Protein AF-A0A956K3F2-F1 (afdb_monomer_lite)

Sequence (909 aa):
MTTTKKAPGAGPGRGGGAIDRWQAEADLLAEGRERLEQLCTTTRYRHLYPSGPNMALLFRAYQDLDRWRTVHRRDREDPSNRPRERRRFLRRLTALVREDALARDHRLLWHYPLPRPMPLRVSPPSLVLEALLAVDDDARSNVAAAVHGMPAKVNQDGETSGVDTAIGASRSVRAEGRTHRGLLQFREALINSALSHPDQIGRLHPQYLQFMASPQPTRRQHPIASMLLVKLPLQLLMILVLIFNIAYLGAYYFFNDERLGEFLTAKIGGLLDGELEIGRAHWTPMLIVDLLTGQPTALEAWDVSVYEPYKIDGQPKGRRTAYAEHVELDLVLHEIIPWNRLGVPKLVEIPWYLHFTEVRNRGELWVEVRAYQNQHRDGEWMLSLIDAFDTVDDLEGPAHLKKLSYRIDHGDLDGLALTLDLEERSGWATHIDFQDIEVTLDFEAWAPQDGRPETLPLAYSVDSHAGTGSFTIAPLHDGPMPIDEITRIELASGKRYHPLGDVWISGEAALAGSPSVFDGRLLDAFGSIGFDFRLATTDAGPLAETLFPAEPDDQGRMRSLFSGTGSPVSLEVMGPVDEVVLDIVGQGLTVDLFPEPAWALDDVDVAVSLVQDPLPDVWADLDHPANEVAEARAAGLVSLSADGEDERRDERWIFYLDTFRGSALDGSVRLHRRGRQDHVVLAEEGEPMLVSVYLDMIGVNLGQLTPDDPELSAMLTGETRGGLEIHQVIIDDEGLDRVEAELQRVAISRDHGPEDDNLPRNITASGEVIWDADDGLDLRGVRFGVDGGQLRISGGIDANFEQLDPTSASVRVDNGEAFLRAFGLPRWFDRLAIDFSLAGPIDNPRGAGSLSVAGAGTGALAVDDIQAASLRFERGTLSVRSPSVGMLGGHGPLAAEIGLLANGKPLED

Foldseek 3Di:
DDDDDDDDDDDDDPPCQVVVLLVLLLVLLVVLQVLQQVLCVPPVRVQFFVPGGFCLLSLVLLLVLVVVCVVVVPDSRDPVCSVVSSVSSSVSSNVSSVVVSVVLVCCQVPVDDDDAAAQDPDDDDPLLVQLLVQFDPVQSQVLVCRLRNHDRDDDPPPDDDDPPPPDDDDDDCVVNVSNVSRLVSSLVSSSVSCSVCVVCSNVDDSSSSVSVTRDGNPHRDDPPCCCPPPVVVVVVVVVVVVVVLVVLVVCLVPCFFQNVQVVCQCVQQVFFQKGWGWRGKHWDSCVVVCLVVQFWTKMKTAFTWTWFGDVVLVHPTHDTFWTAGMKIWGWRNNLQDQVVVVPDDPPDGRHNETETAEMEGDDAIEGAWAWAQDVSVVRDIDTGRPRRRDGDPPDPDDLQDFDYWYWYNKYKYAFYWYKYHHCVPQNKIKTWTFGIKIKTKTAGGDGVVVPDDPFHRIWMKIKTWTQWMWMTRRVQADDTWIFHGWRIKMWTDCDPVHNGQKIWIWTWTQTQNWTKTKTWIFHNCPHQTWTFIKMKTQFCASVQCRRFPFDQFPVGDTDTQKGGGRKMKMWTWGDTPVWIKIKIWIFQIWGDNDSAPQRIWGGKTWIKIKTFAADDPLCQPPPDVLNVVVVCVVVVVDDDDPPCPVVSVRTFTKIFTQWIWTDGQNWIKIFPHPDRQFMWTDDDVQAWIKGWTKMWTWQHQCLSVCPVDNVSSLVRGTGKGFMKTWSIWTAGPVGTFKTKIWTGFIWGQHPDALVRPLAARIKTWTFMWIAGQAAGIFTCFIWIDGFQKIKTKGFGAGNVNFWTGWMKIWIWGQAQCRVCVRRVHHRFFGIKIKIKIWTTTLLWIWIKTFIKTAQGGDDQFTWHIDGGFIWTGGPQKIWTWGQWTRTNNDIHIDTDIHRQHDRSDGDPD

Structure (mmCIF, N/CA/C/O backbone):
data_AF-A0A956K3F2-F1
#
_entry.id   AF-A0A956K3F2-F1
#
loop_
_atom_site.group_PDB
_atom_site.id
_atom_site.type_symbol
_atom_site.label_atom_id
_atom_site.label_alt_id
_atom_site.label_comp_id
_atom_site.label_asym_id
_atom_site.label_entity_id
_atom_site.label_seq_id
_atom_site.pdbx_PDB_ins_code
_atom_site.Cartn_x
_atom_site.Cartn_y
_atom_site.Cartn_z
_atom_site.occupancy
_atom_site.B_iso_or_equiv
_atom_site.auth_seq_id
_atom_site.auth_comp_id
_atom_site.auth_asym_id
_atom_site.auth_atom_id
_atom_site.pdbx_PDB_model_num
ATOM 1 N N . MET A 1 1 ? -17.380 -49.277 53.537 1.00 29.56 1 MET A N 1
ATOM 2 C CA . MET A 1 1 ? -16.766 -50.487 52.956 1.00 29.56 1 MET A CA 1
ATOM 3 C C . MET A 1 1 ? -17.246 -51.711 53.721 1.00 29.56 1 MET A C 1
ATOM 5 O O . MET A 1 1 ? -17.301 -51.664 54.941 1.00 29.56 1 MET A O 1
ATOM 9 N N . THR A 1 2 ? -17.614 -52.746 52.959 1.00 27.33 2 THR A N 1
ATOM 10 C CA . THR A 1 2 ? -17.660 -54.185 53.303 1.00 27.33 2 THR A CA 1
ATOM 11 C C . THR A 1 2 ? -18.598 -54.695 54.407 1.00 27.33 2 THR A C 1
ATOM 13 O O . THR A 1 2 ? -18.280 -54.744 55.589 1.00 27.33 2 THR A O 1
ATOM 16 N N . THR A 1 3 ? -19.733 -55.207 53.929 1.00 32.75 3 THR A N 1
ATOM 17 C CA . THR A 1 3 ? -20.568 -56.291 54.470 1.00 32.75 3 THR A CA 1
ATOM 18 C C . THR A 1 3 ? -19.869 -57.659 54.445 1.00 32.75 3 THR A C 1
ATOM 20 O O . THR A 1 3 ? -19.211 -57.926 53.448 1.00 32.75 3 THR A O 1
ATOM 23 N N . THR A 1 4 ? -20.119 -58.525 55.448 1.00 28.59 4 THR A N 1
ATOM 24 C CA . THR A 1 4 ? -20.232 -60.026 55.453 1.00 28.59 4 THR A CA 1
ATOM 25 C C . THR A 1 4 ? -20.008 -60.539 56.891 1.00 28.59 4 THR A C 1
ATOM 27 O O . THR A 1 4 ? -19.201 -59.948 57.586 1.00 28.59 4 THR A O 1
ATOM 30 N N . LYS A 1 5 ? -20.569 -61.621 57.452 1.00 26.69 5 LYS A N 1
ATOM 31 C CA . LYS A 1 5 ? -21.571 -62.644 57.094 1.00 26.69 5 LYS A CA 1
ATOM 32 C C . LYS A 1 5 ? -21.990 -63.356 58.410 1.00 26.69 5 LYS A C 1
ATOM 34 O O . LYS A 1 5 ? -21.153 -63.557 59.280 1.00 26.69 5 LYS A O 1
ATOM 39 N N . LYS A 1 6 ? -23.268 -63.761 58.487 1.00 30.91 6 LYS A N 1
ATOM 40 C CA . LYS A 1 6 ? -23.926 -64.767 59.377 1.00 30.91 6 LYS A CA 1
ATOM 41 C C . LYS A 1 6 ? -23.072 -66.041 59.623 1.00 30.91 6 LYS A C 1
ATOM 43 O O . LYS A 1 6 ? -22.301 -66.390 58.737 1.00 30.91 6 LYS A O 1
ATOM 48 N N . ALA A 1 7 ? -23.214 -66.827 60.706 1.00 30.38 7 ALA A N 1
ATOM 49 C CA . ALA A 1 7 ? -24.375 -67.639 61.160 1.00 30.38 7 ALA A CA 1
ATOM 50 C C . ALA A 1 7 ? -23.991 -68.447 62.452 1.00 30.38 7 ALA A C 1
ATOM 52 O O . ALA A 1 7 ? -22.850 -68.307 62.883 1.00 30.38 7 ALA A O 1
ATOM 53 N N . PRO A 1 8 ? -24.744 -69.471 62.928 1.00 45.53 8 PRO A N 1
ATOM 54 C CA . PRO A 1 8 ? -26.156 -69.583 63.340 1.00 45.53 8 PRO A CA 1
ATOM 55 C C . PRO A 1 8 ? -26.306 -70.179 64.772 1.00 45.53 8 PRO A C 1
ATOM 57 O O . PRO A 1 8 ? -25.379 -70.781 65.302 1.00 45.53 8 PRO A O 1
ATOM 60 N N . GLY A 1 9 ? -27.499 -70.134 65.380 1.00 27.80 9 GLY A N 1
ATOM 61 C CA . GLY A 1 9 ? -27.769 -71.000 66.537 1.00 27.80 9 GLY A CA 1
ATOM 62 C C . GLY A 1 9 ? -29.083 -70.752 67.272 1.00 27.80 9 GLY A C 1
ATOM 63 O O . GLY A 1 9 ? -29.183 -69.790 68.016 1.00 27.80 9 GLY A O 1
ATOM 64 N N . ALA A 1 10 ? -30.019 -71.691 67.098 1.00 29.02 10 ALA A N 1
ATOM 65 C CA . ALA A 1 10 ? -31.236 -71.941 67.882 1.00 29.02 10 ALA A CA 1
ATOM 66 C C . ALA A 1 10 ? -32.411 -70.937 67.767 1.00 29.02 10 ALA A C 1
ATOM 68 O O . ALA A 1 10 ? -32.446 -69.891 68.404 1.00 29.02 10 ALA A O 1
ATOM 69 N N . GLY A 1 11 ? -33.462 -71.337 67.030 1.00 40.03 11 GLY A N 1
ATOM 70 C CA . GLY A 1 11 ? -34.842 -71.014 67.446 1.00 40.03 11 GLY A CA 1
ATOM 71 C C . GLY A 1 11 ? -35.185 -71.769 68.745 1.00 40.03 11 GLY A C 1
ATOM 72 O O . GLY A 1 11 ? -34.404 -72.651 69.109 1.00 40.03 11 GLY A O 1
ATOM 73 N N . PRO A 1 12 ? -36.317 -71.522 69.442 1.00 43.81 12 PRO A N 1
ATOM 74 C CA . PRO A 1 12 ? -37.632 -71.170 68.885 1.00 43.81 12 PRO A CA 1
ATOM 75 C C . PRO A 1 12 ? -38.423 -70.125 69.718 1.00 43.81 12 PRO A C 1
ATOM 77 O O . PRO A 1 12 ? -38.045 -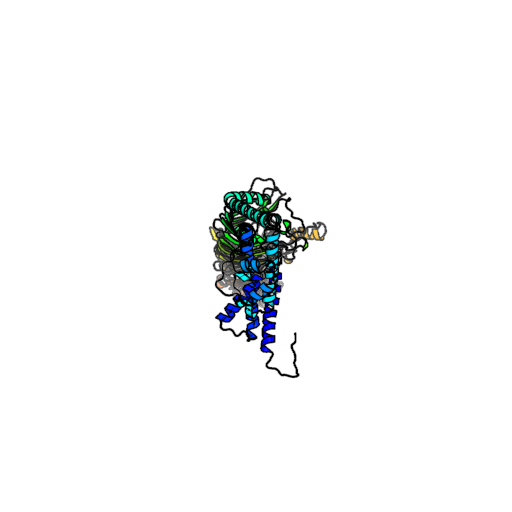69.769 70.826 1.00 43.81 12 PRO A O 1
ATOM 80 N N . GLY A 1 13 ? -39.588 -69.679 69.231 1.00 32.78 13 GLY A N 1
ATOM 81 C CA . GLY A 1 13 ? -40.598 -69.075 70.112 1.00 32.78 13 GLY A CA 1
ATOM 82 C C . GLY A 1 13 ? -41.550 -68.094 69.436 1.00 32.78 13 GLY A C 1
ATOM 83 O O . GLY A 1 13 ? -41.232 -66.921 69.270 1.00 32.78 13 GLY A O 1
ATOM 84 N N . ARG A 1 14 ? -42.773 -68.548 69.131 1.00 41.44 14 ARG A N 1
ATOM 85 C CA . ARG A 1 14 ? -43.947 -67.710 68.808 1.00 41.44 14 ARG A CA 1
ATOM 86 C C . ARG A 1 14 ? -44.430 -66.909 70.041 1.00 41.44 14 ARG A C 1
ATOM 88 O O . ARG A 1 14 ? -45.583 -67.010 70.438 1.00 41.44 14 ARG A O 1
ATOM 95 N N . GLY A 1 15 ? -43.533 -66.135 70.652 1.00 38.22 15 GLY A N 1
ATOM 96 C CA . GLY A 1 15 ? -43.800 -65.250 71.794 1.00 38.22 15 GLY A CA 1
ATOM 97 C C . GLY A 1 15 ? -43.203 -63.840 71.659 1.00 38.22 15 GLY A C 1
ATOM 98 O O . GLY A 1 15 ? -43.429 -63.011 72.531 1.00 38.22 15 GLY A O 1
ATOM 99 N N . GLY A 1 16 ? -42.467 -63.544 70.576 1.00 42.84 16 GLY A N 1
ATOM 100 C CA . GLY A 1 16 ? -41.729 -62.280 70.404 1.00 42.84 16 GLY A CA 1
ATOM 101 C C . GLY A 1 16 ? -42.531 -61.079 69.882 1.00 42.84 16 GLY A C 1
ATOM 102 O O . GLY A 1 16 ? -42.095 -59.946 70.051 1.00 42.84 16 GLY A O 1
ATOM 103 N N . GLY A 1 17 ? -43.724 -61.284 69.307 1.00 51.31 17 GLY A N 1
ATOM 104 C CA . GLY A 1 17 ? -44.460 -60.213 68.612 1.00 51.31 17 GLY A CA 1
ATOM 105 C C . GLY A 1 17 ? -44.895 -59.036 69.498 1.00 51.31 17 GLY A C 1
ATOM 106 O O . GLY A 1 17 ? -44.942 -57.903 69.031 1.00 51.31 17 GLY A O 1
ATOM 107 N N . ALA A 1 18 ? -45.171 -59.270 70.786 1.00 51.59 18 ALA A N 1
ATOM 108 C CA . ALA A 1 18 ? -45.563 -58.204 71.713 1.00 51.59 18 ALA A CA 1
ATOM 109 C C . ALA A 1 18 ? -44.360 -57.402 72.249 1.00 51.59 18 ALA A C 1
ATOM 111 O O . ALA A 1 18 ? -44.465 -56.188 72.423 1.00 51.59 18 ALA A O 1
ATOM 112 N N . ILE A 1 19 ? -43.217 -58.066 72.471 1.00 55.88 19 ILE A N 1
ATOM 113 C CA . ILE A 1 19 ? -41.989 -57.441 72.991 1.00 55.88 19 ILE A CA 1
ATOM 114 C C . ILE A 1 19 ? -41.318 -56.602 71.890 1.00 55.88 19 ILE A C 1
ATOM 116 O O . ILE A 1 19 ? -41.008 -55.436 72.127 1.00 55.88 19 ILE A O 1
ATOM 120 N N . ASP A 1 20 ? -41.220 -57.132 70.662 1.00 65.81 20 ASP A N 1
ATOM 121 C CA . ASP A 1 20 ? -40.684 -56.403 69.498 1.00 65.81 20 ASP A CA 1
ATOM 122 C C . ASP A 1 20 ? -41.534 -55.174 69.129 1.00 65.81 20 ASP A C 1
ATOM 124 O O . ASP A 1 20 ? -41.015 -54.162 68.650 1.00 65.81 20 ASP A O 1
ATOM 128 N N . ARG A 1 21 ? -42.854 -55.244 69.358 1.00 69.00 21 ARG A N 1
ATOM 129 C CA . ARG A 1 21 ? -43.795 -54.149 69.088 1.00 69.00 21 ARG A CA 1
ATOM 130 C C . ARG A 1 21 ? -43.663 -53.012 70.096 1.00 69.00 21 ARG A C 1
ATOM 132 O O . ARG A 1 21 ? -43.595 -51.855 69.689 1.00 69.00 21 ARG A O 1
ATOM 139 N N . TRP A 1 22 ? -43.634 -53.328 71.390 1.00 77.56 22 TRP A N 1
ATOM 140 C CA . TRP A 1 22 ? -43.474 -52.311 72.432 1.00 77.56 22 TRP A CA 1
ATOM 141 C C . TRP A 1 22 ? -42.128 -51.587 72.293 1.00 77.56 22 TRP A C 1
ATOM 143 O O . TRP A 1 22 ? -42.084 -50.359 72.354 1.00 77.56 22 TRP A O 1
ATOM 153 N N . GLN A 1 23 ? -41.055 -52.331 72.005 1.00 79.31 23 GLN A N 1
ATOM 154 C CA . GLN A 1 23 ? -39.712 -51.774 71.855 1.00 79.31 23 GLN A CA 1
ATOM 155 C C . GLN A 1 23 ? -39.593 -50.828 70.647 1.00 79.31 23 GLN A C 1
ATOM 157 O O . GLN A 1 23 ? -39.048 -49.737 70.780 1.00 79.31 23 GLN A O 1
ATOM 162 N N . ALA A 1 24 ? -40.178 -51.174 69.494 1.00 77.69 24 ALA A N 1
ATOM 163 C CA . ALA A 1 24 ? -40.140 -50.313 68.306 1.00 77.69 24 ALA A CA 1
ATOM 164 C C . ALA A 1 24 ? -40.881 -48.972 68.491 1.00 77.69 24 ALA A C 1
ATOM 166 O O . ALA A 1 24 ? -40.454 -47.941 67.967 1.00 77.69 24 ALA A O 1
ATOM 167 N N . GLU A 1 25 ? -41.996 -48.975 69.224 1.00 83.12 25 GLU A N 1
ATOM 168 C CA . GLU A 1 25 ? -42.751 -47.755 69.536 1.00 83.12 25 GLU A CA 1
ATOM 169 C C . GLU A 1 25 ? -42.031 -46.907 70.600 1.00 83.12 25 GLU A C 1
ATOM 171 O O . GLU A 1 25 ? -42.007 -45.677 70.496 1.00 83.12 25 GLU A O 1
ATOM 176 N N . ALA A 1 26 ? -41.381 -47.551 71.576 1.00 81.94 26 ALA A N 1
ATOM 177 C CA . ALA A 1 26 ? -40.533 -46.881 72.557 1.00 81.94 26 ALA A CA 1
ATOM 178 C C . ALA A 1 26 ? -39.318 -46.197 71.899 1.00 81.94 26 ALA A C 1
ATOM 180 O O . ALA A 1 26 ? -39.055 -45.030 72.190 1.00 81.94 26 ALA A O 1
ATOM 181 N N . ASP A 1 27 ? -38.643 -46.868 70.958 1.00 83.62 27 ASP A N 1
ATOM 182 C CA . ASP A 1 27 ? -37.506 -46.314 70.207 1.00 83.62 27 ASP A CA 1
ATOM 183 C C . ASP A 1 27 ? -37.915 -45.089 69.372 1.00 83.62 27 ASP A C 1
ATOM 185 O O . ASP A 1 27 ? -37.224 -44.067 69.367 1.00 83.62 27 ASP A O 1
ATOM 189 N N . LEU A 1 28 ? -39.075 -45.148 68.703 1.00 86.75 28 LEU A N 1
ATOM 190 C CA . LEU A 1 28 ? -39.601 -44.026 67.919 1.00 86.75 28 LEU A CA 1
ATOM 191 C C . LEU A 1 28 ? -39.908 -42.804 68.803 1.00 86.75 28 LEU A C 1
ATOM 193 O O . LEU A 1 28 ? -39.615 -41.668 68.420 1.00 86.75 28 LEU A O 1
ATOM 197 N N . LEU A 1 29 ? -40.492 -43.021 69.986 1.00 88.38 29 LEU A N 1
ATOM 198 C CA . LEU A 1 29 ? -40.772 -41.957 70.952 1.00 88.38 29 LEU A CA 1
ATOM 199 C C . LEU A 1 29 ? -39.490 -41.395 71.583 1.00 88.38 29 LEU A C 1
ATOM 201 O O . LEU A 1 29 ? -39.403 -40.179 71.774 1.00 88.38 29 LEU A O 1
ATOM 205 N N . ALA A 1 30 ? -38.493 -42.239 71.862 1.00 87.75 30 ALA A N 1
ATOM 206 C CA . ALA A 1 30 ? -37.190 -41.821 72.375 1.00 87.75 30 ALA A CA 1
ATOM 207 C C . ALA A 1 30 ? -36.447 -40.932 71.365 1.00 87.75 30 ALA A C 1
ATOM 209 O O . ALA A 1 30 ? -35.999 -39.838 71.712 1.00 87.75 30 ALA A O 1
ATOM 210 N N . GLU A 1 31 ? -36.412 -41.333 70.094 1.00 89.19 31 GLU A N 1
ATOM 211 C CA . GLU A 1 31 ? -35.813 -40.532 69.026 1.00 89.19 31 GLU A CA 1
ATOM 212 C C . GLU A 1 31 ? -36.571 -39.213 68.802 1.00 89.19 31 GLU A C 1
ATOM 214 O O . GLU A 1 31 ? -35.978 -38.143 68.637 1.00 89.19 31 GLU A O 1
ATOM 219 N N . GLY A 1 32 ? -37.905 -39.261 68.825 1.00 89.44 32 GLY A N 1
ATOM 220 C CA . GLY A 1 32 ? -38.725 -38.056 68.744 1.00 89.44 32 GLY A CA 1
ATOM 221 C C . GLY A 1 32 ? -38.446 -37.085 69.886 1.00 89.44 32 GLY A C 1
ATOM 222 O O . GLY A 1 32 ? -38.408 -35.875 69.662 1.00 89.44 32 GLY A O 1
ATOM 223 N N . ARG A 1 33 ? -38.225 -37.595 71.102 1.00 89.62 33 ARG A N 1
ATOM 224 C CA . ARG A 1 33 ? -37.863 -36.779 72.263 1.00 89.62 33 ARG A CA 1
ATOM 225 C C . ARG A 1 33 ? -36.512 -36.095 72.064 1.00 89.62 33 ARG A C 1
ATOM 227 O O . ARG A 1 33 ? -36.440 -34.883 72.247 1.00 89.62 33 ARG A O 1
ATOM 234 N N . GLU A 1 34 ? -35.485 -36.827 71.637 1.00 90.44 34 GLU A N 1
ATOM 235 C CA . GLU A 1 34 ? -34.166 -36.250 71.346 1.00 90.44 34 GLU A CA 1
ATOM 236 C C . GLU A 1 34 ? -34.274 -35.147 70.283 1.00 90.44 34 GLU A C 1
ATOM 238 O O . GLU A 1 34 ? -33.750 -34.040 70.438 1.00 90.44 34 GLU A O 1
ATOM 243 N N . ARG A 1 35 ? -35.047 -35.398 69.218 1.00 89.19 35 ARG A N 1
ATOM 244 C CA . ARG A 1 35 ? -35.269 -34.402 68.169 1.00 89.19 35 ARG A CA 1
ATOM 245 C C . ARG A 1 35 ? -36.020 -33.172 68.678 1.00 89.19 35 ARG A C 1
ATOM 247 O O . ARG A 1 35 ? -35.705 -32.053 68.271 1.00 89.19 35 ARG A O 1
ATOM 254 N N . LEU A 1 36 ? -37.015 -33.359 69.541 1.00 90.19 36 LEU A N 1
ATOM 255 C CA . LEU A 1 36 ? -37.759 -32.269 70.167 1.00 90.19 36 LEU A CA 1
ATOM 256 C C . LEU A 1 36 ? -36.842 -31.412 71.052 1.00 90.19 36 LEU A C 1
ATOM 258 O O . LEU A 1 36 ? -36.899 -30.186 70.974 1.00 90.19 36 LEU A O 1
ATOM 262 N N . GLU A 1 37 ? -35.969 -32.040 71.839 1.00 88.50 37 GLU A N 1
ATOM 263 C CA . GLU A 1 37 ? -34.966 -31.360 72.664 1.00 88.50 37 GLU A CA 1
ATOM 264 C C . GLU A 1 37 ? -34.003 -30.530 71.802 1.00 88.50 37 GLU A C 1
ATOM 266 O O . GLU A 1 37 ? -33.818 -29.340 72.066 1.00 88.50 37 GLU A O 1
ATOM 271 N N . GLN A 1 38 ? -33.472 -31.092 70.710 1.00 87.25 38 GLN A N 1
ATOM 272 C CA . GLN A 1 38 ? -32.626 -30.358 69.758 1.00 87.25 38 GLN A CA 1
ATOM 273 C C . GLN A 1 38 ? -33.345 -29.138 69.163 1.00 87.25 38 GLN A C 1
ATOM 275 O O . GLN A 1 38 ? -32.789 -28.043 69.115 1.00 87.25 38 GLN A O 1
ATOM 280 N N . LEU A 1 39 ? -34.599 -29.298 68.723 1.00 85.94 39 LEU A N 1
ATOM 281 C CA . LEU A 1 39 ? -35.362 -28.207 68.112 1.00 85.94 39 LEU A CA 1
ATOM 282 C C . LEU A 1 39 ? -35.664 -27.085 69.118 1.00 85.94 39 LEU A C 1
ATOM 284 O O . LEU A 1 39 ? -35.507 -25.906 68.787 1.00 85.94 39 LEU A O 1
ATOM 288 N N . CYS A 1 40 ? -36.052 -27.438 70.346 1.00 81.62 40 CYS A N 1
ATOM 289 C CA . CYS A 1 40 ? -36.355 -26.477 71.407 1.00 81.62 40 CYS A CA 1
ATOM 290 C C . CYS A 1 40 ? -35.104 -25.782 71.979 1.00 81.62 40 CYS A C 1
ATOM 292 O O . CYS A 1 40 ? -35.226 -24.672 72.493 1.00 81.62 40 CYS A O 1
ATOM 294 N N . THR A 1 41 ? -33.914 -26.387 71.875 1.00 78.81 41 THR A N 1
ATOM 295 C CA . THR A 1 41 ? -32.645 -25.819 72.383 1.00 78.81 41 THR A CA 1
ATOM 296 C C . THR A 1 41 ? -31.906 -24.927 71.382 1.00 78.81 41 THR A C 1
ATOM 298 O O . THR A 1 41 ? -30.976 -24.222 71.780 1.00 78.81 41 THR A O 1
ATOM 301 N N . THR A 1 42 ? -32.335 -24.880 70.114 1.00 76.94 42 THR A N 1
ATOM 302 C CA . THR A 1 42 ? -31.776 -23.948 69.118 1.00 76.94 42 THR A CA 1
ATOM 303 C C . THR A 1 42 ? -31.829 -22.491 69.599 1.00 76.94 42 THR A C 1
ATOM 305 O O . THR A 1 42 ? -32.797 -22.068 70.239 1.00 76.94 42 THR A O 1
ATOM 308 N N . THR A 1 43 ? -30.819 -21.687 69.239 1.00 65.19 43 THR A N 1
ATOM 309 C CA . THR A 1 43 ? -30.747 -20.242 69.561 1.00 65.19 43 THR A CA 1
ATOM 310 C C . THR A 1 43 ? -32.028 -19.495 69.182 1.00 65.19 43 THR A C 1
ATOM 312 O O . THR A 1 43 ? -32.457 -18.585 69.888 1.00 65.19 43 THR A O 1
ATOM 315 N N . ARG A 1 44 ? -32.692 -19.945 68.111 1.00 74.25 44 ARG A N 1
ATOM 316 C CA . ARG A 1 44 ? -33.950 -19.398 67.605 1.00 74.25 44 ARG A CA 1
ATOM 317 C C . ARG A 1 44 ? -35.150 -19.603 68.538 1.00 74.25 44 ARG A C 1
ATOM 319 O O . ARG A 1 44 ? -35.975 -18.701 68.618 1.00 74.25 44 ARG A O 1
ATOM 326 N N . TYR A 1 45 ? -35.280 -20.747 69.218 1.00 78.00 45 TYR A N 1
ATOM 327 C CA . TYR A 1 45 ? -36.494 -21.092 69.984 1.00 78.00 45 TYR A CA 1
ATOM 328 C C . TYR A 1 45 ? -36.290 -21.239 71.492 1.00 78.00 45 TYR A C 1
ATOM 330 O O . TYR A 1 45 ? -37.276 -21.260 72.226 1.00 78.00 45 TYR A O 1
ATOM 338 N N . ARG A 1 46 ? -35.045 -21.268 71.979 1.00 77.69 46 ARG A N 1
ATOM 339 C CA . ARG A 1 46 ? -34.721 -21.462 73.403 1.00 77.69 46 ARG A CA 1
ATOM 340 C C . ARG A 1 46 ? -35.484 -20.525 74.347 1.00 77.69 46 ARG A C 1
ATOM 342 O O . ARG A 1 46 ? -35.945 -20.954 75.400 1.00 77.69 46 ARG A O 1
ATOM 349 N N . HIS A 1 47 ? -35.676 -19.268 73.951 1.00 74.62 47 HIS A N 1
ATOM 350 C CA . HIS A 1 47 ? -36.392 -18.266 74.749 1.00 74.62 47 HIS A CA 1
ATOM 351 C C . HIS A 1 47 ? -37.907 -18.534 74.886 1.00 74.62 47 HIS A C 1
ATOM 353 O O . HIS A 1 47 ? -38.542 -17.998 75.791 1.00 74.62 47 HIS A O 1
ATOM 359 N N . LEU A 1 48 ? -38.494 -19.371 74.020 1.00 78.25 48 LEU A N 1
ATOM 360 C CA . LEU A 1 48 ? -39.913 -19.758 74.055 1.00 78.25 48 LEU A CA 1
ATOM 361 C C . LEU A 1 48 ? -40.173 -21.021 74.900 1.00 78.25 48 LEU A C 1
ATOM 363 O O . LEU A 1 48 ? -41.326 -21.308 75.243 1.00 78.25 48 LEU A O 1
ATOM 367 N N . TYR A 1 49 ? -39.116 -21.760 75.259 1.00 82.38 49 TYR A N 1
ATOM 368 C CA . TYR A 1 49 ? -39.170 -23.030 75.997 1.00 82.38 49 TYR A CA 1
ATOM 369 C C . TYR A 1 49 ? -38.244 -23.023 77.237 1.00 82.38 49 TYR A C 1
ATOM 371 O O . TYR A 1 49 ? -37.334 -23.847 77.335 1.00 82.38 49 TYR A O 1
ATOM 379 N N . PRO A 1 50 ? -38.456 -22.122 78.218 1.00 70.50 50 PRO A N 1
ATOM 380 C CA . PRO A 1 50 ? -37.517 -21.912 79.329 1.00 70.50 50 PRO A CA 1
ATOM 381 C C . PRO A 1 50 ? -37.425 -23.086 80.321 1.00 70.50 50 PRO A C 1
ATOM 383 O O . PRO A 1 50 ? -36.421 -23.234 81.006 1.00 70.50 50 PRO A O 1
ATOM 386 N N . SER A 1 51 ? -38.467 -23.916 80.409 1.00 72.06 51 SER A N 1
ATOM 387 C CA . SER A 1 51 ? -38.577 -25.060 81.331 1.00 72.06 51 SER A CA 1
ATOM 388 C C . SER A 1 51 ? -38.341 -26.416 80.653 1.00 72.06 51 SER A C 1
ATOM 390 O O . SER A 1 51 ? -38.620 -27.457 81.245 1.00 72.06 51 SER A O 1
ATOM 392 N N . GLY A 1 52 ? -37.847 -26.410 79.410 1.00 78.56 52 GLY A N 1
ATOM 393 C CA . GLY A 1 52 ? -37.600 -27.614 78.617 1.00 78.56 52 GLY A CA 1
ATOM 394 C C . GLY A 1 52 ? -38.646 -27.882 77.522 1.00 78.56 52 GLY A C 1
ATOM 395 O O . GLY A 1 52 ? -39.572 -27.084 77.310 1.00 78.56 52 GLY A O 1
ATOM 396 N N . PRO A 1 53 ? -38.484 -28.996 76.782 1.00 84.81 53 PRO A N 1
ATOM 397 C CA . PRO A 1 53 ? -39.299 -29.328 75.617 1.00 84.81 53 PRO A CA 1
ATOM 398 C C . PRO A 1 53 ? -40.779 -29.526 75.966 1.00 84.81 53 PRO A C 1
ATOM 400 O O . PRO A 1 53 ? -41.153 -30.044 77.020 1.00 84.81 53 PRO A O 1
ATOM 403 N N . ASN A 1 54 ? -41.650 -29.138 75.037 1.00 86.88 54 ASN A N 1
ATOM 404 C CA . ASN A 1 54 ? -43.089 -29.327 75.161 1.00 86.88 54 ASN A CA 1
ATOM 405 C C . ASN A 1 54 ? -43.487 -30.765 74.764 1.00 86.88 54 ASN A C 1
ATOM 407 O O . ASN A 1 54 ? -43.808 -31.024 73.603 1.00 86.88 54 ASN A O 1
ATOM 411 N N . MET A 1 55 ? -43.487 -31.697 75.724 1.00 85.88 55 MET A N 1
ATOM 412 C CA . MET A 1 55 ? -43.771 -33.126 75.481 1.00 85.88 55 MET A CA 1
ATOM 413 C C . MET A 1 55 ? -45.157 -33.396 74.875 1.00 85.88 55 MET A C 1
ATOM 415 O O . MET A 1 55 ? -45.344 -34.402 74.194 1.00 85.88 55 MET A O 1
ATOM 419 N N . ALA A 1 56 ? -46.114 -32.476 75.022 1.00 86.44 56 ALA A N 1
ATOM 420 C CA . ALA A 1 56 ? -47.409 -32.573 74.350 1.00 86.44 56 ALA A CA 1
ATOM 421 C C . ALA A 1 56 ? -47.282 -32.629 72.814 1.00 86.44 56 ALA A C 1
ATOM 423 O O . ALA A 1 56 ? -48.101 -33.264 72.151 1.00 86.44 56 ALA A O 1
ATOM 424 N N . LEU A 1 57 ? -46.249 -31.996 72.239 1.00 90.44 57 LEU A N 1
ATOM 425 C CA . LEU A 1 57 ? -45.993 -32.005 70.794 1.00 90.44 57 LEU A CA 1
ATOM 426 C C . LEU A 1 57 ? -45.522 -33.376 70.306 1.00 90.44 57 LEU A C 1
ATOM 428 O O . LEU A 1 57 ? -45.926 -33.802 69.225 1.00 90.44 57 LEU A O 1
ATOM 432 N N . LEU A 1 58 ? -44.722 -34.075 71.118 1.00 91.31 58 LEU A N 1
ATOM 433 C CA . LEU A 1 58 ? -44.267 -35.438 70.841 1.00 91.31 58 LEU A CA 1
ATOM 434 C C . LEU A 1 58 ? -45.461 -36.391 70.744 1.00 91.31 58 LEU A C 1
ATOM 436 O O . LEU A 1 58 ? -45.648 -37.071 69.735 1.00 91.31 58 LEU A O 1
ATOM 440 N N . PHE A 1 59 ? -46.320 -36.373 71.764 1.00 90.38 59 PHE A N 1
ATOM 441 C CA . PHE A 1 59 ? -47.507 -37.221 71.811 1.00 90.38 59 PHE A CA 1
ATOM 442 C C . PHE A 1 59 ? -48.543 -36.835 70.753 1.00 90.38 59 PHE A C 1
ATOM 444 O O . PHE A 1 59 ? -49.171 -37.711 70.168 1.00 90.38 59 PHE A O 1
ATOM 451 N N . ARG A 1 60 ? -48.683 -35.547 70.419 1.00 89.88 60 ARG A N 1
ATOM 452 C CA . ARG A 1 60 ? -49.544 -35.106 69.311 1.00 89.88 60 ARG A CA 1
ATOM 453 C C . ARG A 1 60 ? -49.028 -35.577 67.950 1.00 89.88 60 ARG A C 1
ATOM 455 O O . ARG A 1 60 ? -49.821 -36.038 67.134 1.00 89.88 60 ARG A O 1
ATOM 462 N N . ALA A 1 61 ? -47.719 -35.498 67.703 1.00 89.62 61 ALA A N 1
ATOM 463 C CA . ALA A 1 61 ? -47.115 -36.037 66.483 1.00 89.62 61 ALA A CA 1
ATOM 464 C C . ALA A 1 61 ? -47.340 -37.554 66.375 1.00 89.62 61 ALA A C 1
ATOM 466 O O . ALA A 1 61 ? -47.611 -38.064 65.288 1.00 89.62 61 ALA A O 1
ATOM 467 N N . TYR A 1 62 ? -47.286 -38.253 67.511 1.00 90.69 62 TYR A N 1
ATOM 468 C CA . TYR A 1 62 ? -47.581 -39.678 67.599 1.00 90.69 62 TYR A CA 1
ATOM 469 C C . TYR A 1 62 ? -49.057 -39.987 67.310 1.00 90.69 62 TYR A C 1
ATOM 471 O O . TYR A 1 62 ? -49.354 -40.871 66.513 1.00 90.69 62 TYR A O 1
ATOM 479 N N . GLN A 1 63 ? -49.995 -39.216 67.871 1.00 90.38 63 GLN A N 1
ATOM 480 C CA . GLN A 1 63 ? -51.423 -39.343 67.559 1.00 90.38 63 GLN A CA 1
ATOM 481 C C . GLN A 1 63 ? -51.725 -39.106 66.078 1.00 90.38 63 GLN A C 1
ATOM 483 O O . GLN A 1 63 ? -52.537 -39.821 65.495 1.00 90.38 63 GLN A O 1
ATOM 488 N N . ASP A 1 64 ? -51.082 -38.117 65.456 1.00 88.25 64 ASP A N 1
ATOM 489 C CA . ASP A 1 64 ? -51.242 -37.845 64.026 1.00 88.25 64 ASP A CA 1
ATOM 490 C C . ASP A 1 64 ? -50.687 -38.999 63.171 1.00 88.25 64 ASP A C 1
ATOM 492 O O . ASP A 1 64 ? -51.295 -39.367 62.161 1.00 88.25 64 ASP A O 1
ATOM 496 N N . LEU A 1 65 ? -49.572 -39.614 63.588 1.00 88.62 65 LEU A N 1
ATOM 497 C CA . LEU A 1 65 ? -49.048 -40.831 62.963 1.00 88.62 65 LEU A CA 1
ATOM 498 C C . LEU A 1 65 ? -50.026 -42.002 63.120 1.00 88.62 65 LEU A C 1
ATOM 500 O O . LEU A 1 65 ? -50.287 -42.706 62.146 1.00 88.62 65 LEU A O 1
ATOM 504 N N . ASP A 1 66 ? -50.596 -42.191 64.309 1.00 85.06 66 ASP A N 1
ATOM 505 C CA . ASP A 1 66 ? -51.513 -43.292 64.596 1.00 85.06 66 ASP A CA 1
ATOM 506 C C . ASP A 1 66 ? -52.842 -43.167 63.838 1.00 85.06 66 ASP A C 1
ATOM 508 O O . ASP A 1 66 ? -53.330 -44.118 63.217 1.00 85.06 66 ASP A O 1
ATOM 512 N N . ARG A 1 67 ? -53.389 -41.948 63.772 1.00 85.56 67 ARG A N 1
ATOM 513 C CA . ARG A 1 67 ? -54.530 -41.624 62.904 1.00 85.56 67 ARG A CA 1
ATOM 514 C C . ARG A 1 67 ? -54.211 -41.931 61.453 1.00 85.56 67 ARG A C 1
ATOM 516 O O . ARG A 1 67 ? -55.025 -42.534 60.759 1.00 85.56 67 ARG A O 1
ATOM 523 N N . TRP A 1 68 ? -53.027 -41.547 60.987 1.00 85.88 68 TRP A N 1
ATOM 524 C CA . TRP A 1 68 ? -52.623 -41.812 59.616 1.00 85.88 68 TRP A CA 1
ATOM 525 C C . TRP A 1 68 ? -52.498 -43.316 59.322 1.00 85.88 68 TRP A C 1
ATOM 527 O O . TRP A 1 68 ? -53.027 -43.765 58.301 1.00 85.88 68 TRP A O 1
ATOM 537 N N . ARG A 1 69 ? -51.873 -44.088 60.225 1.00 85.62 69 ARG A N 1
ATOM 538 C CA . ARG A 1 69 ? -51.788 -45.560 60.155 1.00 85.62 69 ARG A CA 1
ATOM 539 C C . ARG A 1 69 ? -53.184 -46.181 60.055 1.00 85.62 69 ARG A C 1
ATOM 541 O O . ARG A 1 69 ? -53.421 -47.008 59.176 1.00 85.62 69 ARG A O 1
ATOM 548 N N . THR A 1 70 ? -54.116 -45.701 60.881 1.00 83.12 70 THR A N 1
ATOM 549 C CA . THR A 1 70 ? -55.518 -46.146 60.911 1.00 83.12 70 THR A CA 1
ATOM 550 C C . THR A 1 70 ? -56.247 -45.842 59.596 1.00 83.12 70 THR A C 1
ATOM 552 O O . THR A 1 70 ? -56.862 -46.731 59.012 1.00 83.12 70 THR A O 1
ATOM 555 N N . VAL A 1 71 ? -56.139 -44.610 59.080 1.00 84.81 71 VAL A N 1
ATOM 556 C CA . VAL A 1 71 ? -56.783 -44.193 57.817 1.00 84.81 71 VAL A CA 1
ATOM 557 C C . VAL A 1 71 ? -56.249 -44.983 56.620 1.00 84.81 71 VAL A C 1
ATOM 559 O O . VAL A 1 71 ? -57.015 -45.354 55.736 1.00 84.81 71 VAL A O 1
ATOM 562 N N . HIS A 1 72 ? -54.947 -45.271 56.590 1.00 79.81 72 HIS A N 1
ATOM 563 C CA . HIS A 1 72 ? -54.302 -45.945 55.458 1.00 79.81 72 HIS A CA 1
ATOM 564 C C . HIS A 1 72 ? -54.255 -47.472 55.610 1.00 79.81 72 HIS A C 1
ATOM 566 O O . HIS A 1 72 ? -53.567 -48.123 54.826 1.00 79.81 72 HIS A O 1
ATOM 572 N N . ARG A 1 73 ? -54.962 -48.035 56.608 1.00 77.12 73 ARG A N 1
ATOM 573 C CA . ARG A 1 73 ? -55.000 -49.475 56.934 1.00 77.12 73 ARG A CA 1
ATOM 574 C C . ARG A 1 73 ? -53.609 -50.117 56.945 1.00 77.12 73 ARG A C 1
ATOM 576 O O . ARG A 1 73 ? -53.425 -51.221 56.437 1.00 77.12 73 ARG A O 1
ATOM 583 N N . ARG A 1 74 ? -52.613 -49.397 57.464 1.00 74.62 74 ARG A N 1
ATOM 584 C CA . ARG A 1 74 ? -51.240 -49.897 57.499 1.00 74.62 74 ARG A CA 1
ATOM 585 C C . ARG A 1 74 ? -51.060 -50.833 58.669 1.00 74.62 74 ARG A C 1
ATOM 587 O O . ARG A 1 74 ? -51.416 -50.489 59.795 1.00 74.62 74 ARG A O 1
ATOM 594 N N . ASP A 1 75 ? -50.477 -51.985 58.376 1.00 67.12 75 ASP A N 1
ATOM 595 C CA . ASP A 1 75 ? -50.110 -52.929 59.409 1.00 67.12 75 ASP A CA 1
ATOM 596 C C . ASP A 1 75 ? -48.934 -52.368 60.219 1.00 67.12 75 ASP A C 1
ATOM 598 O O . ASP A 1 75 ? -47.895 -52.008 59.658 1.00 67.12 75 ASP A O 1
ATOM 602 N N . ARG A 1 76 ? -49.118 -52.268 61.541 1.00 68.12 76 ARG A N 1
ATOM 603 C CA . ARG A 1 76 ? -48.073 -51.813 62.473 1.00 68.12 76 ARG A CA 1
ATOM 604 C C . ARG A 1 76 ? -46.918 -52.817 62.540 1.00 68.12 76 ARG A C 1
ATOM 606 O O . ARG A 1 76 ? -45.823 -52.461 62.970 1.00 68.12 76 ARG A O 1
ATOM 613 N N . GLU A 1 77 ? -47.162 -54.057 62.119 1.00 64.44 77 GLU A N 1
ATOM 614 C CA . GLU A 1 77 ? -46.213 -55.163 62.215 1.00 64.44 77 GLU A CA 1
ATOM 615 C C . GLU A 1 77 ? -45.246 -55.238 61.021 1.00 64.44 77 GLU A C 1
ATOM 617 O O . GLU A 1 77 ? -44.250 -55.952 61.104 1.00 64.44 77 GLU A O 1
ATOM 622 N N . ASP A 1 78 ? -45.463 -54.465 59.946 1.00 70.94 78 ASP A N 1
ATOM 623 C CA . ASP A 1 78 ? -44.621 -54.498 58.743 1.00 70.94 78 ASP A CA 1
ATOM 624 C C . ASP A 1 78 ? -43.314 -53.682 58.917 1.00 70.94 78 ASP A C 1
ATOM 626 O O . ASP A 1 78 ? -43.330 -52.440 58.900 1.00 70.94 78 ASP A O 1
ATOM 630 N N . PRO A 1 79 ? -42.139 -54.339 59.025 1.00 69.81 79 PRO A N 1
ATOM 631 C CA . PRO A 1 79 ? -40.868 -53.654 59.232 1.00 69.81 79 PRO A CA 1
ATOM 632 C C . PRO A 1 79 ? -40.441 -52.791 58.033 1.00 69.81 79 PRO A C 1
ATOM 634 O O . PRO A 1 79 ? -39.657 -51.855 58.217 1.00 69.81 79 PRO A O 1
ATOM 637 N N . SER A 1 80 ? -40.974 -53.032 56.828 1.00 70.19 80 SER A N 1
ATOM 638 C CA . SER A 1 80 ? -40.642 -52.254 55.625 1.00 70.19 80 SER A CA 1
ATOM 639 C C . SER A 1 80 ? -41.149 -50.804 55.687 1.00 70.19 80 SER A C 1
ATOM 641 O O . SER A 1 80 ? -40.584 -49.903 55.057 1.00 70.19 80 SER A O 1
ATOM 643 N N . ASN A 1 81 ? -42.178 -50.541 56.500 1.00 75.56 81 ASN A N 1
ATOM 644 C CA . ASN A 1 81 ? -42.785 -49.218 56.640 1.00 75.56 81 ASN A CA 1
ATOM 645 C C . ASN A 1 81 ? -42.100 -48.330 57.692 1.00 75.56 81 ASN A C 1
ATOM 647 O O . ASN A 1 81 ? -42.235 -47.102 57.623 1.00 75.56 81 ASN A O 1
ATOM 651 N N . ARG A 1 82 ? -41.295 -48.906 58.598 1.00 79.44 82 ARG A N 1
ATOM 652 C CA . ARG A 1 82 ? -40.651 -48.199 59.725 1.00 79.44 82 ARG A CA 1
ATOM 653 C C . ARG A 1 82 ? -39.851 -46.947 59.320 1.00 79.44 82 ARG A C 1
ATOM 655 O O . ARG A 1 82 ? -40.043 -45.905 59.947 1.00 79.44 82 ARG A O 1
ATOM 662 N N . PRO A 1 83 ? -39.025 -46.943 58.250 1.00 81.44 83 PRO A N 1
ATOM 663 C CA . PRO A 1 83 ? -38.273 -45.744 57.858 1.00 81.44 83 PRO A CA 1
ATOM 664 C C . PRO A 1 83 ? -39.178 -44.603 57.372 1.00 81.44 83 PRO A C 1
ATOM 666 O O . PRO A 1 83 ? -38.886 -43.426 57.593 1.00 81.44 83 PRO A O 1
ATOM 669 N N . ARG A 1 84 ? -40.284 -44.938 56.693 1.00 83.25 84 ARG A N 1
ATOM 670 C CA . ARG A 1 84 ? -41.251 -43.956 56.177 1.00 83.25 84 ARG A CA 1
ATOM 671 C C . ARG A 1 84 ? -42.071 -43.352 57.312 1.00 83.25 84 ARG A C 1
ATOM 673 O O . ARG A 1 84 ? -42.288 -42.142 57.321 1.00 83.25 84 ARG A O 1
ATOM 680 N N . GLU A 1 85 ? -42.475 -44.173 58.274 1.00 85.12 85 GLU A N 1
ATOM 681 C CA . GLU A 1 85 ? -43.196 -43.743 59.474 1.00 85.12 85 GLU A CA 1
ATOM 682 C C . GLU A 1 85 ? -42.335 -42.851 60.362 1.00 85.12 85 GLU A C 1
ATOM 684 O O . GLU A 1 85 ? -42.767 -41.750 60.700 1.00 85.12 85 GLU A O 1
ATOM 689 N N . ARG A 1 86 ? -41.078 -43.244 60.604 1.00 87.50 86 ARG A N 1
ATOM 690 C CA . ARG A 1 86 ? -40.070 -42.426 61.293 1.00 87.50 86 ARG A CA 1
ATOM 691 C C . ARG A 1 86 ? -39.912 -41.051 60.643 1.00 87.50 86 ARG A C 1
ATOM 693 O O . ARG A 1 86 ? -40.072 -40.026 61.301 1.00 87.50 86 ARG A O 1
ATOM 700 N N . ARG A 1 87 ? -39.682 -40.995 59.324 1.00 89.50 87 ARG A N 1
ATOM 701 C CA . ARG A 1 87 ? -39.570 -39.715 58.592 1.00 89.50 87 ARG A CA 1
ATOM 702 C C . ARG A 1 87 ? -40.838 -38.869 58.710 1.00 89.50 87 ARG A C 1
ATOM 704 O O . ARG A 1 87 ? -40.740 -37.653 58.861 1.00 89.50 87 ARG A O 1
ATOM 711 N N . ARG A 1 88 ? -42.022 -39.482 58.623 1.00 89.25 88 ARG A N 1
ATOM 712 C CA . ARG A 1 88 ? -43.306 -38.768 58.713 1.00 89.25 88 ARG A CA 1
ATOM 713 C C . ARG A 1 88 ? -43.530 -38.192 60.106 1.00 89.25 88 ARG A C 1
ATOM 715 O O . ARG A 1 88 ? -43.901 -37.027 60.218 1.00 89.25 88 ARG A O 1
ATOM 722 N N . PHE A 1 89 ? -43.255 -38.986 61.133 1.00 91.19 89 PHE A N 1
ATOM 723 C CA . PHE A 1 89 ? -43.320 -38.588 62.531 1.00 91.19 89 PHE A CA 1
ATOM 724 C C . PHE A 1 89 ? -42.398 -37.401 62.822 1.00 91.19 89 PHE A C 1
ATOM 726 O O . PHE A 1 89 ? -42.873 -36.363 63.276 1.00 91.19 89 PHE A O 1
ATOM 733 N N . LEU A 1 90 ? -41.117 -37.484 62.448 1.00 91.38 90 LEU A N 1
ATOM 734 C CA . LEU A 1 90 ? -40.154 -36.399 62.671 1.00 91.38 90 LEU A CA 1
ATOM 735 C C . LEU A 1 90 ? -40.486 -35.132 61.867 1.00 91.38 90 LEU A C 1
ATOM 737 O O . LEU A 1 90 ? -40.335 -34.017 62.374 1.00 91.38 90 LEU A O 1
ATOM 741 N N . ARG A 1 91 ? -40.984 -35.273 60.629 1.00 92.69 91 ARG A N 1
ATOM 742 C CA . ARG A 1 91 ? -41.480 -34.132 59.837 1.00 92.69 91 ARG A CA 1
ATOM 743 C C . ARG A 1 91 ? -42.669 -33.463 60.519 1.00 92.69 91 ARG A C 1
ATOM 745 O O . ARG A 1 91 ? -42.691 -32.239 60.630 1.00 92.69 91 ARG A O 1
ATOM 752 N N . ARG A 1 92 ? -43.636 -34.251 61.002 1.00 92.88 92 ARG A N 1
ATOM 753 C CA . ARG A 1 92 ? -44.815 -33.719 61.691 1.00 92.88 92 ARG A CA 1
ATOM 754 C C . ARG A 1 92 ? -44.439 -33.056 63.012 1.00 92.88 92 ARG A C 1
ATOM 756 O O . ARG A 1 92 ? -44.926 -31.965 63.283 1.00 92.88 92 ARG A O 1
ATOM 763 N N . LEU A 1 93 ? -43.528 -33.657 63.771 1.00 92.81 93 LEU A N 1
ATOM 764 C CA . LEU A 1 93 ? -42.970 -33.080 64.991 1.00 92.81 93 LEU A CA 1
ATOM 765 C C . LEU A 1 93 ? -42.308 -31.723 64.716 1.00 92.81 93 LEU A C 1
ATOM 767 O O . LEU A 1 93 ? -42.604 -30.749 65.397 1.00 92.81 93 LEU A O 1
ATOM 771 N N . THR A 1 94 ? -41.485 -31.627 63.669 1.00 90.94 94 THR A N 1
ATOM 772 C CA . THR A 1 94 ? -40.822 -30.368 63.284 1.00 90.94 94 THR A CA 1
ATOM 773 C C . THR A 1 94 ? -41.837 -29.280 62.907 1.00 90.94 94 THR A C 1
ATOM 775 O O . THR A 1 94 ? -41.691 -28.130 63.320 1.00 90.94 94 THR A O 1
ATOM 778 N N . ALA A 1 95 ? -42.893 -29.637 62.165 1.00 91.75 95 ALA A N 1
ATOM 779 C CA . ALA A 1 95 ? -43.981 -28.715 61.835 1.00 91.75 95 ALA A CA 1
ATOM 780 C C . ALA A 1 95 ? -44.736 -28.242 63.089 1.00 91.75 95 ALA A C 1
ATOM 782 O O . ALA A 1 95 ? -44.932 -27.042 63.263 1.00 91.75 95 ALA A O 1
ATOM 783 N N . LEU A 1 96 ? -45.075 -29.159 64.001 1.00 90.62 96 LEU A N 1
ATOM 784 C CA . LEU A 1 96 ? -45.767 -28.837 65.252 1.00 90.62 96 LEU A CA 1
ATOM 785 C C . LEU A 1 96 ? -44.930 -27.945 66.179 1.00 90.62 96 LEU A C 1
ATOM 787 O O . LEU A 1 96 ? -45.487 -27.057 66.814 1.00 90.62 96 LEU A O 1
ATOM 791 N N . VAL A 1 97 ? -43.605 -28.124 66.234 1.00 89.88 97 VAL A N 1
ATOM 792 C CA . VAL A 1 97 ? -42.712 -27.227 66.994 1.00 89.88 97 VAL A CA 1
ATOM 793 C C . VAL A 1 97 ? -42.709 -25.817 66.406 1.00 89.88 97 VAL A C 1
ATOM 795 O O . VAL A 1 97 ? -42.703 -24.846 67.159 1.00 89.88 97 VAL A O 1
ATOM 798 N N . ARG A 1 98 ? -42.749 -25.682 65.074 1.00 88.62 98 ARG A N 1
ATOM 799 C CA . ARG A 1 98 ? -42.839 -24.375 64.405 1.00 88.62 98 ARG A CA 1
ATOM 800 C C . ARG A 1 98 ? -44.188 -23.700 64.667 1.00 88.62 98 ARG A C 1
ATOM 802 O O . ARG A 1 98 ? -44.209 -22.511 64.970 1.00 88.62 98 ARG A O 1
ATOM 809 N N . GLU A 1 99 ? -45.285 -24.452 64.588 1.00 88.69 99 GLU A N 1
ATOM 810 C CA . GLU A 1 99 ? -46.635 -23.972 64.920 1.00 88.69 99 GLU A CA 1
ATOM 811 C C . GLU A 1 99 ? -46.732 -23.532 66.395 1.00 88.69 99 GLU A C 1
ATOM 813 O O . GLU A 1 99 ? -47.236 -22.445 66.676 1.00 88.69 99 GLU A O 1
ATOM 818 N N . ASP A 1 100 ? -46.201 -24.324 67.336 1.00 86.88 100 ASP A N 1
ATOM 819 C CA . ASP A 1 100 ? -46.202 -23.993 68.772 1.00 86.88 100 ASP A CA 1
ATOM 820 C C . ASP A 1 100 ? -45.288 -22.801 69.085 1.00 86.88 100 ASP A C 1
ATOM 822 O O . ASP A 1 100 ? -45.655 -21.942 69.882 1.00 86.88 100 ASP A O 1
ATOM 826 N N . ALA A 1 101 ? -44.130 -22.689 68.424 1.00 85.56 101 ALA A N 1
ATOM 827 C CA . ALA A 1 101 ? -43.241 -21.538 68.571 1.00 85.56 101 ALA A CA 1
ATOM 828 C C . ALA A 1 101 ? -43.915 -20.237 68.106 1.00 85.56 101 ALA A C 1
ATOM 830 O O . ALA A 1 101 ? -43.859 -19.235 68.818 1.00 85.56 101 ALA A O 1
ATOM 831 N N . LEU A 1 102 ? -44.612 -20.262 66.963 1.00 85.81 102 LEU A N 1
ATOM 832 C CA . LEU A 1 102 ? -45.419 -19.127 66.509 1.00 85.81 102 LEU A CA 1
ATOM 833 C C . LEU A 1 102 ? -46.535 -18.820 67.512 1.00 85.81 102 LEU A C 1
ATOM 835 O O . LEU A 1 102 ? -46.667 -17.681 67.940 1.00 85.81 102 LEU A O 1
ATOM 839 N N . ALA A 1 103 ? -47.293 -19.819 67.969 1.00 82.50 103 ALA A N 1
ATOM 840 C CA . ALA A 1 103 ? -48.365 -19.599 68.941 1.00 82.50 103 ALA A CA 1
ATOM 841 C C . ALA A 1 103 ? -47.859 -18.999 70.269 1.00 82.50 103 ALA A C 1
ATOM 843 O O . ALA A 1 103 ? -48.515 -18.127 70.845 1.00 82.50 103 ALA A O 1
ATOM 844 N N . ARG A 1 104 ? -46.685 -19.432 70.747 1.00 82.94 104 ARG A N 1
ATOM 845 C CA . ARG A 1 104 ? -46.016 -18.892 71.942 1.00 82.94 104 ARG A CA 1
ATOM 846 C C . ARG A 1 104 ? -45.542 -17.453 71.734 1.00 82.94 104 ARG A C 1
ATOM 848 O O . ARG A 1 104 ? -45.773 -16.624 72.609 1.00 82.94 104 ARG A O 1
ATOM 855 N N . ASP A 1 105 ? -44.940 -17.132 70.589 1.00 81.00 105 ASP A N 1
ATOM 856 C CA . ASP A 1 105 ? -44.524 -15.756 70.273 1.00 81.00 105 ASP A CA 1
ATOM 857 C C . ASP A 1 105 ? -45.733 -14.822 70.084 1.00 81.00 105 ASP A C 1
ATOM 859 O O . ASP A 1 105 ? -45.763 -13.724 70.638 1.00 81.00 105 ASP A O 1
ATOM 863 N N . HIS A 1 106 ? -46.794 -15.297 69.422 1.00 79.19 106 HIS A N 1
ATOM 864 C CA . HIS A 1 106 ? -48.066 -14.583 69.312 1.00 79.19 106 HIS A CA 1
ATOM 865 C C . HIS A 1 106 ? -48.668 -14.289 70.700 1.00 79.19 106 HIS A C 1
ATOM 867 O O . HIS A 1 106 ? -49.125 -13.180 70.971 1.00 79.19 106 HIS A O 1
ATOM 873 N N . ARG A 1 107 ? -48.649 -15.253 71.624 1.00 76.62 107 ARG A N 1
ATOM 874 C CA . ARG A 1 107 ? -49.123 -15.034 73.001 1.00 76.62 107 ARG A CA 1
ATOM 875 C C . ARG A 1 107 ? -48.271 -14.033 73.772 1.00 76.62 107 ARG A C 1
ATOM 877 O O . ARG A 1 107 ? -48.835 -13.221 74.496 1.00 76.62 107 ARG A O 1
ATOM 884 N N . LEU A 1 108 ? -46.950 -14.060 73.596 1.00 75.62 108 LEU A N 1
ATOM 885 C CA . LEU A 1 108 ? -46.047 -13.075 74.197 1.00 75.62 108 LEU A CA 1
ATOM 886 C C . LEU A 1 108 ? -46.277 -11.658 73.653 1.00 75.62 108 LEU A C 1
ATOM 888 O O . LEU A 1 108 ? -46.110 -10.694 74.394 1.00 75.62 108 LEU A O 1
ATOM 892 N N . LEU A 1 109 ? -46.645 -11.527 72.375 1.00 74.56 109 LEU A N 1
ATOM 893 C CA . LEU A 1 109 ? -46.946 -10.242 71.739 1.00 74.56 109 LEU A CA 1
ATOM 894 C C . LEU A 1 109 ? -48.326 -9.697 72.128 1.00 74.56 109 LEU A C 1
ATOM 896 O O . LEU A 1 109 ? -48.453 -8.521 72.456 1.00 74.56 109 LEU A O 1
ATOM 900 N N . TRP A 1 110 ? -49.355 -10.545 72.096 1.00 75.44 110 TRP A N 1
ATOM 901 C CA . TRP A 1 110 ? -50.763 -10.126 72.143 1.00 75.44 110 TRP A CA 1
ATOM 902 C C . TRP A 1 110 ? -51.525 -10.569 73.403 1.00 75.44 110 TRP A C 1
ATOM 904 O O . TRP A 1 110 ? -52.724 -10.333 73.495 1.00 75.44 110 TRP A O 1
ATOM 914 N N . HIS A 1 111 ? -50.859 -11.190 74.384 1.00 71.25 111 HIS A N 1
ATOM 915 C CA . HIS A 1 111 ? -51.434 -11.593 75.681 1.00 71.25 111 HIS A CA 1
ATOM 916 C C . HIS A 1 111 ? -52.703 -12.466 75.586 1.00 71.25 111 HIS A C 1
ATOM 918 O O . HIS A 1 111 ? -53.592 -12.385 76.434 1.00 71.25 111 HIS A O 1
ATOM 924 N N . TYR A 1 112 ? -52.805 -13.326 74.566 1.00 68.38 112 TYR A N 1
ATOM 925 C CA . TYR A 1 112 ? -53.962 -14.213 74.411 1.00 68.38 112 TYR A CA 1
ATOM 926 C C . TYR A 1 112 ? -54.130 -15.164 75.617 1.00 68.38 112 TYR A C 1
ATOM 928 O O . TYR A 1 112 ? -53.151 -15.796 76.032 1.00 68.38 112 TYR A O 1
ATOM 936 N N . PRO A 1 113 ? -55.360 -15.332 76.148 1.00 63.53 113 PRO A N 1
ATOM 937 C CA . PRO A 1 113 ? -55.619 -16.221 77.276 1.00 63.53 113 PRO A CA 1
ATOM 938 C C . PRO A 1 113 ? -55.419 -17.697 76.901 1.00 63.53 113 PRO A C 1
ATOM 940 O O . PRO A 1 113 ? -55.562 -18.102 75.743 1.00 63.53 113 PRO A O 1
ATOM 943 N N . LEU A 1 114 ? -55.104 -18.526 77.900 1.00 64.75 114 LEU A N 1
ATOM 944 C CA . LEU A 1 114 ? -54.995 -19.973 77.710 1.00 64.75 114 LEU A CA 1
ATOM 945 C C . LEU A 1 114 ? -56.370 -20.599 77.428 1.00 64.75 114 LEU A C 1
ATOM 947 O O . LEU A 1 114 ? -57.374 -20.149 77.986 1.00 64.75 114 LEU A O 1
ATOM 951 N N . PRO A 1 115 ? -56.431 -21.651 76.589 1.00 65.25 115 PRO A N 1
ATOM 952 C CA . PRO A 1 115 ? -57.667 -22.389 76.375 1.00 65.25 115 PRO A CA 1
ATOM 953 C C . PRO A 1 115 ? -58.150 -22.977 77.705 1.00 65.25 115 PRO A C 1
ATOM 955 O O . PRO A 1 115 ? -57.391 -23.640 78.413 1.00 65.25 115 PRO A O 1
ATOM 958 N N . ARG A 1 116 ? -59.413 -22.708 78.055 1.00 68.69 116 ARG A N 1
ATOM 959 C CA . ARG A 1 116 ? -60.030 -23.227 79.281 1.00 68.69 116 ARG A CA 1
ATOM 960 C C . ARG A 1 116 ? -60.395 -24.710 79.092 1.00 68.69 116 ARG A C 1
ATOM 962 O O . ARG A 1 116 ? -60.940 -25.046 78.036 1.00 68.69 116 ARG A O 1
ATOM 969 N N . PRO A 1 117 ? -60.138 -25.587 80.082 1.00 74.06 117 PRO A N 1
ATOM 970 C CA . PRO A 1 117 ? -60.606 -26.970 80.048 1.00 74.06 117 PRO A CA 1
ATOM 971 C C . PRO A 1 117 ? -62.133 -27.011 79.916 1.00 74.06 117 PRO A C 1
ATOM 973 O O . PRO A 1 117 ? -62.831 -26.282 80.620 1.00 74.06 117 PRO A O 1
ATOM 976 N N . MET A 1 118 ? -62.653 -27.850 79.021 1.00 78.06 118 MET A N 1
ATOM 977 C CA . MET A 1 118 ? -64.093 -28.029 78.829 1.00 78.06 118 MET A CA 1
ATOM 978 C C . MET A 1 118 ? -64.566 -29.328 79.496 1.00 78.06 118 MET A C 1
ATOM 980 O O . MET A 1 118 ? -63.772 -30.265 79.634 1.00 78.06 118 MET A O 1
ATOM 984 N N . PRO A 1 119 ? -65.844 -29.419 79.905 1.00 78.38 119 PRO A N 1
ATOM 985 C CA . PRO A 1 119 ? -66.400 -30.651 80.446 1.00 78.38 119 PRO A CA 1
ATOM 986 C C . PRO A 1 119 ? -66.404 -31.749 79.378 1.00 78.38 119 PRO A C 1
ATOM 988 O O . PRO A 1 119 ? -67.093 -31.653 78.358 1.00 78.38 119 PRO A O 1
ATOM 991 N N . LEU A 1 120 ? -65.630 -32.809 79.613 1.00 76.12 120 LEU A N 1
ATOM 992 C CA . LEU A 1 120 ? -65.544 -33.952 78.704 1.00 76.12 120 LEU A CA 1
ATOM 993 C C . LEU A 1 120 ? -66.698 -34.927 78.972 1.00 76.12 120 LEU A C 1
ATOM 995 O O . LEU A 1 120 ? -66.869 -35.407 80.088 1.00 76.12 120 LEU A O 1
ATOM 999 N N . ARG A 1 121 ? -67.478 -35.250 77.932 1.00 71.56 121 ARG A N 1
ATOM 1000 C CA . ARG A 1 121 ? -68.585 -36.231 78.000 1.00 71.56 121 ARG A CA 1
ATOM 1001 C C . ARG A 1 121 ? -68.131 -37.689 77.846 1.00 71.56 121 ARG A C 1
ATOM 1003 O O . ARG A 1 121 ? -68.952 -38.594 77.929 1.00 71.56 121 ARG A O 1
ATOM 1010 N N . VAL A 1 122 ? -66.845 -37.911 77.586 1.00 73.12 122 VAL A N 1
ATOM 1011 C CA . VAL A 1 122 ? -66.253 -39.234 77.347 1.00 73.12 122 VAL A CA 1
ATOM 1012 C C . VAL A 1 122 ? -65.534 -39.694 78.610 1.00 73.12 122 VAL A C 1
ATOM 1014 O O . VAL A 1 122 ? -64.829 -38.904 79.239 1.00 73.12 122 VAL A O 1
ATOM 1017 N N . SER A 1 123 ? -65.694 -40.967 78.976 1.00 75.88 123 SER A N 1
ATOM 1018 C CA . SER A 1 123 ? -64.980 -41.564 80.107 1.00 75.88 123 SER A CA 1
ATOM 1019 C C . SER A 1 123 ? -63.457 -41.465 79.914 1.00 75.88 123 SER A C 1
ATOM 1021 O O . SER A 1 123 ? -62.972 -41.716 78.806 1.00 75.88 123 SER A O 1
ATOM 1023 N N . PRO A 1 124 ? -62.688 -41.106 80.960 1.00 77.62 124 PRO A N 1
ATOM 1024 C CA . PRO A 1 124 ? -61.237 -40.998 80.856 1.00 77.62 124 PRO A CA 1
ATOM 1025 C C . PRO A 1 124 ? -60.595 -42.338 80.466 1.00 77.62 124 PRO A C 1
ATOM 1027 O O . PRO A 1 124 ? -60.995 -43.379 80.992 1.00 77.62 124 PRO A O 1
ATOM 1030 N N . PRO A 1 125 ? -59.571 -42.330 79.592 1.00 82.25 125 PRO A N 1
ATOM 1031 C CA . PRO A 1 125 ? -58.724 -43.497 79.356 1.00 82.25 125 PRO A CA 1
ATOM 1032 C C . PRO A 1 125 ? -58.057 -43.988 80.650 1.00 82.25 125 PRO A C 1
ATOM 1034 O O . PRO A 1 125 ? -57.770 -43.185 81.540 1.00 82.25 125 PRO A O 1
ATOM 1037 N N . SER A 1 126 ? -57.729 -45.282 80.719 1.00 82.06 126 SER A N 1
ATOM 1038 C CA . SER A 1 126 ? -57.020 -45.917 81.850 1.00 82.06 126 SER A CA 1
ATOM 1039 C C . SER A 1 126 ? -55.763 -45.156 82.270 1.00 82.06 126 SER A C 1
ATOM 1041 O O . SER A 1 126 ? -55.572 -44.901 83.451 1.00 82.06 126 SER A O 1
ATOM 1043 N N . LEU A 1 127 ? -54.981 -44.680 81.301 1.00 84.56 127 LEU A N 1
ATOM 1044 C CA . LEU A 1 127 ? -53.767 -43.887 81.513 1.00 84.56 127 LEU A CA 1
ATOM 1045 C C . LEU A 1 127 ? -54.027 -42.603 82.329 1.00 84.56 127 LEU A C 1
ATOM 1047 O O . LEU A 1 127 ? -53.237 -42.233 83.192 1.00 84.56 127 LEU A O 1
ATOM 1051 N N . VAL A 1 128 ? -55.164 -41.934 82.102 1.00 84.06 128 VAL A N 1
ATOM 1052 C CA . VAL A 1 128 ? -55.547 -40.723 82.850 1.00 84.06 128 VAL A CA 1
ATOM 1053 C C . VAL A 1 128 ? -55.978 -41.076 84.274 1.00 84.06 128 VAL A C 1
ATOM 1055 O O . VAL A 1 128 ? -55.660 -40.341 85.205 1.00 84.06 128 VAL A O 1
ATOM 1058 N N . LEU A 1 129 ? -56.672 -42.202 84.457 1.00 84.75 129 LEU A N 1
ATOM 1059 C CA . LEU A 1 129 ? -57.066 -42.692 85.781 1.00 84.75 129 LEU A CA 1
ATOM 1060 C C . LEU A 1 129 ? -55.848 -43.111 86.614 1.00 84.75 129 LEU A C 1
ATOM 1062 O O . LEU A 1 129 ? -55.755 -42.734 87.777 1.00 84.75 129 LEU A O 1
ATOM 1066 N N . GLU A 1 130 ? -54.890 -43.814 86.009 1.00 84.50 130 GLU A N 1
ATOM 1067 C CA . GLU A 1 130 ? -53.606 -44.164 86.630 1.00 84.50 130 GLU A CA 1
ATOM 1068 C C . GLU A 1 130 ? -52.824 -42.913 87.045 1.00 84.50 130 GLU A C 1
ATOM 1070 O O . GLU A 1 130 ? -52.353 -42.821 88.178 1.00 84.50 130 GLU A O 1
ATOM 1075 N N . ALA A 1 131 ? -52.756 -41.909 86.166 1.00 85.62 131 ALA A N 1
ATOM 1076 C CA . ALA A 1 131 ? -52.088 -40.649 86.472 1.00 85.62 131 ALA A CA 1
ATOM 1077 C C . ALA A 1 131 ? -52.779 -39.868 87.603 1.00 85.62 131 ALA A C 1
ATOM 1079 O O . ALA A 1 131 ? -52.099 -39.239 88.408 1.00 85.62 131 ALA A O 1
ATOM 1080 N N . LEU A 1 132 ? -54.114 -39.917 87.704 1.00 85.25 132 LEU A N 1
ATOM 1081 C CA . LEU A 1 132 ? -54.857 -39.305 88.815 1.00 85.25 132 LEU A CA 1
ATOM 1082 C C . LEU A 1 132 ? -54.636 -40.045 90.142 1.00 85.25 132 LEU A C 1
ATOM 1084 O O . LEU A 1 132 ? -54.593 -39.405 91.191 1.00 85.25 132 LEU A O 1
ATOM 1088 N N . LEU A 1 133 ? -54.477 -41.371 90.117 1.00 86.56 133 LEU A N 1
ATOM 1089 C CA . LEU A 1 133 ? -54.162 -42.157 91.314 1.00 86.56 133 LEU A CA 1
ATOM 1090 C C . LEU A 1 133 ? -52.763 -41.848 91.862 1.00 86.56 133 LEU A C 1
ATOM 1092 O O . LEU A 1 133 ? -52.569 -41.896 93.072 1.00 86.56 133 LEU A O 1
ATOM 1096 N N . ALA A 1 134 ? -51.820 -41.471 90.997 1.00 85.19 134 ALA A N 1
ATOM 1097 C CA . ALA A 1 134 ? -50.474 -41.058 91.392 1.00 85.19 134 ALA A CA 1
ATOM 1098 C C . ALA A 1 134 ? -50.404 -39.651 92.026 1.00 85.19 134 ALA A C 1
ATOM 1100 O O . ALA A 1 134 ? -49.361 -39.276 92.557 1.00 85.19 134 ALA A O 1
ATOM 1101 N N . VAL A 1 135 ? -51.489 -38.867 91.976 1.00 85.94 135 VAL A N 1
ATOM 1102 C CA . VAL A 1 135 ? -51.592 -37.573 92.672 1.00 85.94 135 VAL A CA 1
ATOM 1103 C C . VAL A 1 135 ? -51.883 -37.809 94.152 1.00 85.94 135 VAL A C 1
ATOM 1105 O O . VAL A 1 135 ? -52.699 -38.677 94.487 1.00 85.94 135 VAL A O 1
ATOM 1108 N N . ASP A 1 136 ? -51.268 -37.000 95.019 1.00 83.94 136 ASP A N 1
ATOM 1109 C CA . ASP A 1 136 ? -51.504 -37.024 96.466 1.00 83.94 136 ASP A CA 1
ATOM 1110 C C . ASP A 1 136 ? -53.010 -36.962 96.797 1.00 83.94 136 ASP A C 1
ATOM 1112 O O . ASP A 1 136 ? -53.774 -36.201 96.188 1.00 83.94 136 ASP A O 1
ATOM 1116 N N . ASP A 1 137 ? -53.442 -37.744 97.794 1.00 80.19 137 ASP A N 1
ATOM 1117 C CA . ASP A 1 137 ? -54.855 -37.854 98.193 1.00 80.19 137 ASP A CA 1
ATOM 1118 C C . ASP A 1 137 ? -55.486 -36.488 98.537 1.00 80.19 137 ASP A C 1
ATOM 1120 O O . ASP A 1 137 ? -56.675 -36.274 98.291 1.00 80.19 137 ASP A O 1
ATOM 1124 N N . ASP A 1 138 ? -54.689 -35.542 99.051 1.00 75.44 138 ASP A N 1
ATOM 1125 C CA . ASP A 1 138 ? -55.126 -34.197 99.447 1.00 75.44 138 ASP A CA 1
ATOM 1126 C C . ASP A 1 138 ? -55.416 -33.255 98.261 1.00 75.44 138 ASP A C 1
ATOM 1128 O O . ASP A 1 138 ? -56.162 -32.285 98.414 1.00 75.44 138 ASP A O 1
ATOM 1132 N N . ALA A 1 139 ? -54.861 -33.534 97.076 1.00 79.44 139 ALA A N 1
ATOM 1133 C CA . ALA A 1 139 ? -55.024 -32.729 95.863 1.00 79.44 139 ALA A CA 1
ATOM 1134 C C . ALA A 1 139 ? -55.828 -33.440 94.759 1.00 79.44 139 ALA A C 1
ATOM 1136 O O . ALA A 1 139 ? -56.352 -32.773 93.859 1.00 79.44 139 ALA A O 1
ATOM 1137 N N . ARG A 1 140 ? -55.971 -34.773 94.825 1.00 81.00 140 ARG A N 1
ATOM 1138 C CA . ARG A 1 140 ? -56.559 -35.612 93.764 1.00 81.00 140 ARG A CA 1
ATOM 1139 C C . ARG A 1 140 ? -57.953 -35.168 93.316 1.00 81.00 140 ARG A C 1
ATOM 1141 O O . ARG A 1 140 ? -58.213 -35.116 92.117 1.00 81.00 140 ARG A O 1
ATOM 1148 N N . SER A 1 141 ? -58.851 -34.829 94.242 1.00 77.25 141 SER A N 1
ATOM 1149 C CA . SER A 1 141 ? -60.232 -34.426 93.915 1.00 77.25 141 SER A CA 1
ATOM 1150 C C . SER A 1 141 ? -60.297 -33.100 93.144 1.00 77.25 141 SER A C 1
ATOM 1152 O O . SER A 1 141 ? -61.043 -32.983 92.170 1.00 77.25 141 SER A O 1
ATOM 1154 N N . ASN A 1 142 ? -59.473 -32.126 93.535 1.00 74.88 142 ASN A N 1
ATOM 1155 C CA . ASN A 1 142 ? -59.386 -30.816 92.891 1.00 74.88 142 ASN A CA 1
ATOM 1156 C C . ASN A 1 142 ? -58.695 -30.902 91.525 1.00 74.88 142 ASN A C 1
ATOM 1158 O O . ASN A 1 142 ? -59.142 -30.279 90.562 1.00 74.88 142 ASN A O 1
ATOM 1162 N N . VAL A 1 143 ? -57.642 -31.718 91.419 1.00 79.00 143 VAL A N 1
ATOM 1163 C CA . VAL A 1 143 ? -56.953 -31.987 90.149 1.00 79.00 143 VAL A CA 1
ATOM 1164 C C . VAL A 1 143 ? -57.876 -32.723 89.179 1.00 79.00 143 VAL A C 1
ATOM 1166 O O . VAL A 1 143 ? -57.973 -32.320 88.024 1.00 79.00 143 VAL A O 1
ATOM 1169 N N . ALA A 1 144 ? -58.626 -33.729 89.640 1.00 79.94 144 ALA A N 1
ATOM 1170 C CA . ALA A 1 144 ? -59.614 -34.424 88.816 1.00 79.94 144 ALA A CA 1
ATOM 1171 C C . ALA A 1 144 ? -60.690 -33.460 88.285 1.00 79.94 144 ALA A C 1
ATOM 1173 O O . ALA A 1 144 ? -60.999 -33.490 87.094 1.00 79.94 144 ALA A O 1
ATOM 1174 N N . ALA A 1 145 ? -61.211 -32.555 89.123 1.00 76.50 145 ALA A N 1
ATOM 1175 C CA . ALA A 1 145 ? -62.168 -31.540 88.682 1.00 76.50 145 ALA A CA 1
ATOM 1176 C C . ALA A 1 145 ? -61.579 -30.624 87.589 1.00 76.50 145 ALA A C 1
ATOM 1178 O O . ALA A 1 145 ? -62.201 -30.447 86.540 1.00 76.50 145 ALA A O 1
ATOM 1179 N N . ALA A 1 146 ? -60.351 -30.126 87.775 1.00 77.00 146 ALA A N 1
ATOM 1180 C CA . ALA A 1 146 ? -59.670 -29.264 86.806 1.00 77.00 146 ALA A CA 1
ATOM 1181 C C . ALA A 1 146 ? -59.368 -29.976 85.473 1.00 77.00 146 ALA A C 1
ATOM 1183 O O . ALA A 1 146 ? -59.605 -29.429 84.394 1.00 77.00 146 ALA A O 1
ATOM 1184 N N . VAL A 1 147 ? -58.886 -31.219 85.539 1.00 79.69 147 VAL A N 1
ATOM 1185 C CA . 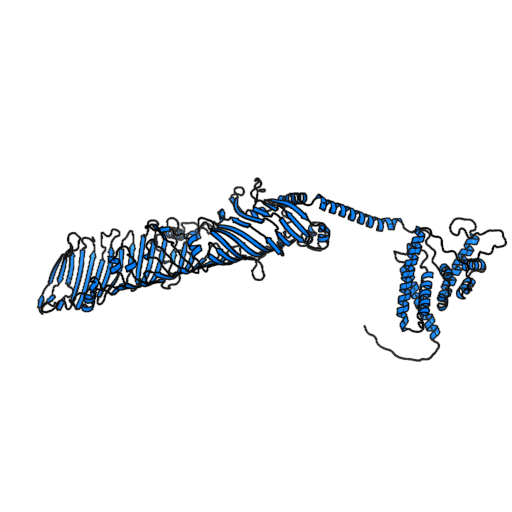VAL A 1 147 ? -58.537 -32.049 84.377 1.00 79.69 147 VAL A CA 1
ATOM 1186 C C . VAL A 1 147 ? -59.777 -32.397 83.546 1.00 79.69 147 VAL A C 1
ATOM 1188 O O . VAL A 1 147 ? -59.735 -32.354 82.312 1.00 79.69 147 VAL A O 1
ATOM 1191 N N . HIS A 1 148 ? -60.906 -32.665 84.208 1.00 81.25 148 HIS A N 1
ATOM 1192 C CA . HIS A 1 148 ? -62.187 -32.948 83.560 1.00 81.25 148 HIS A CA 1
ATOM 1193 C C . HIS A 1 148 ? -62.987 -31.705 83.152 1.00 81.25 148 HIS A C 1
ATOM 1195 O O . HIS A 1 148 ? -64.062 -31.863 82.576 1.00 81.25 148 HIS A O 1
ATOM 1201 N N . GLY A 1 149 ? -62.490 -30.492 83.420 1.00 71.00 149 GLY A N 1
ATOM 1202 C CA . GLY A 1 149 ? -63.207 -29.248 83.124 1.00 71.00 149 GLY A CA 1
ATOM 1203 C C . GLY A 1 149 ? -64.506 -29.090 83.919 1.00 71.00 149 GLY A C 1
ATOM 1204 O O . GLY A 1 149 ? -65.458 -28.486 83.427 1.00 71.00 149 GLY A O 1
ATOM 1205 N N . MET A 1 150 ? -64.565 -29.662 85.126 1.00 72.81 150 MET A N 1
ATOM 1206 C CA . MET A 1 150 ? -65.676 -29.497 86.061 1.00 72.81 150 MET A CA 1
ATOM 1207 C C . MET A 1 150 ? -65.385 -28.352 87.042 1.00 72.81 150 MET A C 1
ATOM 1209 O O . MET A 1 150 ? -64.228 -28.156 87.424 1.00 72.81 150 MET A O 1
ATOM 1213 N N . PRO A 1 151 ? -66.408 -27.603 87.493 1.00 59.81 151 PRO A N 1
ATOM 1214 C CA . PRO A 1 151 ? -66.227 -26.630 88.563 1.00 59.81 151 PRO A CA 1
ATOM 1215 C C . PRO A 1 151 ? -65.709 -27.337 89.824 1.00 59.81 151 PRO A C 1
ATOM 1217 O O . PRO A 1 151 ? -66.205 -28.405 90.192 1.00 59.81 151 PRO A O 1
ATOM 1220 N N . ALA A 1 152 ? -64.690 -26.760 90.468 1.00 57.34 152 ALA A N 1
ATOM 1221 C CA . ALA A 1 152 ? -64.141 -27.295 91.710 1.00 57.34 152 ALA A CA 1
ATOM 1222 C C . ALA A 1 152 ? -65.252 -27.397 92.770 1.00 57.34 152 ALA A C 1
ATOM 1224 O O . ALA A 1 152 ? -66.070 -26.486 92.913 1.00 57.34 152 ALA A O 1
ATOM 1225 N N . LYS A 1 153 ? -65.307 -28.517 93.502 1.00 51.72 153 LYS A N 1
ATOM 1226 C CA . LYS A 1 153 ? -66.262 -28.672 94.604 1.00 51.72 153 LYS A CA 1
ATOM 1227 C C . LYS A 1 153 ? -65.904 -27.677 95.709 1.00 51.72 153 LYS A C 1
ATOM 1229 O O . LYS A 1 153 ? -64.791 -27.698 96.223 1.00 51.72 153 LYS A O 1
ATOM 1234 N N . VAL A 1 154 ? -66.863 -26.825 96.065 1.00 44.59 154 VAL A N 1
ATOM 1235 C CA . VAL A 1 154 ? -66.787 -25.922 97.219 1.00 44.59 154 VAL A CA 1
ATOM 1236 C C . VAL A 1 154 ? -66.685 -26.781 98.483 1.00 44.59 154 VAL A C 1
ATOM 1238 O O . VAL A 1 154 ? -67.597 -27.558 98.773 1.00 44.59 154 VAL A O 1
ATOM 1241 N N . ASN A 1 155 ? -65.572 -26.685 99.212 1.00 47.34 155 ASN A N 1
ATOM 1242 C CA . ASN A 1 155 ? -65.464 -27.273 100.549 1.00 47.34 155 ASN A CA 1
ATOM 1243 C C . ASN A 1 155 ? -66.314 -26.455 101.539 1.00 47.34 155 ASN A C 1
ATOM 1245 O O . ASN A 1 155 ? -66.470 -25.250 101.371 1.00 47.34 155 ASN A O 1
ATOM 1249 N N . GLN A 1 156 ? -66.864 -27.117 102.563 1.00 44.12 156 GLN A N 1
ATOM 1250 C CA . GLN A 1 156 ? -67.857 -26.569 103.506 1.00 44.12 156 GLN A CA 1
ATOM 1251 C C . GLN A 1 156 ? -67.376 -25.404 104.396 1.00 44.12 156 GLN A C 1
ATOM 1253 O O . GLN A 1 156 ? -68.193 -24.826 105.108 1.00 44.12 156 GLN A O 1
ATOM 1258 N N . ASP A 1 157 ? -66.118 -24.980 104.290 1.00 43.47 157 ASP A N 1
ATOM 1259 C CA . ASP A 1 157 ? -65.582 -23.820 105.004 1.00 43.47 157 ASP A CA 1
ATOM 1260 C C . ASP A 1 157 ? -65.513 -22.597 104.076 1.00 43.47 157 ASP A C 1
ATOM 1262 O O . ASP A 1 157 ? -64.437 -22.181 103.671 1.00 43.47 157 ASP A O 1
ATOM 1266 N N . GLY A 1 158 ? -66.675 -22.057 103.695 1.00 43.31 158 GLY A N 1
ATOM 1267 C CA . GLY A 1 158 ? -66.908 -20.628 103.411 1.00 43.31 158 GLY A CA 1
ATOM 1268 C C . GLY A 1 158 ? -65.951 -19.799 102.528 1.00 43.31 158 GLY A C 1
ATOM 1269 O O . GLY A 1 158 ? -66.086 -18.578 102.543 1.00 43.31 158 GLY A O 1
ATOM 1270 N N . GLU A 1 159 ? -65.027 -20.375 101.759 1.00 42.12 159 GLU A N 1
ATOM 1271 C CA . GLU A 1 159 ? -64.115 -19.639 100.871 1.00 42.12 159 GLU A CA 1
ATOM 1272 C C . GLU A 1 159 ? -64.480 -19.871 99.396 1.00 42.12 159 GLU A C 1
ATOM 1274 O O . GLU A 1 159 ? -64.319 -20.953 98.828 1.00 42.12 159 GLU A O 1
ATOM 1279 N N . THR A 1 160 ? -64.989 -18.823 98.747 1.00 40.06 160 THR A N 1
ATOM 1280 C CA . THR A 1 160 ? -65.255 -18.783 97.305 1.00 40.06 160 THR A CA 1
ATOM 1281 C C . THR A 1 160 ? -63.948 -18.654 96.519 1.00 40.06 160 THR A C 1
ATOM 1283 O O . THR A 1 160 ? -63.493 -17.545 96.246 1.00 40.06 160 THR A O 1
ATOM 1286 N N . SER A 1 161 ? -63.353 -19.775 96.103 1.00 41.44 161 SER A N 1
ATOM 1287 C CA . SER A 1 161 ? -62.317 -19.783 95.060 1.00 41.44 161 SER A CA 1
ATOM 1288 C C . SER A 1 161 ? -62.968 -19.722 93.676 1.00 41.44 161 SER A C 1
ATOM 1290 O O . SER A 1 161 ? -63.255 -20.743 93.051 1.00 41.44 161 SER A O 1
ATOM 1292 N N . GLY A 1 162 ? -63.225 -18.505 93.196 1.00 39.12 162 GLY A N 1
ATOM 1293 C CA . GLY A 1 162 ? -63.432 -18.269 91.770 1.00 39.12 162 GLY A CA 1
ATOM 1294 C C . GLY A 1 162 ? -62.152 -18.607 91.001 1.00 39.12 162 GLY A C 1
ATOM 1295 O O . GLY A 1 162 ? -61.054 -18.297 91.449 1.00 39.12 162 GLY A O 1
ATOM 1296 N N . VAL A 1 163 ? -62.282 -19.231 89.829 1.00 41.47 163 VAL A N 1
ATOM 1297 C CA . VAL A 1 163 ? -61.165 -19.577 88.919 1.00 41.47 163 VAL A CA 1
ATOM 1298 C C . VAL A 1 163 ? -60.557 -18.328 88.239 1.00 41.47 163 VAL A C 1
ATOM 1300 O O . VAL A 1 163 ? -59.689 -18.424 87.371 1.00 41.47 163 VAL A O 1
ATOM 1303 N N . ASP A 1 164 ? -60.955 -17.130 88.659 1.00 38.28 164 ASP A N 1
ATOM 1304 C CA . ASP A 1 164 ? -60.353 -15.882 88.216 1.00 38.28 164 ASP A CA 1
ATOM 1305 C C . ASP A 1 164 ? -59.168 -15.548 89.122 1.00 38.28 164 ASP A C 1
ATOM 1307 O O . ASP A 1 164 ? -59.374 -15.008 90.201 1.00 38.28 164 ASP A O 1
ATOM 1311 N N . THR A 1 165 ? -57.952 -15.885 88.660 1.00 41.12 165 THR A N 1
ATOM 1312 C CA . THR A 1 165 ? -56.623 -15.265 88.942 1.00 41.12 165 THR A CA 1
ATOM 1313 C C . THR A 1 165 ? -55.482 -16.263 89.224 1.00 41.12 165 THR A C 1
ATOM 1315 O O . THR A 1 165 ? -54.721 -16.113 90.166 1.00 41.12 165 THR A O 1
ATOM 1318 N N . ALA A 1 166 ? -55.208 -17.213 88.319 1.00 39.19 166 ALA A N 1
ATOM 1319 C CA . ALA A 1 166 ? -53.914 -17.925 88.341 1.00 39.19 166 ALA A CA 1
ATOM 1320 C C . ALA A 1 166 ? -52.723 -17.098 87.795 1.00 39.19 166 ALA A C 1
ATOM 1322 O O . ALA A 1 166 ? -51.652 -17.654 87.561 1.00 39.19 166 ALA A O 1
ATOM 1323 N N . ILE A 1 167 ? -52.877 -15.787 87.563 1.00 37.72 167 ILE A N 1
ATOM 1324 C CA . ILE A 1 167 ? -51.765 -14.871 87.258 1.00 37.72 167 ILE A CA 1
ATOM 1325 C C . ILE A 1 167 ? -52.085 -13.490 87.851 1.00 37.72 167 ILE A C 1
ATOM 1327 O O . ILE A 1 167 ? -52.604 -12.621 87.158 1.00 37.72 167 ILE A O 1
ATOM 1331 N N . GLY A 1 168 ? -51.774 -13.277 89.133 1.00 29.48 168 GLY A N 1
ATOM 1332 C CA . GLY A 1 168 ? -51.699 -11.924 89.698 1.00 29.48 168 GLY A CA 1
ATOM 1333 C C . GLY A 1 168 ? -52.176 -11.775 91.141 1.00 29.48 168 GLY A C 1
ATOM 1334 O O . GLY A 1 168 ? -53.329 -11.458 91.375 1.00 29.48 168 GLY A O 1
ATOM 1335 N N . ALA A 1 169 ? -51.225 -11.886 92.072 1.00 28.47 169 ALA A N 1
ATOM 1336 C CA . ALA A 1 169 ? -51.220 -11.291 93.413 1.00 28.47 169 ALA A CA 1
ATOM 1337 C C . ALA A 1 169 ? -52.287 -11.729 94.451 1.00 28.47 169 ALA A C 1
ATOM 1339 O O . ALA A 1 169 ? -53.316 -11.099 94.659 1.00 28.47 169 ALA A O 1
ATOM 1340 N N . SER A 1 170 ? -51.849 -12.684 95.283 1.00 33.59 170 SER A N 1
ATOM 1341 C CA . SER A 1 170 ? -51.904 -12.646 96.757 1.00 33.59 170 SER A CA 1
ATOM 1342 C C . SER A 1 170 ? -53.271 -12.526 97.448 1.00 33.59 170 SER A C 1
ATOM 1344 O O . SER A 1 170 ? -53.636 -11.448 97.910 1.00 33.59 170 SER A O 1
ATOM 1346 N N . ARG A 1 171 ? -53.913 -13.685 97.687 1.00 32.28 171 ARG A N 1
ATOM 1347 C CA . ARG A 1 171 ? -54.417 -14.157 99.006 1.00 32.28 171 ARG A CA 1
ATOM 1348 C C . ARG A 1 171 ? -55.081 -15.548 98.879 1.00 32.28 171 ARG A C 1
ATOM 1350 O O . ARG A 1 171 ? -56.291 -15.646 98.767 1.00 32.28 171 ARG A O 1
ATOM 1357 N N . SER A 1 172 ? -54.273 -16.616 98.892 1.00 38.75 172 SER A N 1
ATOM 1358 C CA . SER A 1 172 ? -54.566 -17.970 99.446 1.00 38.75 172 SER A CA 1
ATOM 1359 C C . SER A 1 172 ? -53.462 -18.980 99.054 1.00 38.75 172 SER A C 1
ATOM 1361 O O . SER A 1 172 ? -53.690 -20.041 98.481 1.00 38.75 172 SER A O 1
ATOM 1363 N N . VAL A 1 173 ? -52.209 -18.668 99.409 1.00 43.97 173 VAL A N 1
ATOM 1364 C CA . VAL A 1 173 ? -50.984 -19.378 98.966 1.00 43.97 173 VAL A CA 1
ATOM 1365 C C . VAL A 1 173 ? -50.998 -20.903 99.223 1.00 43.97 173 VAL A C 1
ATOM 1367 O O . VAL A 1 173 ? -50.330 -21.659 98.519 1.00 43.97 173 VAL A O 1
ATOM 1370 N N . ARG A 1 174 ? -51.773 -21.396 100.204 1.00 43.16 174 ARG A N 1
ATOM 1371 C CA . ARG A 1 174 ? -51.855 -22.835 100.531 1.00 43.16 174 ARG A CA 1
ATOM 1372 C C . ARG A 1 174 ? -52.784 -23.644 99.620 1.00 43.16 174 ARG A C 1
ATOM 1374 O O . ARG A 1 174 ? -52.460 -24.799 99.354 1.00 43.16 174 ARG A O 1
ATOM 1381 N N . ALA A 1 175 ? -53.908 -23.089 99.163 1.00 48.69 175 ALA A N 1
ATOM 1382 C CA . ALA A 1 175 ? -54.854 -23.810 98.304 1.00 48.69 175 ALA A CA 1
ATOM 1383 C C . ALA A 1 175 ? -54.324 -23.887 96.863 1.00 48.69 175 ALA A C 1
ATOM 1385 O O . ALA A 1 175 ? -54.249 -24.979 96.300 1.00 48.69 175 ALA A O 1
ATOM 1386 N N . GLU A 1 176 ? -53.821 -22.762 96.340 1.00 56.88 176 GLU A N 1
ATOM 1387 C CA . GLU A 1 176 ? -53.182 -22.676 95.020 1.00 56.88 176 GLU A CA 1
ATOM 1388 C C . GLU A 1 176 ? -51.916 -23.540 94.926 1.00 56.88 176 GLU A C 1
ATOM 1390 O O . GLU A 1 176 ? -51.710 -24.226 93.923 1.00 56.88 176 GLU A O 1
ATOM 1395 N N . GLY A 1 177 ? -51.097 -23.580 95.987 1.00 61.09 177 GLY A N 1
ATOM 1396 C CA . GLY A 1 177 ? -49.881 -24.395 96.040 1.00 61.09 177 GLY A CA 1
ATOM 1397 C C . GLY A 1 177 ? -50.150 -25.904 95.997 1.00 61.09 177 GLY A C 1
ATOM 1398 O O . GLY A 1 177 ? -49.434 -26.631 95.308 1.00 61.09 177 GLY A O 1
ATOM 1399 N N . ARG A 1 178 ? -51.212 -26.381 96.667 1.00 69.38 178 ARG A N 1
ATOM 1400 C CA . ARG A 1 178 ? -51.620 -27.801 96.642 1.00 69.38 178 ARG A CA 1
ATOM 1401 C C . ARG A 1 178 ? -52.131 -28.216 95.269 1.00 69.38 178 ARG A C 1
ATOM 1403 O O . ARG A 1 178 ? -51.703 -29.242 94.750 1.00 69.38 178 ARG A O 1
ATOM 1410 N N . THR A 1 179 ? -52.999 -27.411 94.654 1.00 71.06 179 THR A N 1
ATOM 1411 C CA . THR A 1 179 ? -53.504 -27.687 93.302 1.00 71.06 179 THR A CA 1
ATOM 1412 C C . THR A 1 179 ? -52.411 -27.580 92.245 1.00 71.06 179 THR A C 1
ATOM 1414 O O . THR A 1 179 ? -52.373 -28.398 91.333 1.00 71.06 179 THR A O 1
ATOM 1417 N N . HIS A 1 180 ? -51.483 -26.628 92.378 1.00 74.88 180 HIS A N 1
ATOM 1418 C CA . HIS A 1 180 ? -50.345 -26.495 91.470 1.00 74.88 180 HIS A CA 1
ATOM 1419 C C . HIS A 1 180 ? -49.385 -27.688 91.582 1.00 74.88 180 HIS A C 1
ATOM 1421 O O . HIS A 1 180 ? -49.028 -28.279 90.564 1.00 74.88 180 HIS A O 1
ATOM 1427 N N . ARG A 1 181 ? -49.039 -28.105 92.811 1.00 80.69 181 ARG A N 1
ATOM 1428 C CA . ARG A 1 181 ? -48.254 -29.325 93.069 1.00 80.69 181 ARG A CA 1
ATOM 1429 C C . ARG A 1 181 ? -48.951 -30.561 92.503 1.00 80.69 181 ARG A C 1
ATOM 1431 O O . ARG A 1 181 ? -48.321 -31.333 91.790 1.00 80.69 181 ARG A O 1
ATOM 1438 N N . GLY A 1 182 ? -50.248 -30.713 92.765 1.00 80.88 182 GLY A N 1
ATOM 1439 C CA . GLY A 1 182 ? -51.040 -31.834 92.263 1.00 80.88 182 GLY A CA 1
ATOM 1440 C C . GLY A 1 182 ? -51.135 -31.873 90.733 1.00 80.88 182 GLY A C 1
ATOM 1441 O O . GLY A 1 182 ? -51.088 -32.948 90.147 1.00 80.88 182 GLY A O 1
ATOM 1442 N N . LEU A 1 183 ? -51.199 -30.718 90.061 1.00 81.12 183 LEU A N 1
ATOM 1443 C CA . LEU A 1 183 ? -51.158 -30.636 88.595 1.00 81.12 183 LEU A CA 1
ATOM 1444 C C . LEU A 1 183 ? -49.778 -30.985 88.019 1.00 81.12 183 LEU A C 1
ATOM 1446 O O . LEU A 1 183 ? -49.711 -31.578 86.945 1.00 81.12 183 LEU A O 1
ATOM 1450 N N . LEU A 1 184 ? -48.685 -30.648 88.713 1.00 81.19 184 LEU A N 1
ATOM 1451 C CA . LEU A 1 184 ? -47.333 -31.063 88.322 1.00 81.19 184 LEU A CA 1
ATOM 1452 C C . LEU A 1 184 ? -47.133 -32.573 88.504 1.00 81.19 184 LEU A C 1
ATOM 1454 O O . LEU A 1 184 ? -46.670 -33.227 87.573 1.00 81.19 184 LEU A O 1
ATOM 1458 N N . GLN A 1 185 ? -47.568 -33.131 89.638 1.00 84.56 185 GLN A N 1
ATOM 1459 C CA . GLN A 1 185 ? -47.585 -34.580 89.878 1.00 84.56 185 GLN A CA 1
ATOM 1460 C C . GLN A 1 185 ? -48.416 -35.301 88.813 1.00 84.56 185 GLN A C 1
ATOM 1462 O O . GLN A 1 185 ? -47.960 -36.282 88.233 1.00 84.56 185 GLN A O 1
ATOM 1467 N N . PHE A 1 186 ? -49.599 -34.771 88.488 1.00 86.44 186 PHE A N 1
ATOM 1468 C CA . PHE A 1 186 ? -50.434 -35.298 87.413 1.00 86.44 186 PHE A CA 1
ATOM 1469 C C . PHE A 1 186 ? -49.731 -35.224 86.055 1.00 86.44 186 PHE A C 1
ATOM 1471 O O . PHE A 1 186 ? -49.754 -36.196 85.312 1.00 86.44 186 PHE A O 1
ATOM 1478 N N . ARG A 1 187 ? -49.078 -34.103 85.723 1.00 85.88 187 ARG A N 1
ATOM 1479 C CA . ARG A 1 187 ? -48.315 -33.945 84.477 1.00 85.88 187 ARG A CA 1
ATOM 1480 C C . ARG A 1 187 ? -47.200 -34.984 84.364 1.00 85.88 187 ARG A C 1
ATOM 1482 O O . ARG A 1 187 ? -47.080 -35.619 83.320 1.00 85.88 187 ARG A O 1
ATOM 1489 N N . GLU A 1 188 ? -46.395 -35.155 85.406 1.00 84.69 188 GLU A N 1
ATOM 1490 C CA . GLU A 1 188 ? -45.289 -36.118 85.423 1.00 84.69 188 GLU A CA 1
ATOM 1491 C C . GLU A 1 188 ? -45.796 -37.561 85.364 1.00 84.69 188 GLU A C 1
ATOM 1493 O O . GLU A 1 188 ? -45.325 -38.342 84.535 1.00 84.69 188 GLU A O 1
ATOM 1498 N N . ALA A 1 189 ? -46.811 -37.895 86.164 1.00 86.38 189 ALA A N 1
ATOM 1499 C CA . ALA A 1 189 ? -47.443 -39.209 86.149 1.00 86.38 189 ALA A CA 1
ATOM 1500 C C . ALA A 1 189 ? -48.067 -39.522 84.784 1.00 86.38 189 ALA A C 1
ATOM 1502 O O . ALA A 1 189 ? -47.871 -40.609 84.254 1.00 86.38 189 ALA A O 1
ATOM 1503 N N . LEU A 1 190 ? -48.745 -38.556 84.161 1.00 86.62 190 LEU A N 1
ATOM 1504 C CA . LEU A 1 190 ? -49.369 -38.727 82.852 1.00 86.62 190 LEU A CA 1
ATOM 1505 C C . LEU A 1 190 ? -48.328 -38.900 81.735 1.00 86.62 190 LEU A C 1
ATOM 1507 O O . LEU A 1 190 ? -48.539 -39.708 80.834 1.00 86.62 190 LEU A O 1
ATOM 1511 N N . ILE A 1 191 ? -47.198 -38.184 81.788 1.00 85.56 191 ILE A N 1
ATOM 1512 C CA . ILE A 1 191 ? -46.081 -38.376 80.847 1.00 85.56 191 ILE A CA 1
ATOM 1513 C C . ILE A 1 191 ? -45.463 -39.769 81.033 1.00 85.56 191 ILE A C 1
ATOM 1515 O O . ILE A 1 191 ? -45.265 -40.478 80.047 1.00 85.56 191 ILE A O 1
ATOM 1519 N N . ASN A 1 192 ? -45.208 -40.189 82.274 1.00 85.25 192 ASN A N 1
ATOM 1520 C CA . ASN A 1 192 ? -44.616 -41.495 82.571 1.00 85.25 192 ASN A CA 1
ATOM 1521 C C . ASN A 1 192 ? -45.548 -42.653 82.182 1.00 85.25 192 ASN A C 1
ATOM 1523 O O . ASN A 1 192 ? -45.102 -43.598 81.533 1.00 85.25 192 ASN A O 1
ATOM 1527 N N . SER A 1 193 ? -46.845 -42.551 82.486 1.00 84.19 193 SER A N 1
ATOM 1528 C CA . SER A 1 193 ? -47.859 -43.531 82.081 1.00 84.19 193 SER A CA 1
ATOM 1529 C C . SER A 1 193 ? -48.056 -43.582 80.560 1.00 84.19 193 SER A C 1
ATOM 1531 O O . SER A 1 193 ? -48.333 -44.646 80.007 1.00 84.19 193 SER A O 1
ATOM 1533 N N . ALA A 1 194 ? -47.883 -42.457 79.855 1.00 83.69 194 ALA A N 1
ATOM 1534 C CA . ALA A 1 194 ? -47.942 -42.421 78.393 1.00 83.69 194 ALA A CA 1
ATOM 1535 C C . ALA A 1 194 ? -46.734 -43.092 77.736 1.00 83.69 194 ALA A C 1
ATOM 1537 O O . ALA A 1 194 ? -46.892 -43.759 76.716 1.00 83.69 194 ALA A O 1
ATOM 1538 N N . LEU A 1 195 ? -45.547 -42.956 78.328 1.00 82.75 195 LEU A N 1
ATOM 1539 C CA . LEU A 1 195 ? -44.341 -43.632 77.852 1.00 82.75 195 LEU A CA 1
ATOM 1540 C C . LEU A 1 195 ? -44.348 -45.133 78.175 1.00 82.75 195 LEU A C 1
ATOM 1542 O O . LEU A 1 195 ? -43.837 -45.916 77.379 1.00 82.75 195 LEU A O 1
ATOM 1546 N N . SER A 1 196 ? -44.947 -45.550 79.297 1.00 81.50 196 SER A N 1
ATOM 1547 C CA . SER A 1 196 ? -45.056 -46.971 79.652 1.00 81.50 196 SER A CA 1
ATOM 1548 C C . SER A 1 196 ? -46.104 -47.722 78.822 1.00 81.50 196 SER A C 1
ATOM 1550 O O . SER A 1 196 ? -45.908 -48.903 78.530 1.00 81.50 196 SER A O 1
ATOM 1552 N N . HIS A 1 197 ? -47.157 -47.036 78.355 1.00 82.31 197 HIS A N 1
ATOM 1553 C CA . HIS A 1 197 ? -48.220 -47.616 77.523 1.00 82.31 197 HIS A CA 1
ATOM 1554 C C . HIS A 1 197 ? -48.437 -46.861 76.190 1.00 82.31 197 HIS A C 1
ATOM 1556 O O . HIS A 1 197 ? -49.491 -46.237 76.000 1.00 82.31 197 HIS A O 1
ATOM 1562 N N . PRO A 1 198 ? -47.505 -46.957 75.215 1.00 78.56 198 PRO A N 1
ATOM 1563 C CA . PRO A 1 198 ? -47.568 -46.191 73.965 1.00 78.56 198 PRO A CA 1
ATOM 1564 C C . PRO A 1 198 ? -48.853 -46.403 73.151 1.00 78.56 198 PRO A C 1
ATOM 1566 O O . PRO A 1 198 ? -49.419 -45.457 72.600 1.00 78.56 198 PRO A O 1
ATOM 1569 N N . ASP A 1 199 ? -49.382 -47.632 73.142 1.00 77.69 199 ASP A N 1
ATOM 1570 C CA . ASP A 1 199 ? -50.612 -47.995 72.423 1.00 77.69 199 ASP A CA 1
ATOM 1571 C C . ASP A 1 199 ? -51.854 -47.204 72.887 1.00 77.69 199 ASP A C 1
ATOM 1573 O O . ASP A 1 199 ? -52.845 -47.114 72.157 1.00 77.69 199 ASP A O 1
ATOM 1577 N N . GLN A 1 200 ? -51.826 -46.619 74.089 1.00 79.88 200 GLN A N 1
ATOM 1578 C CA . GLN A 1 200 ? -52.939 -45.843 74.638 1.00 79.88 200 GLN A CA 1
ATOM 1579 C C . GLN A 1 200 ? -52.863 -44.346 74.287 1.00 79.88 200 GLN A C 1
ATOM 1581 O O . GLN A 1 200 ? -53.872 -43.646 74.412 1.00 79.88 200 GLN A O 1
ATOM 1586 N N . ILE A 1 201 ? -51.725 -43.852 73.778 1.00 83.31 201 ILE A N 1
ATOM 1587 C CA . ILE A 1 201 ? -51.521 -42.432 73.433 1.00 83.31 201 ILE A CA 1
ATOM 1588 C C . ILE A 1 201 ? -52.530 -41.972 72.369 1.00 83.31 201 ILE A C 1
ATOM 1590 O O . ILE A 1 201 ? -53.072 -40.867 72.465 1.00 83.31 201 ILE A O 1
ATOM 1594 N N . GLY A 1 202 ? -52.848 -42.831 71.392 1.00 78.94 202 GLY A N 1
ATOM 1595 C CA . GLY A 1 202 ? -53.821 -42.557 70.324 1.00 78.94 202 GLY A CA 1
ATOM 1596 C C . GLY A 1 202 ? -55.227 -42.196 70.826 1.00 78.94 202 GLY A C 1
ATOM 1597 O O . GLY A 1 202 ? -55.975 -41.508 70.132 1.00 78.94 202 GLY A O 1
ATOM 1598 N N . ARG A 1 203 ? -55.578 -42.608 72.054 1.00 80.25 203 ARG A N 1
ATOM 1599 C CA . ARG A 1 203 ? -56.898 -42.401 72.677 1.00 80.25 203 ARG A CA 1
ATOM 1600 C C . ARG A 1 203 ? -56.967 -41.173 73.591 1.00 80.25 203 ARG A C 1
ATOM 1602 O O . ARG A 1 203 ? -58.040 -40.866 74.108 1.00 80.25 203 ARG A O 1
ATOM 1609 N N . LEU A 1 204 ? -55.855 -40.471 73.817 1.00 83.88 204 LEU A N 1
ATOM 1610 C CA . LEU A 1 204 ? -55.839 -39.290 74.683 1.00 83.88 204 LEU A CA 1
ATOM 1611 C C . LEU A 1 204 ? -56.565 -38.112 74.019 1.00 83.88 204 LEU A C 1
ATOM 1613 O O . LEU A 1 204 ? -56.233 -37.688 72.912 1.00 83.88 204 LEU A O 1
ATOM 1617 N N . HIS A 1 205 ? -57.539 -37.537 74.723 1.00 83.75 205 HIS A N 1
ATOM 1618 C CA . HIS A 1 205 ? -58.191 -36.308 74.282 1.00 83.75 205 HIS A CA 1
ATOM 1619 C C . HIS A 1 205 ? -57.177 -35.141 74.235 1.00 83.75 205 HIS A C 1
ATOM 1621 O O . HIS A 1 205 ? -56.344 -35.035 75.141 1.00 83.75 205 HIS A O 1
ATOM 1627 N N . PRO A 1 206 ? -57.256 -34.212 73.258 1.00 81.50 206 PRO A N 1
ATOM 1628 C CA . PRO A 1 206 ? -56.348 -33.061 73.169 1.00 81.50 206 PRO A CA 1
ATOM 1629 C C . PRO A 1 206 ? -56.264 -32.206 74.444 1.00 81.50 206 PRO A C 1
ATOM 1631 O O . PRO A 1 206 ? -55.219 -31.630 74.726 1.00 81.50 206 PRO A O 1
ATOM 1634 N N . GLN A 1 207 ? -57.337 -32.158 75.242 1.00 83.25 207 GLN A N 1
ATOM 1635 C CA . GLN A 1 207 ? -57.352 -31.489 76.553 1.00 83.25 207 GLN A CA 1
ATOM 1636 C C . GLN A 1 207 ? -56.362 -32.115 77.546 1.00 83.25 207 GLN A C 1
ATOM 1638 O O . GLN A 1 207 ? -55.701 -31.389 78.276 1.00 83.25 207 GLN A O 1
ATOM 1643 N N . TYR A 1 208 ? -56.193 -33.441 77.543 1.00 83.94 208 TYR A N 1
ATOM 1644 C CA . TYR A 1 208 ? -55.212 -34.110 78.404 1.00 83.94 208 TYR A CA 1
ATOM 1645 C C . TYR A 1 208 ? -53.775 -33.845 77.947 1.00 83.94 208 TYR A C 1
ATOM 1647 O O . TYR A 1 208 ? -52.891 -33.660 78.780 1.00 83.94 208 TYR A O 1
ATOM 1655 N N . LEU A 1 209 ? -53.549 -33.724 76.634 1.00 83.50 209 LEU A N 1
ATOM 1656 C CA . LEU A 1 209 ? -52.244 -33.328 76.098 1.00 83.50 209 LEU A CA 1
ATOM 1657 C C . LEU A 1 209 ? -51.844 -31.912 76.531 1.00 83.50 209 LEU A C 1
ATOM 1659 O O . LEU A 1 209 ? -50.663 -31.655 76.736 1.00 83.50 209 LEU A O 1
ATOM 1663 N N . GLN A 1 210 ? -52.798 -30.993 76.717 1.00 78.12 210 GLN A N 1
ATOM 1664 C CA . GLN A 1 210 ? -52.494 -29.636 77.189 1.00 78.12 210 GLN A CA 1
ATOM 1665 C C . GLN A 1 210 ? -51.881 -29.627 78.596 1.00 78.12 210 GLN A C 1
ATOM 1667 O O . GLN A 1 210 ? -51.011 -28.803 78.861 1.00 78.12 210 GLN A O 1
ATOM 1672 N N . PHE A 1 211 ? -52.251 -30.571 79.467 1.00 80.44 211 PHE A N 1
ATOM 1673 C CA . PHE A 1 211 ? -51.643 -30.713 80.797 1.00 80.44 211 PHE A CA 1
ATOM 1674 C C . PHE A 1 211 ? -50.222 -31.293 80.756 1.00 80.44 211 PHE A C 1
ATOM 1676 O O . PHE A 1 211 ? -49.452 -31.091 81.690 1.00 80.44 211 PHE A O 1
ATOM 1683 N N . MET A 1 212 ? -49.835 -31.957 79.662 1.00 80.50 212 MET A N 1
ATOM 1684 C CA . MET A 1 212 ? -48.450 -32.384 79.431 1.00 80.50 212 MET A CA 1
ATOM 1685 C C . MET A 1 212 ? -47.557 -31.243 78.927 1.00 80.50 212 MET A C 1
ATOM 1687 O O . MET A 1 212 ? -46.328 -31.386 78.897 1.00 80.50 212 MET A O 1
ATOM 1691 N N . ALA A 1 213 ? -48.153 -30.122 78.504 1.00 79.31 213 ALA A N 1
ATOM 1692 C CA . ALA A 1 213 ? -47.420 -29.066 77.835 1.00 79.31 213 ALA A CA 1
ATOM 1693 C C . ALA A 1 213 ? -46.437 -28.355 78.768 1.00 79.31 213 ALA A C 1
ATOM 1695 O O . ALA A 1 213 ? -46.677 -28.212 79.968 1.00 79.31 213 ALA A O 1
ATOM 1696 N N . SER A 1 214 ? -45.309 -27.897 78.220 1.00 77.75 214 SER A N 1
ATOM 1697 C CA . SER A 1 214 ? -44.382 -27.087 79.013 1.00 77.75 214 SER A CA 1
ATOM 1698 C C . SER A 1 214 ? -45.001 -25.721 79.339 1.00 77.75 214 SER A C 1
ATOM 1700 O O . SER A 1 214 ? -45.714 -25.166 78.488 1.00 77.75 214 SER A O 1
ATOM 1702 N N . PRO A 1 215 ? -44.720 -25.163 80.534 1.00 71.12 215 PRO A N 1
ATOM 1703 C CA . PRO A 1 215 ? -45.140 -23.824 80.923 1.00 71.12 215 PRO A CA 1
ATOM 1704 C C . PRO A 1 215 ? -44.916 -22.799 79.809 1.00 71.12 215 PRO A C 1
ATOM 1706 O O . PRO A 1 215 ? -43.904 -22.821 79.100 1.00 71.12 215 PRO A O 1
ATOM 1709 N N . GLN A 1 216 ? -45.884 -21.905 79.642 1.00 72.56 216 GLN A N 1
ATOM 1710 C CA . GLN A 1 216 ? -45.797 -20.835 78.655 1.00 72.56 216 GLN A CA 1
ATOM 1711 C C . GLN A 1 216 ? -44.860 -19.738 79.181 1.00 72.56 216 GLN A C 1
ATOM 1713 O O . GLN A 1 216 ? -44.877 -19.453 80.382 1.00 72.56 216 GLN A O 1
ATOM 1718 N N . PRO A 1 217 ? -44.030 -19.128 78.321 1.00 69.44 217 PRO A N 1
ATOM 1719 C CA . PRO A 1 217 ? -43.171 -18.028 78.735 1.00 69.44 217 PRO A CA 1
ATOM 1720 C C . PRO A 1 217 ? -44.035 -16.826 79.145 1.00 69.44 217 PRO A C 1
ATOM 1722 O O . PRO A 1 217 ? -44.953 -16.438 78.427 1.00 69.44 217 PRO A O 1
ATOM 1725 N N . THR A 1 218 ? -43.747 -16.235 80.304 1.00 64.00 218 THR A N 1
ATOM 1726 C CA . THR A 1 218 ? -44.499 -15.087 80.849 1.00 64.00 218 THR A CA 1
ATOM 1727 C C . THR A 1 218 ? -43.850 -13.739 80.526 1.00 64.00 218 THR A C 1
ATOM 1729 O O . THR A 1 218 ? -44.491 -12.703 80.678 1.00 64.00 218 THR A O 1
ATOM 1732 N N . ARG A 1 219 ? -42.583 -13.728 80.080 1.00 63.22 219 ARG A N 1
ATOM 1733 C CA . ARG A 1 219 ? -41.820 -12.533 79.676 1.00 63.22 219 ARG A CA 1
ATOM 1734 C C . ARG A 1 219 ? -40.828 -12.883 78.562 1.00 63.22 219 ARG A C 1
ATOM 1736 O O . ARG A 1 219 ? -40.252 -13.969 78.575 1.00 63.22 219 ARG A O 1
ATOM 1743 N N . ARG A 1 220 ? -40.578 -11.954 77.629 1.00 58.62 220 ARG A N 1
ATOM 1744 C CA . ARG A 1 220 ? -39.496 -12.076 76.633 1.00 58.62 220 ARG A CA 1
ATOM 1745 C C . ARG A 1 220 ? -38.136 -11.950 77.326 1.00 58.62 220 ARG A C 1
ATOM 1747 O O . ARG A 1 220 ? -37.821 -10.891 77.862 1.00 58.62 220 ARG A O 1
ATOM 1754 N N . GLN A 1 221 ? -37.319 -13.000 77.302 1.00 57.12 221 GLN A N 1
ATOM 1755 C CA . GLN A 1 221 ? -35.914 -12.904 77.707 1.00 57.12 221 GLN A CA 1
ATOM 1756 C C . GLN A 1 221 ? -35.106 -12.296 76.541 1.00 57.12 221 GLN A C 1
ATOM 1758 O O . GLN A 1 221 ? -35.049 -12.877 75.462 1.00 57.12 221 GLN A O 1
ATOM 1763 N N . HIS A 1 222 ? -34.513 -11.116 76.770 1.00 57.50 222 HIS A N 1
ATOM 1764 C CA . HIS A 1 222 ? -33.610 -10.348 75.880 1.00 57.50 222 HIS A CA 1
ATOM 1765 C C . HIS A 1 222 ? -34.219 -9.576 74.676 1.00 57.50 222 HIS A C 1
ATOM 1767 O O . HIS A 1 222 ? -33.764 -9.739 73.542 1.00 57.50 222 HIS A O 1
ATOM 1773 N N . PRO A 1 223 ? -35.171 -8.642 74.889 1.00 54.56 223 PRO A N 1
ATOM 1774 C CA . PRO A 1 223 ? -35.712 -7.790 73.817 1.00 54.56 223 PRO A CA 1
ATOM 1775 C C . PRO A 1 223 ? -34.659 -6.864 73.176 1.00 54.56 223 PRO A C 1
ATOM 1777 O O . PRO A 1 223 ? -34.656 -6.681 71.959 1.00 54.56 223 PRO A O 1
ATOM 1780 N N . ILE A 1 224 ? -33.725 -6.344 73.978 1.00 58.00 224 ILE A N 1
ATOM 1781 C CA . ILE A 1 224 ? -32.713 -5.364 73.552 1.00 58.00 224 ILE A CA 1
ATOM 1782 C C . ILE A 1 224 ? -31.691 -5.984 72.585 1.00 58.00 224 ILE A C 1
ATOM 1784 O O . ILE A 1 224 ? -31.352 -5.370 71.578 1.00 58.00 224 ILE A O 1
ATOM 1788 N N . ALA A 1 225 ? -31.264 -7.228 72.823 1.00 56.53 225 ALA A N 1
ATOM 1789 C CA . ALA A 1 225 ? -30.286 -7.906 71.968 1.00 56.53 225 ALA A CA 1
ATOM 1790 C C . ALA A 1 225 ? -30.824 -8.156 70.547 1.00 56.53 225 ALA A C 1
ATOM 1792 O O . ALA A 1 225 ? -30.106 -7.960 69.573 1.00 56.53 225 ALA A O 1
ATOM 1793 N N . SER A 1 226 ? -32.106 -8.520 70.410 1.00 56.91 226 SER A N 1
ATOM 1794 C CA . SER A 1 226 ? -32.738 -8.703 69.091 1.00 56.91 226 SER A CA 1
ATOM 1795 C C . SER A 1 226 ? -32.887 -7.392 68.308 1.00 56.91 226 SER A C 1
ATOM 1797 O O . SER A 1 226 ? -32.815 -7.382 67.078 1.00 56.91 226 SER A O 1
ATOM 1799 N N . MET A 1 227 ? -33.079 -6.278 69.022 1.00 62.97 227 MET A N 1
ATOM 1800 C CA . MET A 1 227 ? -33.186 -4.954 68.422 1.00 62.97 227 MET A CA 1
ATOM 1801 C C . MET A 1 227 ? -31.818 -4.468 67.931 1.00 62.97 227 MET A C 1
ATOM 1803 O O . MET A 1 227 ? -31.710 -4.071 66.775 1.00 62.97 227 MET A O 1
ATOM 1807 N N . LEU A 1 228 ? -30.780 -4.575 68.768 1.00 63.09 228 LEU A N 1
ATOM 1808 C CA . LEU A 1 228 ? -29.426 -4.098 68.464 1.00 63.09 228 LEU A CA 1
ATOM 1809 C C . LEU A 1 228 ? -28.672 -4.958 67.444 1.00 63.09 228 LEU A C 1
ATOM 1811 O O . LEU A 1 228 ? -27.996 -4.404 66.589 1.00 63.09 228 LEU A O 1
ATOM 1815 N N . LEU A 1 229 ? -28.769 -6.289 67.518 1.00 64.69 229 LEU A N 1
ATOM 1816 C CA . LEU A 1 229 ? -27.912 -7.176 66.715 1.00 64.69 229 LEU A CA 1
ATOM 1817 C C . LEU A 1 229 ? -28.535 -7.627 65.392 1.00 64.69 229 LEU A C 1
ATOM 1819 O O . LEU A 1 229 ? -27.820 -8.127 64.533 1.00 64.69 229 LEU A O 1
ATOM 1823 N N . VAL A 1 230 ? -29.855 -7.496 65.222 1.00 66.94 230 VAL A N 1
ATOM 1824 C CA . VAL A 1 230 ? -30.546 -8.025 64.032 1.00 66.94 230 VAL A CA 1
ATOM 1825 C C . VAL A 1 230 ? -31.383 -6.958 63.343 1.00 66.94 230 VAL A C 1
ATOM 1827 O O . VAL A 1 230 ? -31.208 -6.725 62.151 1.00 66.94 230 VAL A O 1
ATOM 1830 N N . LYS A 1 231 ? -32.286 -6.282 64.067 1.00 71.81 231 LYS A N 1
ATOM 1831 C CA . LYS A 1 231 ? -33.193 -5.310 63.436 1.00 71.81 231 LYS A CA 1
ATOM 1832 C C . LYS A 1 231 ? -32.493 -4.021 63.024 1.00 71.81 231 LYS A C 1
ATOM 1834 O O . LYS A 1 231 ? -32.705 -3.573 61.905 1.00 71.81 231 LYS A O 1
ATOM 1839 N N . LEU A 1 232 ? -31.674 -3.445 63.902 1.00 73.56 232 LEU A N 1
ATOM 1840 C CA . LEU A 1 232 ? -31.005 -2.172 63.640 1.00 73.56 232 LEU A CA 1
ATOM 1841 C C . LEU A 1 232 ? -29.990 -2.259 62.482 1.00 73.56 232 LEU A C 1
ATOM 1843 O O . LEU A 1 232 ? -30.080 -1.413 61.599 1.00 73.56 232 LEU A O 1
ATOM 1847 N N . PRO A 1 233 ? -29.122 -3.288 62.380 1.00 75.56 233 PRO A N 1
ATOM 1848 C CA . PRO A 1 233 ? -28.221 -3.433 61.236 1.00 75.56 233 PRO A CA 1
ATOM 1849 C C . PRO A 1 233 ? -28.971 -3.650 59.918 1.00 75.56 233 PRO A C 1
ATOM 1851 O O . PRO A 1 233 ? -28.632 -3.036 58.913 1.00 75.56 233 PRO A O 1
ATOM 1854 N N . LEU A 1 234 ? -30.032 -4.467 59.922 1.00 76.31 234 LEU A N 1
ATOM 1855 C CA . LEU A 1 234 ? -30.846 -4.710 58.727 1.00 76.31 234 LEU A CA 1
ATOM 1856 C C . LEU A 1 234 ? -31.596 -3.445 58.280 1.00 76.31 234 LEU A C 1
ATOM 1858 O O . LEU A 1 234 ? -31.691 -3.174 57.089 1.00 76.31 234 LEU A O 1
ATOM 1862 N N . GLN A 1 235 ? -32.125 -2.663 59.225 1.00 79.06 235 GLN A N 1
ATOM 1863 C CA . GLN A 1 235 ? -32.790 -1.394 58.924 1.00 79.06 235 GLN A CA 1
ATOM 1864 C C . GLN A 1 235 ? -31.802 -0.338 58.429 1.00 79.06 235 GLN A C 1
ATOM 1866 O O . GLN A 1 235 ? -32.122 0.360 57.476 1.00 79.06 235 GLN A O 1
ATOM 1871 N N . LEU A 1 236 ? -30.604 -0.251 59.015 1.00 80.00 236 LEU A N 1
ATOM 1872 C CA . LEU A 1 236 ? -29.528 0.610 58.518 1.00 80.00 236 LEU A CA 1
ATOM 1873 C C . LEU A 1 236 ? -29.112 0.225 57.099 1.00 80.00 236 LEU A C 1
ATOM 1875 O O . LEU A 1 236 ? -29.004 1.107 56.258 1.00 80.00 236 LEU A O 1
ATOM 1879 N N . LEU A 1 237 ? -28.960 -1.071 56.809 1.00 79.50 237 LEU A N 1
ATOM 1880 C CA . LEU A 1 237 ? -28.676 -1.563 55.460 1.00 79.50 237 LEU A CA 1
ATOM 1881 C C . LEU A 1 237 ? -29.803 -1.201 54.482 1.00 79.50 237 LEU A C 1
ATOM 1883 O O . LEU A 1 237 ? -29.538 -0.689 53.405 1.00 79.50 237 LEU A O 1
ATOM 1887 N N . MET A 1 238 ? -31.063 -1.422 54.861 1.00 81.50 238 MET A N 1
ATOM 1888 C CA . MET A 1 238 ? -32.227 -1.060 54.042 1.00 81.50 238 MET A CA 1
ATOM 1889 C C . MET A 1 238 ? -32.309 0.447 53.777 1.00 81.50 238 MET A C 1
ATOM 1891 O O . MET A 1 238 ? -32.618 0.852 52.661 1.00 81.50 238 MET A O 1
ATOM 1895 N N . ILE A 1 239 ? -32.037 1.275 54.789 1.00 80.62 239 ILE A N 1
ATOM 1896 C CA . ILE A 1 239 ? -31.997 2.735 54.655 1.00 80.62 239 ILE A CA 1
ATOM 1897 C C . ILE A 1 239 ? -30.832 3.145 53.756 1.00 80.62 239 ILE A C 1
ATOM 1899 O O . ILE A 1 239 ? -31.027 3.984 52.887 1.00 80.62 239 ILE A O 1
ATOM 1903 N N . LEU A 1 240 ? -29.656 2.536 53.913 1.00 80.06 240 LEU A N 1
ATOM 1904 C CA . LEU A 1 240 ? -28.503 2.773 53.048 1.00 80.06 240 LEU A CA 1
ATOM 1905 C C . LEU A 1 240 ? -28.837 2.433 51.591 1.00 80.06 240 LEU A C 1
ATOM 1907 O O . LEU A 1 240 ? -28.627 3.266 50.724 1.00 80.06 240 LEU A O 1
ATOM 1911 N N . VAL A 1 241 ? -29.415 1.256 51.329 1.00 80.06 241 VAL A N 1
ATOM 1912 C CA . VAL A 1 241 ? -29.842 0.829 49.985 1.00 80.06 241 VAL A CA 1
ATOM 1913 C C . VAL A 1 241 ? -30.901 1.774 49.420 1.00 80.06 241 VAL A C 1
ATOM 1915 O O . VAL A 1 241 ? -30.854 2.106 48.240 1.00 80.06 241 VAL A O 1
ATOM 1918 N N . LEU A 1 242 ? -31.847 2.239 50.238 1.00 81.06 242 LEU A N 1
ATOM 1919 C CA . LEU A 1 242 ? -32.853 3.210 49.812 1.00 81.06 242 LEU A CA 1
ATOM 1920 C C . LEU A 1 242 ? -32.217 4.559 49.454 1.00 81.06 242 LEU A C 1
ATOM 1922 O O . LEU A 1 242 ? -32.491 5.086 48.382 1.00 81.06 242 LEU A O 1
ATOM 1926 N N . ILE A 1 243 ? -31.365 5.106 50.327 1.00 82.25 243 ILE A N 1
ATOM 1927 C CA . ILE A 1 243 ? -30.653 6.370 50.092 1.00 82.25 243 ILE A CA 1
ATOM 1928 C C . ILE A 1 243 ? -29.778 6.251 48.849 1.00 82.25 243 ILE A C 1
ATOM 1930 O O . ILE A 1 243 ? -29.780 7.155 48.026 1.00 82.25 243 ILE A O 1
ATOM 1934 N N . PHE A 1 244 ? -29.075 5.134 48.691 1.00 80.00 244 PHE A N 1
ATOM 1935 C CA . PHE A 1 244 ? -28.226 4.872 47.541 1.00 80.00 244 PHE A CA 1
ATOM 1936 C C . PHE A 1 244 ? -29.034 4.784 46.243 1.00 80.00 244 PHE A C 1
ATOM 1938 O O . PHE A 1 244 ? -28.664 5.429 45.274 1.00 80.00 244 PHE A O 1
ATOM 1945 N N . ASN A 1 245 ? -30.179 4.090 46.230 1.00 80.50 245 ASN A N 1
ATOM 1946 C CA . ASN A 1 245 ? -31.074 4.076 45.068 1.00 80.50 245 ASN A CA 1
ATOM 1947 C C . ASN A 1 245 ? -31.639 5.467 44.755 1.00 80.50 245 ASN A C 1
ATOM 1949 O O . ASN A 1 245 ? -31.706 5.837 43.592 1.00 80.50 245 ASN A O 1
ATOM 1953 N N . ILE A 1 246 ? -32.029 6.251 45.767 1.00 82.25 246 ILE A N 1
ATOM 1954 C CA . ILE A 1 246 ? -32.508 7.629 45.564 1.00 82.25 246 ILE A CA 1
ATOM 1955 C C . ILE A 1 246 ? -31.383 8.510 45.013 1.00 82.25 246 ILE A C 1
ATOM 1957 O O . ILE A 1 246 ? -31.619 9.284 44.092 1.00 82.25 246 ILE A O 1
ATOM 1961 N N . ALA A 1 247 ? -30.170 8.390 45.555 1.00 79.81 247 ALA A N 1
ATOM 1962 C CA . ALA A 1 247 ? -29.003 9.129 45.094 1.00 79.81 247 ALA A CA 1
ATOM 1963 C C . ALA A 1 247 ? -28.612 8.727 43.667 1.00 79.81 247 ALA A C 1
ATOM 1965 O O . ALA A 1 247 ? -28.329 9.601 42.862 1.00 79.81 247 ALA A O 1
ATOM 1966 N N . TYR A 1 248 ? -28.655 7.434 43.340 1.00 80.50 248 TYR A N 1
ATOM 1967 C CA . TYR A 1 248 ? -28.363 6.917 42.007 1.00 80.50 248 TYR A CA 1
ATOM 1968 C C . TYR A 1 248 ? -29.422 7.322 40.982 1.00 80.50 248 TYR A C 1
ATOM 1970 O O . TYR A 1 248 ? -29.074 7.840 39.931 1.00 80.50 248 TYR A O 1
ATOM 1978 N N . LEU A 1 249 ? -30.711 7.169 41.300 1.00 81.62 249 LEU A N 1
ATOM 1979 C CA . LEU A 1 249 ? -31.793 7.624 40.426 1.00 81.62 249 LEU A CA 1
ATOM 1980 C C . LEU A 1 249 ? -31.739 9.148 40.256 1.00 81.62 249 LEU A C 1
ATOM 1982 O O . LEU A 1 249 ? -31.948 9.663 39.165 1.00 81.62 249 LEU A O 1
ATOM 1986 N N . GLY A 1 250 ? -31.409 9.872 41.329 1.00 78.62 250 GLY A N 1
ATOM 1987 C CA . GLY A 1 250 ? -31.132 11.302 41.279 1.00 78.62 250 GLY A CA 1
ATOM 1988 C C . GLY A 1 250 ? -29.959 11.626 40.354 1.00 78.62 250 GLY A C 1
ATOM 1989 O O . GLY A 1 250 ? -30.098 12.493 39.502 1.00 78.62 250 GLY A O 1
ATOM 1990 N N . ALA A 1 251 ? -28.836 10.916 40.464 1.00 77.31 251 ALA A N 1
ATOM 1991 C CA . ALA A 1 251 ? -27.690 11.084 39.574 1.00 77.31 251 ALA A CA 1
ATOM 1992 C C . ALA A 1 251 ? -28.064 10.779 38.115 1.00 77.31 251 ALA A C 1
ATOM 1994 O O . ALA A 1 251 ? -27.786 11.591 37.247 1.00 77.31 251 ALA A O 1
ATOM 1995 N N . TYR A 1 252 ? -28.786 9.691 37.848 1.00 81.00 252 TYR A N 1
ATOM 1996 C CA . TYR A 1 252 ? -29.286 9.362 36.512 1.00 81.00 252 TYR A CA 1
ATOM 1997 C C . TYR A 1 252 ? -30.192 10.456 35.923 1.00 81.00 252 TYR A C 1
ATOM 1999 O O . TYR A 1 252 ? -30.096 10.751 34.746 1.00 81.00 252 TYR A O 1
ATOM 2007 N N . TYR A 1 253 ? -31.058 11.099 36.711 1.00 79.75 253 TYR A N 1
ATOM 2008 C CA . TYR A 1 253 ? -31.935 12.153 36.178 1.00 79.75 253 TYR A CA 1
ATOM 2009 C C . TYR A 1 253 ? -31.282 13.539 36.106 1.00 79.75 253 TYR A C 1
ATOM 2011 O O . TYR A 1 253 ? -31.687 14.358 35.288 1.00 79.75 253 TYR A O 1
ATOM 2019 N N . PHE A 1 254 ? -30.334 13.846 36.995 1.00 79.00 254 PHE A N 1
ATOM 2020 C CA . PHE A 1 254 ? -29.769 15.195 37.120 1.00 79.00 254 PHE A CA 1
ATOM 2021 C C . PHE A 1 254 ? -28.354 15.342 36.574 1.00 79.00 254 PHE A C 1
ATOM 2023 O O . PHE A 1 254 ? -27.919 16.482 36.407 1.00 79.00 254 PHE A O 1
ATOM 2030 N N . PHE A 1 255 ? -27.625 14.246 36.389 1.00 80.06 255 PHE A N 1
ATOM 2031 C CA . PHE A 1 255 ? -26.221 14.255 35.988 1.00 80.06 255 PHE A CA 1
ATOM 2032 C C . PHE A 1 255 ? -26.007 13.765 34.556 1.00 80.06 255 PHE A C 1
ATOM 2034 O O . PHE A 1 255 ? -24.922 13.974 34.049 1.00 80.06 255 PHE A O 1
ATOM 2041 N N . ASN A 1 256 ? -27.008 13.161 33.915 1.00 82.00 256 ASN A N 1
ATOM 2042 C CA . ASN A 1 256 ? -26.923 12.660 32.541 1.00 82.00 256 ASN A CA 1
ATOM 2043 C C . ASN A 1 256 ? -26.952 13.795 31.500 1.00 82.00 256 ASN A C 1
ATOM 2045 O O . ASN A 1 256 ? -27.237 14.950 31.833 1.00 82.00 256 ASN A O 1
ATOM 2049 N N . ASP A 1 257 ? -26.689 13.443 30.246 1.00 86.12 257 ASP A N 1
ATOM 2050 C CA . ASP A 1 257 ? -26.668 14.319 29.072 1.00 86.12 257 ASP A CA 1
ATOM 2051 C C . ASP A 1 257 ? -25.521 15.353 29.131 1.00 86.12 257 ASP A C 1
ATOM 2053 O O . ASP A 1 257 ? -24.354 14.982 29.274 1.00 86.12 257 ASP A O 1
ATOM 2057 N N . GLU A 1 258 ? -25.821 16.653 29.018 1.00 87.75 258 GLU A N 1
ATOM 2058 C CA . GLU A 1 258 ? -24.823 17.741 28.946 1.00 87.75 258 GLU A CA 1
ATOM 2059 C C . GLU A 1 258 ? -23.933 17.816 30.189 1.00 87.75 258 GLU A C 1
ATOM 2061 O O . GLU A 1 258 ? -22.739 18.075 30.096 1.00 87.75 258 GLU A O 1
ATOM 2066 N N . ARG A 1 259 ? -24.492 17.557 31.376 1.00 84.69 259 ARG A N 1
ATOM 2067 C CA . ARG A 1 259 ? -23.728 17.630 32.633 1.00 84.69 259 ARG A CA 1
ATOM 2068 C C . ARG A 1 259 ? -22.719 16.502 32.764 1.00 84.69 259 ARG A C 1
ATOM 2070 O O . ARG A 1 259 ? -21.654 16.711 33.344 1.00 84.69 259 ARG A O 1
ATOM 2077 N N . LEU A 1 260 ? -23.061 15.320 32.253 1.00 82.56 260 LEU A N 1
ATOM 2078 C CA . LEU A 1 260 ? -22.132 14.204 32.215 1.00 82.56 260 LEU A CA 1
ATOM 2079 C C . LEU A 1 260 ? -21.036 14.492 31.197 1.00 82.56 260 LEU A C 1
ATOM 2081 O O . LEU A 1 260 ? -19.870 14.310 31.527 1.00 82.56 260 LEU A O 1
ATOM 2085 N N . GLY A 1 261 ? -21.408 14.983 30.011 1.00 82.19 261 GLY A N 1
ATOM 2086 C CA . GLY A 1 261 ? -20.466 15.414 28.978 1.00 82.19 261 GLY A CA 1
ATOM 2087 C C . GLY A 1 261 ? -19.467 16.450 29.499 1.00 82.19 261 GLY A C 1
ATOM 2088 O O . GLY A 1 261 ? -18.258 16.223 29.446 1.00 82.19 261 GLY A O 1
ATOM 2089 N N . GLU A 1 262 ? -19.951 17.524 30.132 1.00 86.56 262 GLU A N 1
ATOM 2090 C CA . GLU A 1 262 ? -19.118 18.569 30.748 1.00 86.56 262 GLU A CA 1
ATOM 2091 C C . GLU A 1 262 ? -18.198 17.993 31.837 1.00 86.56 262 GLU A C 1
ATOM 2093 O O . GLU A 1 262 ? -17.010 18.316 31.905 1.00 86.56 262 GLU A O 1
ATOM 2098 N N . PHE A 1 263 ? -18.717 17.095 32.679 1.00 82.44 263 PHE A N 1
ATOM 2099 C CA . PHE A 1 263 ? -17.915 16.445 33.711 1.00 82.44 263 PHE A CA 1
ATOM 2100 C C . PHE A 1 263 ? -16.827 15.536 33.128 1.00 82.44 263 PHE A C 1
ATOM 2102 O O . PHE A 1 263 ? -15.690 15.585 33.600 1.00 82.44 263 PHE A O 1
ATOM 2109 N N . LEU A 1 264 ? -17.154 14.709 32.130 1.00 79.94 264 LEU A N 1
ATOM 2110 C CA . LEU A 1 264 ? -16.200 13.820 31.467 1.00 79.94 264 LEU A CA 1
ATOM 2111 C C . LEU A 1 264 ? -15.129 14.627 30.732 1.00 79.94 264 LEU A C 1
ATOM 2113 O O . LEU A 1 264 ? -13.950 14.346 30.915 1.00 79.94 264 LEU A O 1
ATOM 2117 N N . THR A 1 265 ? -15.516 15.685 30.021 1.00 84.00 265 THR A N 1
ATOM 2118 C CA . THR A 1 265 ? -14.597 16.635 29.376 1.00 84.00 265 THR A CA 1
ATOM 2119 C C . THR A 1 265 ? -13.637 17.247 30.394 1.00 84.00 265 THR A C 1
ATOM 2121 O O . THR A 1 265 ? -12.420 17.171 30.246 1.00 84.00 265 THR A O 1
ATOM 2124 N N . ALA A 1 266 ? -14.157 17.772 31.508 1.00 81.62 266 ALA A N 1
ATOM 2125 C CA . ALA A 1 266 ? -13.329 18.386 32.543 1.00 81.62 266 ALA A CA 1
ATOM 2126 C C . ALA A 1 266 ? -12.397 17.386 33.252 1.00 81.62 266 ALA A C 1
ATOM 2128 O O . ALA A 1 266 ? -11.336 17.771 33.746 1.00 81.62 266 ALA A O 1
ATOM 2129 N N . LYS A 1 267 ? -12.799 16.112 33.363 1.00 79.62 267 LYS A N 1
ATOM 2130 C CA . LYS A 1 267 ? -12.028 15.081 34.071 1.00 79.62 267 LYS A CA 1
ATOM 2131 C C . LYS A 1 267 ? -11.053 14.315 33.203 1.00 79.62 267 LYS A C 1
ATOM 2133 O O . LYS A 1 267 ? -9.992 14.007 33.722 1.00 79.62 267 LYS A O 1
ATOM 2138 N N . ILE A 1 268 ? -11.414 13.987 31.968 1.00 74.12 268 ILE A N 1
ATOM 2139 C CA . ILE A 1 268 ? -10.573 13.252 31.019 1.00 74.12 268 ILE A CA 1
ATOM 2140 C C . ILE A 1 268 ? -9.733 14.248 30.234 1.00 74.12 268 ILE A C 1
ATOM 2142 O O . ILE A 1 268 ? -8.513 14.144 30.244 1.00 74.12 268 ILE A O 1
ATOM 2146 N N . GLY A 1 269 ? -10.364 15.271 29.650 1.00 71.00 269 GLY A N 1
ATOM 2147 C CA . GLY A 1 269 ? -9.664 16.328 28.929 1.00 71.00 269 GLY A CA 1
ATOM 2148 C C . GLY A 1 269 ? -8.619 17.018 29.803 1.00 71.00 269 GLY A C 1
ATOM 2149 O O . GLY A 1 269 ? -7.527 17.285 29.333 1.00 71.00 269 GLY A O 1
ATOM 2150 N N . GLY A 1 270 ? -8.871 17.226 31.098 1.00 71.19 270 GLY A N 1
ATOM 2151 C CA . GLY A 1 270 ? -7.871 17.791 32.017 1.00 71.19 270 GLY A CA 1
ATOM 2152 C C . GLY A 1 270 ? -6.597 16.953 32.229 1.00 71.19 270 GLY A C 1
ATOM 2153 O O . GLY A 1 270 ? -5.665 17.460 32.843 1.00 71.19 270 GLY A O 1
ATOM 2154 N N . LEU A 1 271 ? -6.558 15.696 31.772 1.00 74.69 271 LEU A N 1
ATOM 2155 C CA . LEU A 1 271 ? -5.403 14.791 31.898 1.00 74.69 271 LEU A CA 1
ATOM 2156 C C . LEU A 1 271 ? -4.545 14.753 30.629 1.00 74.69 271 LEU A C 1
ATOM 2158 O O . LEU A 1 271 ? -3.390 14.342 30.697 1.00 74.69 271 LEU A O 1
ATOM 2162 N N . LEU A 1 272 ? -5.137 15.132 29.498 1.00 80.75 272 LEU A N 1
ATOM 2163 C CA . LEU A 1 272 ? -4.530 15.077 28.175 1.00 80.75 272 LEU A CA 1
ATOM 2164 C C . LEU A 1 272 ? -3.948 16.443 27.814 1.00 80.75 272 LEU A C 1
ATOM 2166 O O . LEU A 1 272 ? -4.473 17.469 28.260 1.00 80.75 272 LEU A O 1
ATOM 2170 N N . ASP A 1 273 ? -2.897 16.450 27.004 1.00 84.06 273 ASP A N 1
ATOM 2171 C CA . ASP A 1 273 ? -2.296 17.659 26.449 1.00 84.06 273 ASP A CA 1
ATOM 2172 C C . ASP A 1 273 ? -3.182 18.315 25.373 1.00 84.06 273 ASP A C 1
ATOM 2174 O O . ASP A 1 273 ? -3.353 19.541 25.346 1.00 84.06 273 ASP A O 1
ATOM 2178 N N . GLY A 1 274 ? -3.836 17.494 24.546 1.00 85.81 274 GLY A N 1
ATOM 2179 C CA . GLY A 1 274 ? -4.976 17.906 23.730 1.00 85.81 274 GLY A CA 1
ATOM 2180 C C . GLY A 1 274 ? -6.249 18.060 24.565 1.00 85.81 274 GLY A C 1
ATOM 2181 O O . GLY A 1 274 ? -6.215 18.116 25.793 1.00 85.81 274 GLY A O 1
ATOM 2182 N N . GLU A 1 275 ? -7.423 18.118 23.939 1.00 88.50 275 GLU A N 1
ATOM 2183 C CA . GLU A 1 275 ? -8.702 18.122 24.669 1.00 88.50 275 GLU A CA 1
ATOM 2184 C C . GLU A 1 275 ? -9.709 17.159 24.043 1.00 88.50 275 GLU A C 1
ATOM 2186 O O . GLU A 1 275 ? -10.015 17.263 22.861 1.00 88.50 275 GLU A O 1
ATOM 2191 N N . LEU A 1 276 ? -10.247 16.249 24.861 1.00 88.25 276 LEU A N 1
ATOM 2192 C CA . LEU A 1 276 ? -11.412 15.436 24.522 1.00 88.25 276 LEU A CA 1
ATOM 2193 C C . LEU A 1 276 ? -12.665 16.139 25.050 1.00 88.25 276 LEU A C 1
ATOM 2195 O O . LEU A 1 276 ? -12.936 16.112 26.253 1.00 88.25 276 LEU A O 1
ATOM 2199 N N . GLU A 1 277 ? -13.405 16.775 24.151 1.00 90.56 277 GLU A N 1
ATOM 2200 C CA . GLU A 1 277 ? -14.673 17.439 24.436 1.00 90.56 277 GLU A CA 1
ATOM 2201 C C . GLU A 1 277 ? -15.832 16.498 24.111 1.00 90.56 277 GLU A C 1
ATOM 2203 O O . GLU A 1 277 ? -15.901 15.939 23.022 1.00 90.56 277 GLU A O 1
ATOM 2208 N N . ILE A 1 278 ? -16.737 16.311 25.067 1.00 90.12 278 ILE A N 1
ATOM 2209 C CA . ILE A 1 278 ? -17.939 15.487 24.933 1.00 90.12 278 ILE A CA 1
ATOM 2210 C C . ILE A 1 278 ? -19.129 16.392 25.233 1.00 90.12 278 ILE A C 1
ATOM 2212 O O . ILE A 1 278 ? -19.324 16.796 26.383 1.00 90.12 278 ILE A O 1
ATOM 2216 N N . GLY A 1 279 ? -19.927 16.710 24.212 1.00 88.12 279 GLY A N 1
ATOM 2217 C CA . GLY A 1 279 ? -21.074 17.605 24.360 1.00 88.12 279 GLY A CA 1
ATOM 2218 C C . GLY A 1 279 ? -22.161 17.017 25.258 1.00 88.12 279 GLY A C 1
ATOM 2219 O O . GLY A 1 279 ? -22.605 17.650 26.219 1.00 88.12 279 GLY A O 1
ATOM 2220 N N . ARG A 1 280 ? -22.580 15.779 24.978 1.00 90.44 280 ARG A N 1
ATOM 2221 C CA . ARG A 1 280 ? -23.562 15.046 25.793 1.00 90.44 280 ARG A CA 1
ATOM 2222 C C . ARG A 1 280 ? -23.139 13.598 25.946 1.00 90.44 280 ARG A C 1
ATOM 2224 O O . ARG A 1 280 ? -22.613 13.009 25.013 1.00 90.44 280 ARG A O 1
ATOM 2231 N N . ALA A 1 281 ? -23.414 13.014 27.104 1.00 89.12 281 ALA A N 1
ATOM 2232 C CA . ALA A 1 281 ? -23.241 11.585 27.320 1.00 89.12 281 ALA A CA 1
ATOM 2233 C C . ALA A 1 281 ? -24.429 11.023 28.100 1.00 89.12 281 ALA A C 1
ATOM 2235 O O . ALA A 1 281 ? -24.879 11.632 29.072 1.00 89.12 281 ALA A O 1
ATOM 2236 N N . HIS A 1 282 ? -24.924 9.863 27.688 1.00 89.00 282 HIS A N 1
ATOM 2237 C CA . HIS A 1 282 ? -26.054 9.180 28.292 1.00 89.00 282 HIS A CA 1
ATOM 2238 C C . HIS A 1 282 ? -25.665 7.757 28.680 1.00 89.00 282 HIS A C 1
ATOM 2240 O O . HIS A 1 282 ? -25.252 6.977 27.831 1.00 89.00 282 HIS A O 1
ATOM 2246 N N . TRP A 1 283 ? -25.821 7.387 29.953 1.00 87.25 283 TRP A N 1
ATOM 2247 C CA . TRP A 1 283 ? -25.699 5.986 30.384 1.00 87.25 283 TRP A CA 1
ATOM 2248 C C . TRP A 1 283 ? -27.069 5.361 30.641 1.00 87.25 283 TRP A C 1
ATOM 2250 O O . TRP A 1 283 ? -28.029 6.063 30.961 1.00 87.25 283 TRP A O 1
ATOM 2260 N N . THR A 1 284 ? -27.174 4.031 30.614 1.00 84.06 284 THR A N 1
ATOM 2261 C CA . THR A 1 284 ? -28.423 3.341 30.978 1.00 84.06 284 THR A CA 1
ATOM 2262 C C . THR A 1 284 ? -28.706 3.349 32.492 1.00 84.06 284 THR A C 1
ATOM 2264 O O . THR A 1 284 ? -27.795 3.308 33.328 1.00 84.06 284 THR A O 1
ATOM 2267 N N . PRO A 1 285 ? -29.989 3.317 32.911 1.00 78.25 285 PRO A N 1
ATOM 2268 C CA . PRO A 1 285 ? -30.372 3.295 34.327 1.00 78.25 285 PRO A CA 1
ATOM 2269 C C . PRO A 1 285 ? -29.995 1.995 35.060 1.00 78.25 285 PRO A C 1
ATOM 2271 O O . PRO A 1 285 ? -30.284 1.867 36.251 1.00 78.25 285 PRO A O 1
ATOM 2274 N N . MET A 1 286 ? -29.395 1.021 34.368 1.00 80.50 286 MET A N 1
ATOM 2275 C CA . MET A 1 286 ? -28.933 -0.244 34.941 1.00 80.50 286 MET A CA 1
ATOM 2276 C C . MET A 1 286 ? -27.430 -0.274 35.231 1.00 80.50 286 MET A C 1
ATOM 2278 O O . MET A 1 286 ? -26.978 -1.265 35.790 1.00 80.50 286 MET A O 1
ATOM 2282 N N . LEU A 1 287 ? -26.683 0.814 35.004 1.00 78.75 287 LEU A N 1
ATOM 2283 C CA . LEU A 1 287 ? -25.225 0.900 35.194 1.00 78.75 287 LEU A CA 1
ATOM 2284 C C . LEU A 1 287 ? -24.687 0.222 36.475 1.00 78.75 287 LEU A C 1
ATOM 2286 O O . LEU A 1 287 ? -23.671 -0.464 36.440 1.00 78.75 287 LEU A O 1
ATOM 2290 N N . ILE A 1 288 ? -25.363 0.354 37.625 1.00 74.25 288 ILE A N 1
ATOM 2291 C CA . ILE A 1 288 ? -24.931 -0.315 38.873 1.00 74.25 288 ILE A CA 1
ATOM 2292 C C . ILE A 1 288 ? -25.199 -1.823 38.856 1.00 74.25 288 ILE A C 1
ATOM 2294 O O . ILE A 1 288 ? -24.413 -2.603 39.396 1.00 74.25 288 ILE A O 1
ATOM 2298 N N . VAL A 1 289 ? -26.336 -2.235 38.300 1.00 78.00 289 VAL A N 1
ATOM 2299 C CA . VAL A 1 289 ? -26.681 -3.652 38.154 1.00 78.00 289 VAL A CA 1
ATOM 2300 C C . VAL A 1 289 ? -25.715 -4.300 37.171 1.00 78.00 289 VAL A C 1
ATOM 2302 O O . VAL A 1 289 ? -25.184 -5.364 37.477 1.00 78.00 289 VAL A O 1
ATOM 2305 N N . ASP A 1 290 ? -25.425 -3.638 36.059 1.00 80.56 290 ASP A N 1
ATOM 2306 C CA . ASP A 1 290 ? -24.489 -4.099 35.037 1.00 80.56 290 ASP A CA 1
ATOM 2307 C C . ASP A 1 290 ? -23.072 -4.207 35.611 1.00 80.56 290 ASP A C 1
ATOM 2309 O O . ASP A 1 290 ? -22.452 -5.264 35.512 1.00 80.56 290 ASP A O 1
ATOM 2313 N N . LEU A 1 291 ? -22.624 -3.207 36.383 1.00 76.25 291 LEU A N 1
ATOM 2314 C CA . LEU A 1 291 ? -21.360 -3.257 37.126 1.00 76.25 291 LEU A CA 1
ATOM 2315 C C . LEU A 1 291 ? -21.275 -4.457 38.090 1.00 76.25 291 LEU A C 1
ATOM 2317 O O . LEU A 1 291 ? -20.227 -5.088 38.203 1.00 76.25 291 LEU A O 1
ATOM 2321 N N . LEU A 1 292 ? -22.357 -4.774 38.812 1.00 73.75 292 LEU A N 1
ATOM 2322 C CA . LEU A 1 292 ? -22.393 -5.891 39.770 1.00 73.75 292 LEU A CA 1
ATOM 2323 C C . LEU A 1 292 ? -22.549 -7.264 39.104 1.00 73.75 292 LEU A C 1
ATOM 2325 O O . LEU A 1 292 ? -22.140 -8.273 39.680 1.00 73.75 292 LEU A O 1
ATOM 2329 N N . THR A 1 293 ? -23.202 -7.317 37.945 1.00 80.00 293 THR A N 1
ATOM 2330 C CA . THR A 1 293 ? -23.485 -8.557 37.206 1.00 80.00 293 THR A CA 1
ATOM 2331 C C . THR A 1 293 ? -22.438 -8.862 36.138 1.00 80.00 293 THR A C 1
ATOM 2333 O O . THR A 1 293 ? -22.397 -9.993 35.654 1.00 80.00 293 THR A O 1
ATOM 2336 N N . GLY A 1 294 ? -21.589 -7.887 35.806 1.00 77.50 294 GLY A N 1
ATOM 2337 C CA . GLY A 1 294 ? -20.591 -7.957 34.745 1.00 77.50 294 GLY A CA 1
ATOM 2338 C C . GLY A 1 294 ? -21.177 -7.876 33.334 1.00 77.50 294 GLY A C 1
ATOM 2339 O O . GLY A 1 294 ? -20.505 -8.270 32.388 1.00 77.50 294 GLY A O 1
ATOM 2340 N N . GLN A 1 295 ? -22.428 -7.426 33.185 1.00 85.62 295 GLN A N 1
ATOM 2341 C CA . GLN A 1 295 ? -23.038 -7.208 31.869 1.00 85.62 295 GLN A CA 1
ATOM 2342 C C . GLN A 1 295 ? -22.486 -5.920 31.224 1.00 85.62 295 GLN A C 1
ATOM 2344 O O . GLN A 1 295 ? -22.112 -5.005 31.963 1.00 85.62 295 GLN A O 1
ATOM 2349 N N . PRO A 1 296 ? -22.434 -5.830 29.882 1.00 86.12 296 PRO A N 1
ATOM 2350 C CA . PRO A 1 296 ? -22.113 -4.586 29.189 1.00 86.12 296 PRO A CA 1
ATOM 2351 C C . PRO A 1 296 ? -23.164 -3.510 29.481 1.00 86.12 296 PRO A C 1
ATOM 2353 O O . PRO A 1 296 ? -24.359 -3.801 29.559 1.00 86.12 296 PRO A O 1
ATOM 2356 N N . THR A 1 297 ? -22.715 -2.270 29.639 1.00 86.94 297 THR A N 1
ATOM 2357 C CA . THR A 1 297 ? -23.562 -1.092 29.825 1.00 86.94 297 THR A CA 1
ATOM 2358 C C . THR A 1 297 ? -23.513 -0.242 28.566 1.00 86.94 297 THR A C 1
ATOM 2360 O O . THR A 1 297 ? -22.439 0.234 28.208 1.00 86.94 297 THR A O 1
ATOM 2363 N N . ALA A 1 298 ? -24.675 0.005 27.960 1.00 89.06 298 ALA A N 1
ATOM 2364 C CA . ALA A 1 298 ? -24.783 0.940 26.848 1.00 89.06 298 ALA A CA 1
ATOM 2365 C C . ALA A 1 298 ? -24.541 2.387 27.316 1.00 89.06 298 ALA A C 1
ATOM 2367 O O . ALA A 1 298 ? -25.104 2.849 28.324 1.00 89.06 298 ALA A O 1
ATOM 2368 N N . LEU A 1 299 ? -23.690 3.079 26.574 1.00 88.44 299 LEU A N 1
ATOM 2369 C CA . LEU A 1 299 ? -23.330 4.479 26.704 1.00 88.44 299 LEU A CA 1
ATOM 2370 C C . LEU A 1 299 ? -23.495 5.128 25.329 1.00 88.44 299 LEU A C 1
ATOM 2372 O O . LEU A 1 299 ? -22.945 4.652 24.347 1.00 88.44 299 LEU A O 1
ATOM 2376 N N . GLU A 1 300 ? -24.218 6.232 25.271 1.00 91.81 300 GLU A N 1
ATOM 2377 C CA . GLU A 1 300 ? -24.360 7.043 24.064 1.00 91.81 300 GLU A CA 1
ATOM 2378 C C . GLU A 1 300 ? -23.622 8.364 24.299 1.00 91.81 300 GLU A C 1
ATOM 2380 O O . GLU A 1 300 ? -23.760 8.973 25.363 1.00 91.81 300 GLU A O 1
ATOM 2385 N N . ALA A 1 301 ? -22.806 8.801 23.348 1.00 90.44 301 ALA A N 1
ATOM 2386 C CA . ALA A 1 301 ? -22.089 10.070 23.411 1.00 90.44 301 ALA A CA 1
ATOM 2387 C C . ALA A 1 301 ? -22.356 10.885 22.145 1.00 90.44 301 ALA A C 1
ATOM 2389 O O . ALA A 1 301 ? -22.338 10.336 21.049 1.00 90.44 301 ALA A O 1
ATOM 2390 N N . TRP A 1 302 ? -22.577 12.191 22.298 1.00 93.88 302 TRP A N 1
ATOM 2391 C CA . TRP A 1 302 ? -22.807 13.121 21.193 1.00 93.88 302 TRP A CA 1
ATOM 2392 C C . TRP A 1 302 ? -21.787 14.247 21.196 1.00 93.88 302 TRP A C 1
ATOM 2394 O O . TRP A 1 302 ? -21.353 14.696 22.266 1.00 93.88 302 TRP A O 1
ATOM 2404 N N . ASP A 1 303 ? -21.486 14.736 19.995 1.00 93.25 303 ASP A N 1
ATOM 2405 C CA . ASP A 1 303 ? -20.545 15.825 19.741 1.00 93.25 303 ASP A CA 1
ATOM 2406 C C . ASP A 1 303 ? -19.182 15.570 20.399 1.00 93.25 303 ASP A C 1
ATOM 2408 O O . ASP A 1 303 ? -18.665 16.398 21.156 1.00 93.25 303 ASP A O 1
ATOM 2412 N N . VAL A 1 304 ? -18.610 14.393 20.146 1.00 91.62 304 VAL A N 1
ATOM 2413 C CA . VAL A 1 304 ? -17.287 14.025 20.653 1.00 91.62 304 VAL A CA 1
ATOM 2414 C C . VAL A 1 304 ? -16.242 14.656 19.745 1.00 91.62 304 VAL A C 1
ATOM 2416 O O . VAL A 1 304 ? -16.175 14.332 18.568 1.00 91.62 304 VAL A O 1
ATOM 2419 N N . SER A 1 305 ? -15.429 15.568 20.270 1.00 93.44 305 SER A N 1
ATOM 2420 C CA . SER A 1 305 ? -14.354 16.233 19.527 1.00 93.44 305 SER A CA 1
ATOM 2421 C C . SER A 1 305 ? -13.010 16.002 20.204 1.00 93.44 305 SER A C 1
ATOM 2423 O O . SER A 1 305 ? -12.894 16.161 21.419 1.00 93.44 305 SER A O 1
ATOM 2425 N N . VAL A 1 306 ? -11.982 15.698 19.416 1.00 91.69 306 VAL A N 1
ATOM 2426 C CA . VAL A 1 306 ? -10.587 15.673 19.870 1.00 91.69 306 VAL A CA 1
ATOM 2427 C C . VAL A 1 306 ? -9.870 16.881 19.288 1.00 91.69 306 VAL A C 1
ATOM 2429 O O . VAL A 1 306 ? -9.974 17.160 18.092 1.00 91.69 306 VAL A O 1
ATOM 2432 N N . TYR A 1 307 ? -9.157 17.609 20.138 1.00 92.06 307 TYR A N 1
ATOM 2433 C CA . TYR A 1 307 ? -8.352 18.770 19.772 1.00 92.06 307 TYR A CA 1
ATOM 2434 C C . TYR A 1 307 ? -6.864 18.456 19.854 1.00 92.06 307 TYR A C 1
ATOM 2436 O O . TYR A 1 307 ? -6.450 17.703 20.734 1.00 92.06 307 TYR A O 1
ATOM 2444 N N . GLU A 1 308 ? -6.096 19.088 18.968 1.00 91.12 308 GLU A N 1
ATOM 2445 C CA . GLU A 1 308 ? -4.631 19.042 18.931 1.00 91.12 308 GLU A CA 1
ATOM 2446 C C . GLU A 1 308 ? -3.985 19.373 20.289 1.00 91.12 308 GLU A C 1
ATOM 2448 O O . GLU A 1 308 ? -4.601 20.072 21.099 1.00 91.12 308 GLU A O 1
ATOM 2453 N N . PRO A 1 309 ? -2.739 18.930 20.533 1.00 88.06 309 PRO A N 1
ATOM 2454 C CA . PRO A 1 309 ? -1.972 19.305 21.717 1.00 88.06 309 PRO A CA 1
ATOM 2455 C C . PRO A 1 309 ? -1.814 20.826 21.829 1.00 88.06 309 PRO A C 1
ATOM 2457 O O . PRO A 1 309 ? -1.427 21.492 20.868 1.00 88.06 309 PRO A O 1
ATOM 2460 N N . TYR A 1 310 ? -2.118 21.395 23.000 1.00 88.19 310 TYR A N 1
ATOM 2461 C CA . TYR A 1 310 ? -1.928 22.835 23.237 1.00 88.19 310 TYR A CA 1
ATOM 2462 C C . TYR A 1 310 ? -1.616 23.209 24.691 1.00 88.19 310 TYR A C 1
ATOM 2464 O O . TYR A 1 310 ? -1.190 24.339 24.956 1.00 88.19 310 TYR A O 1
ATOM 2472 N N . LYS A 1 311 ? -1.867 22.324 25.663 1.00 86.81 311 LYS A N 1
ATOM 2473 C CA . LYS A 1 311 ? -1.867 22.689 27.088 1.00 86.81 311 LYS A CA 1
ATOM 2474 C C . LYS A 1 311 ? -0.471 22.777 27.677 1.00 86.81 311 LYS A C 1
ATOM 2476 O O . LYS A 1 311 ? -0.206 23.733 28.406 1.00 86.81 311 LYS A O 1
ATOM 2481 N N . ILE A 1 312 ? 0.399 21.818 27.373 1.00 83.12 312 ILE A N 1
ATOM 2482 C CA . ILE A 1 312 ? 1.802 21.803 27.807 1.00 83.12 312 ILE A CA 1
ATOM 2483 C C . ILE A 1 312 ? 2.527 23.034 27.251 1.00 83.12 312 ILE A C 1
ATOM 2485 O O . ILE A 1 312 ? 3.263 23.705 27.973 1.00 83.12 312 ILE A O 1
ATOM 2489 N N . ASP A 1 313 ? 2.221 23.400 26.007 1.00 82.00 313 ASP A N 1
ATOM 2490 C CA . ASP A 1 313 ? 2.838 24.534 25.313 1.00 82.00 313 ASP A CA 1
ATOM 2491 C C . ASP A 1 313 ? 2.254 25.893 25.744 1.00 82.00 313 ASP A C 1
ATOM 2493 O O . ASP A 1 313 ? 2.751 26.953 25.356 1.00 82.00 313 ASP A O 1
ATOM 2497 N N . GLY A 1 314 ? 1.175 25.885 26.538 1.00 78.44 314 GLY A N 1
ATOM 2498 C CA . GLY A 1 314 ? 0.477 27.088 26.993 1.00 78.44 314 GLY A CA 1
ATOM 2499 C C . GLY A 1 314 ? -0.234 27.863 25.877 1.00 78.44 314 GLY A C 1
ATOM 2500 O O . GLY A 1 314 ? -0.490 29.061 26.034 1.00 78.44 314 GLY A O 1
ATOM 2501 N N . GLN A 1 315 ? -0.542 27.204 24.759 1.00 83.81 315 GLN A N 1
ATOM 2502 C CA . GLN A 1 315 ? -1.242 27.787 23.616 1.00 83.81 315 GLN A CA 1
ATOM 2503 C C . GLN A 1 315 ? -2.760 27.852 23.858 1.00 83.81 315 GLN A C 1
ATOM 2505 O O . GLN A 1 315 ? -3.295 27.164 24.730 1.00 83.81 315 GLN A O 1
ATOM 2510 N N . PRO A 1 316 ? -3.504 28.713 23.141 1.00 84.31 316 PRO A N 1
ATOM 2511 C CA . PRO A 1 316 ? -4.956 28.615 23.123 1.00 84.31 316 PRO A CA 1
ATOM 2512 C C . PRO A 1 316 ? -5.391 27.320 22.425 1.00 84.31 316 PRO A C 1
ATOM 2514 O O . PRO A 1 316 ? -4.681 26.795 21.574 1.00 84.31 316 PRO A O 1
ATOM 2517 N N . LYS A 1 317 ? -6.593 26.847 22.771 1.00 85.56 317 LYS A N 1
ATOM 2518 C CA . LYS A 1 317 ? -7.224 25.665 22.173 1.00 85.56 317 LYS A CA 1
ATOM 2519 C C . LYS A 1 317 ? -7.124 25.708 20.643 1.00 85.56 317 LYS A C 1
ATOM 2521 O O . LYS A 1 317 ? -7.613 26.657 20.025 1.00 85.56 317 LYS A O 1
ATOM 2526 N N . GLY A 1 318 ? -6.453 24.698 20.092 1.00 81.12 318 GLY A N 1
ATOM 2527 C CA . GLY A 1 318 ? -6.067 24.611 18.687 1.00 81.12 318 GLY A CA 1
ATOM 2528 C C . GLY A 1 318 ? -7.159 24.060 17.770 1.00 81.12 318 GLY A C 1
ATOM 2529 O O . GLY A 1 318 ? -8.360 24.240 18.004 1.00 81.12 318 GLY A O 1
ATOM 2530 N N . ARG A 1 319 ? -6.725 23.395 16.696 1.00 88.31 319 ARG A N 1
ATOM 2531 C CA . ARG A 1 319 ? -7.596 22.775 15.693 1.00 88.31 319 ARG A CA 1
ATOM 2532 C C . ARG A 1 319 ? -8.192 21.466 16.230 1.00 88.31 319 ARG A C 1
ATOM 2534 O O . ARG A 1 319 ? -7.648 20.834 17.135 1.00 88.31 319 ARG A O 1
ATOM 2541 N N . ARG A 1 320 ? -9.342 21.067 15.682 1.00 92.12 320 ARG A N 1
ATOM 2542 C CA . ARG A 1 320 ? -9.918 19.731 15.894 1.00 92.12 320 ARG A CA 1
ATOM 2543 C C . ARG A 1 320 ? -9.226 18.727 14.977 1.00 92.12 320 ARG A C 1
ATOM 2545 O O . ARG A 1 320 ? -9.060 19.018 13.800 1.00 92.12 320 ARG A O 1
ATOM 2552 N N . THR A 1 321 ? -8.894 17.563 15.517 1.00 93.06 321 THR A N 1
ATOM 2553 C CA . THR A 1 321 ? -8.235 16.450 14.815 1.00 93.06 321 THR A CA 1
ATOM 2554 C C . THR A 1 321 ? -9.148 15.225 14.694 1.00 93.06 321 THR A C 1
ATOM 2556 O O . THR A 1 321 ? -8.902 14.354 13.873 1.00 93.06 321 THR A O 1
ATOM 2559 N N . ALA A 1 322 ? -10.244 15.154 15.454 1.00 93.38 322 ALA A N 1
ATOM 2560 C CA . ALA A 1 322 ? -11.302 14.171 15.229 1.00 93.38 322 ALA A CA 1
ATOM 2561 C C . ALA A 1 322 ? -12.657 14.698 15.708 1.00 93.38 322 ALA A C 1
ATOM 2563 O O . ALA A 1 322 ? -12.721 15.494 16.654 1.00 93.38 322 ALA A O 1
ATOM 2564 N N . TYR A 1 323 ? -13.733 14.223 15.090 1.00 94.88 323 TYR A N 1
ATOM 2565 C CA . TYR A 1 323 ? -15.106 14.510 15.489 1.00 94.88 323 TYR A CA 1
ATOM 2566 C C . TYR A 1 323 ? -16.011 13.311 15.232 1.00 94.88 323 TYR A C 1
ATOM 2568 O O . TYR A 1 323 ? -15.918 12.682 14.182 1.00 94.88 323 TYR A O 1
ATOM 2576 N N . ALA A 1 324 ? -16.918 13.049 16.167 1.00 93.62 324 ALA A N 1
ATOM 2577 C CA . ALA A 1 324 ? -18.021 12.120 16.001 1.00 93.62 324 ALA A CA 1
ATOM 2578 C C . ALA A 1 324 ? -19.322 12.761 16.502 1.00 93.62 324 ALA A C 1
ATOM 2580 O O . ALA A 1 324 ? -19.414 13.187 17.659 1.00 93.62 324 ALA A O 1
ATOM 2581 N N . GLU A 1 325 ? -20.336 12.812 15.641 1.00 93.50 325 GLU A N 1
ATOM 2582 C CA . GLU A 1 325 ? -21.648 13.378 15.964 1.00 93.50 325 GLU A CA 1
ATOM 2583 C C . GLU A 1 325 ? -22.368 12.543 17.026 1.00 93.50 325 GLU A C 1
ATOM 2585 O O . GLU A 1 325 ? -22.912 13.093 17.987 1.00 93.50 325 GLU A O 1
ATOM 2590 N N . HIS A 1 326 ? -22.363 11.216 16.872 1.00 93.81 326 HIS A N 1
ATOM 2591 C CA . HIS A 1 326 ? -23.053 10.299 17.771 1.00 93.81 326 HIS A CA 1
ATOM 2592 C C . HIS A 1 326 ? -22.399 8.914 17.770 1.00 93.81 326 HIS A C 1
ATOM 2594 O O . HIS A 1 326 ? -22.387 8.227 16.753 1.00 93.81 326 HIS A O 1
ATOM 2600 N N . VAL A 1 327 ? -21.915 8.487 18.935 1.00 92.06 327 VAL A N 1
ATOM 2601 C CA . VAL A 1 327 ? -21.283 7.180 19.140 1.00 92.06 327 VAL A CA 1
ATOM 2602 C C . VAL A 1 327 ? -22.058 6.389 20.192 1.00 92.06 327 VAL A C 1
ATOM 2604 O O . VAL A 1 327 ? -22.248 6.855 21.316 1.00 92.06 327 VAL A O 1
ATOM 2607 N N . GLU A 1 328 ? -22.477 5.179 19.834 1.00 93.62 328 GLU A N 1
ATOM 2608 C CA . GLU A 1 328 ? -23.080 4.187 20.725 1.00 93.62 328 GLU A CA 1
ATOM 2609 C C . GLU A 1 328 ? -21.990 3.187 21.154 1.00 93.62 328 GLU A C 1
ATOM 2611 O O . GLU A 1 328 ? -21.274 2.632 20.323 1.00 93.62 328 GLU A O 1
ATOM 2616 N N . LEU A 1 329 ? -21.831 2.961 22.456 1.00 91.12 329 LEU A N 1
ATOM 2617 C CA . LEU A 1 329 ? -20.758 2.157 23.041 1.00 91.12 329 LEU A CA 1
ATOM 2618 C C . LEU A 1 329 ? -21.338 1.175 24.058 1.00 91.12 329 LEU A C 1
ATOM 2620 O O . LEU A 1 329 ? -21.952 1.597 25.035 1.00 91.12 329 LEU A O 1
ATOM 2624 N N . ASP A 1 330 ? -21.063 -0.116 23.911 1.00 91.44 330 ASP A N 1
ATOM 2625 C CA . ASP A 1 330 ? -21.356 -1.110 24.945 1.00 91.44 330 ASP A CA 1
ATOM 2626 C C . ASP A 1 330 ? -20.093 -1.426 25.745 1.00 91.44 330 ASP A C 1
ATOM 2628 O O . ASP A 1 330 ? -19.142 -2.027 25.243 1.00 91.44 330 ASP A O 1
ATOM 2632 N N . LEU A 1 331 ? -20.084 -1.013 27.014 1.00 86.69 331 LEU A N 1
ATOM 2633 C CA . LEU A 1 331 ? -18.892 -0.977 27.854 1.00 86.69 331 LEU A CA 1
ATOM 2634 C C . LEU A 1 331 ? -18.990 -1.931 29.051 1.00 86.69 331 LEU A C 1
ATOM 2636 O O . LEU A 1 331 ? -19.931 -1.880 29.845 1.00 86.69 331 LEU A O 1
ATOM 2640 N N . VAL A 1 332 ? -17.966 -2.754 29.263 1.00 84.88 332 VAL A N 1
ATOM 2641 C CA . VAL A 1 332 ? -17.915 -3.720 30.367 1.00 84.88 332 VAL A CA 1
ATOM 2642 C C . VAL A 1 332 ? -17.290 -3.083 31.618 1.00 84.88 332 VAL A C 1
ATOM 2644 O O . VAL A 1 332 ? -16.107 -3.219 31.924 1.00 84.88 332 VAL A O 1
ATOM 2647 N N . LEU A 1 333 ? -18.114 -2.377 32.399 1.00 74.06 333 LEU A N 1
ATOM 2648 C CA . LEU A 1 333 ? -17.659 -1.539 33.524 1.00 74.06 333 LEU A CA 1
ATOM 2649 C C . LEU A 1 333 ? -16.881 -2.275 34.627 1.00 74.06 333 LEU A C 1
ATOM 2651 O O . LEU A 1 333 ? -16.068 -1.667 35.328 1.00 74.06 333 LEU A O 1
ATOM 2655 N N . HIS A 1 334 ? -17.142 -3.569 34.825 1.00 70.00 334 HIS A N 1
ATOM 2656 C CA . HIS A 1 334 ? -16.520 -4.339 35.903 1.00 70.00 334 HIS A CA 1
ATOM 2657 C C . HIS A 1 334 ? -15.009 -4.557 35.706 1.00 70.00 334 HIS A C 1
ATOM 2659 O O . HIS A 1 334 ? -14.311 -4.781 36.699 1.00 70.00 334 HIS A O 1
ATOM 2665 N N . GLU A 1 335 ? -14.519 -4.439 34.467 1.00 70.81 335 GLU A N 1
ATOM 2666 C CA . GLU A 1 335 ? -13.103 -4.553 34.082 1.00 70.81 335 GLU A CA 1
ATOM 2667 C C . GLU A 1 335 ? -12.362 -3.201 34.131 1.00 70.81 335 GLU A C 1
ATOM 2669 O O . GLU A 1 335 ? -11.139 -3.141 34.222 1.00 70.81 335 GLU A O 1
ATOM 2674 N N . ILE A 1 336 ? -13.099 -2.089 34.177 1.00 62.41 336 ILE A N 1
ATOM 2675 C CA . ILE A 1 336 ? -12.519 -0.738 34.208 1.00 62.41 336 ILE A CA 1
ATOM 2676 C C . ILE A 1 336 ? -12.100 -0.351 35.621 1.00 62.41 336 ILE A C 1
ATOM 2678 O O . ILE A 1 336 ? -11.116 0.364 35.808 1.00 62.41 336 ILE A O 1
ATOM 2682 N N . ILE A 1 337 ? -12.861 -0.782 36.634 1.00 59.03 337 ILE A N 1
ATOM 2683 C CA . ILE A 1 337 ? -12.624 -0.370 38.018 1.00 59.03 337 ILE A CA 1
ATOM 2684 C C . ILE A 1 337 ? -11.433 -1.152 38.578 1.00 59.03 337 ILE A C 1
ATOM 2686 O O . ILE A 1 337 ? -11.541 -2.358 38.815 1.00 59.03 337 ILE A O 1
ATOM 2690 N N . PRO A 1 338 ? -10.313 -0.484 38.909 1.00 57.69 338 PRO A N 1
ATOM 2691 C CA . PRO A 1 338 ? -9.188 -1.148 39.531 1.00 57.69 338 PRO A CA 1
ATOM 2692 C C . PRO A 1 338 ? -9.518 -1.336 41.014 1.00 57.69 338 PRO A C 1
ATOM 2694 O O . PRO A 1 338 ? -9.084 -0.558 41.866 1.00 57.69 338 PRO A O 1
ATOM 2697 N N . TRP A 1 339 ? -10.308 -2.361 41.348 1.00 59.12 339 TRP A N 1
ATOM 2698 C CA . TRP A 1 339 ? -10.772 -2.645 42.716 1.00 59.12 339 TRP A CA 1
ATOM 2699 C C . TRP A 1 339 ? -9.619 -2.668 43.738 1.00 59.12 339 TRP A C 1
ATOM 2701 O O . TRP A 1 339 ? -9.774 -2.242 44.885 1.00 59.12 339 TRP A O 1
ATOM 2711 N N . ASN A 1 340 ? -8.422 -3.044 43.284 1.00 55.97 340 ASN A N 1
ATOM 2712 C CA . ASN A 1 340 ? -7.184 -3.069 44.064 1.00 55.97 340 ASN A CA 1
ATOM 2713 C C . ASN A 1 340 ? -6.608 -1.684 44.399 1.00 55.97 340 ASN A C 1
ATOM 2715 O O . ASN A 1 340 ? -5.893 -1.547 45.391 1.00 55.97 340 ASN A O 1
ATOM 2719 N N . ARG A 1 341 ? -6.924 -0.649 43.611 1.00 55.44 341 ARG A N 1
ATOM 2720 C CA . ARG A 1 341 ? -6.530 0.750 43.859 1.00 55.44 341 ARG A CA 1
ATOM 2721 C C . ARG A 1 341 ? -7.501 1.471 44.811 1.00 55.44 341 ARG A C 1
ATOM 2723 O O . ARG A 1 341 ? -7.157 2.518 45.345 1.00 55.44 341 ARG A O 1
ATOM 2730 N N . LEU A 1 342 ? -8.672 0.883 45.089 1.00 49.34 342 LEU A N 1
ATOM 2731 C CA . LEU A 1 342 ? -9.707 1.411 45.997 1.00 49.34 342 LEU A CA 1
ATOM 2732 C C . LEU A 1 342 ? -9.685 0.780 47.408 1.00 49.34 342 LEU A C 1
ATOM 2734 O O . LEU A 1 342 ? -10.620 0.960 48.187 1.00 49.34 342 LEU A O 1
ATOM 2738 N N . GLY A 1 343 ? -8.622 0.050 47.768 1.00 42.88 343 GLY A N 1
ATOM 2739 C CA . GLY A 1 343 ? -8.431 -0.494 49.121 1.00 42.88 343 GLY A CA 1
ATOM 2740 C C . GLY A 1 343 ? -9.133 -1.830 49.403 1.00 42.88 343 GLY A C 1
ATOM 2741 O O . GLY A 1 343 ? -9.200 -2.250 50.561 1.00 42.88 343 GLY A O 1
ATOM 2742 N N . VAL A 1 344 ? -9.633 -2.518 48.369 1.00 48.53 344 VAL A N 1
ATOM 2743 C CA . VAL A 1 344 ? -10.141 -3.897 48.464 1.00 48.53 344 VAL A CA 1
ATOM 2744 C C . VAL A 1 344 ? -8.945 -4.875 48.497 1.00 48.53 344 VAL A C 1
ATOM 2746 O O . VAL A 1 344 ? -7.962 -4.648 47.791 1.00 48.53 344 VAL A O 1
ATOM 2749 N N . PRO A 1 345 ? -8.946 -5.935 49.336 1.00 42.94 345 PRO A N 1
ATOM 2750 C CA . PRO A 1 345 ? -7.780 -6.811 49.505 1.00 42.94 345 PRO A CA 1
ATOM 2751 C C . PRO A 1 345 ? -7.333 -7.492 48.200 1.00 42.94 345 PRO A C 1
ATOM 2753 O O . PRO A 1 345 ? -8.175 -7.988 47.459 1.00 42.94 345 PRO A O 1
ATOM 2756 N N . LYS A 1 346 ? -6.005 -7.607 48.007 1.00 44.94 346 LYS A N 1
ATOM 2757 C CA . LYS A 1 346 ? -5.242 -8.136 46.844 1.00 44.94 346 LYS A CA 1
ATOM 2758 C C . LYS A 1 346 ? -5.562 -9.570 46.353 1.00 44.94 346 LYS A C 1
ATOM 2760 O O . LYS A 1 346 ? -4.737 -10.184 45.689 1.00 44.94 346 LYS A O 1
ATOM 2765 N N . LEU A 1 347 ? -6.689 -10.168 46.722 1.00 45.31 347 LEU A N 1
ATOM 2766 C CA . LEU A 1 347 ? -7.000 -11.561 46.382 1.00 45.31 347 LEU A CA 1
ATOM 2767 C C . LEU A 1 347 ? -7.415 -11.764 44.914 1.00 45.31 347 LEU A C 1
ATOM 2769 O O . LEU A 1 347 ? -7.427 -12.908 44.470 1.00 45.31 347 LEU A O 1
ATOM 2773 N N . VAL A 1 348 ? -7.726 -10.694 44.173 1.00 45.50 348 VAL A N 1
ATOM 2774 C CA . VAL A 1 348 ? -8.059 -10.740 42.742 1.00 45.50 348 VAL A CA 1
ATOM 2775 C C . VAL A 1 348 ? -7.423 -9.531 42.055 1.00 45.50 348 VAL A C 1
ATOM 2777 O O . VAL A 1 348 ? -7.797 -8.395 42.329 1.00 45.50 348 VAL A O 1
ATOM 2780 N N . GLU A 1 349 ? -6.431 -9.745 41.195 1.00 45.84 349 GLU A N 1
ATOM 2781 C CA . GLU A 1 349 ? -5.953 -8.708 40.279 1.00 45.84 349 GLU A CA 1
ATOM 2782 C C . GLU A 1 349 ? -6.921 -8.617 39.109 1.00 45.84 349 GLU A C 1
ATOM 2784 O O . GLU A 1 349 ? -6.912 -9.464 38.224 1.00 45.84 349 GLU A O 1
ATOM 2789 N N . ILE A 1 350 ? -7.841 -7.653 39.180 1.00 50.50 350 ILE A N 1
ATOM 2790 C CA . ILE A 1 350 ? -8.733 -7.351 38.062 1.00 50.50 350 ILE A CA 1
ATOM 2791 C C . ILE A 1 350 ? -7.925 -6.458 37.111 1.00 50.50 350 ILE A C 1
ATOM 2793 O O . ILE A 1 350 ? -7.459 -5.402 37.562 1.00 50.50 350 ILE A O 1
ATOM 2797 N N . PRO A 1 351 ? -7.672 -6.901 35.865 1.00 53.78 351 PRO A N 1
ATOM 2798 C CA . PRO A 1 351 ? -6.903 -6.129 34.896 1.00 53.78 351 PRO A CA 1
ATOM 2799 C C . PRO A 1 351 ? -7.587 -4.781 34.659 1.00 53.78 351 PRO A C 1
ATOM 2801 O O . PRO A 1 351 ? -8.805 -4.719 34.588 1.00 53.78 351 PRO A O 1
ATOM 2804 N N . TRP A 1 352 ? -6.806 -3.701 34.592 1.00 67.06 352 TRP A N 1
ATOM 2805 C CA . TRP A 1 352 ? -7.310 -2.361 34.284 1.00 67.06 352 TRP A CA 1
ATOM 2806 C C . TRP A 1 352 ? -7.520 -2.260 32.772 1.00 67.06 352 TRP A C 1
ATOM 2808 O O . TRP A 1 352 ? -6.563 -2.031 32.027 1.00 67.06 352 TRP A O 1
ATOM 2818 N N . TYR A 1 353 ? -8.750 -2.527 32.337 1.00 72.38 353 TYR A N 1
ATOM 2819 C CA . TYR A 1 353 ? -9.062 -2.835 30.947 1.00 72.38 353 TYR A CA 1
ATOM 2820 C C . TYR A 1 353 ? -10.325 -2.077 30.505 1.00 72.38 353 TYR A C 1
ATOM 2822 O O . TYR A 1 353 ? -11.365 -2.150 31.161 1.00 72.38 353 TYR A O 1
ATOM 2830 N N . LEU A 1 354 ? -10.227 -1.297 29.426 1.00 78.88 354 LEU A N 1
ATOM 2831 C CA . LEU A 1 354 ? -11.379 -0.689 28.758 1.00 78.88 354 LEU A CA 1
ATOM 2832 C C . LEU A 1 354 ? -11.867 -1.644 27.675 1.00 78.88 354 LEU A C 1
ATOM 2834 O O . LEU A 1 354 ? -11.295 -1.692 26.588 1.00 78.88 354 LEU A O 1
ATOM 2838 N N . HIS A 1 355 ? -12.906 -2.412 27.997 1.00 87.06 355 HIS A N 1
ATOM 2839 C CA . HIS A 1 355 ? -13.505 -3.376 27.080 1.00 87.06 355 HIS A CA 1
ATOM 2840 C C . HIS A 1 355 ? -14.824 -2.861 26.520 1.00 87.06 355 HIS A C 1
ATOM 2842 O O . HIS A 1 355 ? -15.833 -2.795 27.227 1.00 87.06 355 HIS A O 1
ATOM 2848 N N . PHE A 1 356 ? -14.791 -2.534 25.235 1.00 89.38 356 PHE A N 1
ATOM 2849 C CA . PHE A 1 356 ? -15.948 -2.240 24.411 1.00 89.38 356 PHE A CA 1
ATOM 2850 C C . PHE A 1 356 ? -16.355 -3.519 23.676 1.00 89.38 356 PHE A C 1
ATOM 2852 O O . PHE A 1 356 ? -15.598 -4.051 22.860 1.00 89.38 356 PHE A O 1
ATOM 2859 N N . THR A 1 357 ? -17.536 -4.050 23.986 1.00 91.19 357 THR A N 1
ATOM 2860 C CA . THR A 1 357 ? -18.069 -5.215 23.262 1.00 91.19 357 THR A CA 1
ATOM 2861 C C . THR A 1 357 ? -18.613 -4.820 21.900 1.00 91.19 357 THR A C 1
ATOM 2863 O O . THR A 1 357 ? -18.542 -5.606 20.962 1.00 91.19 357 THR A O 1
ATOM 2866 N N . GLU A 1 358 ? -19.148 -3.606 21.797 1.00 92.75 358 GLU A N 1
ATOM 2867 C CA . GLU A 1 358 ? -19.656 -3.045 20.555 1.00 92.75 358 GLU A CA 1
ATOM 2868 C C . GLU A 1 358 ? -19.421 -1.529 20.539 1.00 92.75 358 GLU A C 1
ATOM 2870 O O . GLU A 1 358 ? -19.616 -0.857 21.555 1.00 92.75 358 GLU A O 1
ATOM 2875 N N . VAL A 1 359 ? -18.977 -1.003 19.400 1.00 91.94 359 VAL A N 1
ATOM 2876 C CA . VAL A 1 359 ? -18.842 0.432 19.125 1.00 91.94 359 VAL A CA 1
ATOM 2877 C C . VAL A 1 359 ? -19.580 0.709 17.827 1.00 91.94 359 VAL A C 1
ATOM 2879 O O . VAL A 1 359 ? -19.287 0.059 16.831 1.00 91.94 359 VAL A O 1
ATOM 2882 N N . ARG A 1 360 ? -20.528 1.646 17.815 1.00 93.19 360 ARG A N 1
ATOM 2883 C CA . ARG A 1 360 ? -21.233 2.055 16.597 1.00 93.19 360 ARG A CA 1
ATOM 2884 C C . ARG A 1 360 ? -21.204 3.558 16.428 1.00 93.19 360 ARG A C 1
ATOM 2886 O O . ARG A 1 360 ? -21.431 4.287 17.391 1.00 93.19 360 ARG A O 1
ATOM 2893 N N . ASN A 1 361 ? -20.994 4.018 15.204 1.00 92.25 361 ASN A N 1
ATOM 2894 C CA . ASN A 1 361 ? -21.203 5.416 14.848 1.00 92.25 361 ASN A CA 1
ATOM 2895 C C . ASN A 1 361 ? -22.590 5.610 14.209 1.00 92.25 361 ASN A C 1
ATOM 2897 O O . ASN A 1 361 ? -23.071 4.767 13.458 1.00 92.25 361 ASN A O 1
ATOM 2901 N N . ARG A 1 362 ? -23.267 6.712 14.536 1.00 87.38 362 ARG A N 1
ATOM 2902 C CA . ARG A 1 362 ? -24.627 7.040 14.077 1.00 87.38 362 ARG A CA 1
ATOM 2903 C C . ARG A 1 362 ? -24.709 8.507 13.657 1.00 87.38 362 ARG A C 1
ATOM 2905 O O . ARG A 1 362 ? -25.564 9.242 14.149 1.00 87.38 362 ARG A O 1
ATOM 2912 N N . GLY A 1 363 ? -23.821 8.936 12.769 1.00 87.62 363 GLY A N 1
ATOM 2913 C CA . GLY A 1 363 ? -23.783 10.312 12.278 1.00 87.62 363 GLY A CA 1
ATOM 2914 C C . GLY A 1 363 ? -22.480 10.633 11.562 1.00 87.62 363 GLY A C 1
ATOM 2915 O O . GLY A 1 363 ? -21.767 9.730 11.133 1.00 87.62 363 GLY A O 1
ATOM 2916 N N . GLU A 1 364 ? -22.169 11.917 11.441 1.00 92.25 364 GLU A N 1
ATOM 2917 C CA . GLU A 1 364 ? -20.901 12.367 10.865 1.00 92.25 364 GLU A CA 1
ATOM 2918 C C . GLU A 1 364 ? -19.710 11.917 11.730 1.00 92.25 364 GLU A C 1
ATOM 2920 O O . GLU A 1 364 ? -19.680 12.163 12.940 1.00 92.25 364 GLU A O 1
ATOM 2925 N N . LEU A 1 365 ? -18.725 11.267 11.108 1.00 93.69 365 LEU A N 1
ATOM 2926 C CA . LEU A 1 365 ? -17.473 10.862 11.738 1.00 93.69 365 LEU A CA 1
ATOM 2927 C C . LEU A 1 365 ? -16.316 11.231 10.818 1.00 93.69 365 LEU A C 1
ATOM 2929 O O . LEU A 1 365 ? -16.250 10.789 9.675 1.00 93.69 365 LEU A O 1
ATOM 2933 N N . TRP A 1 366 ? -15.376 12.017 11.328 1.00 94.25 366 TRP A N 1
ATOM 2934 C CA . TRP A 1 366 ? -14.163 12.332 10.591 1.00 94.25 366 TRP A CA 1
ATOM 2935 C C . TRP A 1 366 ? -12.952 12.386 11.508 1.00 94.25 366 TRP A C 1
ATOM 2937 O O . TRP A 1 366 ? -13.031 12.756 12.684 1.00 94.25 366 TRP A O 1
ATOM 2947 N N . VAL A 1 367 ? -11.814 11.998 10.950 1.00 93.81 367 VAL A N 1
ATOM 2948 C CA . VAL A 1 367 ? -10.523 11.958 11.626 1.00 93.81 367 VAL A CA 1
ATOM 2949 C C . VAL A 1 367 ? -9.498 12.599 10.705 1.00 93.81 367 VAL A C 1
ATOM 2951 O O . VAL A 1 367 ? -9.332 12.178 9.568 1.00 93.81 367 VAL A O 1
ATOM 2954 N N . GLU A 1 368 ? -8.803 13.611 11.201 1.00 92.94 368 GLU A N 1
ATOM 2955 C CA . GLU A 1 368 ? -7.734 14.311 10.501 1.00 92.94 368 GLU A CA 1
ATOM 2956 C C . GLU A 1 368 ? -6.441 14.165 11.304 1.00 92.94 368 GLU A C 1
ATOM 2958 O O . GLU A 1 368 ? -6.310 14.753 12.374 1.00 92.94 368 GLU A O 1
ATOM 2963 N N . VAL A 1 369 ? -5.486 13.388 10.801 1.00 90.19 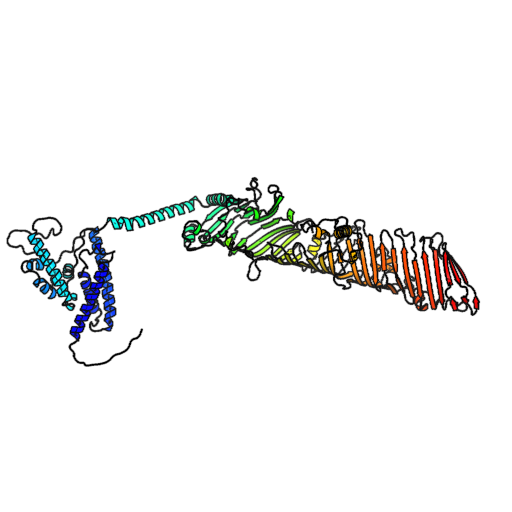369 VAL A N 1
ATOM 2964 C CA . VAL A 1 369 ? -4.158 13.214 11.395 1.00 90.19 369 VAL A CA 1
ATOM 2965 C C . VAL A 1 369 ? -3.156 14.016 10.584 1.00 90.19 369 VAL A C 1
ATOM 2967 O O . VAL A 1 369 ? -2.923 13.705 9.423 1.00 90.19 369 VAL A O 1
ATOM 2970 N N . ARG A 1 370 ? -2.534 15.019 11.197 1.00 90.88 370 ARG A N 1
ATOM 2971 C CA . ARG A 1 370 ? -1.542 15.877 10.550 1.00 90.88 370 ARG A CA 1
ATOM 2972 C C . ARG A 1 370 ? -0.177 15.754 11.217 1.00 90.88 370 ARG A C 1
ATOM 2974 O O . ARG A 1 370 ? -0.103 15.794 12.445 1.00 90.88 370 ARG A O 1
ATOM 2981 N N . ALA A 1 371 ? 0.888 15.678 10.419 1.00 85.94 371 ALA A N 1
ATOM 2982 C CA . ALA A 1 371 ? 2.255 15.896 10.886 1.00 85.94 371 ALA A CA 1
ATOM 2983 C C . ALA A 1 371 ? 2.659 17.367 10.746 1.00 85.94 371 ALA A C 1
ATOM 2985 O O . ALA A 1 371 ? 2.479 17.961 9.686 1.00 85.94 371 ALA A O 1
ATOM 2986 N N . TYR A 1 372 ? 3.223 17.951 11.801 1.00 87.81 372 TYR A N 1
ATOM 2987 C CA . TYR A 1 372 ? 3.715 19.331 11.784 1.00 87.81 372 TYR A CA 1
ATOM 2988 C C . TYR A 1 372 ? 4.868 19.527 12.770 1.00 87.81 372 TYR A C 1
ATOM 2990 O O . TYR A 1 372 ? 4.975 18.804 13.763 1.00 87.81 372 TYR A O 1
ATOM 2998 N N . GLN A 1 373 ? 5.724 20.521 12.518 1.00 87.12 373 GLN A N 1
ATOM 2999 C CA . GLN A 1 373 ? 6.750 20.920 13.483 1.00 87.12 373 GLN A CA 1
ATOM 3000 C C . GLN A 1 373 ? 6.184 21.891 14.518 1.00 87.12 373 GLN A C 1
ATOM 3002 O O . GLN A 1 373 ? 5.682 22.972 14.189 1.00 87.12 373 GLN A O 1
ATOM 3007 N N . ASN A 1 374 ? 6.307 21.537 15.797 1.00 83.69 374 ASN A N 1
ATOM 3008 C CA . ASN A 1 374 ? 5.883 22.407 16.881 1.00 83.69 374 ASN A CA 1
ATOM 3009 C C . ASN A 1 374 ? 6.991 23.384 17.287 1.00 83.69 374 ASN A C 1
ATOM 3011 O O . ASN A 1 374 ? 7.962 23.034 17.959 1.00 83.69 374 ASN A O 1
ATOM 3015 N N . GLN A 1 375 ? 6.804 24.661 16.953 1.00 84.00 375 GLN A N 1
ATOM 3016 C CA . GLN A 1 375 ? 7.746 25.731 17.303 1.00 84.00 375 GLN A CA 1
ATOM 3017 C C . GLN A 1 375 ? 7.876 25.967 18.818 1.00 84.00 375 GLN A C 1
ATOM 3019 O O . GLN A 1 375 ? 8.844 26.584 19.258 1.00 84.00 375 GLN A O 1
ATOM 3024 N N . HIS A 1 376 ? 6.916 25.503 19.622 1.00 82.75 376 HIS A N 1
ATOM 3025 C CA . HIS A 1 376 ? 6.937 25.639 21.080 1.00 82.75 376 HIS A CA 1
ATOM 3026 C C . HIS A 1 376 ? 7.659 24.488 21.794 1.00 82.75 376 HIS A C 1
ATOM 3028 O O . HIS A 1 376 ? 7.935 24.612 22.987 1.00 82.75 376 HIS A O 1
ATOM 3034 N N . ARG A 1 377 ? 8.027 23.432 21.058 1.00 81.94 377 ARG A N 1
ATOM 3035 C CA . ARG A 1 377 ? 8.824 22.285 21.522 1.00 81.94 377 ARG A CA 1
ATOM 3036 C C . ARG A 1 377 ? 10.107 22.130 20.713 1.00 81.94 377 ARG A C 1
ATOM 3038 O O . ARG A 1 377 ? 10.401 21.065 20.192 1.00 81.94 377 ARG A O 1
ATOM 3045 N N . ASP A 1 378 ? 10.836 23.229 20.536 1.00 80.31 378 ASP A N 1
ATOM 3046 C CA . ASP A 1 378 ? 12.124 23.248 19.827 1.00 80.31 378 ASP A CA 1
ATOM 3047 C C . ASP A 1 378 ? 12.089 22.646 18.400 1.00 80.31 378 ASP A C 1
ATOM 3049 O O . ASP A 1 378 ? 13.108 22.184 17.892 1.00 80.31 378 ASP A O 1
ATOM 3053 N N . GLY A 1 379 ? 10.932 22.681 17.724 1.00 78.94 379 GLY A N 1
ATOM 3054 C CA . GLY A 1 379 ? 10.768 22.127 16.375 1.00 78.94 379 GLY A CA 1
ATOM 3055 C C . GLY A 1 379 ? 10.522 20.616 16.331 1.00 78.94 379 GLY A C 1
ATOM 3056 O O . GLY A 1 379 ? 10.690 20.013 15.273 1.00 78.94 379 GLY A O 1
ATOM 3057 N N . GLU A 1 380 ? 10.130 19.997 17.448 1.00 83.44 380 GLU A N 1
ATOM 3058 C CA . GLU A 1 380 ? 9.747 18.584 17.504 1.00 83.44 380 GLU A CA 1
ATOM 3059 C C . GLU A 1 380 ? 8.606 18.265 16.521 1.00 83.44 380 GLU A C 1
ATOM 3061 O O . GLU A 1 380 ? 7.644 19.028 16.378 1.00 83.44 380 GLU A O 1
ATOM 3066 N N . TRP A 1 381 ? 8.724 17.125 15.834 1.00 81.19 381 TRP A N 1
ATOM 3067 C CA . TRP A 1 381 ? 7.684 16.605 14.949 1.00 81.19 381 TRP A CA 1
ATOM 3068 C C . TRP A 1 381 ? 6.543 16.018 15.765 1.00 81.19 381 TRP A C 1
ATOM 3070 O O . TRP A 1 381 ? 6.756 15.060 16.505 1.00 81.19 381 TRP A O 1
ATOM 3080 N N . MET A 1 382 ? 5.338 16.540 15.557 1.00 82.25 382 MET A N 1
ATOM 3081 C CA . MET A 1 382 ? 4.131 16.065 16.224 1.00 82.25 382 MET A CA 1
ATOM 3082 C C . MET A 1 382 ? 3.125 15.486 15.229 1.00 82.25 382 MET A C 1
ATOM 3084 O O . MET A 1 382 ? 3.065 15.910 14.074 1.00 82.25 382 MET A O 1
ATOM 3088 N N . LEU A 1 383 ? 2.329 14.525 15.690 1.00 84.06 383 LEU A N 1
ATOM 3089 C CA . LEU A 1 383 ? 1.164 13.945 15.034 1.00 84.06 383 LEU A CA 1
ATOM 3090 C C . LEU A 1 383 ? -0.096 14.365 15.797 1.00 84.06 383 LEU A C 1
ATOM 3092 O O . LEU A 1 383 ? -0.344 13.901 16.910 1.00 84.06 383 LEU A O 1
ATOM 3096 N N . SER A 1 384 ? -0.918 15.207 15.166 1.00 86.94 384 SER A N 1
ATOM 3097 C CA . SER A 1 384 ? -2.060 15.904 15.780 1.00 86.94 384 SER A CA 1
ATOM 3098 C C . SER A 1 384 ? -2.943 15.027 16.673 1.00 86.94 384 SER A C 1
ATOM 3100 O O . SER A 1 384 ? -3.279 15.426 17.784 1.00 86.94 384 SER A O 1
ATOM 3102 N N . LEU A 1 385 ? -3.322 13.835 16.200 1.00 85.38 385 LEU A N 1
ATOM 3103 C CA . LEU A 1 385 ? -4.223 12.937 16.919 1.00 85.38 385 LEU A CA 1
ATOM 3104 C C . LEU A 1 385 ? -3.509 12.139 18.006 1.00 85.38 385 LEU A C 1
ATOM 3106 O O . LEU A 1 385 ? -4.072 11.948 19.077 1.00 85.38 385 LEU A O 1
ATOM 3110 N N . ILE A 1 386 ? -2.307 11.639 17.722 1.00 80.62 386 ILE A N 1
ATOM 3111 C CA . ILE A 1 386 ? -1.584 10.750 18.638 1.00 80.62 386 ILE A CA 1
ATOM 3112 C C . ILE A 1 386 ? -1.122 11.550 19.851 1.00 80.62 386 ILE A C 1
ATOM 3114 O O . ILE A 1 386 ? -1.458 11.197 20.982 1.00 80.62 386 ILE A O 1
ATOM 3118 N N . ASP A 1 387 ? -0.464 12.678 19.607 1.00 82.12 387 ASP A N 1
ATOM 3119 C CA . ASP A 1 387 ? 0.100 13.501 20.673 1.00 82.12 387 ASP A CA 1
ATOM 3120 C C . ASP A 1 387 ? -1.001 14.239 21.451 1.00 82.12 387 ASP A C 1
ATOM 3122 O O . ASP A 1 387 ? -0.807 14.629 22.600 1.00 82.12 387 ASP A O 1
ATOM 3126 N N . ALA A 1 388 ? -2.213 14.394 20.891 1.00 83.50 388 ALA A N 1
ATOM 3127 C CA . ALA A 1 388 ? -3.350 14.942 21.638 1.00 83.50 388 ALA A CA 1
ATOM 3128 C C . ALA A 1 388 ? -3.703 14.092 22.871 1.00 83.50 388 ALA A C 1
ATOM 3130 O O . ALA A 1 388 ? -4.283 14.615 23.828 1.00 83.50 388 ALA A O 1
ATOM 3131 N N . PHE A 1 389 ? -3.358 12.800 22.861 1.00 78.44 389 PHE A N 1
ATOM 3132 C CA . PHE A 1 389 ? -3.558 11.883 23.981 1.00 78.44 389 PHE A CA 1
ATOM 3133 C C . PHE A 1 389 ? -2.342 11.757 24.910 1.00 78.44 389 PHE A C 1
ATOM 3135 O O . PHE A 1 389 ? -2.407 10.976 25.868 1.00 78.44 389 PHE A O 1
ATOM 3142 N N . ASP A 1 390 ? -1.277 12.534 24.698 1.00 76.62 390 ASP A N 1
ATOM 3143 C CA . ASP A 1 390 ? -0.180 12.609 25.658 1.00 76.62 390 ASP A CA 1
ATOM 3144 C C . ASP A 1 390 ? -0.672 13.135 27.006 1.00 76.62 390 ASP A C 1
ATOM 3146 O O . ASP A 1 390 ? -1.557 13.989 27.105 1.00 76.62 390 ASP A O 1
ATOM 3150 N N . THR A 1 391 ? -0.118 12.586 28.084 1.00 70.19 391 THR A N 1
ATOM 3151 C CA . THR A 1 391 ? -0.520 12.944 29.444 1.00 70.19 391 THR A CA 1
ATOM 3152 C C . THR A 1 391 ? 0.319 14.090 29.977 1.00 70.19 391 THR A C 1
ATOM 3154 O O . THR A 1 391 ? 1.543 14.033 29.911 1.00 70.19 391 THR A O 1
ATOM 3157 N N . VAL A 1 392 ? -0.319 15.068 30.618 1.00 68.94 392 VAL A N 1
ATOM 3158 C CA . VAL A 1 392 ? 0.395 16.115 31.363 1.00 68.94 392 VAL A CA 1
ATOM 3159 C C . VAL A 1 392 ? 1.100 15.470 32.571 1.00 68.94 392 VAL A C 1
ATOM 3161 O O . VAL A 1 392 ? 0.447 14.756 33.335 1.00 68.94 392 VAL A O 1
ATOM 3164 N N . ASP A 1 393 ? 2.409 15.719 32.734 1.00 55.38 393 ASP A N 1
ATOM 3165 C CA . ASP A 1 393 ? 3.403 15.047 33.615 1.00 55.38 393 ASP A CA 1
ATOM 3166 C C . ASP A 1 393 ? 2.971 14.655 35.052 1.00 55.38 393 ASP A C 1
ATOM 3168 O O . ASP A 1 393 ? 3.589 13.802 35.692 1.00 55.38 393 ASP A O 1
ATOM 3172 N N . ASP A 1 394 ? 1.894 15.220 35.595 1.00 49.00 394 ASP A N 1
ATOM 3173 C CA . ASP A 1 394 ? 1.445 15.015 36.979 1.00 49.00 394 ASP A CA 1
ATOM 3174 C C . ASP A 1 394 ? 0.685 13.686 37.236 1.00 49.00 394 ASP A C 1
ATOM 3176 O O . ASP A 1 394 ? 0.202 13.452 38.351 1.00 49.00 394 ASP A O 1
ATOM 3180 N N . LEU A 1 395 ? 0.565 12.793 36.243 1.00 51.00 395 LEU A N 1
ATOM 3181 C CA . LEU A 1 395 ? -0.262 11.571 36.306 1.00 51.00 395 LEU A CA 1
ATOM 3182 C C . LEU A 1 395 ? 0.470 10.251 36.029 1.00 51.00 395 LEU A C 1
ATOM 3184 O O . LEU A 1 395 ? -0.176 9.235 35.746 1.00 51.00 395 LEU A O 1
ATOM 3188 N N . GLU A 1 396 ? 1.791 10.199 36.201 1.00 48.69 396 GLU A N 1
ATOM 3189 C CA . GLU A 1 396 ? 2.480 8.910 36.268 1.00 48.69 396 GLU A CA 1
ATOM 3190 C C . GLU A 1 396 ? 1.976 8.103 37.479 1.00 48.69 396 GLU A C 1
ATOM 3192 O O . GLU A 1 396 ? 2.287 8.362 38.647 1.00 48.69 396 GLU A O 1
ATOM 3197 N N . GLY A 1 397 ? 1.151 7.088 37.207 1.00 56.41 397 GLY A N 1
ATOM 3198 C CA . GLY A 1 397 ? 0.816 6.071 38.196 1.00 56.41 397 GLY A CA 1
ATOM 3199 C C . GLY A 1 397 ? 2.093 5.422 38.754 1.00 56.41 397 GLY A C 1
ATOM 3200 O O . GLY A 1 397 ? 3.141 5.465 38.114 1.00 56.41 397 GLY A O 1
ATOM 3201 N N . PRO A 1 398 ? 2.045 4.783 39.938 1.00 60.09 398 PRO A N 1
ATOM 3202 C CA . PRO A 1 398 ? 3.220 4.134 40.512 1.00 60.09 398 PRO A CA 1
ATOM 3203 C C . PRO A 1 398 ? 3.920 3.240 39.478 1.00 60.09 398 PRO A C 1
ATOM 3205 O O . PRO A 1 398 ? 3.285 2.321 38.959 1.00 60.09 398 PRO A O 1
ATOM 3208 N N . ALA A 1 399 ? 5.216 3.472 39.234 1.00 59.62 399 ALA A N 1
ATOM 3209 C CA . ALA A 1 399 ? 6.018 2.895 38.139 1.00 59.62 399 ALA A CA 1
ATOM 3210 C C . ALA A 1 399 ? 6.060 1.352 38.050 1.00 59.62 399 ALA A C 1
ATOM 3212 O O . ALA A 1 399 ? 6.706 0.794 37.177 1.00 59.62 399 ALA A O 1
ATOM 3213 N N . HIS A 1 400 ? 5.403 0.642 38.965 1.00 63.22 400 HIS A N 1
ATOM 3214 C CA . HIS A 1 400 ? 5.334 -0.813 39.017 1.00 63.22 400 HIS A CA 1
ATOM 3215 C C . HIS A 1 400 ? 3.990 -1.380 38.515 1.00 63.22 400 HIS A C 1
ATOM 3217 O O . HIS A 1 400 ? 3.859 -2.592 38.390 1.00 63.22 400 HIS A O 1
ATOM 3223 N N . LEU A 1 401 ? 2.966 -0.563 38.253 1.00 63.66 401 LEU A N 1
ATOM 3224 C CA . LEU A 1 401 ? 1.631 -1.052 37.880 1.00 63.66 401 LEU A CA 1
ATOM 3225 C C . LEU A 1 401 ? 1.438 -1.122 36.357 1.00 63.66 401 LEU A C 1
ATOM 3227 O O . LEU A 1 401 ? 1.934 -0.267 35.629 1.00 63.66 401 LEU A O 1
ATOM 3231 N N . LYS A 1 402 ? 0.662 -2.114 35.891 1.00 64.81 402 LYS A N 1
ATOM 3232 C CA . LYS A 1 402 ? 0.206 -2.227 34.492 1.00 64.81 402 LYS A CA 1
ATOM 3233 C C . LYS A 1 402 ? -0.543 -0.947 34.080 1.00 64.81 402 LYS A C 1
ATOM 3235 O O . LYS A 1 402 ? -1.376 -0.443 34.851 1.00 64.81 402 LYS A O 1
ATOM 3240 N N . LYS A 1 403 ? -0.223 -0.418 32.892 1.00 69.06 403 LYS A N 1
ATOM 3241 C CA . LYS A 1 403 ? -0.940 0.707 32.263 1.00 69.06 403 LYS A CA 1
ATOM 3242 C C . LYS A 1 403 ? -2.332 0.255 31.772 1.00 69.06 403 LYS A C 1
ATOM 3244 O O . LYS A 1 403 ? -2.682 -0.920 31.877 1.00 69.06 403 LYS A O 1
ATOM 3249 N N . LEU A 1 404 ? -3.147 1.201 31.312 1.00 70.06 404 LEU A N 1
ATOM 3250 C CA . LEU A 1 404 ? -4.504 0.945 30.829 1.00 70.06 404 LEU A CA 1
ATOM 3251 C C . LEU A 1 404 ? -4.461 0.164 29.514 1.00 70.06 404 LEU A C 1
ATOM 3253 O O . LEU A 1 404 ? -3.792 0.580 28.574 1.00 70.06 404 LEU A O 1
ATOM 3257 N N . SER A 1 405 ? -5.142 -0.976 29.486 1.00 78.31 405 SER A N 1
ATOM 3258 C CA . SER A 1 405 ? -5.310 -1.821 28.300 1.00 78.31 405 SER A CA 1
ATOM 3259 C C . SER A 1 405 ? -6.668 -1.539 27.644 1.00 78.31 405 SER A C 1
ATOM 3261 O O . SER A 1 405 ? -7.591 -1.099 28.333 1.00 78.31 405 SER A O 1
ATOM 3263 N N . TYR A 1 406 ? -6.801 -1.787 26.342 1.00 82.62 406 TYR A N 1
ATOM 3264 C CA . TYR A 1 406 ? -7.980 -1.419 25.550 1.00 82.62 406 TYR A CA 1
ATOM 3265 C C . TYR A 1 406 ? -8.417 -2.573 24.658 1.00 82.62 406 TYR A C 1
ATOM 3267 O O . TYR A 1 406 ? -7.572 -3.242 24.076 1.00 82.62 406 TYR A O 1
ATOM 3275 N N . ARG A 1 407 ? -9.724 -2.778 24.496 1.00 87.81 407 ARG A N 1
ATOM 3276 C CA . ARG A 1 407 ? -10.260 -3.753 23.546 1.00 87.81 407 ARG A CA 1
ATOM 3277 C C . ARG A 1 407 ? -11.593 -3.350 22.974 1.00 87.81 407 ARG A C 1
ATOM 3279 O O . ARG A 1 407 ? -12.475 -2.916 23.706 1.00 87.81 407 ARG A O 1
ATOM 3286 N N . ILE A 1 408 ? -11.725 -3.582 21.680 1.00 90.94 408 ILE A N 1
ATOM 3287 C CA . ILE A 1 408 ? -12.928 -3.432 20.880 1.00 90.94 408 ILE A CA 1
ATOM 3288 C C . ILE A 1 408 ? -13.166 -4.787 20.210 1.00 90.94 408 ILE A C 1
ATOM 3290 O O . ILE A 1 408 ? -12.404 -5.186 19.328 1.00 90.94 408 ILE A O 1
ATOM 3294 N N . ASP A 1 409 ? -14.193 -5.513 20.658 1.00 90.06 409 ASP A N 1
ATOM 3295 C CA . ASP A 1 409 ? -14.555 -6.808 20.059 1.00 90.06 409 ASP A CA 1
ATOM 3296 C C . ASP A 1 409 ? -15.146 -6.641 18.657 1.00 90.06 409 ASP A C 1
ATOM 3298 O O . ASP A 1 409 ? -14.872 -7.458 17.778 1.00 90.06 409 ASP A O 1
ATOM 3302 N N . HIS A 1 410 ? -15.961 -5.603 18.469 1.00 93.00 410 HIS A N 1
ATOM 3303 C CA . HIS A 1 410 ? -16.582 -5.243 17.202 1.00 93.00 410 HIS A CA 1
ATOM 3304 C C . HIS A 1 410 ? -16.859 -3.737 17.182 1.00 93.00 410 HIS A C 1
ATOM 3306 O O . HIS A 1 410 ? -17.530 -3.211 18.070 1.00 93.00 410 HIS A O 1
ATOM 3312 N N . GLY A 1 411 ? -16.307 -3.039 16.199 1.00 89.69 411 GLY A N 1
ATOM 3313 C CA . GLY A 1 411 ? -16.609 -1.650 15.892 1.00 89.69 411 GLY A CA 1
ATOM 3314 C C . GLY A 1 411 ? -17.206 -1.565 14.498 1.00 89.69 411 GLY A C 1
ATOM 3315 O O . GLY A 1 411 ? -16.643 -2.153 13.585 1.00 89.69 411 GLY A O 1
ATOM 3316 N N . ASP A 1 412 ? -18.315 -0.853 14.362 1.00 91.62 412 ASP A N 1
ATOM 3317 C CA . ASP A 1 412 ? -19.030 -0.603 13.113 1.00 91.62 412 ASP A CA 1
ATOM 3318 C C . ASP A 1 412 ? -19.128 0.917 12.924 1.00 91.62 412 ASP A C 1
ATOM 3320 O O . ASP A 1 412 ? -19.868 1.615 13.631 1.00 91.62 412 ASP A O 1
ATOM 3324 N N . LEU A 1 413 ? -18.255 1.459 12.078 1.00 89.12 413 LEU A N 1
ATOM 3325 C CA . LEU A 1 413 ? -18.088 2.897 11.892 1.00 89.12 413 LEU A CA 1
ATOM 3326 C C . LEU A 1 413 ? -18.599 3.297 10.507 1.00 89.12 413 LEU A C 1
ATOM 3328 O O . LEU A 1 413 ? -17.848 3.306 9.533 1.00 89.12 413 LEU A O 1
ATOM 3332 N N . ASP A 1 414 ? -19.878 3.660 10.454 1.00 86.19 414 ASP A N 1
ATOM 3333 C CA . ASP A 1 414 ? -20.514 4.200 9.252 1.00 86.19 414 ASP A CA 1
ATOM 3334 C C . ASP A 1 414 ? -19.952 5.594 8.920 1.00 86.19 414 ASP A C 1
ATOM 3336 O O . ASP A 1 414 ? -19.903 6.471 9.793 1.00 86.19 414 ASP A O 1
ATOM 3340 N N . GLY A 1 415 ? -19.594 5.823 7.653 1.00 85.50 415 GLY A N 1
ATOM 3341 C CA . GLY A 1 415 ? -19.327 7.154 7.099 1.00 85.50 415 GLY A CA 1
ATOM 3342 C C . GLY A 1 415 ? -18.066 7.857 7.613 1.00 85.50 415 GLY A C 1
ATOM 3343 O O . GLY A 1 415 ? -18.100 9.077 7.781 1.00 85.50 415 GLY A O 1
ATOM 3344 N N . LEU A 1 416 ? -16.980 7.126 7.899 1.00 91.12 416 LEU A N 1
ATOM 3345 C CA . LEU A 1 416 ? -15.712 7.727 8.332 1.00 91.12 416 LEU A CA 1
ATOM 3346 C C . LEU A 1 416 ? -15.017 8.457 7.174 1.00 91.12 416 LEU A C 1
ATOM 3348 O O . LEU A 1 416 ? -14.564 7.820 6.228 1.00 91.12 416 LEU A O 1
ATOM 3352 N N . ALA A 1 417 ? -14.798 9.762 7.319 1.00 92.69 417 ALA A N 1
ATOM 3353 C CA . ALA A 1 417 ? -13.841 10.503 6.500 1.00 92.69 417 ALA A CA 1
ATOM 3354 C C . ALA A 1 417 ? -12.471 10.550 7.200 1.00 92.69 417 ALA A C 1
ATOM 3356 O O . ALA A 1 417 ? -12.320 11.182 8.250 1.00 92.69 417 ALA A O 1
ATOM 3357 N N . LEU A 1 418 ? -11.468 9.870 6.646 1.00 91.56 418 LEU A N 1
ATOM 3358 C CA . LEU A 1 418 ? -10.103 9.847 7.170 1.00 91.56 418 LEU A CA 1
ATOM 3359 C C . LEU A 1 418 ? -9.194 10.722 6.312 1.00 91.56 418 LEU A C 1
ATOM 3361 O O . LEU A 1 418 ? -9.020 10.463 5.127 1.00 91.56 418 LEU A O 1
ATOM 3365 N N . THR A 1 419 ? -8.537 11.693 6.929 1.00 92.38 419 THR A N 1
ATOM 3366 C CA . THR A 1 419 ? -7.488 12.501 6.309 1.00 92.38 419 THR A CA 1
ATOM 3367 C C . THR A 1 419 ? -6.178 12.249 7.042 1.00 92.38 419 THR A C 1
ATOM 3369 O O . THR A 1 419 ? -6.098 12.468 8.247 1.00 92.38 419 THR A O 1
ATOM 3372 N N . LEU A 1 420 ? -5.147 11.799 6.331 1.00 89.75 420 LEU A N 1
ATOM 3373 C CA . LEU A 1 420 ? -3.767 11.769 6.811 1.00 89.75 420 LEU A CA 1
ATOM 3374 C C . LEU A 1 420 ? -2.979 12.808 6.012 1.00 89.75 420 LEU A C 1
ATOM 3376 O O . LEU A 1 420 ? -2.782 12.644 4.813 1.00 89.75 420 LEU A O 1
ATOM 3380 N N . ASP A 1 421 ? -2.546 13.875 6.665 1.00 89.06 421 ASP A N 1
ATOM 3381 C CA . ASP A 1 421 ? -1.758 14.955 6.078 1.00 89.06 421 ASP A CA 1
ATOM 3382 C C . ASP A 1 421 ? -0.327 14.892 6.624 1.00 89.06 421 ASP A C 1
ATOM 3384 O O . ASP A 1 421 ? -0.030 15.399 7.710 1.00 89.06 421 ASP A O 1
ATOM 3388 N N . LEU A 1 422 ? 0.562 14.214 5.896 1.00 84.62 422 LEU A N 1
ATOM 3389 C CA . LEU A 1 422 ? 1.984 14.123 6.229 1.00 84.62 422 LEU A CA 1
ATOM 3390 C C . LEU A 1 422 ? 2.850 14.880 5.210 1.00 84.62 422 LEU A C 1
ATOM 3392 O O . LEU A 1 422 ? 4.046 14.603 5.095 1.00 84.62 422 LEU A O 1
ATOM 3396 N N . GLU A 1 423 ? 2.270 15.830 4.472 1.00 82.19 423 GLU A N 1
ATOM 3397 C CA . GLU A 1 423 ? 2.938 16.515 3.362 1.00 82.19 423 GLU A CA 1
ATOM 3398 C C . GLU A 1 423 ? 4.177 17.282 3.846 1.00 82.19 423 GLU A C 1
ATOM 3400 O O . GLU A 1 423 ? 5.253 17.153 3.270 1.00 82.19 423 GLU A O 1
ATOM 3405 N N . GLU A 1 424 ? 4.068 17.971 4.987 1.00 82.94 424 GLU A N 1
ATOM 3406 C CA . GLU A 1 424 ? 5.169 18.733 5.595 1.00 82.94 424 GLU A CA 1
ATOM 3407 C C . GLU A 1 424 ? 6.354 17.836 6.008 1.00 82.94 424 GLU A C 1
ATOM 3409 O O . GLU A 1 424 ? 7.503 18.273 5.958 1.00 82.94 424 GLU A O 1
ATOM 3414 N N . ARG A 1 425 ? 6.091 16.581 6.414 1.00 79.19 425 ARG A N 1
ATOM 3415 C CA . ARG A 1 425 ? 7.105 15.652 6.951 1.00 79.19 425 ARG A CA 1
ATOM 3416 C C . ARG A 1 425 ? 7.708 14.733 5.897 1.00 79.19 425 ARG A C 1
ATOM 3418 O O . ARG A 1 425 ? 8.906 14.472 5.928 1.00 79.19 425 ARG A O 1
ATOM 3425 N N . SER A 1 426 ? 6.864 14.167 5.047 1.00 70.94 426 SER A N 1
ATOM 3426 C CA . SER A 1 426 ? 7.213 13.074 4.135 1.00 70.94 426 SER A CA 1
ATOM 3427 C C . SER A 1 426 ? 6.677 13.280 2.721 1.00 70.94 426 SER A C 1
ATOM 3429 O O . SER A 1 426 ? 6.769 12.367 1.907 1.00 70.94 426 SER A O 1
ATOM 3431 N N . GLY A 1 427 ? 6.098 14.446 2.419 1.00 74.50 427 GLY A N 1
ATOM 3432 C CA . GLY A 1 427 ? 5.620 14.777 1.078 1.00 74.50 427 GLY A CA 1
ATOM 3433 C C . GLY A 1 427 ? 4.418 13.958 0.613 1.00 74.50 427 GLY A C 1
ATOM 3434 O O . GLY A 1 427 ? 4.148 13.941 -0.581 1.00 74.50 427 GLY A O 1
ATOM 3435 N N . TRP A 1 428 ? 3.697 13.271 1.507 1.00 81.06 428 TRP A N 1
ATOM 3436 C CA . TRP A 1 428 ? 2.499 12.516 1.132 1.00 81.06 428 TRP A CA 1
ATOM 3437 C C . TRP A 1 428 ? 1.295 12.851 2.003 1.00 81.06 428 TRP A C 1
ATOM 3439 O O . TRP A 1 428 ? 1.423 13.126 3.196 1.00 81.06 428 TRP A O 1
ATOM 3449 N N . ALA A 1 429 ? 0.113 12.788 1.400 1.00 86.50 429 ALA A N 1
ATOM 3450 C CA . ALA A 1 429 ? -1.160 12.963 2.082 1.00 86.50 429 ALA A CA 1
ATOM 3451 C C . ALA A 1 429 ? -2.214 12.040 1.466 1.00 86.50 429 ALA A C 1
ATOM 3453 O O . ALA A 1 429 ? -2.152 11.717 0.284 1.00 86.50 429 ALA A O 1
ATOM 3454 N N . THR A 1 430 ? -3.195 11.605 2.248 1.00 89.56 430 THR A N 1
ATOM 3455 C CA . THR A 1 430 ? -4.332 10.830 1.749 1.00 89.56 430 THR A CA 1
ATOM 3456 C C . THR A 1 430 ? -5.616 11.282 2.419 1.00 89.56 430 THR A C 1
ATOM 3458 O O . THR A 1 430 ? -5.639 11.596 3.605 1.00 89.56 430 THR A O 1
ATOM 3461 N N . HIS A 1 431 ? -6.703 11.275 1.666 1.00 92.38 431 HIS A N 1
ATOM 3462 C CA . HIS A 1 431 ? -8.054 11.481 2.155 1.00 92.38 431 HIS A CA 1
ATOM 3463 C C . HIS A 1 431 ? -8.923 10.341 1.636 1.00 92.38 431 HIS A C 1
ATOM 3465 O O . HIS A 1 431 ? -8.888 10.049 0.444 1.00 92.38 431 HIS A O 1
ATOM 3471 N N . ILE A 1 432 ? -9.646 9.656 2.513 1.00 91.12 432 ILE A N 1
ATOM 3472 C CA . ILE A 1 432 ? -10.471 8.503 2.157 1.00 91.12 432 ILE A CA 1
ATOM 3473 C C . ILE A 1 432 ? -11.822 8.622 2.857 1.00 91.12 432 ILE A C 1
ATOM 3475 O O . ILE A 1 432 ? -11.878 8.716 4.083 1.00 91.12 432 ILE A O 1
ATOM 3479 N N . ASP A 1 433 ? -12.895 8.560 2.072 1.00 91.56 433 ASP A N 1
ATOM 3480 C CA . ASP A 1 433 ? -14.271 8.495 2.551 1.00 91.56 433 ASP A CA 1
ATOM 3481 C C . ASP A 1 433 ? -14.737 7.037 2.579 1.00 91.56 433 ASP A C 1
ATOM 3483 O O . ASP A 1 433 ? -15.073 6.426 1.554 1.00 91.56 433 ASP A O 1
ATOM 3487 N N . PHE A 1 434 ? -14.765 6.462 3.774 1.00 89.69 434 PHE A N 1
ATOM 3488 C CA . PHE A 1 434 ? -15.243 5.110 4.002 1.00 89.69 434 PHE A CA 1
ATOM 3489 C C . PHE A 1 434 ? -16.763 5.084 4.145 1.00 89.69 434 PHE A C 1
ATOM 3491 O O . PHE A 1 434 ? -17.347 5.909 4.847 1.00 89.69 434 PHE A O 1
ATOM 3498 N N . GLN A 1 435 ? -17.410 4.123 3.482 1.00 88.38 435 GLN A N 1
ATOM 3499 C CA . GLN A 1 435 ? -18.854 3.926 3.627 1.00 88.38 435 GLN A CA 1
ATOM 3500 C C . GLN A 1 435 ? -19.131 3.135 4.900 1.00 88.38 435 GLN A C 1
ATOM 3502 O O . GLN A 1 435 ? -19.796 3.650 5.794 1.00 88.38 435 GLN A O 1
ATOM 3507 N N . ASP A 1 436 ? -18.518 1.954 4.995 1.00 87.94 436 ASP A N 1
ATOM 3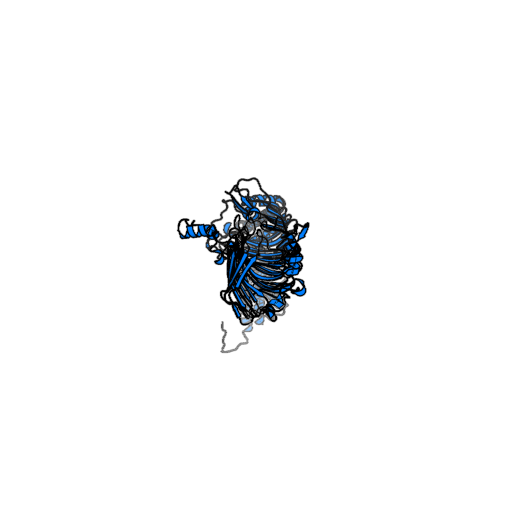508 C CA . ASP A 1 436 ? -18.664 1.035 6.117 1.00 87.94 436 ASP A CA 1
ATOM 3509 C C . ASP A 1 436 ? -17.263 0.579 6.561 1.00 87.94 436 ASP A C 1
ATOM 3511 O O . ASP A 1 436 ? -16.444 0.166 5.727 1.00 87.94 436 ASP A O 1
ATOM 3515 N N . ILE A 1 437 ? -16.969 0.646 7.863 1.00 90.62 437 ILE A N 1
ATOM 3516 C CA . ILE A 1 437 ? -15.721 0.133 8.446 1.00 90.62 437 ILE A CA 1
ATOM 3517 C C . ILE A 1 437 ? -16.034 -0.798 9.607 1.00 90.62 437 ILE A C 1
ATOM 3519 O O . ILE A 1 437 ? -16.602 -0.384 10.617 1.00 90.62 437 ILE A O 1
ATOM 3523 N N . GLU A 1 438 ? -15.512 -2.015 9.523 1.00 92.56 438 GLU A N 1
ATOM 3524 C CA . GLU A 1 438 ? -15.459 -2.943 10.639 1.00 92.56 438 GLU A CA 1
ATOM 3525 C C . GLU A 1 438 ? -14.080 -2.905 11.311 1.00 92.56 438 GLU A C 1
ATOM 3527 O O . GLU A 1 438 ? -13.053 -3.181 10.687 1.00 92.56 438 GLU A O 1
ATOM 3532 N N . VAL A 1 439 ? -14.041 -2.599 12.610 1.00 91.75 439 VAL A N 1
ATOM 3533 C CA . VAL A 1 439 ? -12.807 -2.536 13.407 1.00 91.75 439 VAL A CA 1
ATOM 3534 C C . VAL A 1 439 ? -12.826 -3.565 14.531 1.00 91.75 439 VAL A C 1
ATOM 3536 O O . VAL A 1 439 ? -13.805 -3.734 15.252 1.00 91.75 439 VAL A O 1
ATOM 3539 N N . THR A 1 440 ? -11.692 -4.221 14.742 1.00 91.62 440 THR A N 1
ATOM 3540 C CA . THR A 1 440 ? -11.406 -4.992 15.958 1.00 91.62 440 THR A CA 1
ATOM 3541 C C . THR A 1 440 ? -10.056 -4.554 16.499 1.00 91.62 440 THR A C 1
ATOM 3543 O O . THR A 1 440 ? -9.127 -4.337 15.722 1.00 91.62 440 THR A O 1
ATOM 3546 N N . LEU A 1 441 ? -9.935 -4.408 17.816 1.00 89.81 441 LEU A N 1
ATOM 3547 C CA . LEU A 1 441 ? -8.708 -3.940 18.460 1.00 89.81 441 LEU A CA 1
ATOM 3548 C C . LEU A 1 441 ? -8.526 -4.644 19.803 1.00 89.81 441 LEU A C 1
ATOM 3550 O O . LEU A 1 441 ? -9.466 -4.751 20.581 1.00 89.81 441 LEU A O 1
ATOM 3554 N N . ASP A 1 442 ? -7.316 -5.095 20.097 1.00 87.50 442 ASP A N 1
ATOM 3555 C CA . ASP A 1 442 ? -6.911 -5.643 21.388 1.00 87.50 442 ASP A CA 1
ATOM 3556 C C . ASP A 1 442 ? -5.505 -5.135 21.711 1.00 87.50 442 ASP A C 1
ATOM 3558 O O . ASP A 1 442 ? -4.520 -5.512 21.076 1.00 87.50 442 ASP A O 1
ATOM 3562 N N . PHE A 1 443 ? -5.426 -4.228 22.675 1.00 83.50 443 PHE A N 1
ATOM 3563 C CA . PHE A 1 443 ? -4.195 -3.658 23.187 1.00 83.50 443 PHE A CA 1
ATOM 3564 C C . PHE A 1 443 ? -3.993 -4.059 24.646 1.00 83.50 443 PHE A C 1
ATOM 3566 O O . PHE A 1 443 ? -4.738 -3.640 25.539 1.00 83.50 443 PHE A O 1
ATOM 3573 N N . GLU A 1 444 ? -2.923 -4.799 24.914 1.00 77.56 444 GLU A N 1
ATOM 3574 C CA . GLU A 1 444 ? -2.560 -5.232 26.255 1.00 77.56 444 GLU A CA 1
ATOM 3575 C C . GLU A 1 444 ? -1.349 -4.451 26.782 1.00 77.56 444 GLU A C 1
ATOM 3577 O O . GLU A 1 444 ? -0.191 -4.771 26.530 1.00 77.56 444 GLU A O 1
ATOM 3582 N N . ALA A 1 445 ? -1.591 -3.419 27.585 1.00 70.25 445 ALA A N 1
ATOM 3583 C CA . ALA A 1 445 ? -0.498 -2.631 28.148 1.00 70.25 445 ALA A CA 1
ATOM 3584 C C . ALA A 1 445 ? 0.397 -3.507 29.040 1.00 70.25 445 ALA A C 1
ATOM 3586 O O . ALA A 1 445 ? -0.103 -4.218 29.899 1.00 70.25 445 ALA A O 1
ATOM 3587 N N . TRP A 1 446 ? 1.718 -3.452 28.913 1.00 68.12 446 TRP A N 1
ATOM 3588 C CA . TRP A 1 446 ? 2.612 -4.277 29.734 1.00 68.12 446 TRP A CA 1
ATOM 3589 C C . TRP A 1 446 ? 2.883 -3.639 31.109 1.00 68.12 446 TRP A C 1
ATOM 3591 O O . TRP A 1 446 ? 2.761 -2.421 31.289 1.00 68.12 446 TRP A O 1
ATOM 3601 N N . ALA A 1 447 ? 3.219 -4.454 32.116 1.00 66.06 447 ALA A N 1
ATOM 3602 C CA . ALA A 1 447 ? 3.661 -3.939 33.410 1.00 66.06 447 ALA A CA 1
ATOM 3603 C C . ALA A 1 447 ? 5.175 -3.669 33.366 1.00 66.06 447 ALA A C 1
ATOM 3605 O O . ALA A 1 447 ? 5.922 -4.564 32.978 1.00 66.06 447 ALA A O 1
ATOM 3606 N N . PRO A 1 448 ? 5.671 -2.505 33.832 1.00 63.84 448 PRO A N 1
ATOM 3607 C CA . PRO A 1 448 ? 7.102 -2.176 33.774 1.00 63.84 448 PRO A CA 1
ATOM 3608 C C . PRO A 1 448 ? 8.032 -3.210 34.434 1.00 63.84 448 PRO A C 1
ATOM 3610 O O . PRO A 1 448 ? 9.206 -3.305 34.091 1.00 63.84 448 PRO A O 1
ATOM 3613 N N . GLN A 1 449 ? 7.501 -3.995 35.380 1.00 66.94 449 GLN A N 1
ATOM 3614 C CA . GLN A 1 449 ? 8.210 -5.065 36.088 1.00 66.94 449 GLN A CA 1
ATOM 3615 C C . GLN A 1 449 ? 8.487 -6.302 35.219 1.00 66.94 449 GLN A C 1
ATOM 3617 O O . GLN A 1 449 ? 9.425 -7.040 35.512 1.00 66.94 449 GLN A O 1
ATOM 3622 N N . ASP A 1 450 ? 7.684 -6.520 34.175 1.00 64.94 450 ASP A N 1
ATOM 3623 C CA . ASP A 1 450 ? 7.749 -7.706 33.314 1.00 64.94 450 ASP A CA 1
ATOM 3624 C C . ASP A 1 450 ? 8.776 -7.543 32.176 1.00 64.94 450 ASP A C 1
ATOM 3626 O O . ASP A 1 450 ? 9.044 -8.491 31.440 1.00 64.94 450 ASP A O 1
ATOM 3630 N N . GLY A 1 451 ? 9.406 -6.363 32.072 1.00 60.59 451 GLY A N 1
ATOM 3631 C CA . GLY A 1 451 ? 10.292 -5.996 30.968 1.00 60.59 451 GLY A CA 1
ATOM 3632 C C . GLY A 1 451 ? 9.515 -5.559 29.723 1.00 60.59 451 GLY A C 1
ATOM 3633 O O . GLY A 1 451 ? 8.338 -5.879 29.567 1.00 60.59 451 GLY A O 1
ATOM 3634 N N . ARG A 1 452 ? 10.164 -4.784 28.841 1.00 60.44 452 ARG A N 1
ATOM 3635 C CA . ARG A 1 452 ? 9.557 -4.377 27.563 1.00 60.44 452 ARG A CA 1
ATOM 3636 C C . ARG A 1 452 ? 9.261 -5.655 26.762 1.00 60.44 452 ARG A C 1
ATOM 3638 O O . ARG A 1 452 ? 10.178 -6.464 26.617 1.00 60.44 452 ARG A O 1
ATOM 3645 N N . PRO A 1 453 ? 8.022 -5.871 26.292 1.00 59.84 453 PRO A N 1
ATOM 3646 C CA . PRO A 1 453 ? 7.689 -7.081 25.557 1.00 59.84 453 PRO A CA 1
ATOM 3647 C C . PRO A 1 453 ? 8.517 -7.154 24.268 1.00 59.84 453 PRO A C 1
ATOM 3649 O O . PRO A 1 453 ? 8.754 -6.128 23.631 1.00 59.84 453 PRO A O 1
ATOM 3652 N N . GLU A 1 454 ? 8.952 -8.363 23.894 1.00 56.25 454 GLU A N 1
ATOM 3653 C CA . GLU A 1 454 ? 9.693 -8.612 22.642 1.00 56.25 454 GLU A CA 1
ATOM 3654 C C . GLU A 1 454 ? 8.835 -8.320 21.397 1.00 56.25 454 GLU A C 1
ATOM 3656 O O . GLU A 1 454 ? 9.368 -8.103 20.318 1.00 56.25 454 GLU A O 1
ATOM 3661 N N . THR A 1 455 ? 7.508 -8.288 21.554 1.00 58.00 455 THR A N 1
ATOM 3662 C CA . THR A 1 455 ? 6.523 -8.058 20.493 1.00 58.00 455 THR A CA 1
ATOM 3663 C C . THR A 1 455 ? 5.458 -7.060 20.954 1.00 58.00 455 THR A C 1
ATOM 3665 O O . THR A 1 455 ? 5.003 -7.131 22.098 1.00 58.00 455 THR A O 1
ATOM 3668 N N . LEU A 1 456 ? 5.023 -6.152 20.078 1.00 60.66 456 LEU A N 1
ATOM 3669 C CA . LEU A 1 456 ? 4.039 -5.110 20.401 1.00 60.66 456 LEU A CA 1
ATOM 3670 C C . LEU A 1 456 ? 2.682 -5.670 20.822 1.00 60.66 456 LEU A C 1
ATOM 3672 O O . LEU A 1 456 ? 2.050 -6.350 20.022 1.00 60.66 456 LEU A O 1
ATOM 3676 N N . PRO A 1 457 ? 2.155 -5.330 22.004 1.00 69.31 457 PRO A N 1
ATOM 3677 C CA . PRO A 1 457 ? 0.920 -5.918 22.494 1.00 69.31 457 PRO A CA 1
ATOM 3678 C C . PRO A 1 457 ? -0.318 -5.226 21.898 1.00 69.31 457 PRO A C 1
ATOM 3680 O O . PRO A 1 457 ? -1.223 -4.849 22.632 1.00 69.31 457 PRO A O 1
ATOM 3683 N N . LEU A 1 458 ? -0.332 -5.010 20.583 1.00 77.62 458 LEU A N 1
ATOM 3684 C CA . LEU A 1 458 ? -1.438 -4.447 19.822 1.00 77.62 458 LEU A CA 1
ATOM 3685 C C . LEU A 1 458 ? -1.797 -5.430 18.708 1.00 77.62 458 LEU A C 1
ATOM 3687 O O . LEU A 1 458 ? -0.985 -5.703 17.827 1.00 77.62 458 LEU A O 1
ATOM 3691 N N . ALA A 1 459 ? -3.018 -5.943 18.743 1.00 82.94 459 ALA A N 1
ATOM 3692 C CA . ALA A 1 459 ? -3.623 -6.673 17.646 1.00 82.94 459 ALA A CA 1
ATOM 3693 C C . ALA A 1 459 ? -4.819 -5.876 17.137 1.00 82.94 459 ALA A C 1
ATOM 3695 O O . ALA A 1 459 ? -5.663 -5.453 17.924 1.00 82.94 459 ALA A O 1
ATOM 3696 N N . TYR A 1 460 ? -4.916 -5.672 15.830 1.00 87.19 460 TYR A N 1
ATOM 3697 C CA . TYR A 1 460 ? -6.069 -5.002 15.245 1.00 87.19 460 TYR A CA 1
ATOM 3698 C C . TYR A 1 460 ? -6.421 -5.571 13.877 1.00 87.19 460 TYR A C 1
ATOM 3700 O O . TYR A 1 460 ? -5.633 -6.272 13.239 1.00 87.19 460 TYR A O 1
ATOM 3708 N N . SER A 1 461 ? -7.644 -5.285 13.455 1.00 89.06 461 SER A N 1
ATOM 3709 C CA . SER A 1 461 ? -8.138 -5.508 12.104 1.00 89.06 461 SER A CA 1
ATOM 3710 C C . SER A 1 461 ? -9.053 -4.373 11.744 1.00 89.06 461 SER A C 1
ATOM 3712 O O . SER A 1 461 ? -9.916 -4.024 12.547 1.00 89.06 461 SER A O 1
ATOM 3714 N N . VAL A 1 462 ? -8.907 -3.897 10.528 1.00 88.56 462 VAL A N 1
ATOM 3715 C CA . VAL A 1 462 ? -9.846 -3.021 9.861 1.00 88.56 462 VAL A CA 1
ATOM 3716 C C . VAL A 1 462 ? -10.203 -3.713 8.556 1.00 88.56 462 VAL A C 1
ATOM 3718 O O . VAL A 1 462 ? -9.301 -4.144 7.842 1.00 88.56 462 VAL A O 1
ATOM 3721 N N . ASP A 1 463 ? -11.489 -3.879 8.290 1.00 90.00 463 ASP A N 1
ATOM 3722 C CA . ASP A 1 463 ? -12.022 -4.296 6.992 1.00 90.00 463 ASP A CA 1
ATOM 3723 C C . ASP A 1 463 ? -13.037 -3.236 6.577 1.00 90.00 463 ASP A C 1
ATOM 3725 O O . ASP A 1 463 ? -13.841 -2.787 7.397 1.00 90.00 463 ASP A O 1
ATOM 3729 N N . SER A 1 464 ? -12.950 -2.757 5.346 1.00 86.88 464 SER A N 1
ATOM 3730 C CA . SER A 1 464 ? -13.800 -1.671 4.892 1.00 86.88 464 SER A CA 1
ATOM 3731 C C . SER A 1 464 ? -14.065 -1.719 3.397 1.00 86.88 464 SER A C 1
ATOM 3733 O O . SER A 1 464 ? -13.232 -2.149 2.596 1.00 86.88 464 SER A O 1
ATOM 3735 N N . HIS A 1 465 ? -15.239 -1.200 3.046 1.00 82.62 465 HIS A N 1
ATOM 3736 C CA . HIS A 1 465 ? -15.592 -0.786 1.698 1.00 82.62 465 HIS A CA 1
ATOM 3737 C C . HIS A 1 465 ? -15.603 0.748 1.693 1.00 82.62 465 HIS A C 1
ATOM 3739 O O . HIS A 1 465 ? -16.335 1.374 2.470 1.00 82.62 465 HIS A O 1
ATOM 3745 N N . ALA A 1 466 ? -14.779 1.368 0.846 1.00 70.12 466 ALA A N 1
ATOM 3746 C CA . ALA A 1 466 ? -14.704 2.823 0.755 1.00 70.12 466 ALA A CA 1
ATOM 3747 C C . ALA A 1 466 ? -15.324 3.337 -0.543 1.00 70.12 466 ALA A C 1
ATOM 3749 O O . ALA A 1 466 ? -15.325 2.676 -1.578 1.00 70.12 466 ALA A O 1
ATOM 3750 N N . GLY A 1 467 ? -15.884 4.542 -0.474 1.00 74.75 467 GLY A N 1
ATOM 3751 C CA . GLY A 1 467 ? -16.496 5.181 -1.627 1.00 74.75 467 GLY A CA 1
ATOM 3752 C C . GLY A 1 467 ? -15.439 5.767 -2.545 1.00 74.75 467 GLY A C 1
ATOM 3753 O O . GLY A 1 467 ? -15.263 5.299 -3.659 1.00 74.75 467 GLY A O 1
ATOM 3754 N N . THR A 1 468 ? -14.759 6.805 -2.075 1.00 89.69 468 THR A N 1
ATOM 3755 C CA . THR A 1 468 ? -13.879 7.657 -2.884 1.00 89.69 468 THR A CA 1
ATOM 3756 C C . THR A 1 468 ? -12.787 8.257 -2.010 1.00 89.69 468 THR A C 1
ATOM 3758 O O . THR A 1 468 ? -12.876 8.231 -0.783 1.00 89.69 468 THR A O 1
ATOM 3761 N N . GLY A 1 469 ? -11.767 8.841 -2.624 1.00 90.50 469 GLY A N 1
ATOM 3762 C CA . GLY A 1 469 ? -10.733 9.557 -1.895 1.00 90.50 469 GLY A CA 1
ATOM 3763 C C . GLY A 1 469 ? -9.777 10.305 -2.808 1.00 90.50 469 GLY A C 1
ATOM 3764 O O . GLY A 1 469 ? -10.024 10.493 -3.999 1.00 90.50 469 GLY A O 1
ATOM 3765 N N . SER A 1 470 ? -8.656 10.715 -2.239 1.00 90.88 470 SER A N 1
ATOM 3766 C CA . SER A 1 470 ? -7.536 11.286 -2.966 1.00 90.88 470 SER A CA 1
ATOM 3767 C C . SER A 1 470 ? -6.225 10.982 -2.265 1.00 90.88 470 SER A C 1
ATOM 3769 O O . SER A 1 470 ? -6.184 10.887 -1.040 1.00 90.88 470 SER A O 1
ATOM 3771 N N . PHE A 1 471 ? -5.146 10.909 -3.026 1.00 87.69 471 PHE A N 1
ATOM 3772 C CA . PHE A 1 471 ? -3.810 10.655 -2.517 1.00 87.69 471 PHE A CA 1
ATOM 3773 C C . PHE A 1 471 ? -2.791 11.556 -3.215 1.00 87.69 471 PHE A C 1
ATOM 3775 O O . PHE A 1 471 ? -2.835 11.724 -4.427 1.00 87.69 471 PHE A O 1
ATOM 3782 N N . THR A 1 472 ? -1.873 12.131 -2.453 1.00 82.69 472 THR A N 1
ATOM 3783 C CA . THR A 1 472 ? -0.843 13.058 -2.925 1.00 82.69 472 THR A CA 1
ATOM 3784 C C . THR A 1 472 ? 0.528 12.463 -2.633 1.00 82.69 472 THR A C 1
ATOM 3786 O O . THR A 1 472 ? 0.776 12.038 -1.504 1.00 82.69 472 THR A O 1
ATOM 3789 N N . ILE A 1 473 ? 1.425 12.489 -3.624 1.00 79.00 473 ILE A N 1
ATOM 3790 C CA . ILE A 1 473 ? 2.872 12.284 -3.453 1.00 79.00 473 ILE A CA 1
ATOM 3791 C C . ILE A 1 473 ? 3.575 13.478 -4.100 1.00 79.00 473 ILE A C 1
ATOM 3793 O O . ILE A 1 473 ? 3.765 13.500 -5.314 1.00 79.00 473 ILE A O 1
ATOM 3797 N N . ALA A 1 474 ? 3.966 14.457 -3.288 1.00 73.50 474 ALA A N 1
ATOM 3798 C CA . ALA A 1 474 ? 4.588 15.699 -3.737 1.00 73.50 474 ALA A CA 1
ATOM 3799 C C . ALA A 1 474 ? 5.857 15.485 -4.593 1.00 73.50 474 ALA A C 1
ATOM 3801 O O . ALA A 1 474 ? 6.019 16.214 -5.564 1.00 73.50 474 ALA A O 1
ATOM 3802 N N . PRO A 1 475 ? 6.723 14.478 -4.335 1.00 66.12 475 PRO A N 1
ATOM 3803 C CA . PRO A 1 475 ? 7.848 14.190 -5.233 1.00 66.12 475 PRO A CA 1
ATOM 3804 C C . PRO A 1 475 ? 7.481 13.703 -6.645 1.00 66.12 475 PRO A C 1
ATOM 3806 O O . PRO A 1 475 ? 8.326 13.769 -7.531 1.00 66.12 475 PRO A O 1
ATOM 3809 N N . LEU A 1 476 ? 6.277 13.155 -6.856 1.00 65.19 476 LEU A N 1
ATOM 3810 C CA . LEU A 1 476 ? 5.886 12.519 -8.124 1.00 65.19 476 LEU A CA 1
ATOM 3811 C C . LEU A 1 476 ? 4.898 13.355 -8.937 1.00 65.19 476 LEU A C 1
ATOM 3813 O O . LEU A 1 476 ? 4.911 13.286 -10.163 1.00 65.19 476 LEU A O 1
ATOM 3817 N N . HIS A 1 477 ? 4.004 14.091 -8.279 1.00 69.88 477 HIS A N 1
ATOM 3818 C CA . HIS A 1 477 ? 2.954 14.841 -8.954 1.00 69.88 477 HIS A CA 1
ATOM 3819 C C . HIS A 1 477 ? 2.519 16.054 -8.131 1.00 69.88 477 HIS A C 1
ATOM 3821 O O . HIS A 1 477 ? 2.227 15.941 -6.937 1.00 69.88 477 HIS A O 1
ATOM 3827 N N . ASP A 1 478 ? 2.398 17.199 -8.803 1.00 71.44 478 ASP A N 1
ATOM 3828 C CA . ASP A 1 478 ? 1.882 18.443 -8.234 1.00 71.44 478 ASP A CA 1
ATOM 3829 C C . ASP A 1 478 ? 0.351 18.375 -8.080 1.00 71.44 478 ASP A C 1
ATOM 3831 O O . ASP A 1 478 ? -0.412 18.974 -8.842 1.00 71.44 478 ASP A O 1
ATOM 3835 N N . GLY A 1 479 ? -0.122 17.633 -7.076 1.00 76.38 479 GLY A N 1
ATOM 3836 C CA . GLY A 1 479 ? -1.526 17.639 -6.668 1.00 76.38 479 GLY A CA 1
ATOM 3837 C C . GLY A 1 479 ? -2.081 16.292 -6.193 1.00 76.38 479 GLY A C 1
ATOM 3838 O O . GLY A 1 479 ? -1.404 15.265 -6.247 1.00 76.38 479 GLY A O 1
ATOM 3839 N N . PRO A 1 480 ? -3.336 16.288 -5.709 1.00 84.31 480 PRO A N 1
ATOM 3840 C CA . PRO A 1 480 ? -4.012 15.071 -5.286 1.00 84.31 480 PRO A CA 1
ATOM 3841 C C . PRO A 1 480 ? -4.463 14.238 -6.493 1.00 84.31 480 PRO A C 1
ATOM 3843 O O . PRO A 1 480 ? -5.262 14.690 -7.315 1.00 84.31 480 PRO A O 1
ATOM 3846 N N . MET A 1 481 ? -4.013 12.988 -6.556 1.00 87.94 481 MET A N 1
ATOM 3847 C CA . MET A 1 481 ? -4.539 11.969 -7.461 1.00 87.94 481 MET A CA 1
ATOM 3848 C C . MET A 1 481 ? -5.874 11.435 -6.921 1.00 87.94 481 MET A C 1
ATOM 3850 O O . MET A 1 481 ? -5.956 11.106 -5.733 1.00 87.94 481 MET A O 1
ATOM 3854 N N . PRO A 1 482 ? -6.929 11.331 -7.746 1.00 90.38 482 PRO A N 1
ATOM 3855 C CA . PRO A 1 482 ? -8.217 10.833 -7.284 1.00 90.38 482 PRO A CA 1
ATOM 3856 C C . PRO A 1 482 ? -8.176 9.319 -7.051 1.00 90.38 482 PRO A C 1
ATOM 3858 O O . PRO A 1 482 ? -7.558 8.568 -7.804 1.00 90.38 482 PRO A O 1
ATOM 3861 N N . ILE A 1 483 ? -8.876 8.874 -6.012 1.00 90.31 483 ILE A N 1
ATOM 3862 C CA . ILE A 1 483 ? -9.225 7.472 -5.793 1.00 90.31 483 ILE A CA 1
ATOM 3863 C C . ILE A 1 483 ? -10.716 7.351 -6.108 1.00 90.31 483 ILE A C 1
ATOM 3865 O O . ILE A 1 483 ? -11.559 7.787 -5.320 1.00 90.31 483 ILE A O 1
ATOM 3869 N N . ASP A 1 484 ? -11.036 6.813 -7.283 1.00 88.25 484 ASP A N 1
ATOM 3870 C CA . ASP A 1 484 ? -12.403 6.820 -7.819 1.00 88.25 484 ASP A CA 1
ATOM 3871 C C . ASP A 1 484 ? -13.318 5.818 -7.113 1.00 88.25 484 ASP A C 1
ATOM 3873 O O . ASP A 1 484 ? -14.517 6.055 -6.985 1.00 88.25 484 ASP A O 1
ATOM 3877 N N . GLU A 1 485 ? -12.759 4.688 -6.680 1.00 89.94 485 GLU A N 1
ATOM 3878 C CA . GLU A 1 485 ? -13.474 3.640 -5.954 1.00 89.94 485 GLU A CA 1
ATOM 3879 C C . GLU A 1 485 ? -12.486 2.815 -5.124 1.00 89.94 485 GLU A C 1
ATOM 3881 O O . GLU A 1 485 ? -11.416 2.471 -5.625 1.00 89.94 485 GLU A O 1
ATOM 3886 N N . ILE A 1 486 ? -12.829 2.463 -3.880 1.00 89.50 486 ILE A N 1
ATOM 3887 C CA . ILE A 1 486 ? -12.080 1.478 -3.080 1.00 89.50 486 ILE A CA 1
ATOM 3888 C C . ILE A 1 486 ? -13.017 0.314 -2.778 1.00 89.50 486 ILE A C 1
ATOM 3890 O O . ILE A 1 486 ? -13.800 0.333 -1.829 1.00 89.50 486 ILE A O 1
ATOM 3894 N N . THR A 1 487 ? -12.926 -0.735 -3.587 1.00 89.25 487 THR A N 1
ATOM 3895 C CA . THR A 1 487 ? -13.815 -1.893 -3.473 1.00 89.25 487 THR A CA 1
ATOM 3896 C C . THR A 1 487 ? -13.612 -2.632 -2.155 1.00 89.25 487 THR A C 1
ATOM 3898 O O . THR A 1 487 ? -14.579 -3.120 -1.573 1.00 89.25 487 THR A O 1
ATOM 3901 N N . ARG A 1 488 ? -12.367 -2.720 -1.679 1.00 90.06 488 ARG A N 1
ATOM 3902 C CA . ARG A 1 488 ? -12.026 -3.350 -0.401 1.00 90.06 488 ARG A CA 1
ATOM 3903 C C . ARG A 1 488 ? -10.697 -2.822 0.107 1.00 90.06 488 ARG A C 1
ATOM 3905 O O . ARG A 1 488 ? -9.761 -2.683 -0.677 1.00 90.06 488 ARG A O 1
ATOM 3912 N N . ILE A 1 489 ? -10.599 -2.609 1.412 1.00 90.44 489 ILE A N 1
ATOM 3913 C CA . ILE A 1 489 ? -9.330 -2.404 2.104 1.00 90.44 489 ILE A CA 1
ATOM 3914 C C . ILE A 1 489 ? -9.312 -3.216 3.393 1.00 90.44 489 ILE A C 1
ATOM 3916 O O . ILE A 1 489 ? -10.269 -3.221 4.165 1.00 90.44 489 ILE A O 1
ATOM 3920 N N . GLU A 1 490 ? -8.200 -3.893 3.635 1.00 90.56 490 GLU A N 1
ATOM 3921 C CA . GLU A 1 490 ? -7.951 -4.628 4.860 1.00 90.56 490 GLU A CA 1
ATOM 3922 C C . GLU A 1 490 ? -6.627 -4.180 5.469 1.00 90.56 490 GLU A C 1
ATOM 3924 O O . GLU A 1 490 ? -5.593 -4.157 4.803 1.00 90.56 490 GLU A O 1
ATOM 3929 N N . LEU A 1 491 ? -6.655 -3.856 6.759 1.00 88.50 491 LEU A N 1
ATOM 3930 C CA . LEU A 1 491 ? -5.474 -3.535 7.553 1.00 88.50 491 LEU A CA 1
ATOM 3931 C C . LEU A 1 491 ? -5.451 -4.451 8.768 1.00 88.50 491 LEU A C 1
ATOM 3933 O O . LEU A 1 491 ? -6.456 -4.573 9.466 1.00 88.50 491 LEU A O 1
ATOM 3937 N N . ALA A 1 492 ? -4.326 -5.091 9.067 1.00 87.75 492 ALA A N 1
ATOM 3938 C CA . ALA A 1 492 ? -4.246 -5.960 10.237 1.00 87.75 492 ALA A CA 1
ATOM 3939 C C . ALA A 1 492 ? -2.850 -6.013 10.855 1.00 87.75 492 ALA A C 1
ATOM 3941 O O . ALA A 1 492 ? -1.839 -5.942 10.165 1.00 87.75 492 ALA A O 1
ATOM 3942 N N . SER A 1 493 ? -2.803 -6.233 12.168 1.00 84.75 493 SER A N 1
ATOM 3943 C CA . SER A 1 493 ? -1.575 -6.564 12.897 1.00 84.75 493 SER A CA 1
ATOM 3944 C C . SER A 1 493 ? -1.881 -7.521 14.051 1.00 84.75 493 SER A C 1
ATOM 3946 O O . SER A 1 493 ? -2.996 -7.541 14.577 1.00 84.75 493 SER A O 1
ATOM 3948 N N . GLY A 1 494 ? -0.911 -8.349 14.445 1.00 74.50 494 GLY A N 1
ATOM 3949 C CA . GLY A 1 494 ? -0.972 -9.146 15.676 1.00 74.50 494 GLY A CA 1
ATOM 3950 C C . GLY A 1 494 ? -1.998 -10.294 15.714 1.00 74.50 494 GLY A C 1
ATOM 3951 O O . GLY A 1 494 ? -2.403 -10.736 16.791 1.00 74.50 494 GLY A O 1
ATOM 3952 N N . LYS A 1 495 ? -2.430 -10.813 14.557 1.00 69.00 495 LYS A N 1
ATOM 3953 C CA . LYS A 1 495 ? -3.360 -11.957 14.433 1.00 69.00 495 LYS A CA 1
ATOM 3954 C C . LYS A 1 495 ? -2.620 -13.278 14.173 1.00 69.00 495 LYS A C 1
ATOM 3956 O O . LYS A 1 495 ? -1.456 -13.308 13.808 1.00 69.00 495 LYS A O 1
ATOM 3961 N N . ARG A 1 496 ? -3.303 -14.430 14.288 1.00 62.69 496 ARG A N 1
ATOM 3962 C CA . ARG A 1 496 ? -2.686 -15.771 14.078 1.00 62.69 496 ARG A CA 1
ATOM 3963 C C . ARG A 1 496 ? -1.956 -15.949 12.736 1.00 62.69 496 ARG A C 1
ATOM 3965 O O . ARG A 1 496 ? -1.083 -16.807 12.660 1.00 62.69 496 ARG A O 1
ATOM 3972 N N . TYR A 1 497 ? -2.345 -15.189 11.713 1.00 66.12 497 TYR A N 1
ATOM 3973 C CA . TYR A 1 497 ? -1.734 -15.197 10.381 1.00 66.12 497 TYR A CA 1
ATOM 3974 C C . TYR A 1 497 ? -0.900 -13.935 10.084 1.00 66.12 497 TYR A C 1
ATOM 3976 O O . TYR A 1 497 ? -0.233 -13.903 9.059 1.00 66.12 497 TYR A O 1
ATOM 3984 N N . HIS A 1 498 ? -0.896 -12.939 10.982 1.00 68.69 498 HIS A N 1
ATOM 3985 C CA . HIS A 1 498 ? -0.179 -11.666 10.843 1.00 68.69 498 HIS A CA 1
ATOM 3986 C C . HIS A 1 498 ? 0.644 -11.429 12.123 1.00 68.69 498 HIS A C 1
ATOM 3988 O O . HIS A 1 498 ? 0.055 -11.067 13.146 1.00 68.69 498 HIS A O 1
ATOM 3994 N N . PRO A 1 499 ? 1.958 -11.717 12.131 1.00 62.75 499 PRO A N 1
ATOM 3995 C CA . PRO A 1 499 ? 2.780 -11.636 13.340 1.00 62.75 499 PRO A CA 1
ATOM 3996 C C . PRO A 1 499 ? 2.704 -10.250 14.011 1.00 62.75 499 PRO A C 1
ATOM 3998 O O . PRO A 1 499 ? 2.483 -9.237 13.353 1.00 62.75 499 PRO A O 1
ATOM 4001 N N . LEU A 1 500 ? 2.849 -10.211 15.343 1.00 64.56 500 LEU A N 1
ATOM 4002 C CA . LEU A 1 500 ? 2.919 -8.951 16.097 1.00 64.56 500 LEU A CA 1
ATOM 4003 C C . LEU A 1 500 ? 4.124 -8.123 15.615 1.00 64.56 500 LEU A C 1
ATOM 4005 O O . LEU A 1 500 ? 5.233 -8.651 15.592 1.00 64.56 500 LEU A O 1
ATOM 4009 N N . GLY A 1 501 ? 3.911 -6.834 15.337 1.00 67.88 501 GLY A N 1
ATOM 4010 C CA . GLY A 1 501 ? 4.960 -5.883 14.935 1.00 67.88 501 GLY A CA 1
ATOM 4011 C C . GLY A 1 501 ? 4.891 -5.459 13.466 1.00 67.88 501 GLY A C 1
ATOM 4012 O O . GLY A 1 501 ? 5.269 -4.332 13.155 1.00 67.88 501 GLY A O 1
ATOM 4013 N N . ASP A 1 502 ? 4.316 -6.301 12.604 1.00 79.19 502 ASP A N 1
ATOM 4014 C CA . ASP A 1 502 ? 4.108 -5.984 11.190 1.00 79.19 502 ASP A CA 1
ATOM 4015 C C . ASP A 1 502 ? 2.703 -5.404 10.975 1.00 79.19 502 ASP A C 1
ATOM 4017 O O . ASP A 1 502 ? 1.729 -5.864 11.584 1.00 79.19 502 ASP A O 1
ATOM 4021 N N . VAL A 1 503 ? 2.582 -4.415 10.091 1.00 82.50 503 VAL A N 1
ATOM 4022 C CA . VAL A 1 503 ? 1.290 -3.881 9.637 1.00 82.50 503 VAL A CA 1
ATOM 4023 C C . VAL A 1 503 ? 1.020 -4.419 8.247 1.00 82.50 503 VAL A C 1
ATOM 4025 O O . VAL A 1 503 ? 1.693 -4.034 7.301 1.00 82.50 503 VAL A O 1
ATOM 4028 N N . TRP A 1 504 ? 0.045 -5.310 8.121 1.00 87.88 504 TRP A N 1
ATOM 4029 C CA . TRP A 1 504 ? -0.400 -5.822 6.832 1.00 87.88 504 TRP A CA 1
ATOM 4030 C C . TRP A 1 504 ? -1.464 -4.904 6.234 1.00 87.88 504 TRP A C 1
ATOM 4032 O O . TRP A 1 504 ? -2.350 -4.439 6.956 1.00 87.88 504 TRP A O 1
ATOM 4042 N N . ILE A 1 505 ? -1.369 -4.674 4.930 1.00 89.69 505 ILE A N 1
ATOM 4043 C CA . ILE A 1 505 ? -2.307 -3.888 4.137 1.00 89.69 505 ILE A CA 1
ATOM 4044 C C . ILE A 1 505 ? -2.633 -4.653 2.858 1.00 89.69 505 ILE A C 1
ATOM 4046 O O . ILE A 1 505 ? -1.728 -5.115 2.173 1.00 89.69 505 ILE A O 1
ATOM 4050 N N . SER A 1 506 ? -3.910 -4.758 2.507 1.00 92.44 506 SER A N 1
ATOM 4051 C CA . SER A 1 506 ? -4.312 -5.178 1.165 1.00 92.44 506 SER A CA 1
ATOM 4052 C C . SER A 1 506 ? -5.590 -4.490 0.724 1.00 92.44 506 SER A C 1
ATOM 4054 O O . SER A 1 506 ? -6.364 -4.013 1.553 1.00 92.44 506 SER A O 1
ATOM 4056 N N . GLY A 1 507 ? -5.826 -4.437 -0.579 1.00 92.19 507 GLY A N 1
ATOM 4057 C CA . GLY A 1 507 ? -7.047 -3.870 -1.107 1.00 92.19 507 GLY A CA 1
ATOM 4058 C C . GLY A 1 507 ? -7.092 -3.786 -2.621 1.00 92.19 507 GLY A C 1
ATOM 4059 O O . GLY A 1 507 ? -6.136 -4.095 -3.334 1.00 92.19 507 GLY A O 1
ATOM 4060 N N . GLU A 1 508 ? -8.253 -3.360 -3.095 1.00 93.69 508 GLU A N 1
ATOM 4061 C CA . GLU A 1 508 ? -8.563 -3.147 -4.503 1.00 93.69 508 GLU A CA 1
ATOM 4062 C C . GLU A 1 508 ? -9.150 -1.741 -4.646 1.00 93.69 508 GLU A C 1
ATOM 4064 O O . GLU A 1 508 ? -10.110 -1.392 -3.951 1.00 93.69 508 GLU A O 1
ATOM 4069 N N . ALA A 1 509 ? -8.561 -0.927 -5.522 1.00 91.88 509 ALA A N 1
ATOM 4070 C CA . ALA A 1 509 ? -8.973 0.453 -5.738 1.00 91.88 509 ALA A CA 1
ATOM 4071 C C . ALA A 1 509 ? -8.763 0.906 -7.189 1.00 91.88 509 ALA A C 1
ATOM 4073 O O . ALA A 1 509 ? -7.837 0.468 -7.867 1.00 91.88 509 ALA A O 1
ATOM 4074 N N . ALA A 1 510 ? -9.599 1.827 -7.658 1.00 92.06 510 ALA A N 1
ATOM 4075 C CA . ALA A 1 510 ? -9.400 2.549 -8.907 1.00 92.06 510 ALA A CA 1
ATOM 4076 C C . ALA A 1 510 ? -8.577 3.820 -8.633 1.00 92.06 510 ALA A C 1
ATOM 4078 O O . ALA A 1 510 ? -9.109 4.833 -8.178 1.00 92.06 510 ALA A O 1
ATOM 4079 N N . LEU A 1 511 ? -7.266 3.749 -8.874 1.00 89.94 511 LEU A N 1
ATOM 4080 C CA . LEU A 1 511 ? -6.331 4.858 -8.669 1.00 89.94 511 LEU A CA 1
ATOM 4081 C C . LEU A 1 511 ? -6.226 5.671 -9.959 1.00 89.94 511 LEU A C 1
ATOM 4083 O O . LEU A 1 511 ? -5.768 5.144 -10.973 1.00 89.94 511 LEU A O 1
ATOM 4087 N N . ALA A 1 512 ? -6.669 6.927 -9.934 1.00 88.56 512 ALA A N 1
ATOM 4088 C CA . ALA A 1 512 ? -6.724 7.809 -11.099 1.00 88.56 512 ALA A CA 1
ATOM 4089 C C . ALA A 1 512 ? -7.342 7.137 -12.344 1.00 88.56 512 ALA A C 1
ATOM 4091 O O . ALA A 1 512 ? -6.802 7.234 -13.440 1.00 88.56 512 ALA A O 1
ATOM 4092 N N . GLY A 1 513 ? -8.434 6.386 -12.175 1.00 88.75 513 GLY A N 1
ATOM 4093 C CA . GLY A 1 513 ? -9.099 5.616 -13.230 1.00 88.75 513 GLY A CA 1
ATOM 4094 C C . GLY A 1 513 ? -8.527 4.221 -13.512 1.00 88.75 513 GLY A C 1
ATOM 4095 O O . GLY A 1 513 ? -9.150 3.459 -14.251 1.00 88.75 513 GLY A O 1
ATOM 4096 N N . SER A 1 514 ? -7.383 3.849 -12.927 1.00 92.25 514 SER A N 1
ATOM 4097 C CA . SER A 1 514 ? -6.713 2.564 -13.179 1.00 92.25 514 SER A CA 1
ATOM 4098 C C . SER A 1 514 ? -7.084 1.495 -12.140 1.00 92.25 514 SER A C 1
ATOM 4100 O O . SER A 1 514 ? -6.843 1.705 -10.945 1.00 92.25 514 SER A O 1
ATOM 4102 N N . PRO A 1 515 ? -7.614 0.323 -12.550 1.00 94.06 515 PRO A N 1
ATOM 4103 C CA . PRO A 1 515 ? -7.973 -0.760 -11.638 1.00 94.06 515 PRO A CA 1
ATOM 4104 C C . PRO A 1 515 ? -6.717 -1.380 -11.022 1.00 94.06 515 PRO A C 1
ATOM 4106 O O . PRO A 1 515 ? -5.986 -2.129 -11.677 1.00 94.06 515 PRO A O 1
ATOM 4109 N N . SER A 1 516 ? -6.497 -1.071 -9.750 1.00 93.75 516 SER A N 1
ATOM 4110 C CA . SER A 1 516 ? -5.282 -1.380 -9.011 1.00 93.75 516 SER A CA 1
ATOM 4111 C C . SER A 1 516 ? -5.564 -2.319 -7.842 1.00 93.75 516 SER A C 1
ATOM 4113 O O . SER A 1 516 ? -6.568 -2.205 -7.142 1.00 93.75 516 SER A O 1
ATOM 4115 N N . VAL A 1 517 ? -4.644 -3.245 -7.613 1.00 94.56 517 VAL A N 1
ATOM 4116 C CA . VAL A 1 517 ? -4.613 -4.140 -6.459 1.00 94.56 517 VAL A CA 1
ATOM 4117 C C . VAL A 1 517 ? -3.332 -3.852 -5.701 1.00 94.56 517 VAL A C 1
ATOM 4119 O O . VAL A 1 517 ? -2.259 -3.801 -6.305 1.00 94.56 517 VAL A O 1
ATOM 4122 N N . PHE A 1 518 ? -3.435 -3.681 -4.391 1.00 92.25 518 PHE A N 1
ATOM 4123 C CA . PHE A 1 518 ? -2.283 -3.527 -3.518 1.00 92.25 518 PHE A CA 1
ATOM 4124 C C . PHE A 1 518 ? -2.312 -4.571 -2.407 1.00 92.25 518 PHE A C 1
ATOM 4126 O O . PHE A 1 518 ? -3.371 -4.919 -1.892 1.00 92.25 518 PHE A O 1
ATOM 4133 N N . ASP A 1 519 ? -1.149 -5.099 -2.054 1.00 94.12 519 ASP A N 1
ATOM 4134 C CA . ASP A 1 519 ? -0.967 -6.040 -0.950 1.00 94.12 519 ASP A CA 1
ATOM 4135 C C . ASP A 1 519 ? 0.461 -5.914 -0.439 1.00 94.12 519 ASP A C 1
ATOM 4137 O O . ASP A 1 519 ? 1.401 -5.754 -1.218 1.00 94.12 519 ASP A O 1
ATOM 4141 N N . GLY A 1 520 ? 0.637 -5.968 0.869 1.00 90.44 520 GLY A N 1
ATOM 4142 C CA . GLY A 1 520 ? 1.946 -5.826 1.459 1.00 90.44 520 GLY A CA 1
ATOM 4143 C C . GLY A 1 520 ? 1.935 -5.753 2.965 1.00 90.44 520 GLY A C 1
ATOM 4144 O O . GLY A 1 520 ? 0.914 -5.878 3.642 1.00 90.44 520 GLY A O 1
ATOM 4145 N N . ARG A 1 521 ? 3.120 -5.528 3.510 1.00 88.44 521 ARG A N 1
ATOM 4146 C CA . ARG A 1 521 ? 3.335 -5.319 4.929 1.00 88.44 521 ARG A CA 1
ATOM 4147 C C . ARG A 1 521 ? 4.428 -4.294 5.172 1.00 88.44 521 ARG A C 1
ATOM 4149 O O . ARG A 1 521 ? 5.454 -4.276 4.498 1.00 88.44 521 ARG A O 1
ATOM 4156 N N . LEU A 1 522 ? 4.206 -3.481 6.193 1.00 83.69 522 LEU A N 1
ATOM 4157 C CA . LEU A 1 522 ? 5.251 -2.711 6.842 1.00 83.69 522 LEU A CA 1
ATOM 4158 C C . LEU A 1 522 ? 5.870 -3.612 7.906 1.00 83.69 522 LEU A C 1
ATOM 4160 O O . LEU A 1 522 ? 5.196 -4.002 8.864 1.00 83.69 522 LEU A O 1
ATOM 4164 N N . LEU A 1 523 ? 7.126 -3.982 7.695 1.00 81.56 523 LEU A N 1
ATOM 4165 C CA . LEU A 1 523 ? 7.924 -4.787 8.609 1.00 81.56 523 LEU A CA 1
ATOM 4166 C C . LEU A 1 523 ? 8.363 -3.913 9.781 1.00 81.56 523 LEU A C 1
ATOM 4168 O O . LEU A 1 523 ? 8.880 -2.820 9.561 1.00 81.56 523 LEU A O 1
ATOM 4172 N N . ASP A 1 524 ? 8.155 -4.397 11.006 1.00 73.56 524 ASP A N 1
ATOM 4173 C CA . ASP A 1 524 ? 8.559 -3.699 12.237 1.00 73.56 524 ASP A CA 1
ATOM 4174 C C . ASP A 1 524 ? 8.168 -2.200 12.247 1.00 73.56 524 ASP A C 1
ATOM 4176 O O . ASP A 1 524 ? 8.989 -1.313 12.482 1.00 73.56 524 ASP A O 1
ATOM 4180 N N . ALA A 1 525 ? 6.888 -1.902 11.981 1.00 65.56 525 ALA A N 1
ATOM 4181 C CA . ALA A 1 525 ? 6.366 -0.546 11.729 1.00 65.56 525 ALA A CA 1
ATOM 4182 C C . ALA A 1 525 ? 6.587 0.471 12.873 1.00 65.56 525 ALA A C 1
ATOM 4184 O O . ALA A 1 525 ? 6.381 1.670 12.701 1.00 65.56 525 ALA A O 1
ATOM 4185 N N . PHE A 1 526 ? 6.989 -0.000 14.052 1.00 61.97 526 PHE A N 1
ATOM 4186 C CA . PHE A 1 526 ? 7.249 0.814 15.242 1.00 61.97 526 PHE A CA 1
ATOM 4187 C C . PHE A 1 526 ? 8.699 0.683 15.750 1.00 61.97 526 PHE A C 1
ATOM 4189 O O . PHE A 1 526 ? 9.016 1.167 16.843 1.00 61.97 526 PHE A O 1
ATOM 4196 N N . GLY A 1 527 ? 9.551 -0.014 14.996 1.00 66.81 527 GLY A N 1
ATOM 4197 C CA . GLY A 1 527 ? 10.986 -0.162 15.208 1.00 66.81 527 GLY A CA 1
ATOM 4198 C C . GLY A 1 527 ? 11.751 0.340 13.984 1.00 66.81 527 GLY A C 1
ATOM 4199 O O . GLY A 1 527 ? 11.608 1.504 13.608 1.00 66.81 527 GLY A O 1
ATOM 4200 N N . SER A 1 528 ? 12.581 -0.509 13.376 1.00 71.69 528 SER A N 1
ATOM 4201 C CA . SER A 1 528 ? 13.245 -0.188 12.105 1.00 71.69 528 SER A CA 1
ATOM 4202 C C . SER A 1 528 ? 12.313 -0.540 10.950 1.00 71.69 528 SER A C 1
ATOM 4204 O O . SER A 1 528 ? 12.307 -1.680 10.486 1.00 71.69 528 SER A O 1
ATOM 4206 N N . ILE A 1 529 ? 11.514 0.440 10.528 1.00 74.44 529 ILE A N 1
ATOM 4207 C CA . ILE A 1 529 ? 10.495 0.272 9.491 1.00 74.44 529 ILE A CA 1
ATOM 4208 C C . ILE A 1 529 ? 11.138 -0.288 8.214 1.00 74.44 529 ILE A C 1
ATOM 4210 O O . ILE A 1 529 ? 12.136 0.241 7.717 1.00 74.44 529 ILE A O 1
ATOM 4214 N N . GLY A 1 530 ? 10.535 -1.340 7.669 1.00 82.69 530 GLY A N 1
ATOM 4215 C CA . GLY A 1 530 ? 10.826 -1.849 6.335 1.00 82.69 530 GLY A CA 1
ATOM 4216 C C . GLY A 1 530 ? 9.562 -2.071 5.519 1.00 82.69 530 GLY A C 1
ATOM 4217 O O . GLY A 1 530 ? 8.461 -2.172 6.057 1.00 82.69 530 GLY A O 1
ATOM 4218 N N . PHE A 1 531 ? 9.731 -2.153 4.209 1.00 84.75 531 PHE A N 1
ATOM 4219 C CA . PHE A 1 531 ? 8.672 -2.342 3.236 1.00 84.75 531 PHE A CA 1
ATOM 4220 C C . PHE A 1 531 ? 8.772 -3.728 2.595 1.00 84.75 531 PHE A C 1
ATOM 4222 O O . PHE A 1 531 ? 9.857 -4.252 2.344 1.00 84.75 531 PHE A O 1
ATOM 4229 N N . ASP A 1 532 ? 7.609 -4.318 2.363 1.00 90.50 532 ASP A N 1
ATOM 4230 C CA . ASP A 1 532 ? 7.373 -5.477 1.506 1.00 90.50 532 ASP A CA 1
ATOM 4231 C C . ASP A 1 532 ? 5.973 -5.262 0.927 1.00 90.50 532 ASP A C 1
ATOM 4233 O O . ASP A 1 532 ? 4.975 -5.727 1.478 1.00 90.50 532 ASP A O 1
ATOM 4237 N N . PHE A 1 533 ? 5.885 -4.383 -0.070 1.00 91.06 533 PHE A N 1
ATOM 4238 C CA . PHE A 1 533 ? 4.629 -3.862 -0.597 1.00 91.06 533 PHE A CA 1
ATOM 4239 C C . PHE A 1 533 ? 4.569 -3.998 -2.106 1.00 91.06 533 PHE A C 1
ATOM 4241 O O . PHE A 1 533 ? 5.520 -3.680 -2.808 1.00 91.06 533 PHE A O 1
ATOM 4248 N N . ARG A 1 534 ? 3.418 -4.419 -2.617 1.00 93.81 534 ARG A N 1
ATOM 4249 C CA . ARG A 1 534 ? 3.171 -4.586 -4.039 1.00 93.81 534 ARG A CA 1
ATOM 4250 C C . ARG A 1 534 ? 1.934 -3.811 -4.453 1.00 93.81 534 ARG A C 1
ATOM 4252 O O . ARG A 1 534 ? 0.880 -3.941 -3.840 1.00 93.81 534 ARG A O 1
ATOM 4259 N N . LEU A 1 535 ? 2.051 -3.089 -5.558 1.00 93.19 535 LEU A N 1
ATOM 4260 C CA . LEU A 1 535 ? 0.967 -2.431 -6.274 1.00 93.19 535 LEU A CA 1
ATOM 4261 C C . LEU A 1 535 ? 0.935 -2.974 -7.702 1.00 93.19 535 LEU A C 1
ATOM 4263 O O . LEU A 1 535 ? 1.967 -3.058 -8.358 1.00 93.19 535 LEU A O 1
ATOM 4267 N N . ALA A 1 536 ? -0.229 -3.355 -8.210 1.00 94.44 536 ALA A N 1
ATOM 4268 C CA . ALA A 1 536 ? -0.373 -3.827 -9.581 1.00 94.44 536 ALA A CA 1
ATOM 4269 C C . ALA A 1 536 ? -1.651 -3.292 -10.217 1.00 94.44 536 ALA A C 1
ATOM 4271 O O . ALA A 1 536 ? -2.709 -3.335 -9.601 1.00 94.44 536 ALA A O 1
ATOM 4272 N N . THR A 1 537 ? -1.566 -2.856 -11.469 1.00 95.06 537 THR A N 1
ATOM 4273 C CA . THR A 1 537 ? -2.708 -2.476 -12.302 1.00 95.06 537 THR A CA 1
ATOM 4274 C C . THR A 1 537 ? -2.762 -3.341 -13.557 1.00 95.06 537 THR A C 1
ATOM 4276 O O . THR A 1 537 ? -1.741 -3.832 -14.045 1.00 95.06 537 THR A O 1
ATOM 4279 N N . THR A 1 538 ? -3.969 -3.539 -14.083 1.00 94.25 538 THR A N 1
ATOM 4280 C CA . THR A 1 538 ? -4.181 -4.185 -15.394 1.00 94.25 538 THR A CA 1
ATOM 4281 C C . THR A 1 538 ? -4.279 -3.190 -16.549 1.00 94.25 538 THR A C 1
ATOM 4283 O O . THR A 1 538 ? -4.221 -3.602 -17.704 1.00 94.25 538 THR A O 1
ATOM 4286 N N . ASP A 1 539 ? -4.405 -1.901 -16.238 1.00 94.06 539 ASP A N 1
ATOM 4287 C CA . ASP A 1 539 ? -4.440 -0.802 -17.196 1.00 94.06 539 ASP A CA 1
ATOM 4288 C C . ASP A 1 539 ? -3.689 0.384 -16.589 1.00 94.06 539 ASP A C 1
ATOM 4290 O O . ASP A 1 539 ? -4.161 0.999 -15.635 1.00 94.06 539 ASP A O 1
ATOM 4294 N N . ALA A 1 540 ? -2.486 0.658 -17.087 1.00 91.50 540 ALA A N 1
ATOM 4295 C CA . ALA A 1 540 ? -1.664 1.772 -16.631 1.00 91.50 540 ALA A CA 1
ATOM 4296 C C . ALA A 1 540 ? -1.993 3.091 -17.345 1.00 91.50 540 ALA A C 1
ATOM 4298 O O . ALA A 1 540 ? -1.436 4.118 -16.973 1.00 91.50 540 ALA A O 1
ATOM 4299 N N . GLY A 1 541 ? -2.873 3.091 -18.352 1.00 89.88 541 GLY A N 1
ATOM 4300 C CA . GLY A 1 541 ? -3.179 4.264 -19.173 1.00 89.88 541 GLY A CA 1
ATOM 4301 C C . GLY A 1 541 ? -3.655 5.473 -18.361 1.00 89.88 541 GLY A C 1
ATOM 4302 O O . GLY A 1 541 ? -3.030 6.526 -18.451 1.00 89.88 541 GLY A O 1
ATOM 4303 N N . PRO A 1 542 ? -4.703 5.344 -17.530 1.00 90.62 542 PRO A N 1
ATOM 4304 C CA . PRO A 1 542 ? -5.198 6.471 -16.737 1.00 90.62 542 PRO A CA 1
ATOM 4305 C C . PRO A 1 542 ? -4.176 7.004 -15.707 1.00 90.62 542 PRO A C 1
ATOM 4307 O O . PRO A 1 542 ? -4.045 8.216 -15.521 1.00 90.62 542 PRO A O 1
ATOM 4310 N N . LEU A 1 543 ? -3.387 6.114 -15.086 1.00 87.56 543 LEU A N 1
ATOM 4311 C CA . LEU A 1 543 ? -2.284 6.500 -14.192 1.00 87.56 543 LEU A CA 1
ATOM 4312 C C . LEU A 1 543 ? -1.174 7.236 -14.954 1.00 87.56 543 LEU A C 1
ATOM 4314 O O . LEU A 1 543 ? -0.693 8.265 -14.488 1.00 87.56 543 LEU A O 1
ATOM 4318 N N . ALA A 1 544 ? -0.805 6.740 -16.136 1.00 86.19 544 ALA A N 1
ATOM 4319 C CA . ALA A 1 544 ? 0.177 7.352 -17.024 1.00 86.19 544 ALA A CA 1
ATOM 4320 C C . ALA A 1 544 ? -0.229 8.768 -17.445 1.00 86.19 544 ALA A C 1
ATOM 4322 O O . ALA A 1 544 ? 0.579 9.681 -17.347 1.00 86.19 544 ALA A O 1
ATOM 4323 N N . GLU A 1 545 ? -1.488 8.970 -17.842 1.00 85.81 545 GLU A N 1
ATOM 4324 C CA . GLU A 1 545 ? -2.015 10.288 -18.221 1.00 85.81 545 GLU A CA 1
ATOM 4325 C C . GLU A 1 545 ? -2.006 11.290 -17.057 1.00 85.81 545 GLU A C 1
ATOM 4327 O O . GLU A 1 545 ? -1.899 12.495 -17.286 1.00 85.81 545 GLU A O 1
ATOM 4332 N N . THR A 1 546 ? -2.117 10.803 -15.818 1.00 84.94 546 THR A N 1
ATOM 4333 C CA . THR A 1 546 ? -2.103 11.644 -14.614 1.00 84.94 546 THR A CA 1
ATOM 4334 C C . THR A 1 546 ? -0.678 12.007 -14.195 1.00 84.94 546 THR A C 1
ATOM 4336 O O . THR A 1 546 ? -0.406 13.166 -13.888 1.00 84.94 546 THR A O 1
ATOM 4339 N N . LEU A 1 547 ? 0.235 11.030 -14.198 1.00 82.38 547 LEU A N 1
ATOM 4340 C CA . LEU A 1 547 ? 1.633 11.214 -13.791 1.00 82.38 547 LEU A CA 1
ATOM 4341 C C . LEU A 1 547 ? 2.472 11.915 -14.869 1.00 82.38 547 LEU A C 1
ATOM 4343 O O . LEU A 1 547 ? 3.291 12.770 -14.550 1.00 82.38 547 LEU A O 1
ATOM 4347 N N . PHE A 1 548 ? 2.239 11.577 -16.137 1.00 82.00 548 PHE A N 1
ATOM 4348 C CA . PHE A 1 548 ? 2.961 12.081 -17.307 1.00 82.00 548 PHE A CA 1
ATOM 4349 C C . PHE A 1 548 ? 1.960 12.652 -18.325 1.00 82.00 548 PHE A C 1
ATOM 4351 O O . PHE A 1 548 ? 1.734 12.062 -19.395 1.00 82.00 548 PHE A O 1
ATOM 4358 N N . PRO A 1 549 ? 1.305 13.783 -17.989 1.00 80.12 549 PRO A N 1
ATOM 4359 C CA . PRO A 1 549 ? 0.309 14.389 -18.859 1.00 80.12 549 PRO A CA 1
ATOM 4360 C C . PRO A 1 549 ? 0.920 14.724 -20.216 1.00 80.12 549 PRO A C 1
ATOM 4362 O O . PRO A 1 549 ? 2.094 15.069 -20.324 1.00 80.12 549 PRO A O 1
ATOM 4365 N N . ALA A 1 550 ? 0.112 14.618 -21.270 1.00 81.88 550 ALA A N 1
ATOM 4366 C CA . ALA A 1 550 ? 0.595 14.919 -22.605 1.00 81.88 550 ALA A CA 1
ATOM 4367 C C . ALA A 1 550 ? 1.028 16.390 -22.705 1.00 81.88 550 ALA A C 1
ATOM 4369 O O . ALA A 1 550 ? 0.263 17.294 -22.358 1.00 81.88 550 ALA A O 1
ATOM 4370 N N . GLU A 1 551 ? 2.219 16.621 -23.241 1.00 80.12 551 GLU A N 1
ATOM 4371 C CA . GLU A 1 551 ? 2.773 17.945 -23.493 1.00 80.12 551 GLU A CA 1
ATOM 4372 C C . GLU A 1 551 ? 2.776 18.236 -25.001 1.00 80.12 551 GLU A C 1
ATOM 4374 O O . GLU A 1 551 ? 2.858 17.314 -25.820 1.00 80.12 551 GLU A O 1
ATOM 4379 N N . PRO A 1 552 ? 2.606 19.502 -25.419 1.00 77.94 552 PRO A N 1
ATOM 4380 C CA . PRO A 1 552 ? 2.725 19.865 -26.822 1.00 77.94 552 PRO A CA 1
ATOM 4381 C C . PRO A 1 552 ? 4.188 19.773 -27.275 1.00 77.94 552 PRO A C 1
ATOM 4383 O O . PRO A 1 552 ? 5.050 20.438 -26.709 1.00 77.94 552 PRO A O 1
ATOM 4386 N N . ASP A 1 553 ? 4.449 19.005 -28.333 1.00 71.56 553 ASP A N 1
ATOM 4387 C CA . ASP A 1 553 ? 5.747 18.984 -29.014 1.00 71.56 553 ASP A CA 1
ATOM 4388 C C . ASP A 1 553 ? 6.052 20.323 -29.726 1.00 71.56 553 ASP A C 1
ATOM 4390 O O . ASP A 1 553 ? 5.205 21.221 -29.804 1.00 71.56 553 ASP A O 1
ATOM 4394 N N . ASP A 1 554 ? 7.249 20.457 -30.310 1.00 68.94 554 ASP A N 1
ATOM 4395 C CA . ASP A 1 554 ? 7.673 21.649 -31.073 1.00 68.94 554 ASP A CA 1
ATOM 4396 C C . ASP A 1 554 ? 6.745 21.988 -32.261 1.00 68.94 554 ASP A C 1
ATOM 4398 O O . ASP A 1 554 ? 6.754 23.105 -32.788 1.00 68.94 554 ASP A O 1
ATOM 4402 N N . GLN A 1 555 ? 5.912 21.033 -32.691 1.00 69.56 555 GLN A N 1
ATOM 4403 C CA . GLN A 1 555 ? 4.907 21.191 -33.744 1.00 69.56 555 GLN A CA 1
ATOM 4404 C C . GLN A 1 555 ? 3.492 21.447 -33.187 1.00 69.56 555 GLN A C 1
ATOM 4406 O O . GLN A 1 555 ? 2.534 21.565 -33.963 1.00 69.56 555 GLN A O 1
ATOM 4411 N N . GLY A 1 556 ? 3.344 21.558 -31.865 1.00 72.88 556 GLY A N 1
ATOM 4412 C CA . GLY A 1 556 ? 2.092 21.786 -31.149 1.00 72.88 556 GLY A CA 1
ATOM 4413 C C . GLY A 1 556 ? 1.175 20.563 -31.060 1.00 72.88 556 GLY A C 1
ATOM 4414 O O . GLY A 1 556 ? -0.029 20.730 -30.837 1.00 72.88 556 GLY A O 1
ATOM 4415 N N . ARG A 1 557 ? 1.684 19.344 -31.278 1.00 76.50 557 ARG A N 1
ATOM 4416 C CA . ARG A 1 557 ? 0.923 18.095 -31.115 1.00 76.50 557 ARG A CA 1
ATOM 4417 C C . ARG A 1 557 ? 1.089 17.588 -29.690 1.00 76.50 557 ARG A C 1
ATOM 4419 O O . ARG A 1 557 ? 2.199 17.505 -29.192 1.00 76.50 557 ARG A O 1
ATOM 4426 N N . MET A 1 558 ? -0.017 17.216 -29.056 1.00 78.50 558 MET A N 1
ATOM 4427 C CA . MET A 1 558 ? 0.010 16.636 -27.712 1.00 78.50 558 MET A CA 1
ATOM 4428 C C . MET A 1 558 ? 0.608 15.230 -27.770 1.00 78.50 558 MET A C 1
ATOM 4430 O O . MET A 1 558 ? 0.070 14.374 -28.479 1.00 78.50 558 MET A O 1
ATOM 4434 N N . ARG A 1 559 ? 1.685 14.998 -27.023 1.00 72.31 559 ARG A N 1
ATOM 4435 C CA . ARG A 1 559 ? 2.355 13.704 -26.885 1.00 72.31 559 ARG A CA 1
ATOM 4436 C C . ARG A 1 559 ? 2.571 13.390 -25.421 1.00 72.31 559 ARG A C 1
ATOM 4438 O O . ARG A 1 559 ? 2.920 14.276 -24.653 1.00 72.31 559 ARG A O 1
ATOM 4445 N N . SER A 1 560 ? 2.357 12.139 -25.039 1.00 78.62 560 SER A N 1
ATOM 4446 C CA . SER A 1 560 ? 2.736 11.668 -23.710 1.00 78.62 560 SER A CA 1
ATOM 4447 C C . SER A 1 560 ? 4.015 10.851 -23.828 1.00 78.62 560 SER A C 1
ATOM 4449 O O . SER A 1 560 ? 4.121 10.015 -24.724 1.00 78.62 560 SER A O 1
ATOM 4451 N N . LEU A 1 561 ? 4.953 11.095 -22.911 1.00 79.56 561 LEU A N 1
ATOM 4452 C CA . LEU A 1 561 ? 6.188 10.321 -22.759 1.00 79.56 561 LEU A CA 1
ATOM 4453 C C . LEU A 1 561 ? 5.903 8.834 -22.513 1.00 79.56 561 LEU A C 1
ATOM 4455 O O . LEU A 1 561 ? 6.700 7.972 -22.878 1.00 79.56 561 LEU A O 1
ATOM 4459 N N . PHE A 1 562 ? 4.764 8.531 -21.888 1.00 83.19 562 PHE A N 1
ATOM 4460 C CA . PHE A 1 562 ? 4.405 7.190 -21.465 1.00 83.19 562 PHE A CA 1
ATOM 4461 C C . PHE A 1 562 ? 2.915 6.930 -21.689 1.00 83.19 562 PHE A C 1
ATOM 4463 O O . PHE A 1 562 ? 2.062 7.643 -21.171 1.00 83.19 562 PHE A O 1
ATOM 4470 N N . SER A 1 563 ? 2.578 5.871 -22.423 1.00 85.31 563 SER A N 1
ATOM 4471 C CA . SER A 1 563 ? 1.198 5.405 -22.573 1.00 85.31 563 SER A CA 1
ATOM 4472 C C . SER A 1 563 ? 1.099 3.918 -22.254 1.00 85.31 563 SER A C 1
ATOM 4474 O O . SER A 1 563 ? 1.924 3.111 -22.680 1.00 85.31 563 SER A O 1
ATOM 4476 N N . GLY A 1 564 ? 0.075 3.551 -21.487 1.00 85.69 564 GLY A N 1
ATOM 4477 C CA . GLY A 1 564 ? -0.130 2.185 -21.005 1.00 85.69 564 GLY A CA 1
ATOM 4478 C C . GLY A 1 564 ? -1.580 1.725 -21.082 1.00 85.69 564 GLY A C 1
ATOM 4479 O O . GLY A 1 564 ? -2.010 0.954 -20.227 1.00 85.69 564 GLY A O 1
ATOM 4480 N N . THR A 1 565 ? -2.363 2.232 -22.041 1.00 88.62 565 THR A N 1
ATOM 4481 C CA . THR A 1 565 ? -3.788 1.887 -22.161 1.00 88.62 565 THR A CA 1
ATOM 4482 C C . THR A 1 565 ? -3.979 0.386 -22.392 1.00 88.62 565 THR A C 1
ATOM 4484 O O . THR A 1 565 ? -3.644 -0.146 -23.450 1.00 88.62 565 THR A O 1
ATOM 4487 N N . GLY A 1 566 ? -4.578 -0.294 -21.414 1.00 89.69 566 GLY A N 1
ATOM 4488 C CA . GLY A 1 566 ? -4.764 -1.747 -21.400 1.00 89.69 566 GLY A CA 1
ATOM 4489 C C . GLY A 1 566 ? -3.494 -2.546 -21.088 1.00 89.69 566 GLY A C 1
ATOM 4490 O O . GLY A 1 566 ? -3.488 -3.766 -21.271 1.00 89.69 566 GLY A O 1
ATOM 4491 N N . SER A 1 567 ? -2.438 -1.872 -20.637 1.00 93.31 567 SER A N 1
ATOM 4492 C CA . SER A 1 567 ? -1.127 -2.452 -20.361 1.00 93.31 567 SER A CA 1
ATOM 4493 C C . SER A 1 567 ? -0.954 -2.684 -18.856 1.00 93.31 567 SER A C 1
ATOM 4495 O O . SER A 1 567 ? -1.107 -1.740 -18.074 1.00 93.31 567 SER A O 1
ATOM 4497 N N . PRO A 1 568 ? -0.636 -3.913 -18.412 1.00 94.88 568 PRO A N 1
ATOM 4498 C CA . PRO A 1 568 ? -0.442 -4.198 -17.000 1.00 94.88 568 PRO A CA 1
ATOM 4499 C C . PRO A 1 568 ? 0.918 -3.689 -16.509 1.00 94.88 568 PRO A C 1
ATOM 4501 O O . PRO A 1 568 ? 1.939 -3.856 -17.180 1.00 94.88 568 PRO A O 1
ATOM 4504 N N . VAL A 1 569 ? 0.932 -3.127 -15.300 1.00 94.25 569 VAL A N 1
ATOM 4505 C CA . VAL A 1 569 ? 2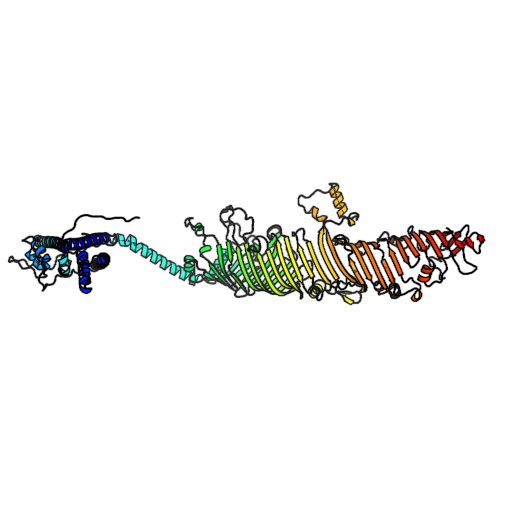.141 -2.663 -14.603 1.00 94.25 569 VAL A CA 1
ATOM 4506 C C . VAL A 1 569 ? 2.082 -3.112 -13.150 1.00 94.25 569 VAL A C 1
ATOM 4508 O O . VAL A 1 569 ? 1.027 -3.054 -12.521 1.00 94.25 569 VAL A O 1
ATOM 4511 N N . SER A 1 570 ? 3.207 -3.555 -12.600 1.00 94.50 570 SER A N 1
ATOM 4512 C CA . SER A 1 570 ? 3.360 -3.822 -11.174 1.00 94.50 570 SER A CA 1
ATOM 4513 C C . SER A 1 570 ? 4.609 -3.162 -10.615 1.00 94.50 570 SER A C 1
ATOM 4515 O O . SER A 1 570 ? 5.674 -3.277 -11.212 1.00 94.50 570 SER A O 1
ATOM 4517 N N . LEU A 1 571 ? 4.457 -2.537 -9.455 1.00 92.00 571 LEU A N 1
ATOM 4518 C CA . LEU A 1 571 ? 5.504 -1.989 -8.610 1.00 92.00 571 LEU A CA 1
ATOM 4519 C C . LEU A 1 571 ? 5.616 -2.859 -7.352 1.00 92.00 571 LEU A C 1
ATOM 4521 O O . LEU A 1 571 ? 4.607 -3.174 -6.722 1.00 92.00 571 LEU A O 1
ATOM 4525 N N . GLU A 1 572 ? 6.829 -3.223 -6.976 1.00 94.00 572 GLU A N 1
ATOM 4526 C CA . GLU A 1 572 ? 7.162 -3.912 -5.734 1.00 94.00 572 GLU A CA 1
ATOM 4527 C C . GLU A 1 572 ? 8.210 -3.087 -4.980 1.00 94.00 572 GLU A C 1
ATOM 4529 O O . GLU A 1 572 ? 9.165 -2.589 -5.564 1.00 94.00 572 GLU A O 1
ATOM 4534 N N . VAL A 1 573 ? 7.991 -2.884 -3.685 1.00 89.88 573 VAL A N 1
ATOM 4535 C CA . VAL A 1 573 ? 8.799 -2.048 -2.796 1.00 89.88 573 VAL A CA 1
ATOM 4536 C C . VAL A 1 573 ? 9.295 -2.934 -1.663 1.00 89.88 573 VAL A C 1
ATOM 4538 O O . VAL A 1 573 ? 8.489 -3.444 -0.881 1.00 89.88 573 VAL A O 1
ATOM 4541 N N . MET A 1 574 ? 10.608 -3.127 -1.573 1.00 92.44 574 MET A N 1
ATOM 4542 C CA . MET A 1 574 ? 11.240 -4.039 -0.619 1.00 92.44 574 MET A CA 1
ATOM 4543 C C . MET A 1 574 ? 12.386 -3.366 0.137 1.00 92.44 574 MET A C 1
ATOM 4545 O O . MET A 1 574 ? 13.083 -2.525 -0.416 1.00 92.44 574 MET A O 1
ATOM 4549 N N . GLY A 1 575 ? 12.639 -3.797 1.372 1.00 86.62 575 GLY A N 1
ATOM 4550 C CA . GLY A 1 575 ? 13.819 -3.386 2.147 1.00 86.62 575 GLY A CA 1
ATOM 4551 C C . GLY A 1 575 ? 13.512 -2.385 3.267 1.00 86.62 575 GLY A C 1
ATOM 4552 O O . GLY A 1 575 ? 12.366 -1.966 3.428 1.00 86.62 575 GLY A O 1
ATOM 4553 N N . PRO A 1 576 ? 14.493 -2.051 4.121 1.00 82.12 576 PRO A N 1
ATOM 4554 C CA . PRO A 1 576 ? 14.320 -1.042 5.167 1.00 82.12 576 PRO A CA 1
ATOM 4555 C C . PRO A 1 576 ? 14.096 0.352 4.553 1.00 82.12 576 PRO A C 1
ATOM 4557 O O . PRO A 1 576 ? 14.519 0.594 3.430 1.00 82.12 576 PRO A O 1
ATOM 4560 N N . VAL A 1 577 ? 13.478 1.289 5.291 1.00 75.06 577 VAL A N 1
ATOM 4561 C CA . VAL A 1 577 ? 13.249 2.687 4.830 1.00 75.06 577 VAL A CA 1
ATOM 4562 C C . VAL A 1 577 ? 14.521 3.362 4.308 1.00 75.06 577 VAL A C 1
ATOM 4564 O O . VAL A 1 577 ? 14.452 4.198 3.415 1.00 75.06 577 VAL A O 1
ATOM 4567 N N . ASP A 1 578 ? 15.666 2.996 4.873 1.00 71.00 578 ASP A N 1
ATOM 4568 C CA . ASP A 1 578 ? 16.968 3.555 4.525 1.00 71.00 578 ASP A CA 1
ATOM 4569 C C . ASP A 1 578 ? 17.631 2.902 3.295 1.00 71.00 578 ASP A C 1
ATOM 4571 O O . ASP A 1 578 ? 18.569 3.476 2.762 1.00 71.00 578 ASP A O 1
ATOM 4575 N N . GLU A 1 579 ? 17.181 1.719 2.857 1.00 81.38 579 GLU A N 1
ATOM 4576 C CA . GLU A 1 579 ? 17.741 0.966 1.716 1.00 81.38 579 GLU A CA 1
ATOM 4577 C C . GLU A 1 579 ? 16.586 0.345 0.905 1.00 81.38 579 GLU A C 1
ATOM 4579 O O . GLU A 1 579 ? 16.433 -0.879 0.810 1.00 81.38 579 GLU A O 1
ATOM 4584 N N . VAL A 1 580 ? 15.697 1.197 0.385 1.00 80.38 580 VAL A N 1
ATOM 4585 C CA . VAL A 1 580 ? 14.513 0.753 -0.364 1.00 80.38 580 VAL A CA 1
ATOM 4586 C C . VAL A 1 580 ? 14.900 0.339 -1.783 1.00 80.38 580 VAL A C 1
ATOM 4588 O O . VAL A 1 580 ? 15.561 1.075 -2.511 1.00 80.38 580 VAL A O 1
ATOM 4591 N N . VAL A 1 581 ? 14.418 -0.830 -2.194 1.00 87.75 581 VAL A N 1
ATOM 4592 C CA . VAL A 1 581 ? 14.491 -1.358 -3.558 1.00 87.75 581 VAL A CA 1
ATOM 4593 C C . VAL A 1 581 ? 13.101 -1.262 -4.179 1.00 87.75 581 VAL A C 1
ATOM 4595 O O . VAL A 1 581 ? 12.128 -1.764 -3.612 1.00 87.75 581 VAL A O 1
ATOM 4598 N N . LEU A 1 582 ? 13.012 -0.623 -5.343 1.00 90.00 582 LEU A N 1
ATOM 4599 C CA . LEU A 1 582 ? 11.778 -0.450 -6.106 1.00 90.00 582 LEU A CA 1
ATOM 4600 C C . LEU A 1 582 ? 11.870 -1.241 -7.413 1.00 90.00 582 LEU A C 1
ATOM 4602 O O . LEU A 1 582 ? 12.586 -0.846 -8.328 1.00 90.00 582 LEU A O 1
ATOM 4606 N N . ASP A 1 583 ? 11.128 -2.335 -7.523 1.00 92.62 583 ASP A N 1
ATOM 4607 C CA . ASP A 1 583 ? 11.060 -3.155 -8.729 1.00 92.62 583 ASP A CA 1
ATOM 4608 C C . ASP A 1 583 ? 9.792 -2.822 -9.523 1.00 92.62 583 ASP A C 1
ATOM 4610 O O . ASP A 1 583 ? 8.673 -2.947 -9.030 1.00 92.62 583 ASP A O 1
ATOM 4614 N N . ILE A 1 584 ? 9.951 -2.409 -10.779 1.00 91.75 584 ILE A N 1
ATOM 4615 C CA . ILE A 1 584 ? 8.849 -2.073 -11.684 1.00 91.75 584 ILE A CA 1
ATOM 4616 C C . ILE A 1 584 ? 8.875 -3.033 -12.866 1.00 91.75 584 ILE A C 1
ATOM 4618 O O . ILE A 1 584 ? 9.878 -3.163 -13.566 1.00 91.75 584 ILE A O 1
ATOM 4622 N N . VAL A 1 585 ? 7.739 -3.677 -13.128 1.00 94.12 585 VAL A N 1
ATOM 4623 C CA . VAL A 1 585 ? 7.532 -4.551 -14.285 1.00 94.12 585 VAL A CA 1
ATOM 4624 C C . VAL A 1 585 ? 6.316 -4.076 -15.062 1.00 94.12 585 VAL A C 1
ATOM 4626 O O . VAL A 1 585 ? 5.235 -3.932 -14.497 1.00 94.12 585 VAL A O 1
ATOM 4629 N N . GLY A 1 586 ? 6.474 -3.879 -16.365 1.00 93.31 586 GLY A N 1
ATOM 4630 C CA . GLY A 1 586 ? 5.405 -3.471 -17.269 1.00 93.31 586 GLY A CA 1
ATOM 4631 C C . GLY A 1 586 ? 5.464 -4.217 -18.595 1.00 93.31 586 GLY A C 1
ATOM 4632 O O . GLY A 1 586 ? 6.534 -4.661 -19.014 1.00 93.31 586 GLY A O 1
ATOM 4633 N N . GLN A 1 587 ? 4.310 -4.399 -19.236 1.00 93.25 587 GLN A N 1
ATOM 4634 C CA . GLN A 1 587 ? 4.199 -5.133 -20.503 1.00 93.25 587 GLN A CA 1
ATOM 4635 C C . GLN A 1 587 ? 3.331 -4.393 -21.507 1.00 93.25 587 GLN A C 1
ATOM 4637 O O . GLN A 1 587 ? 2.287 -3.858 -21.136 1.00 93.25 587 GLN A O 1
ATOM 4642 N N . GLY A 1 588 ? 3.729 -4.424 -22.779 1.00 90.12 588 GLY A N 1
ATOM 4643 C CA . GLY A 1 588 ? 2.985 -3.780 -23.860 1.00 90.12 588 GLY A CA 1
ATOM 4644 C C . GLY A 1 588 ? 2.829 -2.268 -23.674 1.00 90.12 588 GLY A C 1
ATOM 4645 O O . GLY A 1 588 ? 1.772 -1.717 -23.975 1.00 90.12 588 GLY A O 1
ATOM 4646 N N . LEU A 1 589 ? 3.832 -1.604 -23.101 1.00 91.19 589 LEU A N 1
ATOM 4647 C CA . LEU A 1 589 ? 3.829 -0.158 -22.874 1.00 91.19 589 LEU A CA 1
ATOM 4648 C C . LEU A 1 589 ? 4.254 0.589 -24.141 1.00 91.19 589 LEU A C 1
ATOM 4650 O O . LEU A 1 589 ? 4.858 0.012 -25.042 1.00 91.19 589 LEU A O 1
ATOM 4654 N N . THR A 1 590 ? 3.937 1.875 -24.219 1.00 88.50 590 THR A N 1
ATOM 4655 C CA . THR A 1 590 ? 4.455 2.776 -25.253 1.00 88.50 590 THR A CA 1
ATOM 4656 C C . THR A 1 590 ? 5.280 3.859 -24.578 1.00 88.50 590 THR A C 1
ATOM 4658 O O . THR A 1 590 ? 4.797 4.502 -23.645 1.00 88.50 590 THR A O 1
ATOM 4661 N N . VAL A 1 591 ? 6.520 4.046 -25.025 1.00 86.69 591 VAL A N 1
ATOM 4662 C CA . VAL A 1 591 ? 7.453 5.030 -24.466 1.00 86.69 591 VAL A CA 1
ATOM 4663 C C . VAL A 1 591 ? 7.934 5.942 -25.590 1.00 86.69 591 VAL A C 1
ATOM 4665 O O . VAL A 1 591 ? 8.596 5.474 -26.511 1.00 86.69 591 VAL A O 1
ATOM 4668 N N . ASP A 1 592 ? 7.616 7.232 -25.519 1.00 79.62 592 ASP A N 1
ATOM 4669 C CA . ASP A 1 592 ? 8.047 8.247 -26.489 1.00 79.62 592 ASP A CA 1
ATOM 4670 C C . ASP A 1 592 ? 9.055 9.186 -25.818 1.00 79.62 592 ASP A C 1
ATOM 4672 O O . ASP A 1 592 ? 8.682 10.202 -25.242 1.00 79.62 592 ASP A O 1
ATOM 4676 N N . LEU A 1 593 ? 10.337 8.800 -25.815 1.00 67.56 593 LEU A N 1
ATOM 4677 C CA . LEU A 1 593 ? 11.395 9.507 -25.074 1.00 67.56 593 LEU A CA 1
ATOM 4678 C C . LEU A 1 593 ? 11.834 10.826 -25.724 1.00 67.56 593 LEU A C 1
ATOM 4680 O O . LEU A 1 593 ? 12.516 11.618 -25.076 1.00 67.56 593 LEU A O 1
ATOM 4684 N N . PHE A 1 594 ? 11.489 11.060 -26.994 1.00 66.06 594 PHE A N 1
ATOM 4685 C CA . PHE A 1 594 ? 11.983 12.205 -27.756 1.00 66.06 594 PHE A CA 1
ATOM 4686 C C . PHE A 1 594 ? 10.841 12.948 -28.462 1.00 66.06 594 PHE A C 1
ATOM 4688 O O . PHE A 1 594 ? 9.832 12.349 -28.825 1.00 66.06 594 PHE A O 1
ATOM 4695 N N . PRO A 1 595 ? 10.999 14.254 -28.746 1.00 58.28 595 PRO A N 1
ATOM 4696 C CA . PRO A 1 595 ? 9.994 15.019 -29.492 1.00 58.28 595 PRO A CA 1
ATOM 4697 C C . PRO A 1 595 ? 9.724 14.438 -30.894 1.00 58.28 595 PRO A C 1
ATOM 4699 O O . PRO A 1 595 ? 8.622 14.544 -31.445 1.00 58.28 595 PRO A O 1
ATOM 4702 N N . GLU A 1 596 ? 10.732 13.796 -31.487 1.00 62.47 596 GLU A N 1
ATOM 4703 C CA . GLU A 1 596 ? 10.679 13.221 -32.827 1.00 62.47 596 GLU A CA 1
ATOM 4704 C C . GLU A 1 596 ? 10.011 11.829 -32.836 1.00 62.47 596 GLU A C 1
ATOM 4706 O O . GLU A 1 596 ? 10.458 10.928 -32.131 1.00 62.47 596 GLU A O 1
ATOM 4711 N N . PRO A 1 597 ? 8.998 11.585 -33.700 1.00 58.84 597 PRO A N 1
ATOM 4712 C CA . PRO A 1 597 ? 8.227 10.330 -33.721 1.00 58.84 597 PRO A CA 1
ATOM 4713 C C . PRO A 1 597 ? 9.041 9.073 -34.053 1.00 58.84 597 PRO A C 1
ATOM 4715 O O . PRO A 1 597 ? 8.531 7.968 -33.906 1.00 58.84 597 PRO A O 1
ATOM 4718 N N . ALA A 1 598 ? 10.271 9.228 -34.544 1.00 61.22 598 ALA A N 1
ATOM 4719 C CA . ALA A 1 598 ? 11.136 8.112 -34.908 1.00 61.22 598 ALA A CA 1
ATOM 4720 C C . ALA A 1 598 ? 11.550 7.256 -33.697 1.00 61.22 598 ALA A C 1
ATOM 4722 O O . ALA A 1 598 ? 11.894 6.089 -33.868 1.00 61.22 598 ALA A O 1
ATOM 4723 N N . TRP A 1 599 ? 11.507 7.821 -32.488 1.00 66.00 599 TRP A N 1
ATOM 4724 C CA . TRP A 1 599 ? 12.019 7.183 -31.276 1.00 66.00 599 TRP A CA 1
ATOM 4725 C C . TRP A 1 599 ? 10.935 6.665 -30.329 1.00 66.00 599 TRP A C 1
ATOM 4727 O O . TRP A 1 599 ? 11.259 6.183 -29.242 1.00 66.00 599 TRP A O 1
ATOM 4737 N N . ALA A 1 600 ? 9.670 6.717 -30.749 1.00 76.38 600 ALA A N 1
ATOM 4738 C CA . ALA A 1 600 ? 8.594 6.061 -30.029 1.00 76.38 600 ALA A CA 1
ATOM 4739 C C . ALA A 1 600 ? 8.814 4.540 -30.050 1.00 76.38 600 ALA A C 1
ATOM 4741 O O . ALA A 1 600 ? 8.965 3.916 -31.104 1.00 76.38 600 ALA A O 1
ATOM 4742 N N . LEU A 1 601 ? 8.866 3.955 -28.860 1.00 85.88 601 LEU A N 1
ATOM 4743 C CA . LEU A 1 601 ? 8.963 2.524 -28.638 1.00 85.88 601 LEU A CA 1
ATOM 4744 C C . LEU A 1 601 ? 7.567 1.990 -28.331 1.00 85.88 601 LEU A C 1
ATOM 4746 O O . LEU A 1 601 ? 6.971 2.361 -27.321 1.00 85.88 601 LEU A O 1
ATOM 4750 N N . ASP A 1 602 ? 7.083 1.085 -29.173 1.00 87.12 602 ASP A N 1
ATOM 4751 C CA . ASP A 1 602 ? 5.797 0.406 -29.012 1.00 87.12 602 ASP A CA 1
ATOM 4752 C C . ASP A 1 602 ? 5.991 -1.012 -28.448 1.00 87.12 602 ASP A C 1
ATOM 4754 O O . ASP A 1 602 ? 7.040 -1.633 -28.639 1.00 87.12 602 ASP A O 1
ATOM 4758 N N . ASP A 1 603 ? 4.953 -1.575 -27.821 1.00 88.94 603 ASP A N 1
ATOM 4759 C CA . ASP A 1 603 ? 4.950 -2.951 -27.283 1.00 88.94 603 ASP A CA 1
ATOM 4760 C C . ASP A 1 603 ? 6.152 -3.221 -26.352 1.00 88.94 603 ASP A C 1
ATOM 4762 O O . ASP A 1 603 ? 6.873 -4.214 -26.482 1.00 88.94 603 ASP A O 1
ATOM 4766 N N . VAL A 1 604 ? 6.410 -2.266 -25.453 1.00 90.81 604 VAL A N 1
ATOM 4767 C CA . VAL A 1 604 ? 7.550 -2.274 -24.540 1.00 90.81 604 VAL A CA 1
ATOM 4768 C C . VAL A 1 604 ? 7.264 -3.176 -23.346 1.00 90.81 604 VAL A C 1
ATOM 4770 O O . VAL A 1 604 ? 6.411 -2.887 -22.505 1.00 90.81 604 VAL A O 1
ATOM 4773 N N . ASP A 1 605 ? 8.036 -4.252 -23.256 1.00 92.19 605 ASP A N 1
ATOM 4774 C CA . ASP A 1 605 ? 8.190 -5.070 -22.063 1.00 92.19 605 ASP A CA 1
ATOM 4775 C C . ASP A 1 605 ? 9.411 -4.581 -21.285 1.00 92.19 605 ASP A C 1
ATOM 4777 O O . ASP A 1 605 ? 10.542 -4.627 -21.789 1.00 92.19 605 ASP A O 1
ATOM 4781 N N . VAL A 1 606 ? 9.192 -4.155 -20.044 1.00 91.25 606 VAL A N 1
ATOM 4782 C CA . VAL A 1 606 ? 10.235 -3.603 -19.183 1.00 91.25 606 VAL A CA 1
ATOM 4783 C C . VAL A 1 606 ? 10.211 -4.244 -17.798 1.00 91.25 606 VAL A C 1
ATOM 4785 O O . VAL A 1 606 ? 9.153 -4.493 -17.224 1.00 91.25 606 VAL A O 1
ATOM 4788 N N . ALA A 1 607 ? 11.395 -4.523 -17.268 1.00 92.00 607 ALA A N 1
ATOM 4789 C CA . ALA A 1 607 ? 11.634 -4.840 -15.871 1.00 92.00 607 ALA A CA 1
ATOM 4790 C C . ALA A 1 607 ? 12.838 -4.014 -15.416 1.00 92.00 607 ALA A C 1
ATOM 4792 O O . ALA A 1 607 ? 13.944 -4.213 -15.933 1.00 92.00 607 ALA A O 1
ATOM 4793 N N . VAL A 1 608 ? 12.601 -3.081 -14.496 1.00 91.25 608 VAL A N 1
ATOM 4794 C CA . VAL A 1 608 ? 13.630 -2.225 -13.901 1.00 91.25 608 VAL A CA 1
ATOM 4795 C C . VAL A 1 608 ? 13.626 -2.333 -12.389 1.00 91.25 608 VAL A C 1
ATOM 4797 O O . VAL A 1 608 ? 12.575 -2.522 -11.782 1.00 91.25 608 VAL A O 1
ATOM 4800 N N . SER A 1 609 ? 14.802 -2.153 -11.806 1.00 91.25 609 SER A N 1
ATOM 4801 C CA . SER A 1 609 ? 15.000 -2.025 -10.366 1.00 91.25 609 SER A CA 1
ATOM 4802 C C . SER A 1 609 ? 15.632 -0.670 -10.087 1.00 91.25 609 SER A C 1
ATOM 4804 O O . SER A 1 609 ? 16.675 -0.363 -10.659 1.00 91.25 609 SER A O 1
ATOM 4806 N N . LEU A 1 610 ? 15.030 0.127 -9.217 1.00 91.00 610 LEU A N 1
ATOM 4807 C CA . LEU A 1 610 ? 15.590 1.374 -8.716 1.00 91.00 610 LEU A CA 1
ATOM 4808 C C . LEU A 1 610 ? 16.110 1.140 -7.294 1.00 91.00 610 LEU A C 1
ATOM 4810 O O . LEU A 1 610 ? 15.355 0.726 -6.412 1.00 91.00 610 LEU A O 1
ATOM 4814 N N . VAL A 1 611 ? 17.410 1.357 -7.102 1.00 89.50 611 VAL A N 1
ATOM 4815 C CA . VAL A 1 611 ? 18.133 1.084 -5.850 1.00 89.50 611 VAL A CA 1
ATOM 4816 C C . VAL A 1 611 ? 19.110 2.221 -5.573 1.00 89.50 611 VAL A C 1
ATOM 4818 O O . VAL A 1 611 ? 19.660 2.795 -6.513 1.00 89.50 611 VAL A O 1
ATOM 4821 N N . GLN A 1 612 ? 19.328 2.536 -4.297 1.00 86.19 612 GLN A N 1
ATOM 4822 C CA . GLN A 1 612 ? 20.420 3.399 -3.864 1.00 86.19 612 GLN A CA 1
ATOM 4823 C C . GLN A 1 612 ? 21.680 2.544 -3.644 1.00 86.19 612 GLN A C 1
ATOM 4825 O O . GLN A 1 612 ? 21.740 1.767 -2.698 1.00 86.19 612 GLN A O 1
ATOM 4830 N N . ASP A 1 613 ? 22.645 2.640 -4.557 1.00 85.50 613 ASP A N 1
ATOM 4831 C CA . ASP A 1 613 ? 23.854 1.804 -4.616 1.00 85.50 613 ASP A CA 1
ATOM 4832 C C . ASP A 1 613 ? 25.093 2.686 -4.887 1.00 85.50 613 ASP A C 1
ATOM 4834 O O . ASP A 1 613 ? 24.967 3.766 -5.469 1.00 85.50 613 ASP A O 1
ATOM 4838 N N . PRO A 1 614 ? 26.315 2.253 -4.526 1.00 85.31 614 PRO A N 1
ATOM 4839 C CA . PRO A 1 614 ? 27.534 2.953 -4.926 1.00 85.31 614 PRO A CA 1
ATOM 4840 C C . PRO A 1 614 ? 27.687 2.990 -6.452 1.00 85.31 614 PRO A C 1
ATOM 4842 O O . PRO A 1 614 ? 27.249 2.078 -7.160 1.00 85.31 614 PRO A O 1
ATOM 4845 N N . LEU A 1 615 ? 28.359 4.031 -6.954 1.00 82.94 615 LEU A N 1
ATOM 4846 C CA . LEU A 1 615 ? 28.609 4.212 -8.385 1.00 82.94 615 LEU A CA 1
ATOM 4847 C C . LEU A 1 615 ? 29.269 2.946 -8.991 1.00 82.94 615 LEU A C 1
ATOM 4849 O O . LEU A 1 615 ? 30.298 2.496 -8.478 1.00 82.94 615 LEU A O 1
ATOM 4853 N N . PRO A 1 616 ? 28.713 2.357 -10.066 1.00 85.00 616 PRO A N 1
ATOM 4854 C CA . PRO A 1 616 ? 29.269 1.153 -10.675 1.00 85.00 616 PRO A CA 1
ATOM 4855 C C . PRO A 1 616 ? 30.708 1.345 -11.168 1.00 85.00 616 PRO A C 1
ATOM 4857 O O . PRO A 1 616 ? 31.052 2.409 -11.675 1.00 85.00 616 PRO A O 1
ATOM 4860 N N . ASP A 1 617 ? 31.524 0.283 -11.107 1.00 80.88 617 ASP A N 1
ATOM 4861 C CA . ASP A 1 617 ? 32.962 0.310 -11.443 1.00 80.88 617 ASP A CA 1
ATOM 4862 C C . ASP A 1 617 ? 33.285 0.922 -12.823 1.00 80.88 617 ASP A C 1
ATOM 4864 O O . ASP A 1 617 ? 34.374 1.458 -13.015 1.00 80.88 617 ASP A O 1
ATOM 4868 N N . VAL A 1 618 ? 32.360 0.853 -13.791 1.00 78.44 618 VAL A N 1
ATOM 4869 C CA . VAL A 1 618 ? 32.528 1.445 -15.136 1.00 78.44 618 VAL A CA 1
ATOM 4870 C C . VAL A 1 618 ? 32.685 2.971 -15.095 1.00 78.44 618 VAL A C 1
ATOM 4872 O O . VAL A 1 618 ? 33.289 3.553 -15.990 1.00 78.44 618 VAL A O 1
ATOM 4875 N N . TRP A 1 619 ? 32.196 3.607 -14.032 1.00 81.81 619 TRP A N 1
ATOM 4876 C CA . TRP A 1 619 ? 32.242 5.049 -13.821 1.00 81.81 619 TRP A CA 1
ATOM 4877 C C . TRP A 1 619 ? 33.339 5.486 -12.846 1.00 81.81 619 TRP A C 1
ATOM 4879 O O . TRP A 1 619 ? 33.465 6.676 -12.571 1.00 81.81 619 TRP A O 1
ATOM 4889 N N . ALA A 1 620 ? 34.143 4.553 -12.323 1.00 67.06 620 ALA A N 1
ATOM 4890 C CA . ALA A 1 620 ? 35.157 4.845 -11.309 1.00 67.06 620 ALA A CA 1
ATOM 4891 C C . ALA A 1 620 ? 36.232 5.841 -11.784 1.00 67.06 620 ALA A C 1
ATOM 4893 O O . ALA A 1 620 ? 36.827 6.522 -10.955 1.00 67.06 620 ALA A O 1
ATOM 4894 N N . ASP A 1 621 ? 36.454 5.941 -13.098 1.00 61.94 621 ASP A N 1
ATOM 4895 C CA . ASP A 1 621 ? 37.463 6.810 -13.718 1.00 61.94 621 ASP A CA 1
ATOM 4896 C C . ASP A 1 621 ? 36.931 8.210 -14.099 1.00 61.94 621 ASP A C 1
ATOM 4898 O O . ASP A 1 621 ? 37.693 9.029 -14.613 1.00 61.94 621 ASP A O 1
ATOM 4902 N N . LEU A 1 622 ? 35.642 8.509 -13.879 1.00 63.34 622 LEU A N 1
ATOM 4903 C CA . LEU A 1 622 ? 35.127 9.871 -14.048 1.00 63.34 622 LEU A CA 1
ATOM 4904 C C . LEU A 1 622 ? 35.706 10.767 -12.943 1.00 63.34 622 LEU A C 1
ATOM 4906 O O . LEU A 1 622 ? 35.620 10.420 -11.764 1.00 63.34 622 LEU A O 1
ATOM 4910 N N . ASP A 1 623 ? 36.271 11.924 -13.307 1.00 53.56 623 ASP A N 1
ATOM 4911 C CA . ASP A 1 623 ? 36.679 12.983 -12.367 1.00 53.56 623 ASP A CA 1
ATOM 4912 C C . ASP A 1 623 ? 35.417 13.597 -11.723 1.00 53.56 623 ASP A C 1
ATOM 4914 O O . ASP A 1 623 ? 34.977 14.700 -12.036 1.00 53.56 623 ASP A O 1
ATOM 4918 N N . HIS A 1 624 ? 34.774 12.827 -10.846 1.00 51.47 624 HIS A N 1
ATOM 4919 C CA . HIS A 1 624 ? 33.579 13.212 -10.115 1.00 51.47 624 HIS A CA 1
ATOM 4920 C C . HIS A 1 624 ? 33.998 13.838 -8.776 1.00 51.47 624 HIS A C 1
ATOM 4922 O O . HIS A 1 624 ? 34.892 13.302 -8.113 1.00 51.47 624 HIS A O 1
ATOM 4928 N N . PRO A 1 625 ? 33.329 14.894 -8.278 1.00 48.59 625 PRO A N 1
ATOM 4929 C CA . PRO A 1 625 ? 33.527 15.377 -6.908 1.00 48.59 625 PRO A CA 1
ATOM 4930 C C . PRO A 1 625 ? 33.427 14.269 -5.838 1.00 48.59 625 PRO A C 1
ATOM 4932 O O . PRO A 1 625 ? 34.128 14.336 -4.829 1.00 48.59 625 PRO A O 1
ATOM 4935 N N . ALA A 1 626 ? 32.634 13.214 -6.070 1.00 47.56 626 ALA A N 1
ATOM 4936 C CA . ALA A 1 626 ? 32.567 12.031 -5.205 1.00 47.56 626 ALA A CA 1
ATOM 4937 C C . ALA A 1 626 ? 33.908 11.272 -5.116 1.00 47.56 626 ALA A C 1
ATOM 4939 O O . ALA A 1 626 ? 34.307 10.843 -4.033 1.00 47.56 626 ALA A O 1
ATOM 4940 N N . ASN A 1 627 ? 34.666 11.188 -6.215 1.00 45.84 627 ASN A N 1
ATOM 4941 C CA . ASN A 1 627 ? 35.997 10.579 -6.236 1.00 45.84 627 ASN A CA 1
ATOM 4942 C C . ASN A 1 627 ? 37.034 11.434 -5.491 1.00 45.84 627 ASN A C 1
ATOM 4944 O O . ASN A 1 627 ? 37.852 10.883 -4.755 1.00 45.84 627 ASN A O 1
ATOM 4948 N N . GLU A 1 628 ? 36.964 12.770 -5.568 1.00 49.19 628 GLU A N 1
ATOM 4949 C CA . GLU A 1 628 ? 37.828 13.650 -4.760 1.00 49.19 628 GLU A CA 1
ATOM 4950 C C . GLU A 1 628 ? 37.548 13.510 -3.251 1.00 49.19 628 GLU A C 1
ATOM 4952 O O . GLU A 1 628 ? 38.475 13.515 -2.433 1.00 49.19 628 GLU A O 1
ATOM 4957 N N . VAL A 1 629 ? 36.276 13.352 -2.864 1.00 48.50 629 VAL A N 1
ATOM 4958 C CA . VAL A 1 629 ? 35.866 13.121 -1.470 1.00 48.50 629 VAL A CA 1
ATOM 4959 C C . VAL A 1 629 ? 36.301 11.730 -0.997 1.00 48.50 629 VAL A C 1
ATOM 4961 O O . VAL A 1 629 ? 36.875 11.620 0.092 1.00 48.50 629 VAL A O 1
ATOM 4964 N N . ALA A 1 630 ? 36.125 10.689 -1.814 1.00 49.88 630 ALA A N 1
ATOM 4965 C CA . ALA A 1 630 ? 36.574 9.327 -1.529 1.00 49.88 630 ALA A CA 1
ATOM 4966 C C . ALA A 1 630 ? 38.110 9.228 -1.415 1.00 49.88 630 ALA A C 1
ATOM 4968 O O . ALA A 1 630 ? 38.624 8.615 -0.471 1.00 49.88 630 ALA A O 1
ATOM 4969 N N . GLU A 1 631 ? 38.866 9.896 -2.292 1.00 51.47 631 GLU A N 1
ATOM 4970 C CA . GLU A 1 631 ? 40.329 9.990 -2.211 1.00 51.47 631 GLU A CA 1
ATOM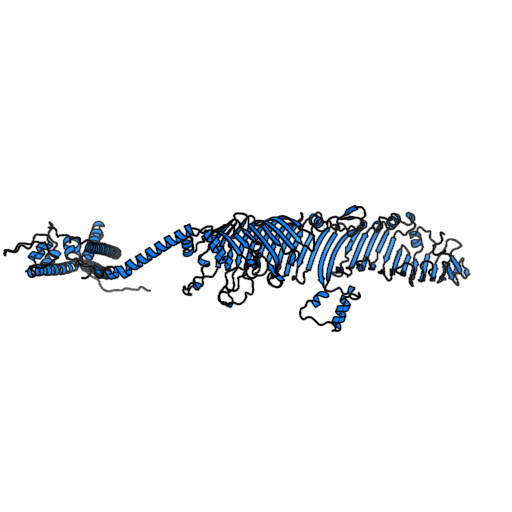 4971 C C . GLU A 1 631 ? 40.793 10.797 -0.989 1.00 51.47 631 GLU A C 1
ATOM 4973 O O . GLU A 1 631 ? 41.726 10.386 -0.288 1.00 51.47 631 GLU A O 1
ATOM 4978 N N . ALA A 1 632 ? 40.121 11.904 -0.657 1.00 53.50 632 ALA A N 1
ATOM 4979 C CA . ALA A 1 632 ? 40.396 12.675 0.557 1.00 53.50 632 ALA A CA 1
ATOM 4980 C C . ALA A 1 632 ? 40.097 11.869 1.839 1.00 53.50 632 ALA A C 1
ATOM 4982 O O . ALA A 1 632 ? 40.816 12.002 2.840 1.00 53.50 632 ALA A O 1
ATOM 4983 N N . ARG A 1 633 ? 39.088 10.989 1.811 1.00 52.75 633 ARG A N 1
ATOM 4984 C CA . ARG A 1 633 ? 38.729 10.053 2.892 1.00 52.75 633 ARG A CA 1
ATOM 4985 C C . ARG A 1 633 ? 39.758 8.924 3.019 1.00 52.75 633 ARG A C 1
ATOM 4987 O O . ARG A 1 633 ? 40.236 8.663 4.125 1.00 52.75 633 ARG A O 1
ATOM 4994 N N . ALA A 1 634 ? 40.196 8.336 1.902 1.00 55.50 634 ALA A N 1
ATOM 4995 C CA . ALA A 1 634 ? 41.266 7.332 1.846 1.00 55.50 634 ALA A CA 1
ATOM 4996 C C . ALA A 1 634 ? 42.636 7.893 2.280 1.00 55.50 634 ALA A C 1
ATOM 4998 O O . ALA A 1 634 ? 43.445 7.190 2.892 1.00 55.50 634 ALA A O 1
ATOM 4999 N N . ALA A 1 635 ? 42.878 9.183 2.034 1.00 60.12 635 ALA A N 1
ATOM 5000 C CA . ALA A 1 635 ? 44.040 9.925 2.517 1.00 60.12 635 ALA A CA 1
ATOM 5001 C C . ALA A 1 635 ? 43.926 10.373 3.992 1.00 60.12 635 ALA A C 1
ATOM 5003 O O . ALA A 1 635 ? 44.881 10.934 4.537 1.00 60.12 635 ALA A O 1
ATOM 5004 N N . GLY A 1 636 ? 42.789 10.123 4.655 1.00 47.72 636 GLY A N 1
ATOM 5005 C CA . GLY A 1 636 ? 42.550 10.473 6.058 1.00 47.72 636 GLY A CA 1
ATOM 5006 C C . GLY A 1 636 ? 42.442 11.979 6.326 1.00 47.72 636 GLY A C 1
ATOM 5007 O O . GLY A 1 636 ? 42.725 12.421 7.440 1.00 47.72 636 GLY A O 1
ATOM 5008 N N . LEU A 1 637 ? 42.085 12.772 5.311 1.00 53.75 637 LEU A N 1
ATOM 5009 C CA . LEU A 1 637 ? 41.974 14.234 5.383 1.00 53.75 637 LEU A CA 1
ATOM 5010 C C . LEU A 1 637 ? 40.577 14.713 5.815 1.00 53.75 637 LEU A C 1
ATOM 5012 O O . LEU A 1 637 ? 40.442 15.860 6.242 1.00 53.75 637 LEU A O 1
ATOM 5016 N N . VAL A 1 638 ? 39.570 13.835 5.773 1.00 50.19 638 VAL A N 1
ATOM 5017 C CA . VAL A 1 638 ? 38.203 14.080 6.261 1.00 50.19 638 VAL A CA 1
ATOM 5018 C C . VAL A 1 638 ? 37.942 13.178 7.474 1.00 50.19 638 VAL A C 1
ATOM 5020 O O . VAL A 1 638 ? 38.163 11.969 7.423 1.00 50.19 638 VAL A O 1
ATOM 5023 N N . SER A 1 639 ? 37.543 13.770 8.603 1.00 44.50 639 SER A N 1
ATOM 5024 C CA . SER A 1 639 ? 37.233 13.035 9.837 1.00 44.50 639 SER A CA 1
ATOM 5025 C C . SER A 1 639 ? 35.857 12.396 9.726 1.00 44.50 639 SER A C 1
ATOM 5027 O O . SER A 1 639 ? 34.896 13.116 9.483 1.00 44.50 639 SER A O 1
ATOM 5029 N N . LEU A 1 640 ? 35.759 11.094 10.010 1.00 44.16 640 LEU A N 1
ATOM 5030 C CA . LEU A 1 640 ? 34.489 10.411 10.264 1.00 44.16 640 LEU A CA 1
ATOM 5031 C C . LEU A 1 640 ? 33.735 11.174 11.362 1.00 44.16 640 LEU A C 1
ATOM 5033 O O . LEU A 1 640 ? 34.201 11.243 12.507 1.00 44.16 640 LEU A O 1
ATOM 5037 N N . SER A 1 641 ? 32.611 11.789 11.010 1.00 40.75 641 SER A N 1
ATOM 5038 C CA . SER A 1 641 ? 31.584 12.112 11.990 1.00 40.75 641 SER A CA 1
ATOM 5039 C C . SER A 1 641 ? 31.072 10.785 12.579 1.00 40.75 641 SER A C 1
ATOM 5041 O O . SER A 1 641 ? 31.069 9.748 11.919 1.00 40.75 641 SER A O 1
ATOM 5043 N N . ALA A 1 642 ? 30.776 10.766 13.881 1.00 44.44 642 ALA A N 1
ATOM 5044 C CA . ALA A 1 642 ? 30.399 9.543 14.602 1.00 44.44 642 ALA A CA 1
ATOM 5045 C C . ALA A 1 642 ? 28.958 9.082 14.309 1.00 44.44 642 ALA A C 1
ATOM 5047 O O . ALA A 1 642 ? 28.541 8.040 14.813 1.00 44.44 642 ALA A O 1
ATOM 5048 N N . ASP A 1 643 ? 28.244 9.845 13.486 1.00 40.62 643 ASP A N 1
ATOM 5049 C CA . ASP A 1 643 ? 26.899 9.578 13.006 1.00 40.62 643 ASP A CA 1
ATOM 5050 C C . ASP A 1 643 ? 27.051 9.260 11.512 1.00 40.62 643 ASP A C 1
ATOM 5052 O O . ASP A 1 643 ? 27.621 10.064 10.782 1.00 40.62 643 ASP A O 1
ATOM 5056 N N . GLY A 1 644 ? 26.647 8.067 11.063 1.00 45.56 644 GLY A N 1
ATOM 5057 C CA . GLY A 1 644 ? 26.925 7.501 9.728 1.00 45.56 644 GLY A CA 1
ATOM 5058 C C . GLY A 1 644 ? 26.356 8.251 8.509 1.00 45.56 644 GLY A C 1
ATOM 5059 O O . GLY A 1 644 ? 26.162 7.643 7.464 1.00 45.56 644 GLY A O 1
ATOM 5060 N N . GLU A 1 645 ? 26.090 9.552 8.611 1.00 43.50 645 GLU A N 1
ATOM 5061 C CA . GLU A 1 645 ? 25.560 10.400 7.539 1.00 43.50 645 GLU A CA 1
ATOM 5062 C C . GLU A 1 645 ? 26.586 10.675 6.423 1.00 43.50 645 GLU A C 1
ATOM 5064 O O . GLU A 1 645 ? 26.196 10.893 5.280 1.00 43.50 645 GLU A O 1
ATOM 5069 N N . ASP A 1 646 ? 27.895 10.611 6.703 1.00 44.84 646 ASP A N 1
ATOM 5070 C CA . ASP A 1 646 ? 28.924 10.822 5.671 1.00 44.84 646 ASP A CA 1
ATOM 5071 C C . ASP A 1 646 ? 29.131 9.592 4.754 1.00 44.84 646 ASP A C 1
ATOM 5073 O O . ASP A 1 646 ? 29.774 9.724 3.719 1.00 44.84 646 ASP A O 1
ATOM 5077 N N . GLU A 1 647 ? 28.677 8.377 5.105 1.00 44.56 647 GLU A N 1
ATOM 5078 C CA . GLU A 1 647 ? 28.783 7.182 4.225 1.00 44.56 647 GLU A CA 1
ATOM 5079 C C . GLU A 1 647 ? 27.723 7.171 3.104 1.00 44.56 647 GLU A C 1
ATOM 5081 O O . GLU A 1 647 ? 28.022 6.709 2.010 1.00 44.56 647 GLU A O 1
ATOM 5086 N N . ARG A 1 648 ? 26.546 7.781 3.314 1.00 48.19 648 ARG A N 1
ATOM 5087 C CA . ARG A 1 648 ? 25.459 7.853 2.311 1.00 48.19 648 ARG A CA 1
ATOM 5088 C C . ARG A 1 648 ? 25.695 8.850 1.170 1.00 48.19 648 ARG A C 1
ATOM 5090 O O . ARG A 1 648 ? 24.948 8.842 0.202 1.00 48.19 648 ARG A O 1
ATOM 5097 N N . ARG A 1 649 ? 26.711 9.718 1.264 1.00 51.97 649 ARG A N 1
ATOM 5098 C CA . ARG A 1 649 ? 27.060 10.670 0.188 1.00 51.97 649 ARG A CA 1
ATOM 5099 C C . ARG A 1 649 ? 27.712 10.016 -1.035 1.00 51.97 649 ARG A C 1
ATOM 5101 O O . ARG A 1 649 ? 27.841 10.687 -2.051 1.00 51.97 649 ARG A O 1
ATOM 5108 N N . ASP A 1 650 ? 28.107 8.747 -0.930 1.00 63.59 650 ASP A N 1
ATOM 5109 C CA . ASP A 1 650 ? 28.759 8.003 -2.015 1.00 63.59 650 ASP A CA 1
ATOM 5110 C C . ASP A 1 650 ? 27.781 7.045 -2.747 1.00 63.59 650 ASP A C 1
ATOM 5112 O O . ASP A 1 650 ? 28.177 6.361 -3.693 1.00 63.59 650 ASP A O 1
ATOM 5116 N N . GLU A 1 651 ? 26.508 6.983 -2.329 1.00 77.06 651 GLU A N 1
ATOM 5117 C CA . GLU A 1 651 ? 25.467 6.141 -2.936 1.00 77.06 651 GLU A CA 1
ATOM 5118 C C . GLU A 1 651 ? 24.542 6.963 -3.838 1.00 77.06 651 GLU A C 1
ATOM 5120 O O . GLU A 1 651 ? 24.136 8.072 -3.497 1.00 77.06 651 GLU A O 1
ATOM 5125 N N . ARG A 1 652 ? 24.167 6.393 -4.982 1.00 80.88 652 ARG A N 1
ATOM 5126 C CA . ARG A 1 652 ? 23.359 7.026 -6.024 1.00 80.88 652 ARG A CA 1
ATOM 5127 C C . ARG A 1 652 ? 22.111 6.219 -6.306 1.00 80.88 652 ARG A C 1
ATOM 5129 O O . ARG A 1 652 ? 22.121 4.995 -6.212 1.00 80.88 652 ARG A O 1
ATOM 5136 N N . TRP A 1 653 ? 21.057 6.899 -6.742 1.00 86.56 653 TRP A N 1
ATOM 5137 C CA . TRP A 1 653 ? 19.898 6.229 -7.317 1.00 86.56 653 TRP A CA 1
ATOM 5138 C C . TRP A 1 653 ? 20.239 5.682 -8.705 1.00 86.56 653 TRP A C 1
ATOM 5140 O O . TRP A 1 653 ? 20.532 6.435 -9.637 1.00 86.56 653 TRP A O 1
ATOM 5150 N N . ILE A 1 654 ? 20.197 4.358 -8.835 1.00 89.38 654 ILE A N 1
ATOM 5151 C CA . ILE A 1 654 ? 20.537 3.634 -10.058 1.00 89.38 654 ILE A CA 1
ATOM 5152 C C . ILE A 1 654 ? 19.324 2.836 -10.524 1.00 89.38 654 ILE A C 1
ATOM 5154 O O . ILE A 1 654 ? 18.782 2.010 -9.789 1.00 89.38 654 ILE A O 1
ATOM 5158 N N . PHE A 1 655 ? 18.931 3.054 -11.778 1.00 90.38 655 PHE A N 1
ATOM 5159 C CA . PHE A 1 655 ? 18.003 2.201 -12.506 1.00 90.38 655 PHE A CA 1
ATOM 5160 C C . PHE A 1 655 ? 18.768 1.063 -13.175 1.00 90.38 655 PHE A C 1
ATOM 5162 O O . PHE A 1 655 ? 19.428 1.266 -14.192 1.00 90.38 655 PHE A O 1
ATOM 5169 N N . TYR A 1 656 ? 18.643 -0.148 -12.647 1.00 91.44 656 TYR A N 1
ATOM 5170 C CA . TYR A 1 656 ? 19.105 -1.354 -13.323 1.00 91.44 656 TYR A CA 1
ATOM 5171 C C . TYR A 1 656 ? 18.043 -1.848 -14.298 1.00 91.44 656 TYR A C 1
ATOM 5173 O O . TYR A 1 656 ? 16.881 -2.035 -13.933 1.00 91.44 656 TYR A O 1
ATOM 5181 N N . LEU A 1 657 ? 18.452 -2.092 -15.539 1.00 89.38 657 LEU A N 1
ATOM 5182 C CA . LEU A 1 657 ? 17.579 -2.591 -16.591 1.00 89.38 657 LEU A CA 1
ATOM 5183 C C . LEU A 1 657 ? 17.765 -4.108 -16.733 1.00 89.38 657 LEU A C 1
ATOM 5185 O O . LEU A 1 657 ? 18.717 -4.586 -17.350 1.00 89.38 657 LEU A O 1
ATOM 5189 N N . ASP A 1 658 ? 16.838 -4.890 -16.184 1.00 88.31 658 ASP A N 1
ATOM 5190 C CA . ASP A 1 658 ? 16.901 -6.356 -16.254 1.00 88.31 658 ASP A CA 1
ATOM 5191 C C . ASP A 1 658 ? 16.297 -6.896 -17.552 1.00 88.31 658 ASP A C 1
ATOM 5193 O O . ASP A 1 658 ? 16.785 -7.858 -18.159 1.00 88.31 658 ASP A O 1
ATOM 5197 N N . THR A 1 659 ? 15.189 -6.303 -17.987 1.00 88.56 659 THR A N 1
ATOM 5198 C CA . THR A 1 659 ? 14.567 -6.593 -19.278 1.00 88.56 659 THR A CA 1
ATOM 5199 C C . THR A 1 659 ? 14.072 -5.297 -19.882 1.00 88.56 659 THR A C 1
ATOM 5201 O O . THR A 1 659 ? 13.389 -4.521 -19.234 1.00 88.56 659 THR A O 1
ATOM 5204 N N . PHE A 1 660 ? 14.394 -5.093 -21.148 1.00 89.69 660 PHE A N 1
ATOM 5205 C CA . PHE A 1 660 ? 13.821 -4.040 -21.965 1.00 89.69 660 PHE A CA 1
ATOM 5206 C C . PHE A 1 660 ? 13.744 -4.593 -23.376 1.00 89.69 660 PHE A C 1
ATOM 5208 O O . PHE A 1 660 ? 14.746 -5.059 -23.931 1.00 89.69 660 PHE A O 1
ATOM 5215 N N . ARG A 1 661 ? 12.540 -4.644 -23.924 1.00 91.31 661 ARG A N 1
ATOM 5216 C CA . ARG A 1 661 ? 12.275 -5.102 -25.281 1.00 91.31 661 ARG A CA 1
ATOM 5217 C C . ARG A 1 661 ? 11.109 -4.304 -25.816 1.00 91.31 661 ARG A C 1
ATOM 5219 O O . ARG A 1 661 ? 10.070 -4.292 -25.183 1.00 91.31 661 ARG A O 1
ATOM 5226 N N . GLY A 1 662 ? 11.267 -3.740 -26.999 1.00 91.00 662 GLY A N 1
ATOM 5227 C CA . GLY A 1 662 ? 10.196 -3.041 -27.687 1.00 91.00 662 GLY A CA 1
ATOM 5228 C C . GLY A 1 662 ? 10.311 -3.185 -29.193 1.00 91.00 662 GLY A C 1
ATOM 5229 O O . GLY A 1 662 ? 11.257 -3.787 -29.731 1.00 91.00 662 GLY A O 1
ATOM 5230 N N . SER A 1 663 ? 9.320 -2.627 -29.864 1.00 89.44 663 SER A N 1
ATOM 5231 C CA . SER A 1 663 ? 9.325 -2.382 -31.294 1.00 89.44 663 SER A CA 1
ATOM 5232 C C . SER A 1 663 ? 9.692 -0.923 -31.525 1.00 89.44 663 SER A C 1
ATOM 5234 O O . SER A 1 663 ? 9.082 -0.032 -30.949 1.00 89.44 663 SER A O 1
ATOM 5236 N N . ALA A 1 664 ? 10.708 -0.682 -32.342 1.00 86.12 664 ALA A N 1
ATOM 5237 C CA . ALA A 1 664 ? 11.107 0.658 -32.754 1.00 86.12 664 ALA A CA 1
ATOM 5238 C C . ALA A 1 664 ? 11.604 0.594 -34.190 1.00 86.12 664 ALA A C 1
ATOM 5240 O O . ALA A 1 664 ? 12.219 -0.402 -34.593 1.00 86.12 664 ALA A O 1
ATOM 5241 N N . LEU A 1 665 ? 11.359 1.665 -34.945 1.00 85.44 665 LEU A N 1
ATOM 5242 C CA . LEU A 1 665 ? 11.844 1.819 -36.314 1.00 85.44 665 LEU A CA 1
ATOM 5243 C C . LEU A 1 665 ? 11.458 0.623 -37.221 1.00 85.44 665 LEU A C 1
ATOM 5245 O O . LEU A 1 665 ? 12.317 0.051 -37.886 1.00 85.44 665 LEU A O 1
ATOM 5249 N N . ASP A 1 666 ? 10.201 0.162 -37.179 1.00 86.88 666 ASP A N 1
ATOM 5250 C CA . ASP A 1 666 ? 9.679 -1.064 -37.839 1.00 86.88 666 ASP A CA 1
ATOM 5251 C C . ASP A 1 666 ? 10.358 -2.401 -37.454 1.00 86.88 666 ASP A C 1
ATOM 5253 O O . ASP A 1 666 ? 10.016 -3.461 -37.991 1.00 86.88 666 ASP A O 1
ATOM 5257 N N . GLY A 1 667 ? 11.307 -2.382 -36.519 1.00 88.81 667 GLY A N 1
ATOM 5258 C CA . GLY A 1 667 ? 12.049 -3.547 -36.047 1.00 88.81 667 GLY A CA 1
ATOM 5259 C C . GLY A 1 667 ? 11.817 -3.836 -34.570 1.00 88.81 667 GLY A C 1
ATOM 5260 O O . GLY A 1 667 ? 10.929 -3.282 -33.930 1.00 88.81 667 GLY A O 1
ATOM 5261 N N . SER A 1 668 ? 12.643 -4.720 -34.008 1.00 90.75 668 SER A N 1
ATOM 5262 C CA . SER A 1 668 ? 12.679 -4.982 -32.568 1.00 90.75 668 SER A CA 1
ATOM 5263 C C . SER A 1 668 ? 14.026 -4.582 -31.984 1.00 90.75 668 SER A C 1
ATOM 5265 O O . SER A 1 668 ? 15.079 -4.937 -32.525 1.00 90.75 668 SER A O 1
ATOM 5267 N N . VAL A 1 669 ? 13.971 -3.886 -30.853 1.00 89.81 669 VAL A N 1
ATOM 5268 C CA . VAL A 1 669 ? 15.119 -3.539 -30.017 1.00 89.81 669 VAL A CA 1
ATOM 5269 C C . VAL A 1 669 ? 14.960 -4.260 -28.686 1.00 89.81 669 VAL A C 1
ATOM 5271 O O . VAL A 1 669 ? 13.860 -4.346 -28.140 1.00 89.81 669 VAL A O 1
ATOM 5274 N N . ARG A 1 670 ? 16.043 -4.830 -28.162 1.00 91.12 670 ARG A N 1
ATOM 5275 C CA . ARG A 1 670 ? 16.033 -5.468 -26.841 1.00 91.12 670 ARG A CA 1
ATOM 5276 C C . ARG A 1 670 ? 17.386 -5.367 -26.162 1.00 91.12 670 ARG A C 1
ATOM 5278 O O . ARG A 1 670 ? 18.402 -5.376 -26.848 1.00 91.12 670 ARG A O 1
ATOM 5285 N N . LEU A 1 671 ? 17.409 -5.402 -24.837 1.00 89.88 671 LEU A N 1
ATOM 5286 C CA . LEU A 1 671 ? 18.656 -5.548 -24.096 1.00 89.88 671 LEU A CA 1
ATOM 5287 C C . LEU A 1 671 ? 19.313 -6.894 -24.375 1.00 89.88 671 LEU A C 1
ATOM 5289 O O . LEU A 1 671 ? 18.686 -7.966 -24.377 1.00 89.88 671 LEU A O 1
ATOM 5293 N N . HIS A 1 672 ? 20.615 -6.830 -24.581 1.00 84.44 672 HIS A N 1
ATOM 5294 C CA . HIS A 1 672 ? 21.467 -7.986 -24.687 1.00 84.44 672 HIS A CA 1
ATOM 5295 C C . HIS A 1 672 ? 21.761 -8.490 -23.275 1.00 84.44 672 HIS A C 1
ATOM 5297 O O . HIS A 1 672 ? 22.670 -8.010 -22.616 1.00 84.44 672 HIS A O 1
ATOM 5303 N N . ARG A 1 673 ? 20.970 -9.461 -22.802 1.00 72.62 673 ARG A N 1
ATOM 5304 C CA . ARG A 1 673 ? 21.002 -9.992 -21.422 1.00 72.62 673 ARG A CA 1
ATOM 5305 C C . ARG A 1 673 ? 22.421 -10.166 -20.856 1.00 72.62 673 ARG A C 1
ATOM 5307 O O . ARG A 1 673 ? 23.042 -11.210 -21.076 1.00 72.62 673 ARG A O 1
ATOM 5314 N N . ARG A 1 674 ? 22.884 -9.186 -20.075 1.00 67.06 674 ARG A N 1
ATOM 5315 C CA . ARG A 1 674 ? 24.182 -9.216 -19.381 1.00 67.06 674 ARG A CA 1
ATOM 5316 C C . ARG A 1 674 ? 24.088 -9.235 -17.854 1.00 67.06 674 ARG A C 1
ATOM 5318 O O . ARG A 1 674 ? 25.072 -9.587 -17.218 1.00 67.06 674 ARG A O 1
ATOM 5325 N N . GLY A 1 675 ? 22.896 -9.025 -17.290 1.00 59.72 675 GLY A N 1
ATOM 5326 C CA . GLY A 1 675 ? 22.611 -9.130 -15.853 1.00 59.72 675 GLY A CA 1
ATOM 5327 C C . GLY A 1 675 ? 23.216 -7.975 -15.053 1.00 59.72 675 GLY A C 1
ATOM 5328 O O . GLY A 1 675 ? 24.423 -7.963 -14.843 1.00 59.72 675 GLY A O 1
ATOM 5329 N N . ARG A 1 676 ? 22.379 -7.019 -14.617 1.00 63.91 676 ARG A N 1
ATOM 5330 C CA . ARG A 1 676 ? 22.732 -5.806 -13.838 1.00 63.91 676 ARG A CA 1
ATOM 5331 C C . ARG A 1 676 ? 23.920 -4.968 -14.349 1.00 63.91 676 ARG A C 1
ATOM 5333 O O . ARG A 1 676 ? 24.451 -4.148 -13.614 1.00 63.91 676 ARG A O 1
ATOM 5340 N N . GLN A 1 677 ? 24.344 -5.165 -15.595 1.00 79.50 677 GLN A N 1
ATOM 5341 C CA . GLN A 1 677 ? 25.364 -4.337 -16.250 1.00 79.50 677 GLN A CA 1
ATOM 5342 C C . GLN A 1 677 ? 24.742 -3.177 -17.023 1.00 79.50 677 GLN A C 1
ATOM 5344 O O . GLN A 1 677 ? 25.385 -2.148 -17.172 1.00 79.50 677 GLN A O 1
ATOM 5349 N N . ASP A 1 678 ? 23.502 -3.334 -17.483 1.00 89.00 678 ASP A N 1
ATOM 5350 C CA . ASP A 1 678 ? 22.754 -2.285 -18.166 1.00 89.00 678 ASP A CA 1
ATOM 5351 C C . ASP A 1 678 ? 22.063 -1.412 -17.111 1.00 89.00 678 ASP A C 1
ATOM 5353 O O . ASP A 1 678 ? 21.257 -1.916 -16.320 1.00 89.00 678 ASP A O 1
ATOM 5357 N N . HIS A 1 679 ? 22.413 -0.129 -17.050 1.00 90.62 679 HIS A N 1
ATOM 5358 C CA . HIS A 1 679 ? 21.945 0.762 -15.994 1.00 90.62 679 HIS A CA 1
ATOM 5359 C C . HIS A 1 679 ? 21.959 2.245 -16.382 1.00 90.62 679 HIS A C 1
ATOM 5361 O O . HIS A 1 679 ? 22.664 2.673 -17.300 1.00 90.62 679 HIS A O 1
ATOM 5367 N N . VAL A 1 680 ? 21.174 3.023 -15.637 1.00 89.88 680 VAL A N 1
ATOM 5368 C CA . VAL A 1 680 ? 21.130 4.487 -15.679 1.00 89.88 680 VAL A CA 1
ATOM 5369 C C . VAL A 1 680 ? 21.354 5.017 -14.266 1.00 89.88 680 VAL A C 1
ATOM 5371 O O . VAL A 1 680 ? 20.611 4.659 -13.355 1.00 89.88 680 VAL A O 1
ATOM 5374 N N . VAL A 1 681 ? 22.364 5.860 -14.077 1.00 88.69 681 VAL A N 1
ATOM 5375 C CA . VAL A 1 681 ? 22.591 6.599 -12.828 1.00 88.69 681 VAL A CA 1
ATOM 5376 C C . VAL A 1 681 ? 21.876 7.940 -12.944 1.00 88.69 681 VAL A C 1
ATOM 5378 O O . VAL A 1 681 ? 22.115 8.687 -13.896 1.00 88.69 681 VAL A O 1
ATOM 5381 N N . LEU A 1 682 ? 20.975 8.222 -12.003 1.00 85.19 682 LEU A N 1
ATOM 5382 C CA . LEU A 1 682 ? 20.219 9.471 -11.990 1.00 85.19 682 LEU A CA 1
ATOM 5383 C C . LEU A 1 682 ? 21.106 10.654 -11.598 1.00 85.19 682 LEU A C 1
ATOM 5385 O O . LEU A 1 682 ? 21.956 10.534 -10.717 1.00 85.19 682 LEU A O 1
ATOM 5389 N N . ALA A 1 683 ? 20.873 11.788 -12.257 1.00 79.81 683 ALA A N 1
ATOM 5390 C CA . ALA A 1 683 ? 21.532 13.052 -11.958 1.00 79.81 683 ALA A CA 1
ATOM 5391 C C . ALA A 1 683 ? 21.064 13.618 -10.606 1.00 79.81 683 ALA A C 1
ATOM 5393 O O . ALA A 1 683 ? 19.868 13.597 -10.301 1.00 79.81 683 ALA A O 1
ATOM 5394 N N . GLU A 1 684 ? 21.996 14.169 -9.829 1.00 78.25 684 GLU A N 1
ATOM 5395 C CA . GLU A 1 684 ? 21.699 15.084 -8.721 1.00 78.25 684 GLU A CA 1
ATOM 5396 C C . GLU A 1 684 ? 21.926 16.539 -9.166 1.00 78.25 684 GLU A C 1
ATOM 5398 O O . GLU A 1 684 ? 22.370 16.808 -10.282 1.00 78.25 684 GLU A O 1
ATOM 5403 N N . GLU A 1 685 ? 21.588 17.510 -8.314 1.00 71.19 685 GLU A N 1
ATOM 5404 C CA . GLU A 1 685 ? 21.702 18.932 -8.656 1.00 71.19 685 GLU A CA 1
ATOM 5405 C C . GLU A 1 685 ? 23.155 19.312 -9.014 1.00 71.19 685 GLU A C 1
ATOM 5407 O O . GLU A 1 685 ? 24.042 19.308 -8.158 1.00 71.19 685 GLU A O 1
ATOM 5412 N N . GLY A 1 686 ? 23.384 19.675 -10.283 1.00 69.50 686 GLY A N 1
ATOM 5413 C CA . GLY A 1 686 ? 24.699 20.042 -10.821 1.00 69.50 686 GLY A CA 1
ATOM 5414 C C . GLY A 1 686 ? 25.579 18.862 -11.251 1.00 69.50 686 GLY A C 1
ATOM 5415 O O . GLY A 1 686 ? 26.784 19.048 -11.424 1.00 69.50 686 GLY A O 1
ATOM 5416 N N . GLU A 1 687 ? 25.011 17.664 -11.404 1.00 77.44 687 GLU A N 1
ATOM 5417 C CA . GLU A 1 687 ? 25.718 16.456 -11.836 1.00 77.44 687 GLU A CA 1
ATOM 5418 C C . GLU A 1 687 ? 25.085 15.830 -13.090 1.00 77.44 687 GLU A C 1
ATOM 5420 O O . GLU A 1 687 ? 23.879 15.961 -13.299 1.00 77.44 687 GLU A O 1
ATOM 5425 N N . PRO A 1 688 ? 25.865 15.120 -13.926 1.00 81.69 688 PRO A N 1
ATOM 5426 C CA . PRO A 1 688 ? 25.340 14.523 -15.146 1.00 81.69 688 PRO A CA 1
ATOM 5427 C C . PRO A 1 688 ? 24.592 13.207 -14.896 1.00 81.69 688 PRO A C 1
ATOM 5429 O O . PRO A 1 688 ? 24.890 12.444 -13.976 1.00 81.69 688 PRO A O 1
ATOM 5432 N N . MET A 1 689 ? 23.663 12.891 -15.796 1.00 84.44 689 MET A N 1
ATOM 5433 C CA . MET A 1 689 ? 23.066 11.564 -15.923 1.00 84.44 689 MET A CA 1
ATOM 5434 C C . MET A 1 689 ? 24.032 10.631 -16.663 1.00 84.44 689 MET A C 1
ATOM 5436 O O . MET A 1 689 ? 24.585 11.000 -17.703 1.00 84.44 689 MET A O 1
ATOM 5440 N N . LEU A 1 690 ? 24.205 9.405 -16.157 1.00 88.69 690 LEU A N 1
ATOM 5441 C CA . LEU A 1 690 ? 25.126 8.414 -16.727 1.00 88.69 690 LEU A CA 1
ATOM 5442 C C . LEU A 1 690 ? 24.357 7.200 -17.248 1.00 88.69 690 LEU A C 1
ATOM 5444 O O . LEU A 1 690 ? 23.569 6.603 -16.515 1.00 88.69 690 LEU A O 1
ATOM 5448 N N . VAL A 1 691 ? 24.598 6.800 -18.497 1.00 90.00 691 VAL A N 1
ATOM 5449 C CA . VAL A 1 691 ? 23.888 5.678 -19.135 1.00 90.00 691 VAL A CA 1
ATOM 5450 C C . VAL A 1 691 ? 24.876 4.668 -19.716 1.00 90.00 691 VAL A C 1
ATOM 5452 O O . VAL A 1 691 ? 25.769 5.029 -20.483 1.00 90.00 691 VAL A O 1
ATOM 5455 N N . SER A 1 692 ? 24.682 3.387 -19.392 1.00 91.00 692 SER A N 1
ATOM 5456 C CA . SER A 1 692 ? 25.426 2.260 -19.966 1.00 91.00 692 SER A CA 1
ATOM 5457 C C . SER A 1 692 ? 24.451 1.142 -20.326 1.00 91.00 692 SER A C 1
ATOM 5459 O O . SER A 1 692 ? 23.769 0.606 -19.452 1.00 91.00 692 SER A O 1
ATOM 5461 N N . VAL A 1 693 ? 24.325 0.818 -21.616 1.00 90.69 693 VAL A N 1
ATOM 5462 C CA . VAL A 1 693 ? 23.325 -0.145 -22.111 1.00 90.69 693 VAL A CA 1
ATOM 5463 C C . VAL A 1 693 ? 23.819 -0.898 -23.340 1.00 90.69 693 VAL A C 1
ATOM 5465 O O . VAL A 1 693 ? 24.374 -0.313 -24.267 1.00 90.69 693 VAL A O 1
ATOM 5468 N N . TYR A 1 694 ? 23.543 -2.198 -23.424 1.00 90.31 694 TYR A N 1
ATOM 5469 C CA . TYR A 1 694 ? 23.807 -2.984 -24.624 1.00 90.31 694 TYR A CA 1
ATOM 5470 C C . TYR A 1 694 ? 22.523 -3.455 -25.306 1.00 90.31 694 TYR A C 1
ATOM 5472 O O . TYR A 1 694 ? 21.773 -4.278 -24.782 1.00 90.31 694 TYR A O 1
ATOM 5480 N N . LEU A 1 695 ? 22.297 -2.981 -26.532 1.00 90.50 695 LEU A N 1
ATOM 5481 C CA . LEU A 1 695 ? 21.088 -3.238 -27.308 1.00 90.50 695 LEU A CA 1
ATOM 5482 C C . LEU A 1 695 ? 21.354 -4.187 -28.487 1.00 90.50 695 LEU A C 1
ATOM 5484 O O . LEU A 1 695 ? 22.276 -3.993 -29.275 1.00 90.50 695 LEU A O 1
ATOM 5488 N N . ASP A 1 696 ? 20.496 -5.190 -28.660 1.00 91.06 696 ASP A N 1
ATOM 5489 C CA . ASP A 1 696 ? 20.357 -5.965 -29.894 1.00 91.06 696 ASP A CA 1
ATOM 5490 C C . ASP A 1 696 ? 19.290 -5.306 -30.787 1.00 91.06 696 ASP A C 1
ATOM 5492 O O . ASP A 1 696 ? 18.137 -5.150 -30.378 1.00 91.06 696 ASP A O 1
ATOM 5496 N N . MET A 1 697 ? 19.642 -5.015 -32.037 1.00 92.00 697 MET A N 1
ATOM 5497 C CA . MET A 1 697 ? 18.726 -4.553 -33.083 1.00 92.00 697 MET A CA 1
ATOM 5498 C C . MET A 1 697 ? 18.375 -5.705 -34.026 1.00 92.00 697 MET A C 1
ATOM 5500 O O . MET A 1 697 ? 19.260 -6.415 -34.521 1.00 92.00 697 MET A O 1
ATOM 5504 N N . ILE A 1 698 ? 17.086 -5.893 -34.311 1.00 92.00 698 ILE A N 1
ATOM 5505 C CA . ILE A 1 698 ? 16.587 -6.957 -35.188 1.00 92.00 698 ILE A CA 1
ATOM 5506 C C . ILE A 1 698 ? 15.556 -6.387 -36.164 1.00 92.00 698 ILE A C 1
ATOM 5508 O O . ILE A 1 698 ? 14.404 -6.174 -35.804 1.00 92.00 698 ILE A O 1
ATOM 5512 N N . GLY A 1 699 ? 15.964 -6.208 -37.422 1.00 89.81 699 GLY A N 1
ATOM 5513 C CA . GLY A 1 699 ? 15.079 -5.742 -38.494 1.00 89.81 699 GLY A CA 1
ATOM 5514 C C . GLY A 1 699 ? 14.734 -4.257 -38.398 1.00 89.81 699 GLY A C 1
ATOM 5515 O O . GLY A 1 699 ? 13.703 -3.857 -38.909 1.00 89.81 699 GLY A O 1
ATOM 5516 N N . VAL A 1 700 ? 15.577 -3.463 -37.734 1.00 90.81 700 VAL A N 1
ATOM 5517 C CA . VAL A 1 700 ? 15.389 -2.018 -37.536 1.00 90.81 700 VAL A CA 1
ATOM 5518 C C . VAL A 1 700 ? 15.626 -1.259 -38.843 1.00 90.81 700 VAL A C 1
ATOM 5520 O O . VAL A 1 700 ? 16.642 -1.474 -39.508 1.00 90.81 700 VAL A O 1
ATOM 5523 N N . ASN A 1 701 ? 14.726 -0.349 -39.198 1.00 89.31 701 ASN A N 1
ATOM 5524 C CA . ASN A 1 701 ? 14.827 0.511 -40.368 1.00 89.31 701 ASN A CA 1
ATOM 5525 C C . ASN A 1 701 ? 15.438 1.871 -40.004 1.00 89.31 701 ASN A C 1
ATOM 5527 O O . ASN A 1 701 ? 14.743 2.803 -39.603 1.00 89.31 701 ASN A O 1
ATOM 5531 N N . LEU A 1 702 ? 16.753 2.003 -40.195 1.00 86.94 702 LEU A N 1
ATOM 5532 C CA . LEU A 1 702 ? 17.488 3.236 -39.886 1.00 86.94 702 LEU A CA 1
ATOM 5533 C C . LEU A 1 702 ? 17.057 4.434 -40.742 1.00 86.94 702 LEU A C 1
ATOM 5535 O O . LEU A 1 702 ? 17.294 5.567 -40.339 1.00 86.94 702 LEU A O 1
ATOM 5539 N N . GLY A 1 703 ? 16.392 4.216 -41.883 1.00 83.56 703 GLY A N 1
ATOM 5540 C CA . GLY A 1 703 ? 15.812 5.298 -42.682 1.00 83.56 703 GLY A CA 1
ATOM 5541 C C . GLY A 1 703 ? 14.781 6.131 -41.919 1.00 83.56 703 GLY A C 1
ATOM 5542 O O . GLY A 1 703 ? 14.550 7.285 -42.270 1.00 83.56 703 GLY A O 1
ATOM 5543 N N . GLN A 1 704 ? 14.192 5.586 -40.854 1.00 83.69 704 GLN A N 1
ATOM 5544 C CA . GLN A 1 704 ? 13.250 6.321 -40.016 1.00 83.69 704 GLN A CA 1
ATOM 5545 C C . GLN A 1 704 ? 13.920 7.294 -39.034 1.00 83.69 704 GLN A C 1
ATOM 5547 O O . GLN A 1 704 ? 13.231 8.176 -38.540 1.00 83.69 704 GLN A O 1
ATOM 5552 N N . LEU A 1 705 ? 15.235 7.190 -38.789 1.00 79.75 705 LEU A N 1
ATOM 5553 C CA . LEU A 1 705 ? 15.962 8.078 -37.866 1.00 79.75 705 LEU A CA 1
ATOM 5554 C C . LEU A 1 705 ? 16.070 9.523 -38.360 1.00 79.75 705 LEU A C 1
ATOM 5556 O O . LEU A 1 705 ? 16.305 10.424 -37.568 1.00 79.75 705 LEU A O 1
ATOM 5560 N N . THR A 1 706 ? 15.935 9.751 -39.666 1.00 78.69 706 THR A N 1
ATOM 5561 C CA . THR A 1 706 ? 16.095 11.078 -40.271 1.00 78.69 706 THR A CA 1
ATOM 5562 C C . THR A 1 706 ? 14.842 11.451 -41.060 1.00 78.69 706 THR A C 1
ATOM 5564 O O . THR A 1 706 ? 14.909 11.593 -42.284 1.00 78.69 706 THR A O 1
ATOM 5567 N N . PRO A 1 707 ? 13.673 11.574 -40.402 1.00 70.44 707 PRO A N 1
ATOM 5568 C CA . PRO A 1 707 ? 12.405 11.812 -41.092 1.00 70.44 707 PRO A CA 1
ATOM 5569 C C . PRO A 1 707 ? 12.382 13.158 -41.834 1.00 70.44 707 PRO A C 1
ATOM 5571 O O . PRO A 1 707 ? 11.682 13.296 -42.839 1.00 70.44 707 PRO A O 1
ATOM 5574 N N . ASP A 1 708 ? 13.176 14.125 -41.370 1.00 77.62 708 ASP A N 1
ATOM 5575 C CA . ASP A 1 708 ? 13.277 15.469 -41.942 1.00 77.62 708 ASP A CA 1
ATOM 5576 C C . ASP A 1 708 ? 14.245 15.568 -43.134 1.00 77.62 708 ASP A C 1
ATOM 5578 O O . ASP A 1 708 ? 14.235 16.573 -43.850 1.00 77.62 708 ASP A O 1
ATOM 5582 N N . ASP A 1 709 ? 15.035 14.519 -43.396 1.00 82.56 709 ASP A N 1
ATOM 5583 C CA . ASP A 1 709 ? 15.900 14.397 -44.573 1.00 82.56 709 ASP A CA 1
ATOM 5584 C C . ASP A 1 709 ? 15.444 13.209 -45.444 1.00 82.56 709 ASP A C 1
ATOM 5586 O O . ASP A 1 709 ? 15.883 12.071 -45.243 1.00 82.56 709 ASP A O 1
ATOM 5590 N N . PRO A 1 710 ? 14.565 13.446 -46.439 1.00 82.88 710 PRO A N 1
ATOM 5591 C CA . PRO A 1 710 ? 14.052 12.391 -47.304 1.00 82.88 710 PRO A CA 1
ATOM 5592 C C . PRO A 1 710 ? 15.135 11.702 -48.138 1.00 82.88 710 PRO A C 1
ATOM 5594 O O . PRO A 1 710 ? 14.955 10.544 -48.515 1.00 82.88 710 PRO A O 1
ATOM 5597 N N . GLU A 1 711 ? 16.230 12.399 -48.462 1.00 83.81 711 GLU A N 1
ATOM 5598 C CA . GLU A 1 711 ? 17.322 11.821 -49.247 1.00 83.81 711 GLU A CA 1
ATOM 5599 C C . GLU A 1 711 ? 18.111 10.834 -48.385 1.00 83.81 711 GLU A C 1
ATOM 5601 O O . GLU A 1 711 ? 18.293 9.684 -48.788 1.00 83.81 711 GLU A O 1
ATOM 5606 N N . LEU A 1 712 ? 18.495 11.235 -47.169 1.00 81.56 712 LEU A N 1
ATOM 5607 C CA . LEU A 1 712 ? 19.196 10.363 -46.224 1.00 81.56 712 LEU A CA 1
ATOM 5608 C C . LEU A 1 712 ? 18.309 9.210 -45.728 1.00 81.56 712 LEU A C 1
ATOM 5610 O O . LEU A 1 712 ? 18.761 8.065 -45.656 1.00 81.56 712 LEU A O 1
ATOM 5614 N N . SER A 1 713 ? 17.026 9.483 -45.480 1.00 83.56 713 SER A N 1
ATOM 5615 C CA . SER A 1 713 ? 16.025 8.474 -45.121 1.00 83.56 713 SER A CA 1
ATOM 5616 C C . SER A 1 713 ? 15.907 7.399 -46.204 1.00 83.56 713 SER A C 1
ATOM 5618 O O . SER A 1 713 ? 16.034 6.204 -45.918 1.00 83.56 713 SER A O 1
ATOM 5620 N N . ALA A 1 714 ? 15.758 7.806 -47.471 1.00 82.94 714 ALA A N 1
ATOM 5621 C CA . ALA A 1 714 ? 15.727 6.879 -48.598 1.00 82.94 714 ALA A CA 1
ATOM 5622 C C . ALA A 1 714 ? 17.043 6.094 -48.719 1.00 82.94 714 ALA A C 1
ATOM 5624 O O . ALA A 1 714 ? 17.018 4.887 -48.960 1.00 82.94 714 ALA A O 1
ATOM 5625 N N . MET A 1 715 ? 18.194 6.736 -48.483 1.00 83.06 715 MET A N 1
ATOM 5626 C CA . MET A 1 715 ? 19.489 6.054 -48.510 1.00 83.06 715 MET A CA 1
ATOM 5627 C C . MET A 1 715 ? 19.622 4.984 -47.423 1.00 83.06 715 MET A C 1
ATOM 5629 O O . MET A 1 715 ? 20.250 3.960 -47.684 1.00 83.06 715 MET A O 1
ATOM 5633 N N . LEU A 1 716 ? 19.063 5.185 -46.231 1.00 83.75 716 LEU A N 1
ATOM 5634 C CA . LEU A 1 716 ? 19.202 4.266 -45.094 1.00 83.75 716 LEU A CA 1
ATOM 5635 C C . LEU A 1 716 ? 18.041 3.269 -44.955 1.00 83.75 716 LEU A C 1
ATOM 5637 O O . LEU A 1 716 ? 18.104 2.379 -44.105 1.00 83.75 716 LEU A O 1
ATOM 5641 N N . THR A 1 717 ? 17.011 3.385 -45.798 1.00 88.75 717 THR A N 1
ATOM 5642 C CA . THR A 1 717 ? 15.830 2.517 -45.752 1.00 88.75 717 THR A CA 1
ATOM 5643 C C . THR A 1 717 ? 16.194 1.049 -45.999 1.00 88.75 717 THR A C 1
ATOM 5645 O O . THR A 1 717 ? 16.852 0.716 -46.992 1.00 88.75 717 THR A O 1
ATOM 5648 N N . GLY A 1 718 ? 15.749 0.161 -45.106 1.00 88.94 718 GLY A N 1
ATOM 5649 C CA . GLY A 1 718 ? 15.937 -1.288 -45.213 1.00 88.94 718 GLY A CA 1
ATOM 5650 C C . GLY A 1 718 ? 15.884 -2.006 -43.863 1.00 88.94 718 GLY A C 1
ATOM 5651 O O . GLY A 1 718 ? 15.278 -1.521 -42.914 1.00 88.94 718 GLY A O 1
ATOM 5652 N N . GLU A 1 719 ? 16.544 -3.163 -43.762 1.00 93.00 719 GLU A N 1
ATOM 5653 C CA . GLU A 1 719 ? 16.635 -3.949 -42.525 1.00 93.00 719 GLU A CA 1
ATOM 5654 C C . GLU A 1 719 ? 18.037 -3.890 -41.905 1.00 93.00 719 GLU A C 1
ATOM 5656 O O . GLU A 1 719 ? 19.028 -4.270 -42.535 1.00 93.00 719 GLU A O 1
ATOM 5661 N N . THR A 1 720 ? 18.113 -3.531 -40.623 1.00 92.69 720 THR A N 1
ATOM 5662 C CA . THR A 1 720 ? 19.349 -3.540 -39.827 1.00 92.69 720 THR A CA 1
ATOM 5663 C C . THR A 1 720 ? 19.306 -4.605 -38.741 1.00 92.69 720 THR A C 1
ATOM 5665 O O . THR A 1 720 ? 18.306 -4.774 -38.041 1.00 92.69 720 THR A O 1
ATOM 5668 N N . ARG A 1 721 ? 20.401 -5.357 -38.589 1.00 94.31 721 ARG A N 1
ATOM 5669 C CA . ARG A 1 721 ? 20.570 -6.378 -37.543 1.00 94.31 721 ARG A CA 1
ATOM 5670 C C . ARG A 1 721 ? 21.964 -6.312 -36.941 1.00 94.31 721 ARG A C 1
ATOM 5672 O O . ARG A 1 721 ? 22.931 -6.248 -37.686 1.00 94.31 721 ARG A O 1
ATOM 5679 N N . GLY A 1 722 ? 22.094 -6.409 -35.627 1.00 92.62 722 GLY A N 1
ATOM 5680 C CA . GLY A 1 722 ? 23.393 -6.405 -34.946 1.00 92.62 722 GLY A CA 1
ATOM 5681 C C . GLY A 1 722 ? 23.271 -5.933 -33.507 1.00 92.62 722 GLY A C 1
ATOM 5682 O O . GLY A 1 722 ? 22.159 -5.763 -33.020 1.00 92.62 722 GLY A O 1
ATOM 5683 N N . GLY A 1 723 ? 24.402 -5.734 -32.838 1.00 91.06 723 GLY A N 1
ATOM 5684 C CA . GLY A 1 723 ? 24.433 -5.150 -31.498 1.00 91.06 723 GLY A CA 1
ATOM 5685 C C . GLY A 1 723 ? 24.991 -3.727 -31.504 1.00 91.06 723 GLY A C 1
ATOM 5686 O O . GLY A 1 723 ? 25.903 -3.437 -32.279 1.00 91.06 723 GLY A O 1
ATOM 5687 N N . LEU A 1 724 ? 24.463 -2.879 -30.628 1.00 90.19 724 LEU A N 1
ATOM 5688 C CA . LEU A 1 724 ? 24.970 -1.551 -30.289 1.00 90.19 724 LEU A CA 1
ATOM 5689 C C . LEU A 1 724 ? 25.230 -1.515 -28.783 1.00 90.19 724 LEU A C 1
ATOM 5691 O O . LEU A 1 724 ? 24.288 -1.465 -27.996 1.00 90.19 724 LEU A O 1
ATOM 5695 N N . GLU A 1 725 ? 26.498 -1.603 -28.397 1.00 89.56 725 GLU A N 1
ATOM 5696 C CA . GLU A 1 725 ? 26.936 -1.535 -27.004 1.00 89.56 725 GLU A CA 1
ATOM 5697 C C . GLU A 1 725 ? 27.307 -0.100 -26.669 1.00 89.56 725 GLU A C 1
ATOM 5699 O O . GLU A 1 725 ? 28.278 0.420 -27.201 1.00 89.56 725 GLU A O 1
ATOM 5704 N N . ILE A 1 726 ? 26.509 0.548 -25.834 1.00 88.00 726 ILE A N 1
ATOM 5705 C CA . ILE A 1 726 ? 26.763 1.890 -25.330 1.00 88.00 726 ILE A CA 1
ATOM 5706 C C . ILE A 1 726 ? 27.515 1.724 -24.014 1.00 88.00 726 ILE A C 1
ATOM 5708 O O . ILE A 1 726 ? 26.924 1.343 -23.004 1.00 88.00 726 ILE A O 1
ATOM 5712 N N . HIS A 1 727 ? 28.823 1.965 -24.050 1.00 85.25 727 HIS A N 1
ATOM 5713 C CA . HIS A 1 727 ? 29.690 1.842 -22.878 1.00 85.25 727 HIS A CA 1
ATOM 5714 C C . HIS A 1 727 ? 29.439 2.991 -21.910 1.00 85.25 727 HIS A C 1
ATOM 5716 O O . HIS A 1 727 ? 29.228 2.749 -20.723 1.00 85.25 727 HIS A O 1
ATOM 5722 N N . GLN A 1 728 ? 29.412 4.216 -22.441 1.00 85.75 728 GLN A N 1
ATOM 5723 C CA . GLN A 1 728 ? 29.277 5.441 -21.664 1.00 85.75 728 GLN A CA 1
ATOM 5724 C C . GLN A 1 728 ? 28.507 6.502 -22.448 1.00 85.75 728 GLN A C 1
ATOM 5726 O O . GLN A 1 728 ? 28.902 6.873 -23.549 1.00 85.75 728 GLN A O 1
ATOM 5731 N N . VAL A 1 729 ? 27.436 7.023 -21.857 1.00 87.62 729 VAL A N 1
ATOM 5732 C CA . VAL A 1 729 ? 26.799 8.277 -22.267 1.00 87.62 729 VAL A CA 1
ATOM 5733 C C . VAL A 1 729 ? 26.715 9.185 -21.049 1.00 87.62 729 VAL A C 1
ATOM 5735 O O . VAL A 1 729 ? 26.218 8.756 -20.007 1.00 87.62 729 VAL A O 1
ATOM 5738 N N . ILE A 1 730 ? 27.219 10.409 -21.195 1.00 85.69 730 ILE A N 1
ATOM 5739 C CA . ILE A 1 730 ? 27.174 11.471 -20.187 1.00 85.69 730 ILE A CA 1
ATOM 5740 C C . ILE A 1 730 ? 26.258 12.570 -20.721 1.00 85.69 730 ILE A C 1
ATOM 5742 O O . ILE A 1 730 ? 26.475 13.072 -21.828 1.00 85.69 730 ILE A O 1
ATOM 5746 N N . ILE A 1 731 ? 25.227 12.909 -19.948 1.00 83.56 731 ILE A N 1
ATOM 5747 C CA . ILE A 1 731 ? 24.278 13.980 -20.266 1.00 83.56 731 ILE A CA 1
ATOM 5748 C C . ILE A 1 731 ? 24.297 14.977 -19.112 1.00 83.56 731 ILE A C 1
ATOM 5750 O O . ILE A 1 731 ? 23.960 14.604 -17.990 1.00 83.56 731 ILE A O 1
ATOM 5754 N N . ASP A 1 732 ? 24.696 16.214 -19.377 1.00 80.62 732 ASP A N 1
ATOM 5755 C CA . ASP A 1 732 ? 24.746 17.303 -18.404 1.00 80.62 732 ASP A CA 1
ATOM 5756 C C . ASP A 1 732 ? 23.593 18.308 -18.612 1.00 80.62 732 ASP A C 1
ATOM 5758 O O . ASP A 1 732 ? 22.678 18.087 -19.411 1.00 80.62 732 ASP A O 1
ATOM 5762 N N . ASP A 1 733 ? 23.620 19.421 -17.873 1.00 74.31 733 ASP A N 1
ATOM 5763 C CA . ASP A 1 733 ? 22.620 20.491 -17.981 1.00 74.31 733 ASP A CA 1
ATOM 5764 C C . ASP A 1 733 ? 22.644 21.210 -19.350 1.00 74.31 733 ASP A C 1
ATOM 5766 O O . ASP A 1 733 ? 21.661 21.860 -19.726 1.00 74.31 733 ASP A O 1
ATOM 5770 N N . GLU A 1 734 ? 23.756 21.133 -20.093 1.00 75.38 734 GLU A N 1
ATOM 5771 C CA . GLU A 1 734 ? 23.938 21.750 -21.414 1.00 75.38 734 GLU A CA 1
ATOM 5772 C C . GLU A 1 734 ? 23.592 20.787 -22.568 1.00 75.38 734 GLU A C 1
ATOM 5774 O O . GLU A 1 734 ? 23.315 21.238 -23.687 1.00 75.38 734 GLU A O 1
ATOM 5779 N N . GLY A 1 735 ? 23.514 19.481 -22.297 1.00 78.50 735 GLY A N 1
ATOM 5780 C CA . GLY A 1 735 ? 23.043 18.445 -23.204 1.00 78.50 735 GLY A CA 1
ATOM 5781 C C . GLY A 1 735 ? 23.935 17.203 -23.210 1.00 78.50 735 GLY A C 1
ATOM 5782 O O . GLY A 1 735 ? 24.303 16.657 -22.179 1.00 78.50 735 GLY A O 1
ATOM 5783 N N . LEU A 1 736 ? 24.208 16.678 -24.404 1.00 82.81 736 LEU A N 1
ATOM 5784 C CA . LEU A 1 736 ? 25.056 15.501 -24.584 1.00 82.81 736 LEU A CA 1
ATOM 5785 C C . LEU A 1 736 ? 26.530 15.915 -24.490 1.00 82.81 736 LEU A C 1
ATOM 5787 O O . LEU A 1 736 ? 26.987 16.659 -25.354 1.00 82.81 736 LEU A O 1
ATOM 5791 N N . ASP A 1 737 ? 27.258 15.401 -23.502 1.00 85.44 737 ASP A N 1
ATOM 5792 C CA . ASP A 1 737 ? 28.673 15.731 -23.268 1.00 85.44 737 ASP A CA 1
ATOM 5793 C C . ASP A 1 737 ? 29.610 14.682 -23.894 1.00 85.44 737 ASP A C 1
ATOM 5795 O O . ASP A 1 737 ? 30.524 14.999 -24.655 1.00 85.44 737 ASP A O 1
ATOM 5799 N N . ARG A 1 738 ? 29.316 13.392 -23.676 1.00 88.69 738 ARG A N 1
ATOM 5800 C CA . ARG A 1 738 ? 30.125 12.285 -24.209 1.00 88.69 738 ARG A CA 1
ATOM 5801 C C . ARG A 1 738 ? 29.293 11.061 -24.570 1.00 88.69 738 ARG A C 1
ATOM 5803 O O . ARG A 1 738 ? 28.359 10.702 -23.858 1.00 88.69 738 ARG A O 1
ATOM 5810 N N . VAL A 1 739 ? 29.682 10.374 -25.647 1.00 90.69 739 VAL A N 1
ATOM 5811 C CA . VAL A 1 739 ? 29.132 9.088 -26.102 1.00 90.69 739 VAL A CA 1
ATOM 5812 C C . VAL A 1 739 ? 30.248 8.146 -26.533 1.00 90.69 739 VAL A C 1
ATOM 5814 O O . VAL A 1 739 ? 30.992 8.433 -27.463 1.00 90.69 739 VAL A O 1
ATOM 5817 N N . GLU A 1 740 ? 30.311 6.967 -25.931 1.00 91.50 740 GLU A N 1
ATOM 5818 C CA . GLU A 1 740 ? 31.198 5.871 -26.308 1.00 91.50 740 GLU A CA 1
ATOM 5819 C C . GLU A 1 740 ? 30.362 4.635 -26.647 1.00 91.50 740 GLU A C 1
ATOM 5821 O O . GLU A 1 740 ? 29.680 4.067 -25.791 1.00 91.50 740 GLU A O 1
ATOM 5826 N N . ALA A 1 741 ? 30.399 4.223 -27.916 1.00 92.88 741 ALA A N 1
ATOM 5827 C CA . ALA A 1 741 ? 29.582 3.131 -28.427 1.00 92.88 741 ALA A CA 1
ATOM 5828 C C . ALA A 1 741 ? 30.375 2.166 -29.319 1.00 92.88 741 ALA A C 1
ATOM 5830 O O . ALA A 1 741 ? 31.129 2.566 -30.205 1.00 92.88 741 ALA A O 1
ATOM 5831 N N . GLU A 1 742 ? 30.151 0.865 -29.148 1.00 93.19 742 GLU A N 1
ATOM 5832 C CA . GLU A 1 742 ? 30.693 -0.198 -29.983 1.00 93.19 742 GLU A CA 1
ATOM 5833 C C . GLU A 1 742 ? 29.610 -0.833 -30.866 1.00 93.19 742 GLU A C 1
ATOM 5835 O O . GLU A 1 742 ? 28.588 -1.360 -30.419 1.00 93.19 742 GLU A O 1
ATOM 5840 N N . LEU A 1 743 ? 29.885 -0.854 -32.169 1.00 92.56 743 LEU A N 1
ATOM 5841 C CA . LEU A 1 743 ? 29.087 -1.555 -33.163 1.00 92.56 743 LEU A CA 1
ATOM 5842 C C . LEU A 1 743 ? 29.511 -3.027 -33.220 1.00 92.56 743 LEU A C 1
ATOM 5844 O O . LEU A 1 743 ? 30.608 -3.370 -33.678 1.00 92.56 743 LEU A O 1
ATOM 5848 N N . GLN A 1 744 ? 28.607 -3.930 -32.850 1.00 92.12 744 GLN A N 1
ATOM 5849 C CA . GLN A 1 744 ? 28.829 -5.372 -32.887 1.00 92.12 744 GLN A CA 1
ATOM 5850 C C . GLN A 1 744 ? 28.163 -6.017 -34.107 1.00 92.12 744 GLN A C 1
ATOM 5852 O O . GLN A 1 744 ? 27.025 -6.489 -34.053 1.00 92.12 744 GLN A O 1
ATOM 5857 N N . ARG A 1 745 ? 28.920 -6.109 -35.212 1.00 89.38 745 ARG A N 1
ATOM 5858 C CA . ARG A 1 745 ? 28.501 -6.782 -36.462 1.00 89.38 745 ARG A CA 1
ATOM 5859 C C . ARG A 1 745 ? 27.136 -6.290 -36.966 1.00 89.38 745 ARG A C 1
ATOM 5861 O O . ARG A 1 745 ? 26.272 -7.096 -37.309 1.00 89.38 745 ARG A O 1
ATOM 5868 N N . VAL A 1 746 ? 26.966 -4.975 -37.026 1.00 92.94 746 VAL A N 1
ATOM 5869 C CA . VAL A 1 746 ? 25.761 -4.336 -37.557 1.00 92.94 746 VAL A CA 1
ATOM 5870 C C . VAL A 1 746 ? 25.706 -4.568 -39.062 1.00 92.94 746 VAL A C 1
ATOM 5872 O O . VAL A 1 746 ? 26.549 -4.078 -39.799 1.00 92.94 746 VAL A O 1
ATOM 5875 N N . ALA A 1 747 ? 24.752 -5.357 -39.531 1.00 93.25 747 ALA A N 1
ATOM 5876 C CA . ALA A 1 747 ? 24.491 -5.617 -40.936 1.00 93.25 747 ALA A CA 1
ATOM 5877 C C . ALA A 1 747 ? 23.246 -4.842 -41.369 1.00 93.25 747 ALA A C 1
ATOM 5879 O O . ALA A 1 747 ? 22.167 -5.051 -40.819 1.00 93.25 747 ALA A O 1
ATOM 5880 N N . ILE A 1 748 ? 23.412 -3.982 -42.364 1.00 92.25 748 ILE A N 1
ATOM 5881 C CA . ILE A 1 748 ? 22.368 -3.171 -42.981 1.00 92.25 748 ILE A CA 1
ATOM 5882 C C . ILE A 1 748 ? 22.119 -3.751 -44.374 1.00 92.25 748 ILE A C 1
ATOM 5884 O O . ILE A 1 748 ? 23.041 -3.850 -45.190 1.00 92.25 748 ILE A O 1
ATOM 5888 N N . SER A 1 749 ? 20.882 -4.154 -44.646 1.00 93.12 749 SER A N 1
ATOM 5889 C CA . SER A 1 749 ? 20.420 -4.568 -45.968 1.00 93.12 749 SER A CA 1
ATOM 5890 C C . SER A 1 749 ? 19.421 -3.542 -46.470 1.00 93.12 749 SER A C 1
ATOM 5892 O O . SER A 1 749 ? 18.297 -3.470 -45.985 1.00 93.12 749 SER A O 1
ATOM 5894 N N . ARG A 1 750 ? 19.865 -2.715 -47.409 1.00 91.81 750 ARG A N 1
ATOM 5895 C CA . ARG A 1 750 ? 19.110 -1.580 -47.933 1.00 91.81 750 ARG A CA 1
ATOM 5896 C C . ARG A 1 750 ? 18.070 -2.045 -48.947 1.00 91.81 750 ARG A C 1
ATOM 5898 O O . ARG A 1 750 ? 18.280 -3.012 -49.690 1.00 91.81 750 ARG A O 1
ATOM 5905 N N . ASP A 1 751 ? 16.966 -1.319 -49.020 1.00 90.38 751 ASP A N 1
ATOM 5906 C CA . ASP A 1 751 ? 15.934 -1.562 -50.028 1.00 90.38 751 ASP A CA 1
ATOM 5907 C C . ASP A 1 751 ? 16.384 -1.084 -51.407 1.00 90.38 751 ASP A C 1
ATOM 5909 O O . ASP A 1 751 ? 16.123 -1.756 -52.414 1.00 90.38 751 ASP A O 1
ATOM 5913 N N . HIS A 1 752 ? 17.129 0.023 -51.430 1.00 88.25 752 HIS A N 1
ATOM 5914 C CA . HIS A 1 752 ? 17.774 0.566 -52.615 1.00 88.25 752 HIS A CA 1
ATOM 5915 C C . HIS A 1 752 ? 19.128 -0.094 -52.870 1.00 88.25 752 HIS A C 1
ATOM 5917 O O . HIS A 1 752 ? 19.909 -0.391 -51.962 1.00 88.25 752 HIS A O 1
ATOM 5923 N N . GLY A 1 753 ? 19.370 -0.401 -54.140 1.00 86.00 753 GLY A N 1
ATOM 5924 C CA . GLY A 1 753 ? 20.642 -0.931 -54.608 1.00 86.00 753 GLY A CA 1
ATOM 5925 C C . GLY A 1 753 ? 21.381 0.067 -55.491 1.00 86.00 753 GLY A C 1
ATOM 5926 O O . GLY A 1 753 ? 20.868 1.138 -55.801 1.00 86.00 753 GLY A O 1
ATOM 5927 N N . PRO A 1 754 ? 22.546 -0.325 -56.016 1.00 86.50 754 PRO A N 1
ATOM 5928 C CA . PRO A 1 754 ? 23.354 0.566 -56.836 1.00 86.50 754 PRO A CA 1
ATOM 5929 C C . PRO A 1 754 ? 22.681 1.013 -58.142 1.00 86.50 754 PRO A C 1
ATOM 5931 O O . PRO A 1 754 ? 23.101 2.002 -58.726 1.00 86.50 754 PRO A O 1
ATOM 5934 N N . GLU A 1 755 ? 21.653 0.304 -58.617 1.00 84.69 755 GLU A N 1
ATOM 5935 C CA . GLU A 1 755 ? 20.858 0.736 -59.777 1.00 84.69 755 GLU A CA 1
ATOM 5936 C C . GLU A 1 755 ? 19.989 1.968 -59.472 1.00 84.69 755 GLU A C 1
ATOM 5938 O O . GLU A 1 755 ? 19.631 2.697 -60.397 1.00 84.69 755 GLU A O 1
ATOM 5943 N N . ASP A 1 756 ? 19.678 2.199 -58.194 1.00 85.25 756 ASP A N 1
ATOM 5944 C CA . ASP A 1 756 ? 18.830 3.294 -57.731 1.00 85.25 756 ASP A CA 1
ATOM 5945 C C . ASP A 1 756 ? 19.666 4.539 -57.387 1.00 85.25 756 ASP A C 1
ATOM 5947 O O . ASP A 1 756 ? 19.324 5.644 -57.805 1.00 85.25 756 ASP A O 1
ATOM 5951 N N . ASP A 1 757 ? 20.779 4.363 -56.662 1.00 84.25 757 ASP A N 1
ATOM 5952 C CA . ASP A 1 757 ? 21.556 5.468 -56.075 1.00 84.25 757 ASP A CA 1
ATOM 5953 C C . ASP A 1 757 ? 23.090 5.294 -56.127 1.00 84.25 757 ASP A C 1
ATOM 5955 O O . ASP A 1 757 ? 23.831 6.105 -55.573 1.00 84.25 757 ASP A O 1
ATOM 5959 N N . ASN A 1 758 ? 23.593 4.275 -56.832 1.00 83.81 758 ASN A N 1
ATOM 5960 C CA . ASN A 1 758 ? 25.014 3.891 -56.893 1.00 83.81 758 ASN A CA 1
ATOM 5961 C C . ASN A 1 758 ? 25.645 3.476 -55.549 1.00 83.81 758 ASN A C 1
ATOM 5963 O O . ASN A 1 758 ? 26.872 3.368 -55.462 1.00 83.81 758 ASN A O 1
ATOM 5967 N N . LEU A 1 759 ? 24.848 3.198 -54.513 1.00 87.56 759 LEU A N 1
ATOM 5968 C CA . LEU A 1 759 ? 25.344 2.757 -53.214 1.00 87.56 759 LEU A CA 1
ATOM 5969 C C . LEU A 1 759 ? 25.149 1.237 -53.000 1.00 87.56 759 LEU A C 1
ATOM 5971 O O . LEU A 1 759 ? 24.196 0.640 -53.511 1.00 87.56 759 LEU A O 1
ATOM 5975 N N . PRO A 1 760 ? 26.022 0.576 -52.213 1.00 89.69 760 PRO A N 1
ATOM 5976 C CA . PRO A 1 760 ? 25.926 -0.852 -51.911 1.00 89.69 760 PRO A CA 1
ATOM 5977 C C . PRO A 1 760 ? 24.637 -1.222 -51.203 1.00 89.69 760 PRO A C 1
ATOM 5979 O O . PRO A 1 760 ? 24.251 -0.563 -50.246 1.00 89.69 760 PRO A O 1
ATOM 5982 N N . ARG A 1 761 ? 24.011 -2.326 -51.616 1.00 90.12 761 ARG A N 1
ATOM 5983 C CA . ARG A 1 761 ? 22.812 -2.843 -50.944 1.00 90.12 761 ARG A CA 1
ATOM 5984 C C . ARG A 1 761 ? 23.120 -3.414 -49.555 1.00 90.12 761 ARG A C 1
ATOM 5986 O O . ARG A 1 761 ? 22.343 -3.225 -48.631 1.00 90.12 761 ARG A O 1
ATOM 5993 N N . ASN A 1 762 ? 24.238 -4.124 -49.413 1.00 92.00 762 ASN A N 1
ATOM 5994 C CA . ASN A 1 762 ? 24.629 -4.769 -48.161 1.00 92.00 762 ASN A CA 1
ATOM 5995 C C . ASN A 1 762 ? 25.835 -4.048 -47.564 1.00 92.00 762 ASN A C 1
ATOM 5997 O O . ASN A 1 762 ? 26.879 -3.947 -48.215 1.00 92.00 762 ASN A O 1
ATOM 6001 N N . ILE A 1 763 ? 25.692 -3.586 -46.325 1.00 92.31 763 ILE A N 1
ATOM 6002 C CA . ILE A 1 763 ? 26.739 -2.900 -45.570 1.00 92.31 763 ILE A CA 1
ATOM 6003 C C . ILE A 1 763 ? 26.891 -3.603 -44.224 1.00 92.31 763 ILE A C 1
ATOM 6005 O O . ILE A 1 763 ? 25.906 -3.940 -43.576 1.00 92.31 763 ILE A O 1
ATOM 6009 N N . THR A 1 764 ? 28.121 -3.836 -43.781 1.00 93.69 764 THR A N 1
ATOM 6010 C CA . THR A 1 764 ? 28.404 -4.343 -42.433 1.00 93.69 764 THR A CA 1
ATOM 6011 C C . THR A 1 764 ? 29.292 -3.364 -41.685 1.00 93.69 764 THR A C 1
ATOM 6013 O O . THR A 1 764 ? 30.344 -3.019 -42.204 1.00 93.69 764 THR A O 1
ATOM 6016 N N . ALA A 1 765 ? 28.936 -2.961 -40.474 1.00 93.00 765 ALA A N 1
ATOM 6017 C CA . ALA A 1 765 ? 29.720 -2.081 -39.621 1.00 93.00 765 ALA A CA 1
ATOM 6018 C C . ALA A 1 765 ? 30.144 -2.796 -38.327 1.00 93.00 765 ALA A C 1
ATOM 6020 O O . ALA A 1 765 ? 29.378 -3.559 -37.731 1.00 93.00 765 ALA A O 1
ATOM 6021 N N . SER A 1 766 ? 31.384 -2.574 -37.893 1.00 95.31 766 SER A N 1
ATOM 6022 C CA . SER A 1 766 ? 31.861 -3.022 -36.580 1.00 95.31 766 SER A CA 1
ATOM 6023 C C . SER A 1 766 ? 33.010 -2.169 -36.066 1.00 95.31 766 SER A C 1
ATOM 6025 O O . SER A 1 766 ? 33.892 -1.850 -36.860 1.00 95.31 766 SER A O 1
ATOM 6027 N N . GLY A 1 767 ? 33.077 -1.916 -34.766 1.00 93.19 767 GLY A N 1
ATOM 6028 C CA . GLY A 1 767 ? 34.142 -1.146 -34.120 1.00 93.19 767 GLY A CA 1
ATOM 6029 C C . GLY A 1 767 ? 33.580 -0.049 -33.227 1.00 93.19 767 GLY A C 1
ATOM 6030 O O . GLY A 1 767 ? 32.367 0.093 -33.120 1.00 93.19 767 GLY A O 1
ATOM 6031 N N . GLU A 1 768 ? 34.470 0.694 -32.592 1.00 93.50 768 GLU A N 1
ATOM 6032 C CA . GLU A 1 768 ? 34.141 1.631 -31.519 1.00 93.50 768 GLU A CA 1
ATOM 6033 C C . GLU A 1 768 ? 34.179 3.075 -32.031 1.00 93.50 768 GLU A C 1
ATOM 6035 O O . GLU A 1 768 ? 35.047 3.447 -32.832 1.00 93.50 768 GLU A O 1
ATOM 6040 N N . VAL A 1 769 ? 33.189 3.850 -31.606 1.00 93.19 769 VAL A N 1
ATOM 6041 C CA . VAL A 1 769 ? 32.969 5.253 -31.941 1.00 93.19 769 VAL A CA 1
ATOM 6042 C C . VAL A 1 769 ? 32.865 6.013 -30.631 1.00 93.19 769 VAL A C 1
ATOM 6044 O O . VAL A 1 769 ? 32.038 5.670 -29.789 1.00 93.19 769 VAL A O 1
ATOM 6047 N N . ILE A 1 770 ? 33.698 7.034 -30.481 1.00 92.12 770 ILE A N 1
ATOM 6048 C CA . ILE A 1 770 ? 33.686 7.930 -29.331 1.00 92.12 770 ILE A CA 1
ATOM 6049 C C . ILE A 1 770 ? 33.428 9.326 -29.846 1.00 92.12 770 ILE A C 1
ATOM 6051 O O . ILE A 1 770 ? 34.096 9.776 -30.773 1.00 92.12 770 ILE A O 1
ATOM 6055 N N . TRP A 1 771 ? 32.452 9.989 -29.263 1.00 92.75 771 TRP A N 1
ATOM 6056 C CA . TRP A 1 771 ? 32.216 11.402 -29.451 1.00 92.75 771 TRP A CA 1
ATOM 6057 C C . TRP A 1 771 ? 32.286 12.080 -28.089 1.00 92.75 771 TRP A C 1
ATOM 6059 O O . TRP A 1 771 ? 31.710 11.581 -27.125 1.00 92.75 771 TRP A O 1
ATOM 6069 N N . ASP A 1 772 ? 33.006 13.185 -28.026 1.00 89.00 772 ASP A N 1
ATOM 6070 C CA . ASP A 1 772 ? 33.226 13.984 -26.830 1.00 89.00 772 ASP A CA 1
ATOM 6071 C C . ASP A 1 772 ? 33.110 15.463 -27.218 1.00 89.00 772 ASP A C 1
ATOM 6073 O O . ASP A 1 772 ? 33.591 15.862 -28.288 1.00 89.00 772 ASP A O 1
ATOM 6077 N N . ALA A 1 773 ? 32.424 16.258 -26.401 1.00 85.62 773 ALA A N 1
ATOM 6078 C CA . ALA A 1 773 ? 32.173 17.664 -26.689 1.00 85.62 773 ALA A CA 1
ATOM 6079 C C . ALA A 1 773 ? 33.469 18.495 -26.753 1.00 85.62 773 ALA A C 1
ATOM 6081 O O . ALA A 1 773 ? 33.542 19.437 -27.549 1.00 85.62 773 ALA A O 1
ATOM 6082 N N . ASP A 1 774 ? 34.497 18.120 -25.987 1.00 86.06 774 ASP A N 1
ATOM 6083 C CA . ASP A 1 774 ? 35.783 18.815 -25.922 1.00 86.06 774 ASP A CA 1
ATOM 6084 C C . ASP A 1 774 ? 36.814 18.228 -26.902 1.00 86.06 774 ASP A C 1
ATOM 6086 O O . ASP A 1 774 ? 37.527 18.976 -27.586 1.00 86.06 774 ASP A O 1
ATOM 6090 N N . ASP A 1 775 ? 36.885 16.898 -27.006 1.00 85.00 775 ASP A N 1
ATOM 6091 C CA . ASP A 1 775 ? 37.899 16.202 -27.812 1.00 85.00 775 ASP A CA 1
ATOM 6092 C C . ASP A 1 775 ? 37.455 15.923 -29.265 1.00 85.00 775 ASP A C 1
ATOM 6094 O O . ASP A 1 775 ? 38.294 15.827 -30.167 1.00 85.00 775 ASP A O 1
ATOM 6098 N N . GLY A 1 776 ? 36.148 15.854 -29.536 1.00 89.25 776 GLY A N 1
ATOM 6099 C CA . GLY A 1 776 ? 35.574 15.578 -30.855 1.00 89.25 776 GLY A CA 1
ATOM 6100 C C . GLY A 1 776 ? 35.266 14.099 -31.120 1.00 89.25 776 GLY A C 1
ATOM 6101 O O . GLY A 1 776 ? 34.900 13.344 -30.227 1.00 89.25 776 GLY A O 1
ATOM 6102 N N . LEU A 1 777 ? 35.337 13.673 -32.386 1.00 92.38 777 LEU A N 1
ATOM 6103 C CA . LEU A 1 777 ? 34.985 12.317 -32.828 1.00 92.38 777 LEU A CA 1
ATOM 6104 C C . LEU A 1 777 ? 36.239 11.447 -32.980 1.00 92.38 777 LEU A C 1
ATOM 6106 O O . LEU A 1 777 ? 37.026 11.699 -33.885 1.00 92.38 777 LEU A O 1
ATOM 6110 N N . ASP A 1 778 ? 36.379 10.364 -32.218 1.00 92.62 778 ASP A N 1
ATOM 6111 C CA . ASP A 1 778 ? 37.419 9.337 -32.378 1.00 92.62 778 ASP A CA 1
ATOM 6112 C C . ASP A 1 778 ? 36.820 8.003 -32.856 1.00 92.62 778 ASP A C 1
ATOM 6114 O O . ASP A 1 778 ? 35.859 7.466 -32.303 1.00 92.62 778 ASP A O 1
ATOM 6118 N N . LEU A 1 779 ? 37.409 7.431 -33.906 1.00 93.12 779 LEU A N 1
ATOM 6119 C CA . LEU A 1 779 ? 37.036 6.132 -34.453 1.00 93.12 779 LEU A CA 1
ATOM 6120 C C . LEU A 1 779 ? 38.121 5.111 -34.115 1.00 93.12 779 LEU A C 1
ATOM 6122 O O . LEU A 1 779 ? 39.234 5.150 -34.651 1.00 93.12 779 LEU A O 1
ATOM 6126 N N . ARG A 1 780 ? 37.785 4.097 -33.318 1.00 91.38 780 ARG A N 1
ATOM 6127 C CA . ARG A 1 780 ? 38.728 3.061 -32.880 1.00 91.38 780 ARG A CA 1
ATOM 6128 C C . ARG A 1 780 ? 38.520 1.769 -33.654 1.00 91.38 780 ARG A C 1
ATOM 6130 O O . ARG A 1 780 ? 37.821 0.836 -33.267 1.00 91.38 780 ARG A O 1
ATOM 6137 N N . GLY A 1 781 ? 39.183 1.692 -34.808 1.00 86.69 781 GLY A N 1
ATOM 6138 C CA . GLY A 1 781 ? 39.219 0.458 -35.594 1.00 86.69 781 GLY A CA 1
ATOM 6139 C C . GLY A 1 781 ? 37.909 0.104 -36.287 1.00 86.69 781 GLY A C 1
ATOM 6140 O O . GLY A 1 781 ? 37.732 -1.075 -36.610 1.00 86.69 781 GLY A O 1
ATOM 6141 N N . VAL A 1 782 ? 37.051 1.094 -36.550 1.00 93.38 782 VAL A N 1
ATOM 6142 C CA . VAL A 1 782 ? 35.779 0.938 -37.261 1.00 93.38 782 VAL A CA 1
ATOM 6143 C C . VAL A 1 782 ? 36.003 0.303 -38.631 1.00 93.38 782 VAL A C 1
ATOM 6145 O O . VAL A 1 782 ? 36.895 0.685 -39.390 1.00 93.38 782 VAL A O 1
ATOM 6148 N N . ARG A 1 783 ? 35.205 -0.713 -38.947 1.00 94.50 783 ARG A N 1
ATOM 6149 C CA . ARG A 1 783 ? 35.239 -1.474 -40.194 1.00 94.50 783 ARG A CA 1
ATOM 6150 C C . ARG A 1 783 ? 33.887 -1.382 -40.865 1.00 94.50 783 ARG A C 1
ATOM 6152 O O . ARG A 1 783 ? 32.900 -1.811 -40.282 1.00 94.50 783 ARG A O 1
ATOM 6159 N N . PHE A 1 784 ? 33.884 -0.919 -42.103 1.00 93.00 784 PHE A N 1
ATOM 6160 C CA . PHE A 1 784 ? 32.749 -0.954 -43.009 1.00 93.00 784 PHE A CA 1
ATOM 6161 C C . PHE A 1 784 ? 33.021 -1.998 -44.090 1.00 93.00 784 PHE A C 1
ATOM 6163 O O . PHE A 1 784 ? 34.007 -1.915 -44.813 1.00 93.00 784 PHE A O 1
ATOM 6170 N N . GLY A 1 785 ? 32.183 -3.015 -44.187 1.00 93.00 785 GLY A N 1
ATOM 6171 C CA . GLY A 1 785 ? 32.246 -4.072 -45.186 1.00 93.00 785 GLY A CA 1
ATOM 6172 C C . GLY A 1 785 ? 31.118 -3.926 -46.192 1.00 93.00 785 GLY A C 1
ATOM 6173 O O . GLY A 1 785 ? 30.019 -3.508 -45.844 1.00 93.00 785 GLY A O 1
ATOM 6174 N N . VAL A 1 786 ? 31.405 -4.287 -47.433 1.00 93.69 786 VAL A N 1
ATOM 6175 C CA . VAL A 1 786 ? 30.446 -4.415 -48.533 1.00 93.69 786 VAL A CA 1
ATOM 6176 C C . VAL A 1 786 ? 30.759 -5.710 -49.279 1.00 93.69 786 VAL A C 1
ATOM 6178 O O . VAL A 1 786 ? 31.770 -6.369 -49.014 1.00 93.69 786 VAL A O 1
ATOM 6181 N N . ASP A 1 787 ? 29.925 -6.098 -50.238 1.00 90.50 787 ASP A N 1
ATOM 6182 C CA . ASP A 1 787 ? 30.167 -7.324 -50.997 1.00 90.50 787 ASP A CA 1
ATOM 6183 C C . ASP A 1 787 ? 31.550 -7.287 -51.680 1.00 90.50 787 ASP A C 1
ATOM 6185 O O . ASP A 1 787 ? 31.814 -6.469 -52.549 1.00 90.50 787 ASP A O 1
ATOM 6189 N N . GLY A 1 788 ? 32.466 -8.176 -51.283 1.00 89.44 788 GLY A N 1
ATOM 6190 C CA . GLY A 1 788 ? 33.801 -8.303 -51.885 1.00 89.44 788 GLY A CA 1
ATOM 6191 C C . GLY A 1 788 ? 34.892 -7.355 -51.366 1.00 89.44 788 GLY A C 1
ATOM 6192 O O . GLY A 1 788 ? 36.046 -7.536 -51.772 1.00 89.44 788 GLY A O 1
ATOM 6193 N N . GLY A 1 789 ? 34.584 -6.410 -50.465 1.00 92.56 789 GLY A N 1
ATOM 6194 C CA . GLY A 1 789 ? 35.575 -5.479 -49.912 1.00 92.56 789 GLY A CA 1
ATOM 6195 C C . GLY A 1 789 ? 35.243 -4.904 -48.532 1.00 92.56 789 GLY A C 1
ATOM 6196 O O . GLY A 1 789 ? 34.130 -5.019 -48.034 1.00 92.56 789 GLY A O 1
ATOM 6197 N N . GLN A 1 790 ? 36.238 -4.289 -47.899 1.00 94.56 790 GLN A N 1
ATOM 6198 C CA . GLN A 1 790 ? 36.143 -3.673 -46.578 1.00 94.56 790 GLN A CA 1
ATOM 6199 C C . GLN A 1 790 ? 36.999 -2.405 -46.490 1.00 94.56 790 GLN A C 1
ATOM 6201 O O . GLN A 1 790 ? 38.072 -2.322 -47.086 1.00 94.56 790 GLN A O 1
ATOM 6206 N N . LEU A 1 791 ? 36.547 -1.451 -45.693 1.00 93.56 791 LEU A N 1
ATOM 6207 C CA . LEU A 1 791 ? 37.221 -0.228 -45.293 1.00 93.56 791 LEU A CA 1
ATOM 6208 C C . LEU A 1 791 ? 37.410 -0.279 -43.778 1.00 93.56 791 LEU A C 1
ATOM 6210 O O . LEU A 1 791 ? 36.449 -0.470 -43.044 1.00 93.56 791 LEU A O 1
ATOM 6214 N N . ARG A 1 792 ? 38.637 -0.114 -43.298 1.00 94.69 792 ARG A N 1
ATOM 6215 C CA . ARG A 1 792 ? 38.956 0.050 -41.879 1.00 94.69 792 ARG A CA 1
ATOM 6216 C C . ARG A 1 792 ? 39.454 1.467 -41.651 1.00 94.69 792 ARG A C 1
ATOM 6218 O O . ARG A 1 792 ? 40.395 1.864 -42.327 1.00 94.69 792 ARG A O 1
ATOM 6225 N N . ILE A 1 793 ? 38.879 2.180 -40.694 1.00 93.12 793 ILE A N 1
ATOM 6226 C CA . ILE A 1 793 ? 39.265 3.539 -40.312 1.00 93.12 793 ILE A CA 1
ATOM 6227 C C . ILE A 1 793 ? 39.703 3.527 -38.846 1.00 93.12 793 ILE A C 1
ATOM 6229 O O . ILE A 1 793 ? 39.171 2.772 -38.029 1.00 93.12 793 ILE A O 1
ATOM 6233 N N . SER A 1 794 ? 40.743 4.283 -38.511 1.00 94.19 794 SER A N 1
ATOM 6234 C CA . SER A 1 794 ? 41.146 4.530 -37.124 1.00 94.19 794 SER A CA 1
ATOM 6235 C C . SER A 1 794 ? 41.780 5.909 -36.994 1.00 94.19 794 SER A C 1
ATOM 6237 O O . SER A 1 794 ? 42.775 6.144 -37.680 1.00 94.19 794 SER A O 1
ATOM 6239 N N . GLY A 1 795 ? 41.234 6.773 -36.146 1.00 91.06 795 GLY A N 1
ATOM 6240 C CA . GLY A 1 795 ? 41.636 8.170 -35.955 1.00 91.06 795 GLY A CA 1
ATOM 6241 C C . GLY A 1 795 ? 40.424 9.066 -35.722 1.00 91.06 795 GLY A C 1
ATOM 6242 O O . GLY A 1 795 ? 39.298 8.571 -35.760 1.00 91.06 795 GLY A O 1
ATOM 6243 N N . GLY A 1 796 ? 40.660 10.362 -35.528 1.00 90.75 796 GLY A N 1
ATOM 6244 C CA . GLY A 1 796 ? 39.616 11.283 -35.101 1.00 90.75 796 GLY A CA 1
ATOM 6245 C C . GLY A 1 796 ? 39.566 12.630 -35.815 1.00 90.75 796 GLY A C 1
ATOM 6246 O O . GLY A 1 796 ? 40.355 12.930 -36.719 1.00 90.75 796 GLY A O 1
ATOM 6247 N N . ILE A 1 797 ? 38.579 13.416 -35.413 1.00 91.62 797 ILE A N 1
ATOM 6248 C CA . ILE A 1 797 ? 38.289 14.780 -35.837 1.00 91.62 797 ILE A CA 1
ATOM 6249 C C . ILE A 1 797 ? 38.066 15.596 -34.566 1.00 91.62 797 ILE A C 1
ATOM 6251 O O . ILE A 1 797 ? 37.352 15.134 -33.684 1.00 91.62 797 ILE A O 1
ATOM 6255 N N . ASP A 1 798 ? 38.644 16.790 -34.490 1.00 90.88 798 ASP A N 1
ATOM 6256 C CA . ASP A 1 798 ? 38.472 17.676 -33.337 1.00 90.88 798 ASP A CA 1
ATOM 6257 C C . ASP A 1 798 ? 37.019 18.157 -33.155 1.00 90.88 798 ASP A C 1
ATOM 6259 O O . ASP A 1 798 ? 36.210 18.125 -34.086 1.00 90.88 798 ASP A O 1
ATOM 6263 N N . ALA A 1 799 ? 36.688 18.663 -31.964 1.00 87.81 799 ALA A N 1
ATOM 6264 C CA . ALA A 1 799 ? 35.336 19.117 -31.616 1.00 87.81 799 ALA A CA 1
ATOM 6265 C C . ALA A 1 799 ? 34.755 20.190 -32.561 1.00 87.81 799 ALA A C 1
ATOM 6267 O O . ALA A 1 799 ? 33.548 20.244 -32.792 1.00 87.81 799 ALA A O 1
ATOM 6268 N N . ASN A 1 800 ? 35.609 21.028 -33.164 1.00 87.94 800 ASN A N 1
ATOM 6269 C CA . ASN A 1 800 ? 35.179 22.064 -34.112 1.00 87.94 800 ASN A CA 1
ATOM 6270 C C . ASN A 1 800 ? 34.996 21.546 -35.548 1.00 87.94 800 ASN A C 1
ATOM 6272 O O . ASN A 1 800 ? 34.588 22.314 -36.422 1.00 87.94 800 ASN A O 1
ATOM 6276 N N . PHE A 1 801 ? 35.301 20.272 -35.813 1.00 86.19 801 PHE A N 1
ATOM 6277 C CA . PHE A 1 801 ? 35.303 19.678 -37.149 1.00 86.19 801 PHE A CA 1
ATOM 6278 C C . PHE A 1 801 ? 36.178 20.455 -38.152 1.00 86.19 801 PHE A C 1
ATOM 6280 O O . PHE A 1 801 ? 35.832 20.605 -39.327 1.00 86.19 801 PHE A O 1
ATOM 6287 N N . GLU A 1 802 ? 37.331 20.952 -37.701 1.00 87.38 802 GLU A N 1
ATOM 6288 C CA . GLU A 1 802 ? 38.287 21.712 -38.513 1.00 87.38 802 GLU A CA 1
ATOM 6289 C C . GLU A 1 802 ? 39.569 20.919 -38.792 1.00 87.38 802 GLU A C 1
ATOM 6291 O O . GLU A 1 802 ? 40.181 21.061 -39.861 1.00 87.38 802 GLU A O 1
ATOM 6296 N N . GLN A 1 803 ? 39.978 20.060 -37.859 1.00 89.25 803 GLN A N 1
ATOM 6297 C CA . GLN A 1 803 ? 41.247 19.354 -37.884 1.00 89.25 803 GLN A CA 1
ATOM 6298 C C . GLN A 1 803 ? 41.054 17.840 -37.781 1.00 89.25 803 GLN A C 1
ATOM 6300 O O . GLN A 1 803 ? 40.400 17.316 -36.890 1.00 89.25 803 GLN A O 1
ATOM 6305 N N . LEU A 1 804 ? 41.693 17.124 -38.704 1.00 88.50 804 LEU A N 1
ATOM 6306 C CA . LEU A 1 804 ? 41.779 15.674 -38.696 1.00 88.50 804 LEU A CA 1
ATOM 6307 C C . LEU A 1 804 ? 43.009 15.237 -37.895 1.00 88.50 804 LEU A C 1
ATOM 6309 O O . LEU A 1 804 ? 44.152 15.571 -38.253 1.00 88.50 804 LEU A O 1
ATOM 6313 N N . ASP A 1 805 ? 42.786 14.439 -36.862 1.00 89.06 805 ASP A N 1
ATOM 6314 C CA . ASP A 1 805 ? 43.847 13.744 -36.147 1.00 89.06 805 ASP A CA 1
ATOM 6315 C C . ASP A 1 805 ? 44.504 12.679 -37.028 1.00 89.06 805 ASP A C 1
ATOM 6317 O O . ASP A 1 805 ? 43.974 12.341 -38.094 1.00 89.06 805 ASP A O 1
ATOM 6321 N N . PRO A 1 806 ? 45.682 12.145 -36.640 1.00 89.69 806 PRO A N 1
ATOM 6322 C CA . PRO A 1 806 ? 46.344 11.067 -37.365 1.00 89.69 806 PRO A CA 1
ATOM 6323 C C . PRO A 1 806 ? 45.409 9.879 -37.629 1.00 89.69 806 PRO A C 1
ATOM 6325 O O . PRO A 1 806 ? 45.270 8.966 -36.821 1.00 89.69 806 PRO A O 1
ATOM 6328 N N . THR A 1 807 ? 44.810 9.875 -38.816 1.00 91.12 807 THR A N 1
ATOM 6329 C CA . THR A 1 807 ? 43.773 8.935 -39.213 1.00 91.12 807 THR A CA 1
ATOM 6330 C C . THR A 1 807 ? 44.338 7.981 -40.235 1.00 91.12 807 THR A C 1
ATOM 6332 O O . THR A 1 807 ? 44.867 8.380 -41.271 1.00 91.12 807 THR A O 1
ATOM 6335 N N . SER A 1 808 ? 44.236 6.695 -39.946 1.00 92.38 808 SER A N 1
ATOM 6336 C CA . SER A 1 808 ? 44.578 5.612 -40.852 1.00 92.38 808 SER A CA 1
ATOM 6337 C C . SER A 1 808 ? 43.313 5.041 -41.484 1.00 92.38 808 SER A C 1
ATOM 6339 O O . SER A 1 808 ? 42.345 4.732 -40.797 1.00 92.38 808 SER A O 1
ATOM 6341 N N . ALA A 1 809 ? 43.331 4.883 -42.802 1.00 91.94 809 ALA A N 1
ATOM 6342 C CA . ALA A 1 809 ? 42.290 4.235 -43.578 1.00 91.94 809 ALA A CA 1
ATOM 6343 C C . ALA A 1 809 ? 42.911 3.096 -44.396 1.00 91.94 809 ALA A C 1
ATOM 6345 O O . ALA A 1 809 ? 43.901 3.287 -45.101 1.00 91.94 809 ALA A O 1
ATOM 6346 N N . SER A 1 810 ? 42.336 1.901 -44.303 1.00 93.38 810 SER A N 1
ATOM 6347 C CA . SER A 1 810 ? 42.754 0.715 -45.050 1.00 93.38 810 SER A CA 1
ATOM 6348 C C . SER A 1 810 ? 41.567 0.164 -45.827 1.00 93.38 810 SER A C 1
ATOM 6350 O O . SER A 1 810 ? 40.616 -0.343 -45.236 1.00 93.38 810 SER A O 1
ATOM 6352 N N . VAL A 1 811 ? 41.610 0.256 -47.152 1.00 93.25 811 VAL A N 1
ATOM 6353 C CA . VAL A 1 811 ? 40.639 -0.368 -48.055 1.00 93.25 811 VAL A CA 1
ATOM 6354 C C . VAL A 1 811 ? 41.229 -1.677 -48.554 1.00 93.25 811 VAL A C 1
ATOM 6356 O O . VAL A 1 811 ? 42.325 -1.697 -49.112 1.00 93.25 811 VAL A O 1
ATOM 6359 N N . ARG A 1 812 ? 40.500 -2.780 -48.399 1.00 95.00 812 ARG A N 1
ATOM 6360 C CA . ARG A 1 812 ? 40.856 -4.085 -48.960 1.00 95.00 812 ARG A CA 1
ATOM 6361 C C . ARG A 1 812 ? 39.701 -4.647 -49.760 1.00 95.00 812 ARG A C 1
ATOM 6363 O O . ARG A 1 812 ? 38.601 -4.783 -49.245 1.00 95.00 812 ARG A O 1
ATOM 6370 N N . VAL A 1 813 ? 39.972 -5.021 -50.998 1.00 93.69 813 VAL A N 1
ATOM 6371 C CA . VAL A 1 813 ? 39.029 -5.660 -51.906 1.00 93.69 813 VAL A CA 1
ATOM 6372 C C . VAL A 1 813 ? 39.655 -6.958 -52.388 1.00 93.69 813 VAL A C 1
ATOM 6374 O O . VAL A 1 813 ? 40.610 -6.950 -53.167 1.00 93.69 813 VAL A O 1
ATOM 6377 N N . ASP A 1 814 ? 39.112 -8.075 -51.914 1.00 92.06 814 ASP A N 1
ATOM 6378 C CA . ASP A 1 814 ? 39.601 -9.417 -52.243 1.00 92.06 814 ASP A CA 1
ATOM 6379 C C . ASP A 1 814 ? 38.892 -10.007 -53.472 1.00 92.06 814 ASP A C 1
ATOM 6381 O O . ASP A 1 814 ? 39.422 -10.918 -54.119 1.00 92.06 814 ASP A O 1
ATOM 6385 N N . ASN A 1 815 ? 37.706 -9.478 -53.798 1.00 92.00 815 ASN A N 1
ATOM 6386 C CA . ASN A 1 815 ? 36.911 -9.837 -54.967 1.00 92.00 815 ASN A CA 1
ATOM 6387 C C . ASN A 1 815 ? 36.377 -8.574 -55.660 1.00 92.00 815 ASN A C 1
ATOM 6389 O O . ASN A 1 815 ? 35.275 -8.105 -55.371 1.00 92.00 815 ASN A O 1
ATOM 6393 N N . GLY A 1 816 ? 37.163 -8.038 -56.595 1.00 89.25 816 GLY A N 1
ATOM 6394 C CA . GLY A 1 816 ? 36.834 -6.805 -57.308 1.00 89.25 816 GLY A CA 1
ATOM 6395 C C . GLY A 1 816 ? 35.572 -6.889 -58.170 1.00 89.25 816 GLY A C 1
ATOM 6396 O O . GLY A 1 816 ? 34.880 -5.887 -58.317 1.00 89.25 816 GLY A O 1
ATOM 6397 N N . GLU A 1 817 ? 35.197 -8.071 -58.678 1.00 90.00 817 GLU A N 1
ATOM 6398 C CA . GLU A 1 817 ? 33.933 -8.236 -59.410 1.00 90.00 817 GLU A CA 1
ATOM 6399 C C . GLU A 1 817 ? 32.718 -8.047 -58.493 1.00 90.00 817 GLU A C 1
ATOM 6401 O O . GLU A 1 817 ? 31.773 -7.356 -58.870 1.00 90.00 817 GLU A O 1
ATOM 6406 N N . ALA A 1 818 ? 32.741 -8.642 -57.296 1.00 90.19 818 ALA A N 1
ATOM 6407 C CA . ALA A 1 818 ? 31.670 -8.471 -56.314 1.00 90.19 818 ALA A CA 1
ATOM 6408 C C . ALA A 1 818 ? 31.609 -7.026 -55.796 1.00 90.19 818 ALA A C 1
ATOM 6410 O O . ALA A 1 818 ? 30.527 -6.447 -55.766 1.00 90.19 818 ALA A O 1
ATOM 6411 N N . PHE A 1 819 ? 32.768 -6.431 -55.498 1.00 91.94 819 PHE A N 1
ATOM 6412 C CA . PHE A 1 819 ? 32.873 -5.052 -55.021 1.00 91.94 819 PHE A CA 1
ATOM 6413 C C . PHE A 1 819 ? 32.347 -4.044 -56.031 1.00 91.94 819 PHE A C 1
ATOM 6415 O O . PHE A 1 819 ? 31.470 -3.255 -55.709 1.00 91.94 819 PHE A O 1
ATOM 6422 N N . LEU A 1 820 ? 32.810 -4.094 -57.279 1.00 89.94 820 LEU A N 1
ATOM 6423 C CA . LEU A 1 820 ? 32.357 -3.148 -58.299 1.00 89.94 820 LEU A CA 1
ATOM 6424 C C . LEU A 1 820 ? 30.871 -3.332 -58.617 1.00 89.94 820 LEU A C 1
ATOM 6426 O O . LEU A 1 820 ? 30.160 -2.340 -58.753 1.00 89.94 820 LEU A O 1
ATOM 6430 N N . ARG A 1 821 ? 30.374 -4.578 -58.628 1.00 89.06 821 ARG A N 1
ATOM 6431 C CA . ARG A 1 821 ? 28.937 -4.857 -58.759 1.00 89.06 821 ARG A CA 1
ATOM 6432 C C . ARG A 1 821 ? 28.127 -4.236 -57.620 1.00 89.06 821 ARG A C 1
ATOM 6434 O O . ARG A 1 821 ? 27.031 -3.757 -57.889 1.00 89.06 821 ARG A O 1
ATOM 6441 N N . ALA A 1 822 ? 28.650 -4.217 -56.393 1.00 87.88 822 ALA A N 1
ATOM 6442 C CA . ALA A 1 822 ? 27.978 -3.591 -55.256 1.00 87.88 822 ALA A CA 1
ATOM 6443 C C . ALA A 1 822 ? 27.756 -2.083 -55.461 1.00 87.88 822 ALA A C 1
ATOM 6445 O O . ALA A 1 822 ? 26.775 -1.561 -54.957 1.00 87.88 822 ALA A O 1
ATOM 6446 N N . PHE A 1 823 ? 28.597 -1.411 -56.252 1.00 89.25 823 PHE A N 1
ATOM 6447 C CA . PHE A 1 823 ? 28.449 0.004 -56.624 1.00 89.25 823 PHE A CA 1
ATOM 6448 C C . PHE A 1 823 ? 27.864 0.210 -58.036 1.00 89.25 823 PHE A C 1
ATOM 6450 O O . PHE A 1 823 ? 27.905 1.315 -58.565 1.00 89.25 823 PHE A O 1
ATOM 6457 N N . GLY A 1 824 ? 27.364 -0.842 -58.698 1.00 86.06 824 GLY A N 1
ATOM 6458 C CA . GLY A 1 824 ? 26.800 -0.736 -60.056 1.00 86.06 824 GLY A CA 1
ATOM 6459 C C . GLY A 1 824 ? 27.846 -0.514 -61.154 1.00 86.06 824 GLY A C 1
ATOM 6460 O O . GLY A 1 824 ? 27.511 -0.225 -62.302 1.00 86.06 824 GLY A O 1
ATOM 6461 N N . LEU A 1 825 ? 29.127 -0.678 -60.824 1.00 87.44 825 LEU A N 1
ATOM 6462 C CA . LEU A 1 825 ? 30.246 -0.457 -61.728 1.00 87.44 825 LEU A CA 1
ATOM 6463 C C . LEU A 1 825 ? 30.629 -1.752 -62.467 1.00 87.44 825 LEU A C 1
ATOM 6465 O O . LEU A 1 825 ? 30.568 -2.853 -61.907 1.00 87.44 825 LEU A O 1
ATOM 6469 N N . PRO A 1 826 ? 31.068 -1.659 -63.736 1.00 84.25 826 PRO A N 1
ATOM 6470 C CA . PRO A 1 826 ? 31.580 -2.815 -64.461 1.00 84.25 826 PRO A CA 1
ATOM 6471 C C . PRO A 1 826 ? 32.898 -3.309 -63.847 1.00 84.25 826 PRO A C 1
ATOM 6473 O O . PRO A 1 826 ? 33.662 -2.529 -63.278 1.00 84.25 826 PRO A O 1
ATOM 6476 N N . ARG A 1 827 ? 33.210 -4.604 -64.019 1.00 83.38 827 ARG A N 1
ATOM 6477 C CA . ARG A 1 827 ? 34.483 -5.184 -63.558 1.00 83.38 827 ARG A CA 1
ATOM 6478 C C . ARG A 1 827 ? 35.666 -4.403 -64.136 1.00 83.38 827 ARG A C 1
ATOM 6480 O O . ARG A 1 827 ? 35.835 -4.328 -65.353 1.00 83.38 827 ARG A O 1
ATOM 6487 N N . TRP A 1 828 ? 36.496 -3.882 -63.240 1.00 82.62 828 TRP A N 1
ATOM 6488 C CA . TRP A 1 828 ? 37.642 -3.039 -63.557 1.00 82.62 828 TRP A CA 1
ATOM 6489 C C . TRP A 1 828 ? 38.930 -3.499 -62.880 1.00 82.62 828 TRP A C 1
ATOM 6491 O O . TRP A 1 828 ? 39.978 -3.280 -63.460 1.00 82.62 828 TRP A O 1
ATOM 6501 N N . PHE A 1 829 ? 38.892 -4.162 -61.722 1.00 88.69 829 PHE A N 1
ATOM 6502 C CA . PHE A 1 829 ? 40.064 -4.793 -61.103 1.00 88.69 829 PHE A CA 1
ATOM 6503 C C . PHE A 1 829 ? 39.679 -6.102 -60.407 1.00 88.69 829 PHE A C 1
ATOM 6505 O O . PHE A 1 829 ? 38.497 -6.337 -60.152 1.00 88.69 829 PHE A O 1
ATOM 6512 N N . ASP A 1 830 ? 40.670 -6.939 -60.087 1.00 86.25 830 ASP A N 1
ATOM 6513 C CA . ASP A 1 830 ? 40.457 -8.207 -59.379 1.00 86.25 830 ASP A CA 1
ATOM 6514 C C . ASP A 1 830 ? 40.705 -8.074 -57.875 1.00 86.25 830 ASP A C 1
ATOM 6516 O O . ASP A 1 830 ? 39.927 -8.600 -57.078 1.00 86.25 830 ASP A O 1
ATOM 6520 N N . ARG A 1 831 ? 41.766 -7.357 -57.478 1.00 90.25 831 ARG A N 1
ATOM 6521 C CA . ARG A 1 831 ? 42.067 -7.033 -56.074 1.00 90.25 831 ARG A CA 1
ATOM 6522 C C . ARG A 1 831 ? 42.597 -5.615 -55.926 1.00 90.25 831 ARG A C 1
ATOM 6524 O O . ARG A 1 831 ? 43.339 -5.146 -56.788 1.00 90.25 831 ARG A O 1
ATOM 6531 N N . LEU A 1 832 ? 42.260 -4.979 -54.811 1.00 90.88 832 LEU A N 1
ATOM 6532 C CA . LEU A 1 832 ? 42.711 -3.638 -54.444 1.00 90.88 832 LEU A CA 1
ATOM 6533 C C . LEU A 1 832 ? 43.071 -3.618 -52.958 1.00 90.88 832 LEU A C 1
ATOM 6535 O O . LEU A 1 832 ? 42.284 -4.054 -52.126 1.00 90.88 832 LEU A O 1
ATOM 6539 N N . ALA A 1 833 ? 44.243 -3.100 -52.620 1.00 92.00 833 ALA A N 1
ATOM 6540 C CA . ALA A 1 833 ? 44.622 -2.789 -51.250 1.00 92.00 833 ALA A CA 1
ATOM 6541 C C . ALA A 1 833 ? 45.171 -1.364 -51.208 1.00 92.00 833 ALA A C 1
ATOM 6543 O O . ALA A 1 833 ? 46.150 -1.056 -51.889 1.00 92.00 833 ALA A O 1
ATOM 6544 N N . ILE A 1 834 ? 44.530 -0.498 -50.432 1.00 92.12 834 ILE A N 1
ATOM 6545 C CA . ILE A 1 834 ? 44.971 0.870 -50.180 1.00 92.12 834 ILE A CA 1
ATOM 6546 C C . ILE A 1 834 ? 45.162 0.995 -48.682 1.00 92.12 834 ILE A C 1
ATOM 6548 O O . ILE A 1 834 ? 44.210 0.808 -47.940 1.00 92.12 834 ILE A O 1
ATOM 6552 N N . ASP A 1 835 ? 46.363 1.347 -48.251 1.00 92.25 835 ASP A N 1
ATOM 6553 C CA . ASP A 1 835 ? 46.628 1.748 -46.873 1.00 92.25 835 ASP A CA 1
ATOM 6554 C C . ASP A 1 835 ? 47.059 3.208 -46.908 1.00 92.25 835 ASP A C 1
ATOM 6556 O O . ASP A 1 835 ? 48.006 3.546 -47.615 1.00 92.25 835 ASP A O 1
ATOM 6560 N N . PHE A 1 836 ? 46.375 4.086 -46.189 1.00 90.88 836 PHE A N 1
ATOM 6561 C CA . PHE A 1 836 ? 46.624 5.518 -46.248 1.00 90.88 836 PHE A CA 1
ATOM 6562 C C . PHE A 1 836 ? 46.503 6.150 -44.861 1.00 90.88 836 PHE A C 1
ATOM 6564 O O . PHE A 1 836 ? 45.664 5.743 -44.067 1.00 90.88 836 PHE A O 1
ATOM 6571 N N . SER A 1 837 ? 47.351 7.130 -44.555 1.00 91.88 837 SER A N 1
ATOM 6572 C CA . SER A 1 837 ? 47.286 7.909 -43.318 1.00 91.88 837 SER A CA 1
ATOM 6573 C C . SER A 1 837 ? 47.205 9.396 -43.641 1.00 91.88 837 SER A C 1
ATOM 6575 O O . SER A 1 837 ? 48.002 9.880 -44.445 1.00 91.88 837 SER A O 1
ATOM 6577 N N . LEU A 1 838 ? 46.242 10.093 -43.038 1.00 90.50 838 LEU A N 1
ATOM 6578 C CA . LEU A 1 838 ? 45.954 11.524 -43.176 1.00 90.50 838 LEU A CA 1
ATOM 6579 C C . LEU A 1 838 ? 46.096 12.216 -41.815 1.00 90.50 838 LEU A C 1
ATOM 6581 O O . LEU A 1 838 ? 45.840 11.600 -40.788 1.00 90.50 838 LEU A O 1
ATOM 6585 N N . ALA A 1 839 ? 46.487 13.489 -41.814 1.00 90.81 839 ALA A N 1
ATOM 6586 C CA . ALA A 1 839 ? 46.429 14.379 -40.654 1.00 90.81 839 ALA A CA 1
ATOM 6587 C C . ALA A 1 839 ? 46.404 15.852 -41.100 1.00 90.81 839 ALA A C 1
ATOM 6589 O O . ALA A 1 839 ? 46.906 16.193 -42.182 1.00 90.81 839 ALA A O 1
ATOM 6590 N N . GLY A 1 840 ? 45.908 16.736 -40.236 1.00 88.75 840 GLY A N 1
ATOM 6591 C CA . GLY A 1 840 ? 45.875 18.186 -40.444 1.00 88.75 840 GLY A CA 1
ATOM 6592 C C . GLY A 1 840 ? 44.485 18.713 -40.823 1.00 88.75 840 GLY A C 1
ATOM 6593 O O . GLY A 1 840 ? 43.512 17.985 -40.686 1.00 88.75 840 GLY A O 1
ATOM 6594 N N . PRO A 1 841 ? 44.374 19.969 -41.288 1.00 86.56 841 PRO A N 1
ATOM 6595 C CA . PRO A 1 841 ? 43.084 20.605 -41.566 1.00 86.56 841 PRO A CA 1
ATOM 6596 C C . PRO A 1 841 ? 42.218 19.792 -42.537 1.00 86.56 841 PRO A C 1
ATOM 6598 O O . PRO A 1 841 ? 42.736 19.319 -43.552 1.00 86.56 841 PRO A O 1
ATOM 6601 N N . ILE A 1 842 ? 40.919 19.646 -42.257 1.00 83.62 842 ILE A N 1
ATOM 6602 C CA . ILE A 1 842 ? 39.984 18.853 -43.082 1.00 83.62 842 ILE A CA 1
ATOM 6603 C C . ILE A 1 842 ? 39.889 19.401 -44.512 1.00 83.62 842 ILE A C 1
ATOM 6605 O O . ILE A 1 842 ? 39.767 18.639 -45.473 1.00 83.62 842 ILE A O 1
ATOM 6609 N N . ASP A 1 843 ? 40.019 20.716 -44.680 1.00 80.62 843 ASP A N 1
ATOM 6610 C CA . ASP A 1 843 ? 40.023 21.377 -45.986 1.00 80.62 843 ASP A CA 1
ATOM 6611 C C . ASP A 1 843 ? 41.306 21.103 -46.803 1.00 80.62 843 ASP A C 1
ATOM 6613 O O . ASP A 1 843 ? 41.340 21.293 -48.023 1.00 80.62 843 ASP A O 1
ATOM 6617 N N . ASN A 1 844 ? 42.387 20.646 -46.166 1.00 82.50 844 ASN A N 1
ATOM 6618 C CA . ASN A 1 844 ? 43.661 20.377 -46.823 1.00 82.50 844 ASN A CA 1
ATOM 6619 C C . ASN A 1 844 ? 44.534 19.375 -46.046 1.00 82.50 844 ASN A C 1
ATOM 6621 O O . ASN A 1 844 ? 45.643 19.725 -45.602 1.00 82.50 844 ASN A O 1
ATOM 6625 N N . PRO A 1 845 ? 44.087 18.116 -45.913 1.00 85.81 845 PRO A N 1
ATOM 6626 C CA . PRO A 1 845 ? 44.810 17.147 -45.118 1.00 85.81 845 PRO A CA 1
ATOM 6627 C C . PRO A 1 845 ? 46.110 16.765 -45.827 1.00 85.81 845 PRO A C 1
ATOM 6629 O O . PRO A 1 845 ? 46.264 16.884 -47.048 1.00 85.81 845 PRO A O 1
ATOM 6632 N N . ARG A 1 846 ? 47.091 16.310 -45.053 1.00 88.50 846 ARG A N 1
ATOM 6633 C CA . ARG A 1 846 ? 48.349 15.773 -45.577 1.00 88.50 846 ARG A CA 1
ATOM 6634 C C . ARG A 1 846 ? 48.453 14.316 -45.225 1.00 88.50 846 ARG A C 1
ATOM 6636 O O . ARG A 1 846 ? 48.124 13.920 -44.115 1.00 88.50 846 ARG A O 1
ATOM 6643 N N . GLY A 1 847 ? 48.963 13.525 -46.155 1.00 90.06 847 GLY A N 1
ATOM 6644 C CA . GLY A 1 847 ? 49.041 12.103 -45.911 1.00 90.06 847 GLY A CA 1
ATOM 6645 C C . GLY A 1 847 ? 49.949 11.339 -46.842 1.00 90.06 847 GLY A C 1
ATOM 6646 O O . GLY A 1 847 ? 50.410 11.839 -47.872 1.00 90.06 847 GLY A O 1
ATOM 6647 N N . ALA A 1 848 ? 50.199 10.096 -46.467 1.00 91.94 848 ALA A N 1
ATOM 6648 C CA . ALA A 1 848 ? 50.952 9.151 -47.266 1.00 91.94 848 ALA A CA 1
ATOM 6649 C C . ALA A 1 848 ? 50.392 7.743 -47.090 1.00 91.94 848 ALA A C 1
ATOM 6651 O O . ALA A 1 848 ? 49.745 7.428 -46.094 1.00 91.94 848 ALA A O 1
ATOM 6652 N N . GLY A 1 849 ? 50.664 6.886 -48.065 1.00 92.06 849 GLY A N 1
ATOM 6653 C CA . GLY A 1 849 ? 50.138 5.536 -48.070 1.00 92.06 849 GLY A CA 1
ATOM 6654 C C . GLY A 1 849 ? 50.782 4.638 -49.109 1.00 92.06 849 GLY A C 1
ATOM 6655 O O . GLY A 1 849 ? 51.783 4.987 -49.742 1.00 92.06 849 GLY A O 1
ATOM 6656 N N . SER A 1 850 ? 50.174 3.479 -49.303 1.00 91.81 850 SER A N 1
ATOM 6657 C CA . SER A 1 850 ? 50.534 2.525 -50.335 1.00 91.81 850 SER A CA 1
ATOM 6658 C C . SER A 1 850 ? 49.296 2.002 -51.054 1.00 91.81 850 SER A C 1
ATOM 6660 O O . SER A 1 850 ? 48.229 1.867 -50.460 1.00 91.81 850 SER A O 1
ATOM 6662 N N . LEU A 1 851 ? 49.453 1.720 -52.342 1.00 89.50 851 LEU A N 1
ATOM 6663 C CA . LEU A 1 851 ? 48.434 1.171 -53.224 1.00 89.50 851 LEU A CA 1
ATOM 6664 C C . LEU A 1 851 ? 48.969 -0.110 -53.854 1.00 89.50 851 LEU A C 1
ATOM 6666 O O . LEU A 1 851 ? 50.049 -0.114 -54.448 1.00 89.50 851 LEU A O 1
ATOM 6670 N N . SER A 1 852 ? 48.189 -1.179 -53.774 1.00 88.19 852 SER A N 1
ATOM 6671 C CA . SER A 1 852 ? 48.401 -2.393 -54.553 1.00 88.19 852 SER A CA 1
ATOM 6672 C C . SER A 1 852 ? 47.136 -2.743 -55.328 1.00 88.19 852 SER A C 1
ATOM 6674 O O . SER A 1 852 ? 46.048 -2.758 -54.758 1.00 88.19 852 SER A O 1
ATOM 6676 N N . VAL A 1 853 ? 47.267 -3.017 -56.624 1.00 87.25 853 VAL A N 1
ATOM 6677 C CA . VAL A 1 853 ? 46.147 -3.330 -57.521 1.00 87.25 853 VAL A CA 1
ATOM 6678 C C . VAL A 1 853 ? 46.537 -4.486 -58.423 1.00 87.25 853 VAL A C 1
ATOM 6680 O O . VAL A 1 853 ? 47.563 -4.414 -59.093 1.00 87.25 853 VAL A O 1
ATOM 6683 N N . ALA A 1 854 ? 45.698 -5.513 -58.492 1.00 84.44 854 ALA A N 1
ATOM 6684 C CA . ALA A 1 854 ? 45.894 -6.643 -59.393 1.00 84.44 854 ALA A CA 1
ATOM 6685 C C . ALA A 1 854 ? 44.759 -6.732 -60.419 1.00 84.44 854 ALA A C 1
ATOM 6687 O O . ALA A 1 854 ? 43.587 -6.543 -60.075 1.00 84.44 854 ALA A O 1
ATOM 6688 N N . GLY A 1 855 ? 45.114 -7.058 -61.666 1.00 78.50 855 GLY A N 1
ATOM 6689 C CA . GLY A 1 855 ? 44.154 -7.317 -62.743 1.00 78.50 855 GLY A CA 1
ATOM 6690 C C . GLY A 1 855 ? 43.302 -6.106 -63.130 1.00 78.50 855 GLY A C 1
ATOM 6691 O O . GLY A 1 855 ? 42.111 -6.269 -63.381 1.00 78.50 855 GLY A O 1
ATOM 6692 N N . ALA A 1 856 ? 43.878 -4.898 -63.133 1.00 78.62 856 ALA A N 1
ATOM 6693 C CA . ALA A 1 856 ? 43.148 -3.662 -63.423 1.00 78.62 856 ALA A CA 1
ATOM 6694 C C . ALA A 1 856 ? 43.025 -3.368 -64.930 1.00 78.62 856 ALA A C 1
ATOM 6696 O O . ALA A 1 856 ? 43.993 -3.485 -65.670 1.00 78.62 856 ALA A O 1
ATOM 6697 N N . GLY A 1 857 ? 41.866 -2.897 -65.391 1.00 68.75 857 GLY A N 1
ATOM 6698 C CA . GLY A 1 857 ? 41.576 -2.526 -66.779 1.00 68.75 857 GLY A CA 1
ATOM 6699 C C . GLY A 1 857 ? 40.867 -3.611 -67.600 1.00 68.75 857 GLY A C 1
ATOM 6700 O O . GLY A 1 857 ? 40.704 -4.753 -67.184 1.00 68.75 857 GLY A O 1
ATOM 6701 N N . THR A 1 858 ? 40.422 -3.245 -68.807 1.00 62.16 858 THR A N 1
ATOM 6702 C CA . THR A 1 858 ? 39.785 -4.165 -69.765 1.00 62.16 858 THR A CA 1
ATOM 6703 C C . THR A 1 858 ? 40.497 -4.120 -71.122 1.00 62.16 858 THR A C 1
ATOM 6705 O O . THR A 1 858 ? 40.958 -3.074 -71.580 1.00 62.16 858 THR A O 1
ATOM 6708 N N . GLY A 1 859 ? 40.612 -5.274 -71.789 1.00 61.94 859 GLY A N 1
ATOM 6709 C CA . GLY A 1 859 ? 41.208 -5.377 -73.126 1.00 61.94 859 GLY A CA 1
ATOM 6710 C C . GLY A 1 859 ? 42.729 -5.162 -73.168 1.00 61.94 859 GLY A C 1
ATOM 6711 O O . GLY A 1 859 ? 43.451 -5.492 -72.233 1.00 61.94 859 GLY A O 1
ATOM 6712 N N . ALA A 1 860 ? 43.234 -4.622 -74.280 1.00 54.66 860 ALA A N 1
ATOM 6713 C CA . ALA A 1 860 ? 44.665 -4.449 -74.555 1.00 54.66 860 ALA A CA 1
ATOM 6714 C C . ALA A 1 860 ? 45.329 -3.291 -73.780 1.00 54.66 860 ALA A C 1
ATOM 6716 O O . ALA A 1 860 ? 46.329 -2.770 -74.252 1.00 54.66 860 ALA A O 1
ATOM 6717 N N . LEU A 1 861 ? 44.756 -2.852 -72.655 1.00 57.69 861 LEU A N 1
ATOM 6718 C CA . LEU A 1 861 ? 45.275 -1.815 -71.749 1.00 57.69 861 LEU A CA 1
ATOM 6719 C C . LEU A 1 861 ? 45.261 -2.275 -70.280 1.00 57.69 861 LEU A C 1
ATOM 6721 O O . LEU A 1 861 ? 45.411 -1.452 -69.381 1.00 57.69 861 LEU A O 1
ATOM 6725 N N . ALA A 1 862 ? 45.078 -3.577 -70.036 1.00 63.28 862 ALA A N 1
ATOM 6726 C CA . ALA A 1 862 ? 45.099 -4.133 -68.692 1.00 63.28 862 ALA A CA 1
ATOM 6727 C C . ALA A 1 862 ? 46.494 -3.997 -68.051 1.00 63.28 862 ALA A C 1
ATOM 6729 O O . ALA A 1 862 ? 47.528 -4.256 -68.677 1.00 63.28 862 ALA A O 1
ATOM 6730 N N . VAL A 1 863 ? 46.490 -3.555 -66.801 1.00 66.94 863 VAL A N 1
ATOM 6731 C CA . VAL A 1 863 ? 47.620 -3.506 -65.885 1.00 66.94 863 VAL A CA 1
ATOM 6732 C C . VAL A 1 863 ? 47.659 -4.846 -65.153 1.00 66.94 863 VAL A C 1
ATOM 6734 O O . VAL A 1 863 ? 46.702 -5.203 -64.461 1.00 66.94 863 VAL A O 1
ATOM 6737 N N . ASP A 1 864 ? 48.750 -5.592 -65.321 1.00 66.56 864 ASP A N 1
ATOM 6738 C CA . ASP A 1 864 ? 48.876 -6.944 -64.766 1.00 66.56 864 ASP A CA 1
ATOM 6739 C C . ASP A 1 864 ? 48.968 -6.892 -63.230 1.00 66.56 864 ASP A C 1
ATOM 6741 O O . ASP A 1 864 ? 48.235 -7.600 -62.535 1.00 66.56 864 ASP A O 1
ATOM 6745 N N . ASP A 1 865 ? 49.833 -6.017 -62.699 1.00 70.69 865 ASP A N 1
ATOM 6746 C CA . ASP A 1 865 ? 50.041 -5.836 -61.258 1.00 70.69 865 ASP A CA 1
ATOM 6747 C C . ASP A 1 865 ? 50.704 -4.474 -60.946 1.00 70.69 865 ASP A C 1
ATOM 6749 O O . ASP A 1 865 ? 51.703 -4.083 -61.568 1.00 70.69 865 ASP A O 1
ATOM 6753 N N . ILE A 1 866 ? 50.154 -3.752 -59.969 1.00 76.94 866 ILE A N 1
ATOM 6754 C CA . ILE A 1 866 ? 50.773 -2.615 -59.280 1.00 76.94 866 ILE A CA 1
ATOM 6755 C C . ILE A 1 866 ? 51.005 -3.078 -57.847 1.00 76.94 866 ILE A C 1
ATOM 6757 O O . ILE A 1 866 ? 50.049 -3.208 -57.091 1.00 76.94 866 ILE A O 1
ATOM 6761 N N . GLN A 1 867 ? 52.260 -3.274 -57.443 1.00 76.81 867 GLN A N 1
ATOM 6762 C CA . GLN A 1 867 ? 52.588 -3.620 -56.057 1.00 76.81 867 GLN A CA 1
ATOM 6763 C C . GLN A 1 867 ? 53.186 -2.422 -55.320 1.00 76.81 867 GLN A C 1
ATOM 6765 O O . GLN A 1 867 ? 54.154 -1.826 -55.795 1.00 76.81 867 GLN A O 1
ATOM 6770 N N . ALA A 1 868 ? 52.629 -2.106 -54.147 1.00 76.31 868 ALA A N 1
ATOM 6771 C CA . ALA A 1 868 ? 53.154 -1.123 -53.195 1.00 76.31 868 ALA A CA 1
ATOM 6772 C C . ALA A 1 868 ? 53.537 0.239 -53.816 1.00 76.31 868 ALA A C 1
ATOM 6774 O O . ALA A 1 868 ? 54.577 0.818 -53.489 1.00 76.31 868 ALA A O 1
ATOM 6775 N N . ALA A 1 869 ? 52.700 0.769 -54.712 1.00 84.44 869 ALA A N 1
ATOM 6776 C CA . ALA A 1 869 ? 52.851 2.132 -55.205 1.00 84.44 869 ALA A CA 1
ATOM 6777 C C . ALA A 1 869 ? 52.724 3.112 -54.032 1.00 84.44 869 ALA A C 1
ATOM 6779 O O . ALA A 1 869 ? 51.747 3.062 -53.292 1.00 84.44 869 ALA A O 1
ATOM 6780 N N . SER A 1 870 ? 53.695 4.006 -53.852 1.00 88.38 870 SER A N 1
ATOM 6781 C CA . SER A 1 870 ? 53.637 5.027 -52.809 1.00 88.38 870 SER A CA 1
ATOM 6782 C C . SER A 1 870 ? 52.594 6.080 -53.170 1.00 88.38 870 SER A C 1
ATOM 6784 O O . SER A 1 870 ? 52.662 6.670 -54.255 1.00 88.38 870 SER A O 1
ATOM 6786 N N . LEU A 1 871 ? 51.678 6.335 -52.245 1.00 89.81 871 LEU A N 1
ATOM 6787 C CA . LEU A 1 871 ? 50.702 7.413 -52.302 1.00 89.81 871 LEU A CA 1
ATOM 6788 C C . LEU A 1 871 ? 51.188 8.573 -51.432 1.00 89.81 871 LEU A C 1
ATOM 6790 O O . LEU A 1 871 ? 51.680 8.354 -50.325 1.00 89.81 871 LEU A O 1
ATOM 6794 N N . ARG A 1 872 ? 51.031 9.809 -51.901 1.00 90.88 872 ARG A N 1
ATOM 6795 C CA . ARG A 1 872 ? 51.246 11.013 -51.089 1.00 90.88 872 ARG A CA 1
ATOM 6796 C C . ARG A 1 872 ? 50.220 12.068 -51.454 1.00 90.88 872 ARG A C 1
ATOM 6798 O O . ARG A 1 872 ? 50.118 12.425 -52.626 1.00 90.88 872 ARG A O 1
ATOM 6805 N N . PHE A 1 873 ? 49.496 12.556 -50.457 1.00 87.56 873 PHE A N 1
ATOM 6806 C CA . PHE A 1 873 ? 48.465 13.572 -50.599 1.00 87.56 873 PHE A CA 1
ATOM 6807 C C . PHE A 1 873 ? 48.937 14.879 -49.972 1.00 87.56 873 PHE A C 1
ATOM 6809 O O . PHE A 1 873 ? 49.222 14.929 -48.775 1.00 87.56 873 PHE A O 1
ATOM 6816 N N . GLU A 1 874 ? 49.067 15.924 -50.787 1.00 84.31 874 GLU A N 1
ATOM 6817 C CA . GLU A 1 874 ? 49.453 17.260 -50.334 1.00 84.31 874 GLU A CA 1
ATOM 6818 C C . GLU A 1 874 ? 48.776 18.330 -51.191 1.00 84.31 874 GLU A C 1
ATOM 6820 O O . GLU A 1 874 ? 48.776 18.232 -52.418 1.00 84.31 874 GLU A O 1
ATOM 6825 N N . ARG A 1 875 ? 48.261 19.395 -50.556 1.00 79.94 875 ARG A N 1
ATOM 6826 C CA . ARG A 1 875 ? 47.684 20.564 -51.251 1.00 79.94 875 ARG A CA 1
ATOM 6827 C C . ARG A 1 875 ? 46.570 20.175 -52.230 1.00 79.94 875 ARG A C 1
ATOM 6829 O O . ARG A 1 875 ? 46.562 20.638 -53.368 1.00 79.94 875 ARG A O 1
ATOM 6836 N N . GLY A 1 876 ? 45.686 19.271 -51.811 1.00 76.81 876 GLY A N 1
ATOM 6837 C CA . GLY A 1 876 ? 44.589 18.784 -52.648 1.00 76.81 876 GLY A CA 1
ATOM 6838 C C . GLY A 1 876 ? 45.000 17.874 -53.810 1.00 76.81 876 GLY A C 1
ATOM 6839 O O . GLY A 1 876 ? 44.150 17.544 -54.631 1.00 76.81 876 GLY A O 1
ATOM 6840 N N . THR A 1 877 ? 46.271 17.464 -53.910 1.00 83.25 877 THR A N 1
ATOM 6841 C CA . THR A 1 877 ? 46.776 16.597 -54.989 1.00 83.25 877 THR A CA 1
ATOM 6842 C C . THR A 1 877 ? 47.247 15.251 -54.437 1.00 83.25 877 THR A C 1
ATOM 6844 O O . THR A 1 877 ? 48.135 15.197 -53.585 1.00 83.25 877 THR A O 1
ATOM 6847 N N . LEU A 1 878 ? 46.693 14.154 -54.960 1.00 85.31 878 LEU A N 1
ATOM 6848 C CA . LEU A 1 878 ? 47.144 12.785 -54.728 1.00 85.31 878 LEU A CA 1
ATOM 6849 C C . LEU A 1 878 ? 48.208 12.405 -55.761 1.00 85.31 878 LEU A C 1
ATOM 6851 O O . LEU A 1 878 ? 47.925 12.221 -56.943 1.00 85.31 878 LEU A O 1
ATOM 6855 N N . SER A 1 879 ? 49.446 12.254 -55.310 1.00 87.38 879 SER A N 1
ATOM 6856 C CA . SER A 1 879 ? 50.538 11.720 -56.118 1.00 87.38 879 SER A CA 1
ATOM 6857 C C . SER A 1 879 ? 50.668 10.208 -55.921 1.00 87.38 879 SER A C 1
ATOM 6859 O O . SER A 1 879 ? 50.798 9.722 -54.797 1.00 87.38 879 SER A O 1
ATOM 6861 N N . VAL A 1 880 ? 50.644 9.465 -57.026 1.00 86.12 880 VAL A N 1
ATOM 6862 C CA . VAL A 1 880 ? 50.804 8.008 -57.081 1.00 86.12 880 VAL A CA 1
ATOM 6863 C C . VAL A 1 880 ? 52.110 7.706 -57.797 1.00 86.12 880 VAL A C 1
ATOM 6865 O O . VAL A 1 880 ? 52.282 8.059 -58.966 1.00 86.12 880 VAL A O 1
ATOM 6868 N N . ARG A 1 881 ? 53.055 7.064 -57.108 1.00 88.31 881 ARG A N 1
ATOM 6869 C CA . ARG A 1 881 ? 54.363 6.712 -57.678 1.00 88.31 881 ARG A CA 1
ATOM 6870 C C . ARG A 1 881 ? 54.663 5.237 -57.477 1.00 88.31 881 ARG A C 1
ATOM 6872 O O . ARG A 1 881 ? 54.617 4.748 -56.357 1.00 88.31 881 ARG A O 1
ATOM 6879 N N . SER A 1 882 ? 55.030 4.538 -58.544 1.00 83.94 882 SER A N 1
ATOM 6880 C CA . SER A 1 882 ? 55.526 3.163 -58.473 1.00 83.94 882 SER A CA 1
ATOM 6881 C C . SER A 1 882 ? 56.816 3.021 -59.284 1.00 83.94 882 SER A C 1
ATOM 6883 O O . SER A 1 882 ? 56.875 3.507 -60.416 1.00 83.94 882 SER A O 1
ATOM 6885 N N . PRO A 1 883 ? 57.860 2.362 -58.746 1.00 79.00 883 PRO A N 1
ATOM 6886 C CA . PRO A 1 883 ? 59.109 2.140 -59.471 1.00 79.00 883 PRO A CA 1
ATOM 6887 C C . PRO A 1 883 ? 58.951 1.156 -60.641 1.00 79.00 883 PRO A C 1
ATOM 6889 O O . PRO A 1 883 ? 59.775 1.169 -61.554 1.00 79.00 883 PRO A O 1
ATOM 6892 N N . SER A 1 884 ? 57.913 0.313 -60.623 1.00 78.00 884 SER A N 1
ATOM 6893 C CA . SER A 1 884 ? 57.635 -0.671 -61.668 1.00 78.00 884 SER A CA 1
ATOM 6894 C C . SER A 1 884 ? 56.155 -1.050 -61.672 1.00 78.00 884 SER A C 1
ATOM 6896 O O . SER A 1 884 ? 55.642 -1.565 -60.683 1.00 78.00 884 SER A O 1
ATOM 6898 N N . VAL A 1 885 ? 55.492 -0.846 -62.805 1.00 77.31 885 VAL A N 1
ATOM 6899 C CA . VAL A 1 885 ? 54.127 -1.290 -63.095 1.00 77.31 885 VAL A CA 1
ATOM 6900 C C . VAL A 1 885 ? 54.156 -2.160 -64.344 1.00 77.31 885 VAL A C 1
ATOM 6902 O O . VAL A 1 885 ? 54.801 -1.800 -65.334 1.00 77.31 885 VAL A O 1
ATOM 6905 N N . GLY A 1 886 ? 53.482 -3.309 -64.285 1.00 69.19 886 GLY A N 1
ATOM 6906 C CA . GLY A 1 886 ? 53.304 -4.194 -65.432 1.00 69.19 886 GLY A CA 1
ATOM 6907 C C . GLY A 1 886 ? 52.147 -3.717 -66.306 1.00 69.19 886 GLY A C 1
ATOM 6908 O O . GLY A 1 886 ? 50.996 -3.794 -65.890 1.00 69.19 886 GLY A O 1
ATOM 6909 N N . MET A 1 887 ? 52.433 -3.234 -67.514 1.00 66.56 887 MET A N 1
ATOM 6910 C CA . MET A 1 887 ? 51.420 -2.917 -68.527 1.00 66.56 887 MET A CA 1
ATOM 6911 C C . MET A 1 887 ? 51.827 -3.549 -69.852 1.00 66.56 887 MET A C 1
ATOM 6913 O O . MET A 1 887 ? 52.952 -3.354 -70.315 1.00 66.56 887 MET A O 1
ATOM 6917 N N . LEU A 1 888 ? 50.910 -4.266 -70.506 1.00 65.31 888 LEU A N 1
ATOM 6918 C CA . LEU A 1 888 ? 51.126 -4.808 -71.859 1.00 65.31 888 LEU A CA 1
ATOM 6919 C C . LEU A 1 888 ? 52.328 -5.768 -71.965 1.00 65.31 888 LEU A C 1
ATOM 6921 O O . LEU A 1 888 ? 53.006 -5.806 -72.993 1.00 65.31 888 LEU A O 1
ATOM 6925 N N . GLY A 1 889 ? 52.640 -6.510 -70.896 1.00 63.56 889 GLY A N 1
ATOM 6926 C CA . GLY A 1 889 ? 53.823 -7.377 -70.829 1.00 63.56 889 GLY A CA 1
ATOM 6927 C C . GLY A 1 889 ? 55.168 -6.640 -70.699 1.00 63.56 889 GLY A C 1
ATOM 6928 O O . GLY A 1 889 ? 56.217 -7.286 -70.703 1.00 63.56 889 GLY A O 1
ATOM 6929 N N . GLY A 1 890 ? 55.166 -5.307 -70.569 1.00 64.25 890 GLY A N 1
ATOM 6930 C CA . GLY A 1 890 ? 56.330 -4.471 -70.258 1.00 64.25 890 GLY A CA 1
ATOM 6931 C C . GLY A 1 890 ? 56.289 -3.941 -68.819 1.00 64.25 890 GLY A C 1
ATOM 6932 O O . GLY A 1 890 ? 55.219 -3.816 -68.235 1.00 64.25 890 GLY A O 1
ATOM 6933 N N . HIS A 1 891 ? 57.456 -3.636 -68.243 1.00 74.56 891 HIS A N 1
ATOM 6934 C CA . HIS A 1 891 ? 57.580 -3.067 -66.893 1.00 74.56 891 HIS A CA 1
ATOM 6935 C C . HIS A 1 891 ? 58.209 -1.671 -66.974 1.00 74.56 891 HIS A C 1
ATOM 6937 O O . HIS A 1 891 ? 59.240 -1.500 -67.630 1.00 74.56 891 HIS A O 1
ATOM 6943 N N . GLY A 1 892 ? 57.611 -0.679 -66.314 1.00 75.62 892 GLY A N 1
ATOM 6944 C CA . GLY A 1 892 ? 58.130 0.693 -66.281 1.00 75.62 892 GLY A CA 1
ATOM 6945 C C . GLY A 1 892 ? 57.617 1.501 -65.085 1.00 75.62 892 GLY A C 1
ATOM 6946 O O . GLY A 1 892 ? 56.665 1.075 -64.435 1.00 75.62 892 GLY A O 1
ATOM 6947 N N . PRO A 1 893 ? 58.242 2.644 -64.753 1.00 81.56 893 PRO A N 1
ATOM 6948 C CA . PRO A 1 893 ? 57.815 3.467 -63.626 1.00 81.56 893 PRO A CA 1
ATOM 6949 C C . PRO A 1 893 ? 56.481 4.173 -63.916 1.00 81.56 893 PRO A C 1
ATOM 6951 O O . PRO A 1 893 ? 56.254 4.648 -65.028 1.00 81.56 893 PRO A O 1
ATOM 6954 N N . LEU A 1 894 ? 55.633 4.297 -62.893 1.00 80.69 894 LEU A N 1
ATOM 6955 C CA . LEU A 1 894 ? 54.393 5.076 -62.914 1.00 80.69 894 LEU A CA 1
ATOM 6956 C C . LEU A 1 894 ? 54.564 6.310 -62.026 1.00 80.69 894 LEU A C 1
ATOM 6958 O O . LEU A 1 894 ? 54.979 6.193 -60.874 1.00 80.69 894 LEU A O 1
ATOM 6962 N N . ALA A 1 895 ? 54.218 7.482 -62.550 1.00 84.25 895 ALA A N 1
ATOM 6963 C CA . ALA A 1 895 ? 54.070 8.709 -61.781 1.00 84.25 895 ALA A CA 1
ATOM 6964 C C . ALA A 1 895 ? 52.815 9.429 -62.280 1.00 84.25 895 ALA A C 1
ATOM 6966 O O . ALA A 1 895 ? 52.782 9.888 -63.420 1.00 84.25 895 ALA A O 1
ATOM 6967 N N . ALA A 1 896 ? 51.792 9.484 -61.437 1.00 83.62 896 ALA A N 1
ATOM 6968 C CA . ALA A 1 896 ? 50.545 10.183 -61.703 1.00 83.62 896 ALA A CA 1
ATOM 6969 C C . ALA A 1 896 ? 50.283 11.193 -60.583 1.00 83.62 896 ALA A C 1
ATOM 6971 O O . ALA A 1 896 ? 50.591 10.932 -59.421 1.00 83.62 896 ALA A O 1
ATOM 6972 N N . GLU A 1 897 ? 49.725 12.342 -60.939 1.00 84.44 897 GLU A N 1
ATOM 6973 C CA . GLU A 1 897 ? 49.265 13.361 -60.000 1.00 84.44 897 GLU A CA 1
ATOM 6974 C C . GLU A 1 897 ? 47.795 13.623 -60.310 1.00 84.44 897 GLU A C 1
ATOM 6976 O O . GLU A 1 897 ? 47.442 13.935 -61.447 1.00 84.44 897 GLU A O 1
ATOM 6981 N N . ILE A 1 898 ? 46.944 13.420 -59.311 1.00 81.94 898 ILE A N 1
ATOM 6982 C CA . ILE A 1 898 ? 45.492 13.524 -59.414 1.00 81.94 898 ILE A CA 1
ATOM 6983 C C . ILE A 1 898 ? 45.076 14.661 -58.488 1.00 81.94 898 ILE A C 1
ATOM 6985 O O . ILE A 1 898 ? 45.242 14.561 -57.273 1.00 81.94 898 ILE A O 1
ATOM 6989 N N . GLY A 1 899 ? 44.580 15.763 -59.046 1.00 79.88 899 GLY A N 1
ATOM 6990 C CA . GLY A 1 899 ? 43.914 16.784 -58.240 1.00 79.88 899 GLY A CA 1
ATOM 6991 C C . GLY A 1 899 ? 42.608 16.204 -57.713 1.00 79.88 899 GLY A C 1
ATOM 6992 O O . GLY A 1 899 ? 41.838 15.673 -58.502 1.00 79.88 899 GLY A O 1
ATOM 6993 N N . LEU A 1 900 ? 42.390 16.264 -56.402 1.00 77.31 900 LEU A N 1
ATOM 6994 C CA . LEU A 1 900 ? 41.147 15.831 -55.756 1.00 77.31 900 LEU A CA 1
ATOM 6995 C C . LEU A 1 900 ? 40.403 17.011 -55.124 1.00 77.31 900 LEU A C 1
ATOM 6997 O O . LEU A 1 900 ? 39.178 17.014 -55.111 1.00 77.31 900 LEU A O 1
ATOM 7001 N N . LEU A 1 901 ? 41.131 18.023 -54.632 1.00 78.00 901 LEU A N 1
ATOM 7002 C CA . LEU A 1 901 ? 40.544 19.190 -53.973 1.00 78.00 901 LEU A CA 1
ATOM 7003 C C . LEU A 1 901 ? 41.002 20.497 -54.628 1.00 78.00 901 LEU A C 1
ATOM 7005 O O . LEU A 1 901 ? 42.195 20.694 -54.879 1.00 78.00 901 LEU A O 1
ATOM 7009 N N . ALA A 1 902 ? 40.067 21.429 -54.813 1.00 70.94 902 ALA A N 1
ATOM 7010 C CA . ALA A 1 902 ? 40.340 22.824 -55.143 1.00 70.94 902 ALA A CA 1
ATOM 7011 C C . ALA A 1 902 ? 39.743 23.736 -54.064 1.00 70.94 902 ALA A C 1
ATOM 7013 O O . ALA A 1 902 ? 38.534 23.750 -53.854 1.00 70.94 902 ALA A O 1
ATOM 7014 N N . ASN A 1 903 ? 40.592 24.511 -53.377 1.00 64.69 903 ASN A N 1
ATOM 7015 C CA . ASN A 1 903 ? 40.192 25.387 -52.262 1.00 64.69 903 ASN A CA 1
ATOM 7016 C C . ASN A 1 903 ? 39.371 24.659 -51.176 1.00 64.69 903 ASN A C 1
ATOM 7018 O O . ASN A 1 903 ? 38.365 25.186 -50.709 1.00 64.69 903 ASN A O 1
ATOM 7022 N N . GLY A 1 904 ? 39.765 23.430 -50.835 1.00 59.34 904 GLY A N 1
ATOM 7023 C CA . GLY A 1 904 ? 39.094 22.620 -49.815 1.00 59.34 904 GLY A CA 1
ATOM 7024 C C . GLY A 1 904 ? 37.756 22.012 -50.220 1.00 59.34 904 GLY A C 1
ATOM 7025 O O . GLY A 1 904 ? 37.087 21.422 -49.382 1.00 59.34 904 GLY A O 1
ATOM 7026 N N . LYS A 1 905 ? 37.367 22.106 -51.497 1.00 65.88 905 LYS A N 1
ATOM 7027 C CA . LYS A 1 905 ? 36.181 21.430 -52.033 1.00 65.88 905 LYS A CA 1
ATOM 7028 C C . LYS A 1 905 ? 36.579 20.312 -52.997 1.00 65.88 905 LYS A C 1
ATOM 7030 O O . LYS A 1 905 ? 37.546 20.509 -53.743 1.00 65.88 905 LYS A O 1
ATOM 7035 N N . PRO A 1 906 ? 35.860 19.173 -53.005 1.00 67.25 906 PRO A N 1
ATOM 7036 C CA . PRO A 1 906 ? 36.026 18.164 -54.043 1.00 67.25 906 PRO A CA 1
ATOM 7037 C C . PRO A 1 906 ? 35.810 18.797 -55.419 1.00 67.25 906 PRO A C 1
ATOM 7039 O O . PRO A 1 906 ? 34.960 19.674 -55.588 1.00 67.25 906 PRO A O 1
ATOM 7042 N N . LEU A 1 907 ? 36.640 18.404 -56.382 1.00 67.88 907 LEU A N 1
ATOM 7043 C CA . LEU A 1 907 ? 36.438 18.777 -57.781 1.00 67.88 907 LEU A CA 1
ATOM 7044 C C . LEU A 1 907 ? 35.124 18.148 -58.278 1.00 67.88 907 LEU A C 1
ATOM 7046 O O . LEU A 1 907 ? 34.787 17.044 -57.868 1.00 67.88 907 LEU A O 1
ATOM 7050 N N . GLU A 1 908 ? 34.379 18.857 -59.132 1.00 53.47 908 GLU A N 1
ATOM 7051 C CA . GLU A 1 908 ? 33.075 18.397 -59.657 1.00 53.47 908 GLU A CA 1
ATOM 7052 C C . GLU A 1 908 ? 33.172 17.178 -60.604 1.00 53.47 908 GLU A C 1
ATOM 7054 O O . GLU A 1 908 ? 32.133 16.657 -61.007 1.00 53.47 908 GLU A O 1
ATOM 7059 N N . ASP A 1 909 ? 34.389 16.734 -60.946 1.00 39.94 909 ASP A N 1
ATOM 7060 C CA . ASP A 1 909 ? 34.684 15.695 -61.948 1.00 39.94 909 ASP A CA 1
ATOM 7061 C C . ASP A 1 909 ? 35.135 14.357 -61.338 1.00 39.94 909 ASP A C 1
ATOM 7063 O O . ASP A 1 909 ? 36.089 14.363 -60.519 1.00 39.94 909 ASP A O 1
#

Secondary structure (DSSP, 8-state):
-------------TT-HHHHHHHHHHHHHHHHHHHHHHHHHSTTTGGG-TTS--HHHHHHHHHHHHHHHHHTT--TT-GGGHHHHHHHHHHHHHHHHHHHHHHHHHHHHH-PPPPPPP---SPPPHHHHHHHHTS-TTTHHHHHHHHTTPPPPPPSSS----S--SSS--S-HHHHHHHHHHHHHHHHHHHHHHHH-GGGGGG--HHHHHHTS----SS-S-HHHHIIIIIHHHHHHHHHHHHHHHHHHHHHHHSSBHHHHHHHHHHHGGGBSSEEEEEEEEE-TTHHHHHHHT--EEEEEEEEEEE-S-TTTTPPP--EEEEEEEEEEEE-HHHHS-GGGGT--TT-----EEEEEEEEE-S-EEEEEEEEEETTTTTEEEEHHHHTTPBPGGG---TTSPPPEEEEEEEEEETEEEEEEEHHHHSEEEEEEEEEEEEEEEE-PPPGGG-S-SS-SEEEEEEEEEEEEEEEETTT-SSPEEEEEEEEEEEEESBTTB-TT-EEEEEEEEETTEEEEEEEEEETTTSS-EEEEEEEES--HHHHHHHS--EE-TTS-EE-SEE-TT--EEEEEEEETTS-EEEEEEEEEEEE-SSSGGGEEEEEEEEEEEEEEEPPGGGTTS--HHHHHHHHHHTT-S---SSGGGTGGGEEEEEEEEEEEEEETTEEEEE---SS-SEEEPP-TT--EEEEEEEEEEEE-GGGG-TT-HHHHHHH-EEEEEEEEEEEEEE-SSSEEEEEEEEEEEEEEESS-HHHHSS-SEEEEEEEEEEETTTEEEEEEEEEEETTEEEEEEEEE-TTS-EEEEEEEEEEES-HHHHHHHTTPPP--SEEEEEEEEEEETTS-EEEEEEEEEEESSSTT-EEEEEEEEEEEETTEEEEEEEEEEETTEEEEEEEEEE-EETTEE---

pLDDT: mean 78.94, std 14.62, range [26.69, 95.31]

Radius of gyration: 60.41 Å; chains: 1; bounding box: 128×101×180 Å